Protein 4PZC (pdb70)

InterPro domains:
  IPR006108 3-hydroxyacyl-CoA dehydrogenase, C-terminal [PF00725] (186-282)
  IPR006176 3-hydroxyacyl-CoA dehydrogenase, NAD binding [PF02737] (5-183)
  IPR006180 3-hydroxyacyl-CoA dehydrogenase, conserved site [PS00067] (183-207)
  IPR008927 6-phosphogluconate dehydrogenase-like, C-terminal domain superfamily [SSF48179] (185-284)
  IPR013328 6-phosphogluconate dehydrogenase, domain 2 [G3DSA:1.10.1040.10] (189-284)
  IPR022694 3-hydroxyacyl-CoA dehydrogenase [PIRSF000105] (2-283)
  IPR036291 NAD(P)-binding domain superfamily [SSF51735] (1-185)

Nearest PDB structures (foldseek):
  4pzc-assembly1_A  TM=9.973E-01  e=2.319E-51  Cupriavidus necator H16
  4kug-assembly2_C  TM=9.743E-01  e=1.462E-38  Clostridium butyricum E4 str. BoNT E BL5262
  6acq-assembly1_F  TM=9.752E-01  e=3.332E-36  Clostridium acetobutylicum ATCC 824
  6iun-assembly2_A  TM=9.279E-01  e=1.142E-26  Cupriavidus necator H16
  7o4u-assembly2_B  TM=9.288E-01  e=4.780E-26  Mycobacterium tuberculosis H37Rv

Sequence (849 aa):
SIRTVGIVGAGTMGNGIAQACAVVGLNVVMVDISDAAVQKGVATVASSLDRLIKKEKLTEADKASALARIKGSTSYDDLKATDIVIEAATENYDLKVKILKQIDGIVGENVIIASNTSSISITKLAAVTSRADRFIGMHFFNPVPVMALVELIRGLQTSDTTHAAVEALSKQLGKYPITVKNSPGFVVNRILCPMINEAFCVLGEGLASPEEIDEGMKLGCNHPIGPLALADMIGLDTMLAVMEVLYTEFADPKYRPAMLMREMVAAGYLGRKTGRGVYVYSKSIRTVGIVGAGTMGNGIAQACAVVGLNVVMVDISDAAVQKGVATVASSLDRLIKKEKLTEADKASALARIKGSTSYDDLKATDIVIEAATENYDLKVKILKQIDGIVGENVIIASNTSSISITKLAAVTSRADRFIGMHFFNPVPVMALVELIRGLQTSDTTHAAVEALSKQLGKYPITVKNSPGFVVNRILCPMINEAFCVLGEGLASPEEIDEGMKLGCNHPIGPLALADMIGLDTMLAVMEVLYTEFADPKYRPAMLMREMVAAGYLGRKTGRGVYVYSKSIRTVGIVGAGTMGNGIAQACAVVGLNVVMVDISDAAVQKGVATVASSLDRLIKKEKLTEADKASALARIKGSTSYDDLKATDIVIEAATENYDLKVKILKQIDGIVGENVIIASNTSSISITKLAAVTSRADRFIGMHFFNPVPVMALVELIRGLQTSDTTHAAVEALSKQLGKYPITVKNSPGFVVNRILCPMINEAFCVLGEGLASPEEIDEGMKLGCNHPIGPLALADMIGLDTMLAVMEVLYTEFADPKYRPAMLMREMVAAGYLGRKTGRGVYVYSK

Secondary structure (DSSP, 8-state):
---EEEEE--SHHHHHHHHHHHTTT-EEEEE-SSHHHHHHHHHHHHHHHHHHHTTT-S-HHHHHHHHHHEE--S-GGGGGG-SEEEE-S---HHHHHHHHHHHHHHS-TTSEEEEE-SSS-HHHHHTTSS-GGGEEEEEE-SSTTT--EEEEEE-SS--HHHHHHHHHHHHHTTPEEEEEES-TTTTHHHHHHHHHHHHHHHHHTTSS-HHHHHHHHHHHH--SS-HHHHHHHH-HHHHHHHHHHHHHHHT-GGG---HHHHHHHHHT--BGGGTBSSSB---/--SBEE----SHHHHHHHHHHHHTT-B-----S-SHHHHHHHHHHHHHHHHHHHHTS--HHHHHHHHHH----S-GGGGTT-SEEEE-S-S-HHHHHHHHHHHHHHS-TT-EEEE--SSS-HHHHHTTSSSGGGB-B--B-SSTTT--EEEEEE-TT--HHHHHHHHHHHHHTT-EEEEEES-TTTTHHHHHHHHHHHHHHHHHTTSS-HHHHHHHHHHHH--SS-HHHHHHHH-HHHHHHHHHHHIIIII-GGGPPPHHHHHHHHTT--BGGGTBSSSB---/---EEEEE--SHHHHHHHHHHHHTT-EEEEE-S-HHHHHHHHHHHHHHHHHHHHTTSS-HHHHHHHHHTEEEES-TTGGGG-SEEEE-S---HHHHHHHHHHHHHHS-SSSEEEE--SS--HHHHHHTSTTGGGEEEEE--SSTTT--EEEEEE-TT--HHHHHHHHHHHHHTT-EEEEEEP-TTTTHHHHHHHHHHHHHHHHHTTSS-HHHHHHHHHHHH--SS-HHHHHHHH-HHHHHHHHHHHIIIII-GGGPPPHHHHHHHHHT--BGGGTBSSSB---

Organism: Cupriavidus necator (strain ATCC 17699 / DSM 428 / KCTC 22496 / NCIMB 10442 / H16 / Stanier 337) (NCBI:txid381666)

B-factor: mean 60.97, std 21.65, range [14.44, 141.16]

CATH classification: 3.40.50.720 (+1 more: 1.10.1040.10)

Solvent-accessible surface area: 36921 Å² total; per-residue (Å²): 154,34,153,26,0,0,0,14,3,5,46,102,44,0,12,4,0,0,7,6,1,2,91,52,25,4,40,1,10,2,0,28,68,20,87,73,28,8,110,156,2,58,54,77,6,30,50,27,10,70,152,61,47,173,166,164,121,148,49,108,76,76,40,56,44,3,52,86,93,26,153,36,17,48,55,65,89,46,1,136,74,5,44,0,0,2,0,15,49,34,84,85,79,95,57,1,22,99,21,0,104,74,1,30,63,36,14,47,123,111,30,7,6,0,0,13,1,39,44,30,43,0,36,135,0,0,69,34,13,88,74,23,40,28,0,0,0,2,19,4,21,112,70,2,54,115,74,58,39,0,1,0,0,55,5,163,52,7,25,104,90,0,26,52,32,0,48,59,12,2,118,91,17,57,9,151,12,64,70,10,181,38,34,29,4,9,64,46,26,74,117,57,3,32,65,0,10,109,9,0,34,45,23,44,113,61,121,38,42,28,95,105,18,9,93,45,59,91,148,63,63,132,60,125,63,0,3,0,25,42,0,1,92,63,1,0,49,60,0,19,52,26,1,64,39,0,93,90,115,66,82,55,75,153,16,162,3,4,116,53,0,82,117,28,31,90,58,32,80,31,0,127,111,55,0,91,5,22,43,37,33,92,162,149,28,180,26,0,0,0,5,4,8,54,103,34,0,8,1,0,0,7,9,0,2,61,63,42,6,41,0,10,0,0,19,150,38,94,79,29,9,114,144,1,38,44,67,1,25,62,20,0,66,123,55,29,150,113,113,75,24,74,106,80,60,40,57,60,9,43,78,105,13,131,34,16,56,53,61,92,51,1,148,90,6,45,0,0,0,0,11,57,26,97,79,70,104,74,2,23,126,17,0,124,90,0,28,74,41,16,44,120,97,32,15,9,0,0,16,0,38,24,37,30,0,34,113,0,0,68,39,10,90,98,17,46,25,0,0,0,0,12,5,24,77,75,2,44,107,56,44,1,0,2,0,0,55,2,158,56,4,33,101,95,0,21,47,28,0,60,60,3,1,136,88,14,47,15,102,16,0,29,1,129,39,14,37,2,3,0,2,22,3,1,14,4,23,7,0,3,7,0,0,24,0,28,48,82,41,8,14,41,27,79,40,0,7,42,0,0,72,58,5,19,77,13,62,47,1,1,0,20,35,0,0,92,62,0,0,43,58,2,25,55,12,0,57,43,0,88,97,96,60,85,27,74,28,12,100,1,4,124,50,0,82,118,28,32,84,58,35,79,31,0,108,108,70,10,104,3,24,48,107,43,107,196,142,11,168,27,0,0,0,5,5,3,39,110,51,0,10,4,0,0,6,4,0,2,76,66,35,11,59,2,8,1,0,22,156,43,94,73,31,9,115,149,0,48,59,59,1,20,60,23,0,61,149,48,34,172,118,155,136,48,70,105,63,56,36,61,70,1,51,90,90,21,106,35,12,65,53,39,87,39,0,118,80,9,52,0,0,0,0,11,50,31,69,80,78,82,93,1,18,115,26,0,114,89,0,21,62,51,8,38,134,133,8,16,0,0,0,15,0,24,5,22,22,0,29,115,0,0,71,25,15,90,10,18,56,62,0,0,0,0,9,2,13,62,82,4,46,103,26,38,1,0,0,0,0,58,3,157,60,7,36,102,108,4,28,52,29,0,51,46,0,0,120,82,8,66,18,84,13,0,30,0,115,35,15,28,0,0,0,1,14,1,1,10,2,23,7,0,3,7,0,0,24,0,31,43,89,39,16,12,47,28,88,38,0,9,34,0,0,80,51,13,20,104,12,67,62,1,1,0,26,25,0,1,91,54,0,0,42,43,2,23,46,5,0,56,28,0,89,94,77,60,81,30,72,22,15,101,2,5,125,58,0,85,117,29,32,89,56,36,94,34,0,136,134,70,14,109,4,22,45,31,47,42,178

Foldseek 3Di:
DFQEEEEEALPQVQLLVLLLSLLLVGAYEYAYQDPVRQVVSVVVSVVVVVVCCVVVNDDVVSSVSSVVSYHYDHDLLVCQVGQEYEYEHDPDDVVLQVVVQVNLVRYDPNRAYEYEDQFDFQQVNLVSHPQSLSYWYWHADRSRLVAQAIEIERHPRHHPVSRVVVCVSSVSSRHHYHYFYGDQRTPDCVPVLVVLQVLLQCVVVVVDANVVQFVCCCPVVVDVTRSQLVQLVCWLVNSVVSLVSCCVRVVDCVSPGRVSSVVQVVVVQTHPVSQGHSHGHDD/DFQEEEFEAQPLPSLLVLLLCLLLHGAYAYAYQDPVRLVVRLVVSLVVQVVCVVVVVDPVVSSVSSSVRHNYYHDLLSCQPGLEYEYEHDQDPVVLQVVVLSNQVRYDDNRAYEYAYQFDFLQVNLVSHDQSLRYWYKHADPVRLPAQEIETEDEVSHDPVNSVVVCVVSVSSNHHYHYFYGDGRTPPRVPLLLVLQVLLQCVVVPVDQQVCQWVCCCVPVVDPTGSQLVQLVCWLVNSQVSLVSCCVVVVDCSSPGRVVSVVQVVVVQGHVVVQGGSDGHDD/DFQEEEEEFLDQVRLLVLLLQLLLNRAYEYAYQDPVRQVVSLVVSLVVVVVCVVVVVDDVVSVVSSSVRYHYYHDLLVVQPGQEYEYDHDPPPVVSLVVVQVNLVRHDLRYAYEYADQFDFQQVSLVSHPRSQRYWYWHADDSNSPAQETEIEREPNHDPVNVVVVCVVSVSSVHDYDYFYTDGSTPDCVVQLVVLQVLLLCVVVVVDAQVVQFCCCCVVVVDVTGSQLVQLVVWLVSSVVSLVSRCVRVVDCSSVGRPLSVVCVVVVQTHPVVQGGSDGHDD

Radius of gyration: 30.59 Å; Cα contacts (8 Å, |Δi|>4): 1707; chains: 3; bounding box: 81×80×57 Å

Structure (mmCIF, N/CA/C/O backbone):
data_4PZC
#
_entry.id   4PZC
#
_cell.length_a   135.427
_cell.length_b   135.427
_cell.length_c   97.166
_cell.angle_alpha   90.00
_cell.angle_beta   90.00
_cell.angle_gamma   120.00
#
_symmetry.space_group_name_H-M   'P 32 2 1'
#
loop_
_entity.id
_entity.type
_entity.pdbx_description
1 polymer '3-Hydroxyacyl-CoA dehydrogenase'
2 water water
#
loop_
_atom_site.group_PDB
_atom_site.id
_atom_site.type_symbol
_atom_site.label_atom_id
_atom_site.label_alt_id
_atom_site.label_comp_id
_atom_site.label_asym_id
_atom_site.label_entity_id
_atom_site.label_seq_id
_atom_site.pdbx_PDB_ins_code
_atom_site.Cartn_x
_atom_site.Cartn_y
_atom_site.Cartn_z
_atom_site.occupancy
_atom_site.B_iso_or_equiv
_atom_site.auth_seq_id
_atom_site.auth_comp_id
_atom_site.auth_asym_id
_atom_site.auth_atom_id
_atom_site.pdbx_PDB_model_num
ATOM 1 N N . SER A 1 2 ? -29.765 5.864 6.140 1.00 109.75 2 SER A N 1
ATOM 2 C CA . SER A 1 2 ? -29.142 5.513 4.834 1.00 111.25 2 SER A CA 1
ATOM 3 C C . SER A 1 2 ? -29.606 4.114 4.379 1.00 107.91 2 SER A C 1
ATOM 4 O O . SER A 1 2 ? -30.459 3.494 5.022 1.00 99.75 2 SER A O 1
ATOM 7 N N . ILE A 1 3 ? -29.062 3.642 3.256 1.00 106.92 3 ILE A N 1
ATOM 8 C CA . ILE A 1 3 ? -29.227 2.249 2.816 1.00 101.89 3 ILE A CA 1
ATOM 9 C C . ILE A 1 3 ? -27.856 1.632 2.547 1.00 98.72 3 ILE A C 1
ATOM 10 O O . ILE A 1 3 ? -27.210 1.982 1.564 1.00 89.99 3 ILE A O 1
ATOM 15 N N . ARG A 1 4 ? -27.409 0.730 3.417 1.00 97.38 4 ARG A N 1
ATOM 16 C CA . ARG A 1 4 ? -26.196 -0.060 3.152 1.00 98.91 4 ARG A CA 1
ATOM 17 C C . ARG A 1 4 ? -26.450 -1.587 3.112 1.00 89.17 4 ARG A C 1
ATOM 18 O O . ARG A 1 4 ? -25.559 -2.362 2.729 1.00 83.20 4 ARG A O 1
ATOM 26 N N . THR A 1 5 ? -27.669 -2.006 3.457 1.00 79.25 5 THR A N 1
ATOM 27 C CA . THR A 1 5 ? -28.039 -3.416 3.456 1.00 78.14 5 THR A CA 1
ATOM 28 C C . THR A 1 5 ? -29.364 -3.683 2.739 1.00 74.74 5 THR A C 1
ATOM 29 O O . THR A 1 5 ? -30.419 -3.259 3.212 1.00 60.46 5 THR A O 1
ATOM 33 N N . VAL A 1 6 ? -29.286 -4.435 1.634 1.00 74.97 6 VAL A N 1
ATOM 34 C CA . VAL A 1 6 ? -30.420 -4.720 0.739 1.00 77.47 6 VAL A CA 1
ATOM 35 C C . VAL A 1 6 ? -30.911 -6.168 0.804 1.00 78.82 6 VAL A C 1
ATOM 36 O O . VAL A 1 6 ? -30.196 -7.108 0.411 1.00 63.27 6 VAL A O 1
ATOM 40 N N . GLY A 1 7 ? -32.151 -6.329 1.263 1.00 81.20 7 GLY A N 1
ATOM 41 C CA . GLY A 1 7 ? -32.855 -7.602 1.155 1.00 82.28 7 GLY A CA 1
ATOM 42 C C . GLY A 1 7 ? -33.124 -7.990 -0.297 1.00 82.48 7 GLY A C 1
ATOM 43 O O . GLY A 1 7 ? -33.403 -7.131 -1.140 1.00 71.66 7 GLY A O 1
ATOM 44 N N . ILE A 1 8 ? -33.003 -9.286 -0.589 1.00 81.43 8 ILE A N 1
ATOM 45 C CA . ILE A 1 8 ? -33.439 -9.853 -1.864 1.00 78.85 8 ILE A CA 1
ATOM 46 C C . ILE A 1 8 ? -34.190 -11.147 -1.610 1.00 74.88 8 ILE A C 1
ATOM 47 O O . ILE A 1 8 ? -33.637 -12.057 -0.996 1.00 80.44 8 ILE A O 1
ATOM 52 N N . VAL A 1 9 ? -35.433 -11.233 -2.073 1.00 64.59 9 VAL A N 1
ATOM 53 C CA . VAL A 1 9 ? -36.119 -12.519 -2.085 1.00 63.99 9 VAL A CA 1
ATOM 54 C C . VAL A 1 9 ? -36.023 -13.081 -3.483 1.00 61.64 9 VAL A C 1
ATOM 55 O O . VAL A 1 9 ? -36.431 -12.433 -4.442 1.00 63.41 9 VAL A O 1
ATOM 59 N N . GLY A 1 10 ? -35.505 -14.300 -3.586 1.00 60.89 10 GLY A N 1
ATOM 60 C CA . GLY A 1 10 ? -35.294 -14.945 -4.870 1.00 59.99 10 GLY A CA 1
ATOM 61 C C . GLY A 1 10 ? -33.817 -14.941 -5.189 1.00 61.62 10 GLY A C 1
ATOM 62 O O . GLY A 1 10 ? -33.169 -13.892 -5.184 1.00 60.50 10 GLY A O 1
ATOM 63 N N . ALA A 1 11 ? -33.284 -16.127 -5.446 1.00 65.46 11 ALA A N 1
ATOM 64 C CA . ALA A 1 11 ? -31.885 -16.299 -5.794 1.00 70.05 11 ALA A CA 1
ATOM 65 C C . ALA A 1 11 ? -31.716 -16.809 -7.227 1.00 74.10 11 ALA A C 1
ATOM 66 O O . ALA A 1 11 ? -30.616 -17.204 -7.603 1.00 86.79 11 ALA A O 1
ATOM 68 N N . GLY A 1 12 ? -32.792 -16.796 -8.019 1.00 74.11 12 GLY A N 1
ATOM 69 C CA . GLY A 1 12 ? -32.720 -17.103 -9.456 1.00 72.01 12 GLY A CA 1
ATOM 70 C C . GLY A 1 12 ? -32.013 -16.003 -10.234 1.00 71.12 12 GLY A C 1
ATOM 71 O O . GLY A 1 12 ? -31.253 -15.217 -9.676 1.00 73.06 12 GLY A O 1
ATOM 72 N N . THR A 1 13 ? -32.283 -15.917 -11.524 1.00 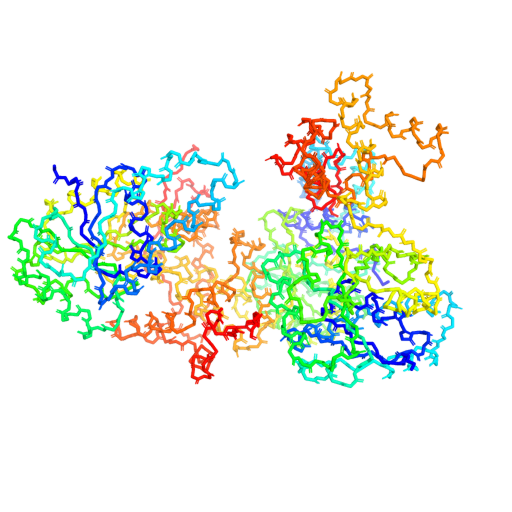68.29 13 THR A N 1
ATOM 73 C CA . THR A 1 13 ? -31.452 -15.115 -12.396 1.00 68.69 13 THR A CA 1
ATOM 74 C C . THR A 1 13 ? -31.405 -13.638 -12.042 1.00 72.54 13 THR A C 1
ATOM 75 O O . THR A 1 13 ? -30.317 -13.041 -11.974 1.00 67.73 13 THR A O 1
ATOM 79 N N . MET A 1 14 ? -32.588 -13.052 -11.854 1.00 71.62 14 MET A N 1
ATOM 80 C CA . MET A 1 14 ? -32.691 -11.669 -11.421 1.00 72.27 14 MET A CA 1
ATOM 81 C C . MET A 1 14 ? -32.048 -11.529 -10.051 1.00 70.74 14 MET A C 1
ATOM 82 O O . MET A 1 14 ? -31.178 -10.690 -9.845 1.00 74.96 14 MET A O 1
ATOM 87 N N . GLY A 1 15 ? -32.494 -12.370 -9.124 1.00 69.44 15 GLY A N 1
ATOM 88 C CA . GLY A 1 15 ? -32.024 -12.367 -7.739 1.00 68.56 15 GLY A CA 1
ATOM 89 C C . GLY A 1 15 ? -30.546 -12.116 -7.580 1.00 64.47 15 GLY A C 1
ATOM 90 O O . GLY A 1 15 ? -30.162 -11.060 -7.096 1.00 61.87 15 GLY A O 1
ATOM 91 N N . ASN A 1 16 ? -29.715 -13.079 -7.977 1.00 63.68 16 ASN A N 1
ATOM 92 C CA . ASN A 1 16 ? -28.274 -12.846 -7.932 1.00 65.66 16 ASN A CA 1
ATOM 93 C C . ASN A 1 16 ? -27.924 -11.659 -8.789 1.00 66.67 16 ASN A C 1
ATOM 94 O O . ASN A 1 16 ? -27.079 -10.844 -8.390 1.00 72.12 16 ASN A O 1
ATOM 99 N N . GLY A 1 17 ? -28.566 -11.559 -9.956 1.00 61.81 17 GLY A N 1
ATOM 100 C CA . GLY A 1 17 ? -28.411 -10.381 -10.808 1.00 60.54 17 GLY A CA 1
ATOM 101 C C . GLY A 1 17 ? -28.339 -9.131 -9.940 1.00 61.50 17 GLY A C 1
ATOM 102 O O . GLY A 1 17 ? -27.344 -8.397 -9.957 1.00 58.48 17 GLY A O 1
ATOM 103 N N . ILE A 1 18 ? -29.376 -8.923 -9.133 1.00 61.84 18 ILE A N 1
ATOM 104 C CA . ILE A 1 18 ? -29.458 -7.729 -8.296 1.00 63.21 18 ILE A CA 1
ATOM 105 C C . ILE A 1 18 ? -28.404 -7.812 -7.207 1.00 66.60 18 ILE A C 1
ATOM 106 O O . ILE A 1 18 ? -27.735 -6.819 -6.887 1.00 66.90 18 ILE A O 1
ATOM 111 N N . ALA A 1 19 ? -28.290 -8.999 -6.619 1.00 70.38 19 ALA A N 1
ATOM 112 C CA . ALA A 1 19 ? -27.334 -9.237 -5.541 1.00 73.87 19 ALA A CA 1
ATOM 113 C C . ALA A 1 19 ? -25.954 -8.756 -5.973 1.00 74.96 19 ALA A C 1
ATOM 114 O O . ALA A 1 19 ? -25.418 -7.777 -5.437 1.00 69.66 19 ALA A O 1
ATOM 116 N N . GLN A 1 20 ? -25.421 -9.430 -6.983 1.00 69.74 20 GLN A N 1
ATOM 117 C CA . GLN A 1 20 ? -24.161 -9.066 -7.568 1.00 70.46 20 GLN A CA 1
ATOM 118 C C . GLN A 1 20 ? -24.013 -7.562 -7.698 1.00 68.04 20 GLN A C 1
ATOM 119 O O . GLN A 1 20 ? -23.016 -6.989 -7.249 1.00 69.05 20 GLN A O 1
ATOM 125 N N . ALA A 1 21 ? -25.017 -6.937 -8.309 1.00 70.84 21 ALA A N 1
ATOM 126 C CA . ALA A 1 21 ? -24.922 -5.537 -8.740 1.00 72.82 21 ALA A CA 1
ATOM 127 C C . ALA A 1 21 ? -24.700 -4.607 -7.582 1.00 66.13 21 ALA A C 1
ATOM 128 O O . ALA A 1 21 ? -24.012 -3.604 -7.709 1.00 62.15 21 ALA A O 1
ATOM 130 N N . CYS A 1 22 ? -25.318 -4.945 -6.462 1.00 68.43 22 CYS A N 1
ATOM 131 C CA . CYS A 1 22 ? -25.100 -4.224 -5.230 1.00 72.57 22 CYS A CA 1
ATOM 132 C C . CYS A 1 22 ? -23.696 -4.524 -4.710 1.00 73.33 22 CYS A C 1
ATOM 133 O O . CYS A 1 22 ? -22.916 -3.614 -4.437 1.00 76.79 22 CYS A O 1
ATOM 136 N N . ALA A 1 23 ? -23.389 -5.813 -4.588 1.00 75.43 23 ALA A N 1
ATOM 137 C CA . ALA A 1 23 ? -22.172 -6.289 -3.933 1.00 77.49 23 ALA A CA 1
ATOM 138 C C . ALA A 1 23 ? -20.915 -5.616 -4.456 1.00 81.87 23 ALA A C 1
ATOM 139 O O . ALA A 1 23 ? -20.104 -5.106 -3.677 1.00 84.52 23 ALA A O 1
ATOM 141 N N . VAL A 1 24 ? -20.765 -5.602 -5.775 1.00 78.19 24 VAL A N 1
ATOM 142 C CA . VAL A 1 24 ? -19.596 -4.980 -6.400 1.00 80.71 24 VAL A CA 1
ATOM 143 C C . VAL A 1 24 ? -19.504 -3.484 -6.101 1.00 80.98 24 VAL A C 1
ATOM 144 O O . VAL A 1 24 ? -18.427 -2.896 -6.154 1.00 88.00 24 VAL A O 1
ATOM 148 N N . VAL A 1 25 ? -20.640 -2.876 -5.787 1.00 79.13 25 VAL A N 1
ATOM 149 C CA . VAL A 1 25 ? -20.676 -1.494 -5.336 1.00 80.18 25 VAL A CA 1
ATOM 150 C C . VAL A 1 25 ? -20.370 -1.432 -3.833 1.00 85.04 25 VAL A C 1
ATOM 151 O O . VAL A 1 25 ? -20.420 -0.364 -3.216 1.00 83.87 25 VAL A O 1
ATOM 155 N N . GLY A 1 26 ? -20.035 -2.582 -3.250 1.00 87.87 26 GLY A N 1
ATOM 156 C CA . GLY A 1 26 ? -19.770 -2.688 -1.820 1.00 93.64 26 GLY A CA 1
ATOM 157 C C . GLY A 1 26 ? -21.015 -2.590 -0.959 1.00 95.00 26 GLY A C 1
ATOM 158 O O . GLY A 1 26 ? -20.990 -1.968 0.101 1.00 90.27 26 GLY A O 1
ATOM 159 N N . LEU A 1 27 ? -22.107 -3.213 -1.394 1.00 101.55 27 LEU A N 1
ATOM 160 C CA . LEU A 1 27 ? -23.354 -3.157 -0.631 1.00 104.50 27 LEU A CA 1
ATOM 161 C C . LEU A 1 27 ? -23.715 -4.504 -0.017 1.00 97.77 27 LEU A C 1
ATOM 162 O O . LEU A 1 27 ? -23.520 -5.548 -0.643 1.00 93.85 27 LEU A O 1
ATOM 167 N N . ASN A 1 28 ? -24.255 -4.460 1.203 1.00 91.48 28 ASN A N 1
ATOM 168 C CA . ASN A 1 28 ? -24.538 -5.668 1.977 1.00 88.69 28 ASN A CA 1
ATOM 169 C C . ASN A 1 28 ? -25.841 -6.265 1.530 1.00 83.00 28 ASN A C 1
ATOM 170 O O . ASN A 1 28 ? -26.859 -5.578 1.530 1.00 82.90 28 ASN A O 1
ATOM 175 N N . VAL A 1 29 ? -25.808 -7.537 1.146 1.00 78.13 29 VAL A N 1
ATOM 176 C CA . VAL A 1 29 ? -26.981 -8.196 0.584 1.00 80.39 29 VAL A CA 1
ATOM 177 C C . VAL A 1 29 ? -27.397 -9.414 1.392 1.00 79.53 29 VAL A C 1
ATOM 178 O O . VAL A 1 29 ? -26.628 -10.362 1.525 1.00 85.83 29 VAL A O 1
ATOM 182 N N . VAL A 1 30 ? -28.618 -9.387 1.914 1.00 79.03 30 VAL A N 1
ATOM 183 C CA . VAL A 1 30 ? -29.255 -10.581 2.480 1.00 85.04 30 VAL A CA 1
ATOM 184 C C . VAL A 1 30 ? -30.102 -11.243 1.376 1.00 84.29 30 VAL A C 1
ATOM 185 O O . VAL A 1 30 ? -31.145 -10.702 0.990 1.00 86.38 30 VAL A O 1
ATOM 189 N N . MET A 1 31 ? -29.662 -12.393 0.860 1.00 77.78 31 MET A N 1
ATOM 190 C CA . MET A 1 31 ? -30.344 -13.020 -0.286 1.00 77.20 31 MET A CA 1
ATOM 191 C C . MET A 1 31 ? -31.038 -14.320 0.086 1.00 73.05 31 MET A C 1
ATOM 192 O O . MET A 1 31 ? -30.392 -15.358 0.191 1.00 77.28 31 MET A O 1
ATOM 197 N N . VAL A 1 32 ? -32.359 -14.264 0.236 1.00 69.05 32 VAL A N 1
ATOM 198 C CA . VAL A 1 32 ? -33.138 -15.399 0.728 1.00 66.01 32 VAL A CA 1
ATOM 199 C C . VAL A 1 32 ? -33.662 -16.244 -0.439 1.00 64.14 32 VAL A C 1
ATOM 200 O O . VAL A 1 32 ? -33.728 -15.768 -1.559 1.00 70.54 32 VAL A O 1
ATOM 204 N N . ASP A 1 33 ? -33.995 -17.504 -0.182 1.00 63.78 33 ASP A N 1
ATOM 205 C CA . ASP A 1 33 ? -34.674 -18.385 -1.165 1.00 66.68 33 ASP A CA 1
ATOM 206 C C . ASP A 1 33 ? -35.012 -19.702 -0.451 1.00 72.01 33 ASP A C 1
ATOM 207 O O . ASP A 1 33 ? -34.404 -20.020 0.574 1.00 85.64 33 ASP A O 1
ATOM 212 N N . ILE A 1 34 ? -35.974 -20.462 -0.977 1.00 78.95 34 ILE A N 1
ATOM 213 C CA . ILE A 1 34 ? -36.582 -21.579 -0.219 1.00 81.91 34 ILE A CA 1
ATOM 214 C C . ILE A 1 34 ? -35.678 -22.769 0.143 1.00 82.40 34 ILE A C 1
ATOM 215 O O . ILE A 1 34 ? -35.932 -23.400 1.157 1.00 83.44 34 ILE A O 1
ATOM 220 N N . SER A 1 35 ? -34.649 -23.088 -0.646 1.00 86.28 35 SER A N 1
ATOM 221 C CA . SER A 1 35 ? -33.677 -24.141 -0.248 1.00 88.44 35 SER A CA 1
ATOM 222 C C . SER A 1 35 ? -32.247 -23.605 -0.057 1.00 90.68 35 SER A C 1
ATOM 223 O O . SER A 1 35 ? -31.947 -22.456 -0.409 1.00 93.02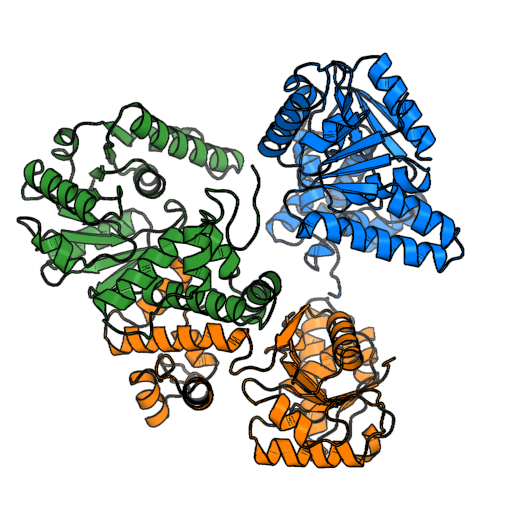 35 SER A O 1
ATOM 226 N N . ASP A 1 36 ? -31.375 -24.429 0.528 1.00 88.55 36 ASP A N 1
ATOM 227 C CA . ASP A 1 36 ? -29.935 -24.117 0.552 1.00 86.85 36 ASP A CA 1
ATOM 228 C C . ASP A 1 36 ? -29.355 -24.442 -0.823 1.00 79.64 36 ASP A C 1
ATOM 229 O O . ASP A 1 36 ? -28.341 -23.878 -1.229 1.00 78.27 36 ASP A O 1
ATOM 234 N N . ALA A 1 37 ? -30.010 -25.364 -1.526 1.00 81.63 37 ALA A N 1
ATOM 235 C CA . ALA A 1 37 ? -29.721 -25.640 -2.935 1.00 78.39 37 ALA A CA 1
ATOM 236 C C . ALA A 1 37 ? -29.901 -24.364 -3.784 1.00 81.35 37 ALA A C 1
ATOM 237 O O . ALA A 1 37 ? -29.058 -24.030 -4.632 1.00 80.98 37 ALA A O 1
ATOM 239 N N . ALA A 1 38 ? -30.990 -23.644 -3.518 1.00 78.39 38 ALA A N 1
ATOM 240 C CA . ALA A 1 38 ? -31.332 -22.433 -4.261 1.00 77.60 38 ALA A CA 1
ATOM 241 C C . ALA A 1 38 ? -30.361 -21.280 -3.997 1.00 72.47 38 ALA A C 1
ATOM 242 O O . ALA A 1 38 ? -29.873 -20.643 -4.941 1.00 66.99 38 ALA A O 1
ATOM 244 N N . VAL A 1 39 ? -30.101 -21.017 -2.718 1.00 68.50 39 VAL A N 1
ATOM 245 C CA . VAL A 1 39 ? -29.257 -19.896 -2.307 1.00 71.54 39 VAL A CA 1
ATOM 246 C C . VAL A 1 39 ? -27.854 -20.021 -2.905 1.00 80.69 39 VAL A C 1
ATOM 247 O O . VAL A 1 39 ? -27.374 -19.101 -3.584 1.00 79.30 39 VAL A O 1
ATOM 251 N N . GLN A 1 40 ? -27.218 -21.171 -2.665 1.00 92.36 40 GLN A N 1
ATOM 252 C CA . GLN A 1 40 ? -25.829 -21.417 -3.077 1.00 91.18 40 GLN A CA 1
ATOM 253 C C . GLN A 1 40 ? -25.656 -21.464 -4.586 1.00 85.45 40 GLN A C 1
ATOM 254 O O . GLN A 1 40 ? -24.672 -20.957 -5.111 1.00 74.33 40 GLN A O 1
ATOM 260 N N . LYS A 1 41 ? -26.614 -22.065 -5.283 1.00 87.75 41 LYS A N 1
ATOM 261 C CA . LYS A 1 41 ? -26.618 -22.016 -6.740 1.00 91.26 41 LYS A CA 1
ATOM 262 C C . LYS A 1 41 ? -26.738 -20.568 -7.238 1.00 91.91 41 LYS A C 1
ATOM 263 O O . LYS A 1 41 ? -26.268 -20.230 -8.328 1.00 86.72 41 LYS A O 1
ATOM 269 N N . GLY A 1 42 ? -27.388 -19.722 -6.442 1.00 93.89 42 GLY A N 1
ATOM 270 C CA . GLY A 1 42 ? -27.402 -18.287 -6.688 1.00 95.52 42 GLY A CA 1
ATOM 271 C C . GLY A 1 42 ? -25.986 -17.754 -6.695 1.00 95.07 42 GLY A C 1
ATOM 272 O O . GLY A 1 42 ? -25.613 -16.981 -7.584 1.00 87.94 42 GLY A O 1
ATOM 273 N N . VAL A 1 43 ? -25.197 -18.202 -5.712 1.00 97.77 43 VAL A N 1
ATOM 274 C CA . VAL A 1 43 ? -23.768 -17.840 -5.594 1.00 96.58 43 VAL A CA 1
ATOM 275 C C . VAL A 1 43 ? -22.915 -18.402 -6.746 1.00 97.73 43 VAL A C 1
ATOM 276 O O . VAL A 1 43 ? -22.022 -17.710 -7.247 1.00 101.21 43 VAL A O 1
ATOM 280 N N . ALA A 1 44 ? -23.190 -19.636 -7.167 1.00 94.76 44 ALA A N 1
ATOM 281 C CA . ALA A 1 44 ? -22.450 -20.262 -8.265 1.00 96.65 44 ALA A CA 1
ATOM 282 C C . ALA A 1 44 ? -22.446 -19.407 -9.529 1.00 102.75 44 ALA A C 1
ATOM 283 O O . ALA A 1 44 ? -21.416 -19.291 -10.203 1.00 109.04 44 ALA A O 1
ATOM 285 N N . THR A 1 45 ? -23.593 -18.816 -9.856 1.00 104.28 45 THR A N 1
ATOM 286 C CA . THR A 1 45 ? -23.708 -18.025 -11.087 1.00 104.50 45 THR A CA 1
ATOM 287 C C . THR A 1 45 ? -22.972 -16.691 -10.948 1.00 100.54 45 THR A C 1
ATOM 288 O O . THR A 1 45 ? -22.389 -16.202 -11.914 1.00 95.67 45 THR A O 1
ATOM 292 N N . VAL A 1 46 ? -22.998 -16.109 -9.753 1.00 95.75 46 VAL A N 1
ATOM 293 C CA . VAL A 1 46 ? -22.267 -14.868 -9.498 1.00 98.68 46 VAL A CA 1
ATOM 294 C C . VAL A 1 46 ? -20.768 -15.163 -9.398 1.00 99.80 46 VAL A C 1
ATOM 295 O O . VAL A 1 46 ? -19.935 -14.368 -9.848 1.00 91.95 46 VAL A O 1
ATOM 299 N N . ALA A 1 47 ? -20.433 -16.310 -8.814 1.00 100.55 47 ALA A N 1
ATOM 300 C CA . ALA A 1 47 ? -19.078 -16.828 -8.889 1.00 95.65 47 ALA A CA 1
ATOM 301 C C . ALA A 1 47 ? -18.672 -16.933 -10.364 1.00 94.76 47 ALA A C 1
ATOM 302 O O . ALA A 1 47 ? -17.882 -16.106 -10.850 1.00 92.36 47 ALA A O 1
ATOM 304 N N . SER A 1 48 ? -19.244 -17.914 -11.072 1.00 91.37 48 SER A N 1
ATOM 305 C CA . SER A 1 48 ? -18.983 -18.124 -12.509 1.00 90.29 48 SER A CA 1
ATOM 306 C C . SER A 1 48 ? -18.946 -16.801 -13.294 1.00 89.01 48 SER A C 1
ATOM 307 O O . SER A 1 48 ? -18.055 -16.565 -14.105 1.00 88.50 48 SER A O 1
ATOM 310 N N . SER A 1 49 ? -19.916 -15.940 -13.026 1.00 93.77 49 SER A N 1
ATOM 311 C CA . SER A 1 49 ? -19.999 -14.639 -13.668 1.00 99.97 49 SER A CA 1
ATOM 312 C C . SER A 1 49 ? -18.811 -13.729 -13.344 1.00 101.68 49 SER A C 1
ATOM 313 O O . SER A 1 49 ? -18.287 -13.050 -14.233 1.00 102.19 49 SER A O 1
ATOM 316 N N . LEU A 1 50 ? -18.409 -13.694 -12.077 1.00 100.78 50 LEU A N 1
ATOM 317 C CA . LEU A 1 50 ? -17.262 -12.880 -11.661 1.00 101.17 50 LEU A CA 1
ATOM 318 C C . LEU A 1 50 ? -15.959 -13.410 -12.233 1.00 101.94 50 LEU A C 1
ATOM 319 O O . LEU A 1 50 ? -15.094 -12.629 -12.633 1.00 100.09 50 LEU A O 1
ATOM 324 N N . ASP A 1 51 ? -15.824 -14.734 -12.270 1.00 103.79 51 ASP A N 1
ATOM 325 C CA . ASP A 1 51 ? -14.683 -15.368 -12.928 1.00 104.95 51 ASP A CA 1
ATOM 326 C C . ASP A 1 51 ? -14.478 -14.715 -14.293 1.00 104.52 51 ASP A C 1
ATOM 327 O O . ASP A 1 51 ? -13.404 -14.177 -14.573 1.00 109.92 51 ASP A O 1
ATOM 332 N N . ARG A 1 52 ? -15.524 -14.752 -15.121 1.00 100.74 52 ARG A N 1
ATOM 333 C CA . ARG A 1 52 ? -15.482 -14.191 -16.478 1.00 103.31 52 ARG A CA 1
ATOM 334 C C . ARG A 1 52 ? -14.936 -12.776 -16.526 1.00 102.26 52 ARG A C 1
ATOM 335 O O . ARG A 1 52 ? -14.121 -12.451 -17.390 1.00 101.98 52 ARG A O 1
ATOM 343 N N . LEU A 1 53 ? -15.407 -11.939 -15.608 1.00 104.55 53 LEU A N 1
ATOM 344 C CA . LEU A 1 53 ? -15.014 -10.527 -15.554 1.00 107.29 53 LEU A CA 1
ATOM 345 C C . LEU A 1 53 ? -13.529 -10.339 -15.289 1.00 113.01 53 LEU A C 1
ATOM 346 O O . LEU A 1 53 ? -12.855 -9.572 -15.989 1.00 108.72 53 LEU A O 1
ATOM 351 N N . ILE A 1 54 ? -13.016 -11.048 -14.290 1.00 119.73 54 ILE A N 1
ATOM 352 C CA . ILE A 1 54 ? -11.583 -11.022 -14.026 1.00 123.91 54 ILE A CA 1
ATOM 353 C C . ILE A 1 54 ? -10.863 -11.508 -15.288 1.00 116.67 54 ILE A C 1
ATOM 354 O O . ILE A 1 54 ? -9.838 -10.950 -15.657 1.00 121.90 54 ILE A O 1
ATOM 359 N N . LYS A 1 55 ? -11.420 -12.512 -15.968 1.00 108.61 55 LYS A N 1
ATOM 360 C CA . LYS A 1 55 ? -10.809 -13.039 -17.199 1.00 111.54 55 LYS A CA 1
ATOM 361 C C . LYS A 1 55 ? -10.857 -12.095 -18.428 1.00 116.11 55 LYS A C 1
ATOM 362 O O . LYS A 1 55 ? -10.285 -12.430 -19.464 1.00 112.41 55 LYS A O 1
ATOM 368 N N . LYS A 1 56 ? -11.529 -10.944 -18.335 1.00 119.78 56 LYS A N 1
ATOM 369 C CA . LYS A 1 56 ? -11.256 -9.836 -19.273 1.00 119.38 56 LYS A CA 1
ATOM 370 C C . LYS A 1 56 ? -10.895 -8.547 -18.514 1.00 117.88 56 LYS A C 1
ATOM 371 O O . LYS A 1 56 ? -11.400 -7.452 -18.800 1.00 113.29 56 LYS A O 1
ATOM 377 N N . GLU A 1 57 ? -10.003 -8.711 -17.538 1.00 117.54 57 GLU A N 1
ATOM 378 C CA . GLU A 1 57 ? -9.341 -7.608 -16.832 1.00 117.82 57 GLU A CA 1
ATOM 379 C C . GLU A 1 57 ? -10.280 -6.632 -16.120 1.00 114.20 57 GLU A C 1
ATOM 380 O O . GLU A 1 57 ? -9.885 -5.517 -15.787 1.00 111.01 57 GLU A O 1
ATOM 386 N N . LYS A 1 58 ? -11.509 -7.056 -15.857 1.00 114.21 58 LYS A N 1
ATOM 387 C CA . LYS A 1 58 ? -12.413 -6.244 -15.072 1.00 113.54 58 LYS A CA 1
ATOM 388 C C . LYS A 1 58 ? -12.065 -6.584 -13.623 1.00 118.07 58 LYS A C 1
ATOM 389 O O . LYS A 1 58 ? -12.248 -7.730 -13.171 1.00 107.21 58 LYS A O 1
ATOM 395 N N . LEU A 1 59 ? -11.530 -5.575 -12.929 1.00 123.96 59 LEU A N 1
ATOM 396 C CA . LEU A 1 59 ? -10.942 -5.691 -11.579 1.00 123.86 59 LEU A CA 1
ATOM 397 C C . LEU A 1 59 ? -11.837 -6.506 -10.622 1.00 117.10 59 LEU A C 1
ATOM 398 O O . LEU A 1 59 ? -13.054 -6.377 -10.704 1.00 112.08 59 LEU A O 1
ATOM 403 N N . THR A 1 60 ? -11.315 -7.365 -9.739 1.00 113.34 60 THR A N 1
ATOM 404 C CA . THR A 1 60 ? -9.977 -7.971 -9.725 1.00 108.38 60 THR A CA 1
ATOM 405 C C . THR A 1 60 ? -10.260 -9.263 -8.973 1.00 108.08 60 THR A C 1
ATOM 406 O O . THR A 1 60 ? -11.425 -9.608 -8.771 1.00 118.93 60 THR A O 1
ATOM 410 N N . GLU A 1 61 ? -9.231 -9.972 -8.529 1.00 102.76 61 GLU A N 1
ATOM 411 C CA . GLU A 1 61 ? -9.453 -11.088 -7.614 1.00 101.27 61 GLU A CA 1
ATOM 412 C C . GLU A 1 61 ? -9.808 -10.622 -6.197 1.00 96.71 61 GLU A C 1
ATOM 413 O O . GLU A 1 61 ? -10.454 -11.341 -5.436 1.00 87.44 61 GLU A O 1
ATOM 419 N N . ALA A 1 62 ? -9.397 -9.410 -5.852 1.00 102.27 62 ALA A N 1
ATOM 420 C CA . ALA A 1 62 ? -9.632 -8.876 -4.514 1.00 106.86 62 ALA A CA 1
ATOM 421 C C . ALA A 1 62 ? -11.009 -8.212 -4.403 1.00 108.63 62 ALA A C 1
ATOM 422 O O . ALA A 1 62 ? -11.718 -8.385 -3.402 1.00 98.34 62 ALA A O 1
ATOM 424 N N . ASP A 1 63 ? -11.383 -7.446 -5.426 1.00 107.99 63 ASP A N 1
ATOM 425 C CA . ASP A 1 63 ? -12.712 -6.849 -5.469 1.00 105.12 63 ASP A CA 1
ATOM 426 C C . ASP A 1 63 ? -13.766 -7.958 -5.510 1.00 109.32 63 ASP A C 1
ATOM 427 O O . ASP A 1 63 ? -14.862 -7.787 -4.966 1.00 118.57 63 ASP A O 1
ATOM 432 N N . LYS A 1 64 ? -13.423 -9.091 -6.138 1.00 101.09 64 LYS A N 1
ATOM 433 C CA . LYS A 1 64 ? -14.273 -10.292 -6.122 1.00 96.92 64 LYS A CA 1
ATOM 434 C C . LYS A 1 64 ? -14.508 -10.768 -4.675 1.00 92.40 64 LYS A C 1
ATOM 435 O O . LYS A 1 64 ? -15.487 -10.372 -4.053 1.00 87.31 64 LYS A O 1
ATOM 441 N N . ALA A 1 65 ? -13.606 -11.584 -4.136 1.00 90.20 65 ALA A N 1
ATOM 442 C CA . ALA A 1 65 ? -13.613 -11.933 -2.716 1.00 92.67 65 ALA A CA 1
ATOM 443 C C . ALA A 1 65 ? -14.323 -10.890 -1.844 1.00 87.36 65 ALA A C 1
ATOM 444 O O . ALA A 1 65 ? -15.123 -11.257 -0.975 1.00 77.92 65 ALA A O 1
ATOM 446 N N . SER A 1 66 ? -14.013 -9.605 -2.077 1.00 86.22 66 SER A N 1
ATOM 447 C CA . SER A 1 66 ? -14.569 -8.484 -1.295 1.00 85.36 66 SER A CA 1
ATOM 448 C C . SER A 1 66 ? -16.085 -8.480 -1.373 1.00 88.28 66 SER A C 1
ATOM 449 O O . SER A 1 66 ? -16.777 -8.449 -0.349 1.00 92.04 66 SER A O 1
ATOM 452 N N . ALA A 1 67 ? -16.583 -8.526 -2.604 1.00 85.28 67 ALA A N 1
ATOM 453 C CA . ALA A 1 67 ? -18.013 -8.592 -2.868 1.00 82.85 67 ALA A CA 1
ATOM 454 C C . ALA A 1 67 ? -18.634 -9.825 -2.222 1.00 85.66 67 ALA A C 1
ATOM 455 O O . ALA A 1 67 ? -19.471 -9.701 -1.336 1.00 98.13 67 ALA A O 1
ATOM 457 N N . LEU A 1 68 ? -18.205 -11.011 -2.652 1.00 86.69 68 LEU A N 1
ATOM 458 C CA . LEU A 1 68 ? -18.726 -12.281 -2.132 1.00 79.09 68 LEU A CA 1
ATOM 459 C C . LEU A 1 68 ? -18.963 -12.181 -0.632 1.00 81.00 68 LEU A C 1
ATOM 460 O O . LEU A 1 68 ? -20.052 -12.459 -0.145 1.00 67.32 68 LEU A O 1
ATOM 465 N N . ALA A 1 69 ? -17.931 -11.755 0.091 1.00 90.97 69 ALA A N 1
ATOM 466 C CA . ALA A 1 69 ? -18.024 -11.536 1.530 1.00 95.60 69 ALA A CA 1
ATOM 467 C C . ALA A 1 69 ? -19.245 -10.682 1.856 1.00 98.41 69 ALA A C 1
ATOM 468 O O . ALA A 1 69 ? -20.083 -11.055 2.684 1.00 94.49 69 ALA A O 1
ATOM 470 N N . ARG A 1 70 ? -19.347 -9.551 1.164 1.00 96.28 70 ARG A N 1
ATOM 471 C CA . ARG A 1 70 ? -20.478 -8.628 1.301 1.00 98.77 70 ARG A CA 1
ATOM 472 C C . ARG A 1 70 ? -21.885 -9.275 1.189 1.00 97.62 70 ARG A C 1
ATOM 473 O O . ARG A 1 70 ? -22.892 -8.627 1.496 1.00 97.95 70 ARG A O 1
ATOM 481 N N . ILE A 1 71 ? -21.961 -10.540 0.779 1.00 92.99 71 ILE A N 1
ATOM 482 C CA . ILE A 1 71 ? -23.249 -11.176 0.479 1.00 97.82 71 ILE A CA 1
ATOM 483 C C . ILE A 1 71 ? -23.671 -12.306 1.437 1.00 97.48 71 ILE A C 1
ATOM 484 O O . ILE A 1 71 ? -23.186 -13.439 1.329 1.00 94.08 71 ILE A O 1
ATOM 489 N N . LYS A 1 72 ? -24.620 -12.009 2.327 1.00 96.43 72 LYS A N 1
ATOM 490 C CA . LYS A 1 72 ? -25.096 -12.981 3.325 1.00 100.96 72 LYS A CA 1
ATOM 491 C C . LYS A 1 72 ? -26.365 -13.720 2.864 1.00 99.97 72 LYS A C 1
ATOM 492 O O . LYS A 1 72 ? -27.475 -13.250 3.101 1.00 103.19 72 LYS A O 1
ATOM 498 N N . GLY A 1 73 ? -26.202 -14.879 2.219 1.00 95.55 73 GLY A N 1
ATOM 499 C CA . GLY A 1 73 ? -27.348 -15.640 1.669 1.00 90.97 73 GLY A CA 1
ATOM 500 C C . GLY A 1 73 ? -27.977 -16.622 2.647 1.00 89.46 73 GLY A C 1
ATOM 501 O O . GLY A 1 73 ? -27.316 -17.571 3.052 1.00 93.06 73 GLY A O 1
ATOM 502 N N . SER A 1 74 ? -29.254 -16.413 2.995 1.00 89.69 74 SER A N 1
ATOM 503 C CA . SER A 1 74 ? -29.970 -17.195 4.034 1.00 89.56 74 SER A CA 1
ATOM 504 C C . SER A 1 74 ? -31.241 -17.904 3.525 1.00 82.48 74 SER A C 1
ATOM 505 O O . SER A 1 74 ? -31.649 -17.693 2.392 1.00 83.60 74 SER A O 1
ATOM 508 N N . THR A 1 75 ? -31.840 -18.759 4.359 1.00 77.07 75 THR A N 1
ATOM 509 C CA . THR A 1 75 ? -33.206 -19.277 4.119 1.00 83.43 75 THR A CA 1
ATOM 510 C C . THR A 1 75 ? -34.196 -18.779 5.172 1.00 84.15 75 THR A C 1
ATOM 511 O O . THR A 1 75 ? -35.390 -19.073 5.092 1.00 81.59 75 THR A O 1
ATOM 515 N N . SER A 1 76 ? -33.692 -18.050 6.166 1.00 87.02 76 SER A N 1
ATOM 516 C CA . SER A 1 76 ? -34.530 -17.466 7.197 1.00 92.27 76 SER A CA 1
ATOM 517 C C . SER A 1 76 ? -34.926 -16.116 6.678 1.00 89.69 76 SER A C 1
ATOM 518 O O . SER A 1 76 ? -34.081 -15.306 6.308 1.00 96.02 76 SER A O 1
ATOM 521 N N . TYR A 1 77 ? -36.216 -15.864 6.676 1.00 87.99 77 TYR A N 1
ATOM 522 C CA . TYR A 1 77 ? -36.738 -14.647 6.097 1.00 92.80 77 TYR A CA 1
ATOM 523 C C . TYR A 1 77 ? -36.795 -13.590 7.196 1.00 89.55 77 TYR A C 1
ATOM 524 O O . TYR A 1 77 ? -37.093 -12.423 6.930 1.00 83.20 77 TYR A O 1
ATOM 533 N N . ASP A 1 78 ? -36.493 -14.011 8.429 1.00 89.28 78 ASP A N 1
ATOM 534 C CA . ASP A 1 78 ? -36.219 -13.086 9.531 1.00 86.94 78 ASP A CA 1
ATOM 535 C C . ASP A 1 78 ? -34.916 -12.303 9.310 1.00 81.35 78 ASP A C 1
ATOM 536 O O . ASP A 1 78 ? -34.747 -11.224 9.879 1.00 76.96 78 ASP A O 1
ATOM 541 N N . ASP A 1 79 ? -34.017 -12.809 8.461 1.00 78.22 79 ASP A N 1
ATOM 542 C CA . ASP A 1 79 ? -32.748 -12.109 8.181 1.00 81.84 79 ASP A CA 1
ATOM 543 C C . ASP A 1 79 ? -32.989 -10.750 7.510 1.00 82.14 79 ASP A C 1
ATOM 544 O O . ASP A 1 79 ? -32.144 -9.858 7.531 1.00 71.44 79 ASP A O 1
ATOM 549 N N . LEU A 1 80 ? -34.190 -10.597 6.971 1.00 91.42 80 LEU A N 1
ATOM 550 C CA . LEU A 1 80 ? -34.630 -9.349 6.362 1.00 94.52 80 LEU A CA 1
ATOM 551 C C . LEU A 1 80 ? -34.939 -8.238 7.377 1.00 92.66 80 LEU A C 1
ATOM 552 O O . LEU A 1 80 ? -35.249 -7.114 6.976 1.00 90.16 80 LEU A O 1
ATOM 557 N N . LYS A 1 81 ? -34.870 -8.543 8.674 1.00 87.14 81 LYS A N 1
ATOM 558 C CA . LYS A 1 81 ? -34.863 -7.494 9.695 1.00 82.67 81 LYS A CA 1
ATOM 559 C C . LYS A 1 81 ? -33.529 -6.721 9.645 1.00 80.97 81 LYS A C 1
ATOM 560 O O . LYS A 1 81 ? -33.494 -5.518 9.901 1.00 71.50 81 LYS A O 1
ATOM 566 N N . ALA A 1 82 ? -32.435 -7.396 9.292 1.00 81.04 82 ALA A N 1
ATOM 567 C CA . ALA A 1 82 ? -31.120 -6.729 9.199 1.00 80.78 82 ALA A CA 1
ATOM 568 C C . ALA A 1 82 ? -30.981 -5.788 7.986 1.00 83.92 82 ALA A C 1
ATOM 569 O O . ALA A 1 82 ? -29.881 -5.315 7.705 1.00 96.18 82 ALA A O 1
ATOM 571 N N . THR A 1 83 ? -32.081 -5.499 7.287 1.00 76.93 83 THR A N 1
ATOM 572 C CA . THR A 1 83 ? -32.018 -4.918 5.957 1.00 72.32 83 THR A CA 1
ATOM 573 C C . THR A 1 83 ? -32.706 -3.572 5.903 1.00 72.62 83 THR A C 1
ATOM 574 O O . THR A 1 83 ? -33.692 -3.352 6.602 1.00 71.74 83 THR A O 1
ATOM 578 N N . ASP A 1 84 ? -32.181 -2.684 5.056 1.00 79.88 84 ASP A N 1
ATOM 579 C CA . ASP A 1 84 ? -32.745 -1.338 4.838 1.00 81.35 84 ASP A CA 1
ATOM 580 C C . ASP A 1 84 ? -33.962 -1.389 3.905 1.00 79.52 84 ASP A C 1
ATOM 581 O O . ASP A 1 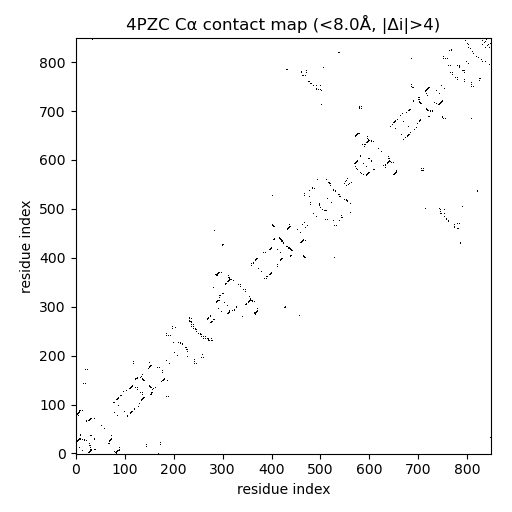84 ? -34.881 -0.593 4.036 1.00 82.60 84 ASP A O 1
ATOM 586 N N . ILE A 1 85 ? -33.961 -2.344 2.978 1.00 81.96 85 ILE A N 1
ATOM 587 C CA . ILE A 1 85 ? -34.981 -2.453 1.933 1.00 80.81 85 ILE A CA 1
ATOM 588 C C . ILE A 1 85 ? -34.964 -3.866 1.324 1.00 81.02 85 ILE A C 1
ATOM 589 O O . ILE A 1 85 ? -33.904 -4.512 1.256 1.00 79.67 85 ILE A O 1
ATOM 594 N N . VAL A 1 86 ? -36.128 -4.328 0.863 1.00 72.30 86 VAL A N 1
ATOM 595 C CA . VAL A 1 86 ? -36.270 -5.674 0.314 1.00 70.68 86 VAL A CA 1
ATOM 596 C C . VAL A 1 86 ? -36.845 -5.694 -1.114 1.00 70.37 86 VAL A C 1
ATOM 597 O O . VAL A 1 86 ? -37.891 -5.096 -1.394 1.00 68.85 86 VAL A O 1
ATOM 601 N N . ILE A 1 87 ? -36.158 -6.416 -1.999 1.00 65.14 87 ILE A N 1
ATOM 602 C CA . ILE A 1 87 ? -36.525 -6.519 -3.396 1.00 63.45 87 ILE A CA 1
ATOM 603 C C . ILE A 1 87 ? -37.000 -7.928 -3.626 1.00 63.06 87 ILE A C 1
ATOM 604 O O . ILE A 1 87 ? -36.187 -8.864 -3.644 1.00 62.63 87 ILE A O 1
ATOM 609 N N . GLU A 1 88 ? -38.310 -8.088 -3.794 1.00 61.66 88 GLU A N 1
ATOM 610 C CA . GLU A 1 88 ? -38.840 -9.379 -4.166 1.00 54.76 88 GLU A CA 1
ATOM 611 C C . GLU A 1 88 ? -38.539 -9.527 -5.633 1.00 51.36 88 GLU A C 1
ATOM 612 O O . GLU A 1 88 ? -38.824 -8.637 -6.430 1.00 45.19 88 GLU A O 1
ATOM 618 N N . ALA A 1 89 ? -37.953 -10.671 -5.964 1.00 50.81 89 ALA A N 1
ATOM 619 C CA . ALA A 1 89 ? -37.416 -10.922 -7.284 1.00 50.21 89 ALA A CA 1
ATOM 620 C C . ALA A 1 89 ? -37.534 -12.417 -7.562 1.00 52.71 89 ALA A C 1
ATOM 621 O O . ALA A 1 89 ? -36.669 -13.032 -8.182 1.00 55.87 89 ALA A O 1
ATOM 623 N N . ALA A 1 90 ? -38.627 -13.001 -7.107 1.00 54.25 90 ALA A N 1
ATOM 624 C CA . ALA A 1 90 ? -38.692 -14.441 -7.003 1.00 57.93 90 ALA A CA 1
ATOM 625 C C . ALA A 1 90 ? -39.759 -15.035 -7.854 1.00 59.63 90 ALA A C 1
ATOM 626 O O . ALA A 1 90 ? -39.577 -16.160 -8.304 1.00 62.77 90 ALA A O 1
ATOM 628 N N . THR A 1 91 ? -40.880 -14.333 -8.054 1.00 60.51 91 THR A N 1
ATOM 629 C CA . THR A 1 91 ? -41.855 -14.801 -9.044 1.00 63.11 91 THR A CA 1
ATOM 630 C C . THR A 1 91 ? -42.760 -13.757 -9.694 1.00 60.30 91 THR A C 1
ATOM 631 O O . THR A 1 91 ? -43.003 -12.682 -9.158 1.00 63.64 91 THR A O 1
ATOM 635 N N . GLU A 1 92 ? -43.263 -14.141 -10.862 1.00 60.43 92 GLU A N 1
ATOM 636 C CA . GLU A 1 92 ? -44.295 -13.419 -11.597 1.00 61.75 92 GLU A CA 1
ATOM 637 C C . GLU A 1 92 ? -45.692 -14.070 -11.504 1.00 60.01 92 GLU A C 1
ATOM 638 O O . GLU A 1 92 ? -46.600 -13.634 -12.203 1.00 55.43 92 GLU A O 1
ATOM 644 N N . ASN A 1 93 ? -45.866 -15.099 -10.663 1.00 58.49 93 ASN A N 1
ATOM 645 C CA . ASN A 1 93 ? -47.209 -15.510 -10.246 1.00 58.54 93 ASN A CA 1
ATOM 646 C C . ASN A 1 93 ? -47.795 -14.490 -9.276 1.00 61.39 93 ASN A C 1
ATOM 647 O O . ASN A 1 93 ? -47.144 -14.146 -8.286 1.00 59.19 93 ASN A O 1
ATOM 652 N N . TYR A 1 94 ? -49.033 -14.054 -9.529 1.00 57.47 94 TYR A N 1
ATOM 653 C CA . TYR A 1 94 ? -49.624 -13.004 -8.731 1.00 54.68 94 TYR A CA 1
ATOM 654 C C . TYR A 1 94 ? -49.974 -13.471 -7.330 1.00 56.13 94 TYR A C 1
ATOM 655 O O . TYR A 1 94 ? -49.561 -12.877 -6.321 1.00 52.50 94 TYR A O 1
ATOM 664 N N . ASP A 1 95 ? -50.745 -14.541 -7.258 1.00 59.95 95 ASP A N 1
ATOM 665 C CA . ASP A 1 95 ? -51.125 -15.047 -5.961 1.00 59.19 95 ASP A CA 1
ATOM 666 C C . ASP A 1 95 ? -49.863 -15.233 -5.146 1.00 57.56 95 ASP A C 1
ATOM 667 O O . ASP A 1 95 ? -49.751 -14.728 -4.018 1.00 55.69 95 ASP A O 1
ATOM 672 N N . LEU A 1 96 ? -48.884 -15.914 -5.726 1.00 56.38 96 LEU A N 1
ATOM 673 C CA . LEU A 1 96 ? -47.666 -16.196 -4.974 1.00 58.92 96 LEU A CA 1
ATOM 674 C C . LEU A 1 96 ? -46.896 -14.909 -4.639 1.00 57.98 96 LEU A C 1
ATOM 675 O O . LEU A 1 96 ? -46.494 -14.694 -3.491 1.00 53.67 96 LEU A O 1
ATOM 680 N N . LYS A 1 97 ? -46.704 -14.063 -5.641 1.00 58.70 97 LYS A N 1
ATOM 681 C CA . LYS A 1 97 ? -46.093 -12.757 -5.431 1.00 64.77 97 LYS A CA 1
ATOM 682 C C . LYS A 1 97 ? -46.650 -12.088 -4.188 1.00 61.44 97 LYS A C 1
ATOM 683 O O . LYS A 1 97 ? -45.877 -11.629 -3.344 1.00 57.41 97 LYS A O 1
ATOM 689 N N . VAL A 1 98 ? -47.984 -12.040 -4.080 1.00 60.03 98 VAL A N 1
ATOM 690 C CA . VAL A 1 98 ? -48.659 -11.397 -2.934 1.00 61.73 98 VAL A CA 1
ATOM 691 C C . VAL A 1 98 ? -48.126 -11.985 -1.628 1.00 64.20 98 VAL A C 1
ATOM 692 O O . VAL A 1 98 ? -47.470 -11.288 -0.837 1.00 60.14 98 VAL A O 1
ATOM 696 N N . LYS A 1 99 ? -48.398 -13.275 -1.427 1.00 65.60 99 LYS A N 1
ATOM 697 C CA . LYS A 1 99 ? -48.000 -13.975 -0.208 1.00 64.06 99 LYS A CA 1
ATOM 698 C C . LYS A 1 99 ? -46.611 -13.533 0.248 1.00 61.07 99 LYS A C 1
ATOM 699 O O . LYS A 1 99 ? -46.440 -13.068 1.376 1.00 57.76 99 LYS A O 1
ATOM 705 N N . ILE A 1 100 ? -45.635 -13.650 -0.648 1.00 55.28 100 ILE A N 1
ATOM 706 C CA . ILE A 1 100 ? -44.271 -13.222 -0.351 1.00 55.62 100 ILE A CA 1
ATOM 707 C C . ILE A 1 100 ? -44.198 -11.814 0.235 1.00 55.78 100 ILE A C 1
ATOM 708 O O . ILE A 1 100 ? -43.538 -11.603 1.254 1.00 62.16 100 ILE A O 1
ATOM 713 N N . LEU A 1 101 ? -44.873 -10.860 -0.392 1.00 55.11 101 LEU A N 1
ATOM 714 C CA . LEU A 1 101 ? -44.807 -9.469 0.063 1.00 54.29 101 LEU A CA 1
ATOM 715 C C . LEU A 1 101 ? -45.494 -9.275 1.420 1.00 52.16 101 LEU A C 1
ATOM 716 O O . LEU A 1 101 ? -45.003 -8.542 2.272 1.00 48.16 101 LEU A O 1
ATOM 721 N N . LYS A 1 102 ? -46.610 -9.952 1.635 1.00 54.66 102 LYS A N 1
ATOM 722 C CA . LYS A 1 102 ? -47.216 -9.988 2.957 1.00 57.71 102 LYS A CA 1
ATOM 723 C C . LYS A 1 102 ? -46.204 -10.549 3.970 1.00 60.84 102 LYS A C 1
ATOM 724 O O . LYS A 1 102 ? -45.940 -9.944 5.005 1.00 59.52 102 LYS A O 1
ATOM 730 N N . GLN A 1 103 ? -45.638 -11.710 3.652 1.00 64.43 103 GLN A N 1
ATOM 731 C CA . GLN A 1 103 ? -44.612 -12.331 4.481 1.00 64.56 103 GLN A CA 1
ATOM 732 C C . GLN A 1 103 ? -43.513 -11.312 4.749 1.00 59.67 103 GLN A C 1
ATOM 733 O O . GLN A 1 103 ? -43.242 -10.983 5.903 1.00 60.79 103 GLN A O 1
ATOM 739 N N . ILE A 1 104 ? -42.909 -10.783 3.693 1.00 53.52 104 ILE A N 1
ATOM 740 C CA . ILE A 1 104 ? -41.895 -9.749 3.856 1.00 53.48 104 ILE A CA 1
ATOM 741 C C . ILE A 1 104 ? -42.385 -8.594 4.738 1.00 53.02 104 ILE A C 1
ATOM 742 O O . ILE A 1 104 ? -41.683 -8.173 5.661 1.00 47.91 104 ILE A O 1
ATOM 747 N N . ASP A 1 105 ? -43.576 -8.072 4.425 1.00 54.84 105 ASP A N 1
ATOM 748 C CA . ASP A 1 105 ? -44.198 -6.982 5.185 1.00 54.83 105 ASP A CA 1
ATOM 749 C C . ASP A 1 105 ? -44.312 -7.369 6.662 1.00 59.54 105 ASP A C 1
ATOM 750 O O . ASP A 1 105 ? -44.086 -6.546 7.547 1.00 59.87 105 ASP A O 1
ATOM 755 N N . GLY A 1 106 ? -44.652 -8.639 6.905 1.00 69.27 106 GLY A N 1
ATOM 756 C CA . GLY A 1 106 ? -44.619 -9.265 8.245 1.00 68.33 106 GLY A CA 1
ATOM 757 C C . GLY A 1 106 ? -43.317 -9.125 9.031 1.00 64.61 106 GLY A C 1
ATOM 758 O O . GLY A 1 106 ? -43.343 -8.817 10.209 1.00 62.02 106 GLY A O 1
ATOM 759 N N . ILE A 1 107 ? -42.176 -9.328 8.386 1.00 63.12 107 ILE A N 1
ATOM 760 C CA . ILE A 1 107 ? -40.892 -9.264 9.082 1.00 62.06 107 ILE A CA 1
ATOM 761 C C . ILE A 1 107 ? -40.424 -7.812 9.312 1.00 64.04 107 ILE A C 1
ATOM 762 O O . ILE A 1 107 ? -40.318 -7.372 10.447 1.00 66.98 107 ILE A O 1
ATOM 767 N N . VAL A 1 108 ? -40.152 -7.076 8.239 1.00 65.95 108 VAL A N 1
ATOM 768 C CA . VAL A 1 108 ? -39.448 -5.784 8.335 1.00 64.58 108 VAL A CA 1
ATOM 769 C C . VAL A 1 108 ? -40.214 -4.658 9.032 1.00 64.11 108 VAL A C 1
ATOM 770 O O . VAL A 1 108 ? -41.452 -4.694 9.136 1.00 60.74 108 VAL A O 1
ATOM 774 N N . GLY A 1 109 ? -39.450 -3.652 9.481 1.00 64.37 109 GLY A N 1
ATOM 775 C CA . GLY A 1 109 ? -39.984 -2.467 10.171 1.00 63.46 109 GLY A CA 1
ATOM 776 C C . GLY A 1 109 ? -40.774 -1.510 9.275 1.00 66.92 109 GLY A C 1
ATOM 777 O O . GLY A 1 109 ? -40.581 -1.468 8.044 1.00 56.38 109 GLY A O 1
ATOM 778 N N . GLU A 1 110 ? -41.660 -0.737 9.913 1.00 68.95 110 GLU A N 1
ATOM 779 C CA . GLU A 1 110 ? -42.563 0.209 9.231 1.00 74.42 110 GLU A CA 1
ATOM 780 C C . GLU A 1 110 ? -41.892 1.170 8.236 1.00 78.62 110 GLU A C 1
ATOM 781 O O . GLU A 1 110 ? -42.513 1.561 7.237 1.00 72.62 110 GLU A O 1
ATOM 787 N N . ASN A 1 111 ? -40.649 1.564 8.519 1.00 80.41 111 ASN A N 1
ATOM 788 C CA . ASN A 1 111 ? -39.909 2.457 7.630 1.00 84.71 111 ASN A CA 1
ATOM 789 C C . ASN A 1 111 ? -38.910 1.752 6.716 1.00 79.92 111 ASN A C 1
ATOM 790 O O . ASN A 1 111 ? -38.056 2.406 6.116 1.00 82.89 111 ASN A O 1
ATOM 795 N N . VAL A 1 112 ? -39.027 0.434 6.595 1.00 73.49 112 VAL A N 1
ATOM 796 C CA . VAL A 1 112 ? -38.235 -0.320 5.623 1.00 72.39 112 VAL A CA 1
ATOM 797 C C . VAL A 1 112 ? -39.054 -0.476 4.319 1.00 68.89 112 VAL A C 1
ATOM 798 O O . VAL A 1 112 ? -40.225 -0.846 4.340 1.00 58.39 112 VAL A O 1
ATOM 802 N N . ILE A 1 113 ? -38.408 -0.181 3.189 1.00 68.56 113 ILE A N 1
ATOM 803 C CA . ILE A 1 113 ? -39.040 -0.173 1.866 1.00 63.91 113 ILE A CA 1
ATOM 804 C C . ILE A 1 113 ? -39.088 -1.556 1.254 1.00 60.48 113 ILE A C 1
ATOM 805 O O . ILE A 1 113 ? -38.100 -2.265 1.257 1.00 63.57 113 ILE A O 1
ATOM 810 N N . ILE A 1 114 ? -40.240 -1.907 0.708 1.00 60.87 114 ILE A N 1
ATOM 811 C CA . ILE A 1 114 ? -40.426 -3.136 -0.037 1.00 61.50 114 ILE A CA 1
ATOM 812 C C . ILE A 1 114 ? -40.622 -2.783 -1.512 1.00 60.40 114 ILE A C 1
ATOM 813 O O . ILE A 1 114 ? -41.582 -2.099 -1.883 1.00 59.13 114 ILE A O 1
ATOM 818 N N . ALA A 1 115 ? -39.701 -3.242 -2.348 1.00 60.69 115 ALA A N 1
ATOM 819 C CA . ALA A 1 115 ? -39.804 -3.084 -3.790 1.00 58.59 115 ALA A CA 1
ATOM 820 C C . ALA A 1 115 ? -40.077 -4.445 -4.385 1.00 58.93 115 ALA A C 1
ATOM 821 O O . ALA A 1 115 ? -39.657 -5.447 -3.821 1.00 66.64 115 ALA A O 1
ATOM 823 N N . SER A 1 116 ? -40.788 -4.484 -5.509 1.00 59.12 116 SER A N 1
ATOM 824 C CA . SER A 1 116 ? -40.977 -5.732 -6.270 1.00 57.11 116 SER A CA 1
ATOM 825 C C . SER A 1 116 ? -40.578 -5.588 -7.729 1.00 58.53 116 SER A C 1
ATOM 826 O O . SER A 1 116 ? -41.048 -4.693 -8.415 1.00 67.47 116 SER A O 1
ATOM 829 N N . ASN A 1 117 ? -39.703 -6.467 -8.193 1.00 60.68 117 ASN A N 1
ATOM 830 C CA . ASN A 1 117 ? -39.302 -6.495 -9.588 1.00 61.57 117 ASN A CA 1
ATOM 831 C C . ASN A 1 117 ? -40.356 -7.251 -10.423 1.00 63.41 117 ASN A C 1
ATOM 832 O O . ASN A 1 117 ? -40.818 -8.318 -10.020 1.00 71.35 117 ASN A O 1
ATOM 837 N N . THR A 1 118 ? -40.749 -6.684 -11.564 1.00 60.21 118 THR A N 1
ATOM 838 C CA . THR A 1 118 ? -41.797 -7.260 -12.433 1.00 54.29 118 THR A CA 1
ATOM 839 C C . THR A 1 118 ? -41.805 -6.542 -13.786 1.00 53.06 118 THR A C 1
ATOM 840 O O . THR A 1 118 ? -41.344 -5.404 -13.885 1.00 55.11 118 THR A O 1
ATOM 844 N N . SER A 1 119 ? -42.299 -7.224 -14.820 1.00 50.61 119 SER A N 1
ATOM 845 C CA . SER A 1 119 ? -42.514 -6.625 -16.140 1.00 48.92 119 SER A CA 1
ATOM 846 C C . SER A 1 119 ? -43.961 -6.239 -16.368 1.00 50.46 119 SER A C 1
ATOM 847 O O . SER A 1 119 ? -44.245 -5.299 -17.106 1.00 58.55 119 SER A O 1
ATOM 850 N N . SER A 1 120 ? -44.868 -6.949 -15.716 1.00 52.60 120 SER A N 1
ATOM 851 C CA . SER A 1 120 ? -46.272 -6.914 -16.082 1.00 57.50 120 SER A CA 1
ATOM 852 C C . SER A 1 120 ? -47.226 -6.552 -14.968 1.00 55.41 120 SER A C 1
ATOM 853 O O . SER A 1 120 ? -48.296 -6.025 -15.252 1.00 64.46 120 SER A O 1
ATOM 856 N N . ILE A 1 121 ? -46.862 -6.818 -13.718 1.00 52.99 121 ILE A N 1
ATOM 857 C CA . ILE A 1 121 ? -47.831 -6.774 -12.620 1.00 56.05 121 ILE A CA 1
ATOM 858 C C . ILE A 1 121 ? -48.060 -5.352 -12.052 1.00 55.57 121 ILE A C 1
ATOM 859 O O . ILE A 1 121 ? -47.108 -4.577 -11.832 1.00 50.98 121 ILE A O 1
ATOM 864 N N . SER A 1 122 ? -49.330 -5.016 -11.802 1.00 54.24 122 SER A N 1
ATOM 865 C CA . SER A 1 122 ? -49.678 -3.684 -11.307 1.00 52.26 122 SER A CA 1
ATOM 866 C C . SER A 1 122 ? -49.065 -3.384 -9.937 1.00 52.75 122 SER A C 1
ATOM 867 O O . SER A 1 122 ? -49.501 -3.909 -8.893 1.00 51.09 122 SER A O 1
ATOM 870 N N . ILE A 1 123 ? -48.056 -2.520 -9.967 1.00 47.21 123 ILE A N 1
ATOM 871 C CA . ILE A 1 123 ? -47.405 -2.031 -8.761 1.00 45.25 123 ILE A CA 1
ATOM 872 C C . ILE A 1 123 ? -48.430 -1.529 -7.771 1.00 41.58 123 ILE A C 1
ATOM 873 O O . ILE A 1 123 ? -48.330 -1.828 -6.587 1.00 41.17 123 ILE A O 1
ATOM 878 N N . THR A 1 124 ? -49.409 -0.773 -8.250 1.00 38.91 124 THR A N 1
ATOM 879 C CA . THR A 1 124 ? -50.458 -0.252 -7.386 1.00 38.69 124 THR A CA 1
ATOM 880 C C . THR A 1 124 ? -51.311 -1.319 -6.771 1.00 40.67 124 THR A C 1
ATOM 881 O O . THR A 1 124 ? -51.686 -1.219 -5.611 1.00 42.26 124 THR A O 1
ATOM 885 N N . LYS A 1 125 ? -51.615 -2.361 -7.525 1.00 50.31 125 LYS A N 1
ATOM 886 C CA . LYS A 1 125 ? -52.346 -3.501 -6.954 1.00 53.46 125 LYS A CA 1
ATOM 887 C C . LYS A 1 125 ? -51.492 -4.217 -5.898 1.00 50.47 125 LYS A C 1
ATOM 888 O O . LYS A 1 125 ? -52.016 -4.614 -4.844 1.00 50.39 125 LYS A O 1
ATOM 894 N N . LEU A 1 126 ? -50.188 -4.346 -6.154 1.00 43.47 126 LEU A N 1
ATOM 895 C CA . LEU A 1 126 ? -49.301 -4.965 -5.173 1.00 44.88 126 LEU A CA 1
ATOM 896 C C . LEU A 1 126 ? -49.115 -4.120 -3.927 1.00 50.33 126 LEU A C 1
ATOM 897 O O . LEU A 1 126 ? -49.518 -4.531 -2.842 1.00 57.21 126 LEU A O 1
ATOM 902 N N . ALA A 1 127 ? -48.516 -2.944 -4.075 1.00 51.77 127 ALA A N 1
ATOM 903 C CA . ALA A 1 127 ? -48.446 -1.966 -2.987 1.00 54.36 127 ALA A CA 1
ATOM 904 C C . ALA A 1 127 ? -49.624 -2.032 -1.992 1.00 54.62 127 ALA A C 1
ATOM 905 O O . ALA A 1 127 ? -49.418 -1.976 -0.778 1.00 55.07 127 ALA A O 1
ATOM 907 N N . ALA A 1 128 ? -50.854 -2.135 -2.492 1.00 56.64 128 ALA A N 1
ATOM 908 C CA . ALA A 1 128 ? -52.031 -2.134 -1.596 1.00 56.75 128 ALA A CA 1
ATOM 909 C C . ALA A 1 128 ? -52.183 -3.393 -0.734 1.00 57.57 128 ALA A C 1
ATOM 910 O O . ALA A 1 128 ? -52.983 -3.376 0.201 1.00 59.15 128 ALA A O 1
ATOM 912 N N . VAL A 1 129 ? -51.456 -4.480 -1.029 1.00 53.27 129 VAL A N 1
ATOM 913 C CA . VAL A 1 129 ? -51.449 -5.617 -0.090 1.00 56.42 129 VAL A CA 1
ATOM 914 C C . VAL A 1 129 ? -50.520 -5.445 1.102 1.00 54.59 129 VAL A C 1
ATOM 915 O O . VAL A 1 129 ? -50.705 -6.153 2.081 1.00 56.90 129 VAL A O 1
ATOM 919 N N . THR A 1 130 ? -49.530 -4.545 1.023 1.00 51.74 130 THR A N 1
ATOM 920 C CA . THR A 1 130 ? -48.665 -4.295 2.164 1.00 53.45 130 THR A CA 1
ATOM 921 C C . THR A 1 130 ? -49.359 -3.379 3.167 1.00 62.02 130 THR A C 1
ATOM 922 O O . THR A 1 130 ? -50.386 -2.779 2.867 1.00 62.76 130 THR A O 1
ATOM 926 N N . SER A 1 131 ? -48.784 -3.282 4.361 1.00 68.31 131 SER A N 1
ATOM 927 C CA . SER A 1 131 ? -49.329 -2.445 5.434 1.00 69.22 131 SER A CA 1
ATOM 928 C C . SER A 1 131 ? -48.915 -0.981 5.310 1.00 68.81 131 SER A C 1
ATOM 929 O O . SER A 1 131 ? -49.590 -0.115 5.857 1.00 72.55 131 SER A O 1
ATOM 932 N N . ARG A 1 132 ? -47.785 -0.712 4.652 1.00 67.20 132 ARG A N 1
ATOM 933 C CA . ARG A 1 132 ? -47.412 0.663 4.276 1.00 68.24 132 ARG A CA 1
ATOM 934 C C . ARG A 1 132 ? -47.130 0.700 2.763 1.00 66.66 132 ARG A C 1
ATOM 935 O O . ARG A 1 132 ? -46.016 0.438 2.296 1.00 61.51 132 ARG A O 1
ATOM 943 N N . ALA A 1 133 ? -48.173 1.010 1.998 1.00 68.47 133 ALA A N 1
ATOM 944 C CA . ALA A 1 133 ? -48.056 1.187 0.553 1.00 62.17 133 ALA A CA 1
ATOM 945 C C . ALA A 1 133 ? -47.022 2.252 0.174 1.00 59.44 133 ALA A C 1
ATOM 946 O O . ALA A 1 133 ? -46.221 2.023 -0.720 1.00 62.53 133 ALA A O 1
ATOM 948 N N . ASP A 1 134 ? -47.016 3.395 0.863 1.00 56.49 134 ASP A N 1
ATOM 949 C CA . ASP A 1 134 ? -46.100 4.483 0.521 1.00 59.43 134 ASP A CA 1
ATOM 950 C C . ASP A 1 134 ? -44.633 4.066 0.555 1.00 58.55 134 ASP A C 1
ATOM 951 O O . ASP A 1 134 ? -43.765 4.704 -0.058 1.00 54.45 134 ASP A O 1
ATOM 956 N N . ARG A 1 135 ? -44.358 2.993 1.276 1.00 62.86 135 ARG A N 1
ATOM 957 C CA . ARG A 1 135 ? -43.018 2.417 1.304 1.00 71.66 135 ARG A CA 1
ATOM 958 C C . ARG A 1 135 ? -42.853 1.310 0.249 1.00 67.85 135 ARG A C 1
ATOM 959 O O . ARG A 1 135 ? -41.848 0.615 0.243 1.00 64.98 135 ARG A O 1
ATOM 967 N N . PHE A 1 136 ? -43.825 1.160 -0.650 1.00 64.37 136 PHE A N 1
ATOM 968 C CA . PHE A 1 136 ? -43.742 0.148 -1.691 1.00 60.56 136 PHE A CA 1
ATOM 969 C C . PHE A 1 136 ? -43.494 0.789 -3.041 1.00 56.98 136 PHE A C 1
ATOM 970 O O . PHE A 1 136 ? -44.156 1.763 -3.394 1.00 57.69 136 PHE A O 1
ATOM 978 N N . ILE A 1 137 ? -42.569 0.217 -3.802 1.00 50.28 137 ILE A N 1
ATOM 979 C CA . ILE A 1 137 ? -42.226 0.743 -5.113 1.00 51.90 137 ILE A CA 1
ATOM 980 C C . ILE A 1 137 ? -41.950 -0.430 -6.053 1.00 52.59 137 ILE A C 1
ATOM 981 O O . ILE A 1 137 ? -41.719 -1.535 -5.589 1.00 59.52 137 ILE A O 1
ATOM 986 N N . GLY A 1 138 ? -42.019 -0.205 -7.364 1.00 55.00 138 GLY A N 1
ATOM 987 C CA . GLY A 1 138 ? -41.751 -1.247 -8.365 1.00 53.09 138 GLY A CA 1
ATOM 988 C C . GLY A 1 138 ? -40.422 -1.017 -9.048 1.00 53.17 138 GLY A C 1
ATOM 989 O O . GLY A 1 138 ? -40.009 0.123 -9.237 1.00 54.82 138 GLY A O 1
ATOM 990 N N . MET A 1 139 ? -39.737 -2.096 -9.401 1.00 53.81 139 MET A N 1
ATOM 991 C CA . MET A 1 139 ? -38.545 -2.006 -10.236 1.00 56.30 139 MET A CA 1
ATOM 992 C C . MET A 1 139 ? -38.604 -3.030 -11.360 1.00 61.17 139 MET A C 1
ATOM 993 O O . MET A 1 139 ? -39.221 -4.081 -11.234 1.00 63.22 139 MET A O 1
ATOM 998 N N . HIS A 1 140 ? -37.984 -2.697 -12.477 1.00 61.42 140 HIS A N 1
ATOM 999 C CA . HIS A 1 140 ? -37.866 -3.617 -13.579 1.00 64.54 140 HIS A CA 1
ATOM 1000 C C . HIS A 1 140 ? -36.416 -3.524 -14.005 1.00 59.88 140 HIS A C 1
ATOM 1001 O O . HIS A 1 140 ? -36.008 -2.546 -14.637 1.00 60.56 140 HIS A O 1
ATOM 1008 N N . PHE A 1 141 ? -35.637 -4.522 -13.596 1.00 56.49 141 PHE A N 1
ATOM 1009 C CA . PHE A 1 141 ? -34.251 -4.694 -14.031 1.00 57.74 141 PHE A CA 1
ATOM 1010 C C . PHE A 1 141 ? -34.207 -5.435 -15.329 1.00 56.73 141 PHE A C 1
ATOM 1011 O O . PHE A 1 141 ? -35.193 -6.074 -15.690 1.00 65.73 141 PHE A O 1
ATOM 1019 N N . PHE A 1 142 ? -33.074 -5.379 -16.026 1.00 58.87 142 PHE A N 1
ATOM 1020 C CA . PHE A 1 142 ? -33.004 -5.976 -17.373 1.00 59.99 142 PHE A CA 1
ATOM 1021 C C . PHE A 1 142 ? -32.058 -7.158 -17.581 1.00 64.85 142 PHE A C 1
ATOM 1022 O O . PHE A 1 142 ? -30.941 -7.184 -17.095 1.00 64.68 142 PHE A O 1
ATOM 1030 N N . ASN A 1 143 ? -32.536 -8.044 -18.446 1.00 78.05 143 ASN A N 1
ATOM 1031 C CA . ASN A 1 143 ? -32.387 -9.498 -18.364 1.00 85.59 143 ASN A CA 1
ATOM 1032 C C . ASN A 1 143 ? -31.027 -10.077 -17.996 1.00 87.11 143 ASN A C 1
ATOM 1033 O O . ASN A 1 143 ? -30.985 -11.119 -17.314 1.00 83.18 143 ASN A O 1
ATOM 1038 N N . PRO A 1 144 ? -29.929 -9.462 -18.503 1.00 83.04 144 PRO A N 1
ATOM 1039 C CA . PRO A 1 144 ? -28.563 -9.619 -17.941 1.00 79.33 144 PRO A CA 1
ATOM 1040 C C . PRO A 1 144 ? -28.243 -8.505 -16.921 1.00 76.45 144 PRO A C 1
ATOM 1041 O O . PRO A 1 144 ? -27.672 -7.470 -17.264 1.00 80.41 144 PRO A O 1
ATOM 1045 N N . VAL A 1 145 ? -28.606 -8.738 -15.665 1.00 71.06 145 VAL A N 1
ATOM 1046 C CA . VAL A 1 145 ? -28.849 -7.639 -14.732 1.00 68.94 145 VAL A CA 1
ATOM 1047 C C . VAL A 1 145 ? -27.624 -6.872 -14.284 1.00 69.05 145 VAL A C 1
ATOM 1048 O O . VAL A 1 145 ? -27.767 -5.753 -13.822 1.00 59.80 145 VAL A O 1
ATOM 1052 N N . PRO A 1 146 ? -26.428 -7.486 -14.353 1.00 80.09 146 PRO A N 1
ATOM 1053 C CA . PRO A 1 146 ? -25.228 -6.705 -14.004 1.00 78.21 146 PRO A CA 1
ATOM 1054 C C . PRO A 1 146 ? -24.794 -5.718 -15.089 1.00 74.71 146 PRO A C 1
ATOM 1055 O O . PRO A 1 146 ? -24.541 -4.555 -14.791 1.00 84.80 146 PRO A O 1
ATOM 1059 N N . VAL A 1 147 ? -24.714 -6.159 -16.333 1.00 68.73 147 VAL A N 1
ATOM 1060 C CA . VAL A 1 147 ? -24.168 -5.293 -17.381 1.00 72.53 147 VAL A CA 1
ATOM 1061 C C . VAL A 1 147 ? -25.188 -4.256 -17.853 1.00 72.05 147 VAL A C 1
ATOM 1062 O O . VAL A 1 147 ? -24.826 -3.116 -18.118 1.00 73.11 147 VAL A O 1
ATOM 1066 N N . MET A 1 148 ? -26.454 -4.651 -17.947 1.00 72.28 148 MET A N 1
ATOM 1067 C CA . MET A 1 148 ? -27.535 -3.727 -18.326 1.00 73.07 148 MET A CA 1
ATOM 1068 C C . MET A 1 148 ? -27.617 -2.558 -17.355 1.00 68.33 148 MET A C 1
ATOM 1069 O O . MET A 1 148 ? -27.852 -2.744 -16.169 1.00 73.80 148 MET A O 1
ATOM 1074 N N . ALA A 1 149 ? -27.453 -1.350 -17.870 1.00 65.99 149 ALA A N 1
ATOM 1075 C CA . ALA A 1 149 ? -27.309 -0.190 -17.017 1.00 65.95 149 ALA A CA 1
ATOM 1076 C C . ALA A 1 149 ? -28.608 0.584 -16.880 1.00 64.28 149 ALA A C 1
ATOM 1077 O O . ALA A 1 149 ? -28.591 1.812 -16.959 1.00 61.34 149 ALA A O 1
ATOM 1079 N N . LEU A 1 150 ? -29.725 -0.103 -16.644 1.00 64.87 150 LEU A N 1
ATOM 1080 C CA . LEU A 1 150 ? -30.969 0.613 -16.335 1.00 66.80 150 LEU A CA 1
ATOM 1081 C C . LEU A 1 150 ? -32.068 -0.179 -15.646 1.00 67.44 150 LEU A C 1
ATOM 1082 O O . LEU A 1 150 ? -32.128 -1.423 -15.691 1.00 75.73 150 LEU A O 1
ATOM 1087 N N . VAL A 1 151 ? -32.941 0.586 -15.009 1.00 62.87 151 VAL A N 1
ATOM 1088 C CA . VAL A 1 151 ? -34.081 0.054 -14.301 1.00 61.77 151 VAL A CA 1
ATOM 1089 C C . VAL A 1 151 ? -35.266 0.986 -14.491 1.00 58.84 151 VAL A C 1
ATOM 1090 O O . VAL A 1 151 ? -35.108 2.235 -14.511 1.00 49.68 151 VAL A O 1
ATOM 1094 N N . GLU A 1 152 ? -36.445 0.385 -14.610 1.00 50.06 152 GLU A N 1
ATOM 1095 C CA . GLU A 1 152 ? -37.638 1.165 -14.598 1.00 53.29 152 GLU A CA 1
ATOM 1096 C C . GLU A 1 152 ? -38.040 1.233 -13.148 1.00 53.07 152 GLU A C 1
ATOM 1097 O O . GLU A 1 152 ? -38.107 0.214 -12.477 1.00 53.04 152 GLU A O 1
ATOM 1103 N N . LEU A 1 153 ? -38.269 2.451 -12.665 1.00 54.28 153 LEU A N 1
ATOM 1104 C CA . LEU A 1 153 ? -38.716 2.691 -11.307 1.00 53.11 153 LEU A CA 1
ATOM 1105 C C . LEU A 1 153 ? -40.155 3.013 -11.455 1.00 47.65 153 LEU A C 1
ATOM 1106 O O . LEU A 1 153 ? -40.501 3.971 -12.121 1.00 48.35 153 LEU A O 1
ATOM 1111 N N . ILE A 1 154 ? -41.007 2.192 -10.873 1.00 44.20 154 ILE A N 1
ATOM 1112 C CA . ILE A 1 154 ? -42.407 2.297 -11.161 1.00 42.61 154 ILE A CA 1
ATOM 1113 C C . ILE A 1 154 ? -43.186 2.626 -9.901 1.00 43.00 154 ILE A C 1
ATOM 1114 O O . ILE A 1 154 ? -43.225 1.857 -8.930 1.00 42.17 154 ILE A O 1
ATOM 1119 N N . ARG A 1 155 ? -43.798 3.795 -9.920 1.00 41.35 155 ARG A N 1
ATOM 1120 C CA . ARG A 1 155 ? -44.477 4.263 -8.760 1.00 42.24 155 ARG A CA 1
ATOM 1121 C C . ARG A 1 155 ? -45.848 3.717 -8.838 1.00 41.56 155 ARG A C 1
ATOM 1122 O O . ARG A 1 155 ? -46.552 3.906 -9.830 1.00 40.95 155 ARG A O 1
ATOM 1130 N N . GLY A 1 156 ? -46.229 3.011 -7.793 1.00 41.97 156 GLY A N 1
ATOM 1131 C CA . GLY A 1 156 ? -47.629 2.815 -7.530 1.00 42.78 156 GLY A CA 1
ATOM 1132 C C . GLY A 1 156 ? -48.226 4.195 -7.304 1.00 44.15 156 GLY A C 1
ATOM 1133 O O . GLY A 1 156 ? -47.535 5.177 -7.021 1.00 43.71 156 GLY A O 1
ATOM 1134 N N . LEU A 1 157 ? -49.533 4.253 -7.436 1.00 48.59 157 LEU A N 1
ATOM 1135 C CA . LEU A 1 157 ? -50.321 5.402 -7.032 1.00 48.78 157 LEU A CA 1
ATOM 1136 C C . LEU A 1 157 ? -50.019 5.836 -5.579 1.00 49.74 157 LEU A C 1
ATOM 1137 O O . LEU A 1 157 ? -50.303 6.969 -5.207 1.00 50.18 157 LEU A O 1
ATOM 1142 N N . GLN A 1 158 ? -49.464 4.930 -4.762 1.00 51.13 158 GLN A N 1
ATOM 1143 C CA . GLN A 1 158 ? -49.225 5.176 -3.329 1.00 47.00 158 GLN A CA 1
ATOM 1144 C C . GLN A 1 158 ? -47.796 5.518 -2.993 1.00 49.10 158 GLN A C 1
ATOM 1145 O O . GLN A 1 158 ? -47.545 6.198 -2.008 1.00 49.57 158 GLN A O 1
ATOM 1151 N N . THR A 1 159 ? -46.853 4.998 -3.767 1.00 52.10 159 THR A N 1
ATOM 1152 C CA . THR A 1 159 ? -45.446 5.210 -3.484 1.00 53.12 159 THR A CA 1
ATOM 1153 C C . THR A 1 159 ? -45.247 6.663 -3.083 1.00 54.06 159 THR A C 1
ATOM 1154 O O . THR A 1 159 ? -45.801 7.526 -3.718 1.00 53.59 159 THR A O 1
ATOM 1158 N N . SER A 1 160 ? -44.482 6.923 -2.021 1.00 59.01 160 SER A N 1
ATOM 1159 C CA . SER A 1 160 ? -44.218 8.296 -1.555 1.00 57.22 160 SER A CA 1
ATOM 1160 C C . SER A 1 160 ? -43.101 8.900 -2.340 1.00 58.30 160 SER A C 1
ATOM 1161 O O . SER A 1 160 ? -42.284 8.179 -2.922 1.00 63.47 160 SER A O 1
ATOM 1164 N N . ASP A 1 161 ? -43.016 10.222 -2.307 1.00 60.35 161 ASP A N 1
ATOM 1165 C CA . ASP A 1 161 ? -41.865 10.905 -2.912 1.00 63.49 161 ASP A CA 1
ATOM 1166 C C . ASP A 1 161 ? -40.551 10.436 -2.283 1.00 61.42 161 ASP A C 1
ATOM 1167 O O . ASP A 1 161 ? -39.533 10.240 -2.965 1.00 52.54 161 ASP A O 1
ATOM 1172 N N . THR A 1 162 ? -40.605 10.250 -0.972 1.00 62.18 162 THR A N 1
ATOM 1173 C CA . THR A 1 162 ? -39.452 9.834 -0.204 1.00 65.51 162 THR A CA 1
ATOM 1174 C C . THR A 1 162 ? -38.956 8.438 -0.602 1.00 62.67 162 THR A C 1
ATOM 1175 O O . THR A 1 162 ? -37.735 8.243 -0.767 1.00 54.56 162 THR A O 1
ATOM 1179 N N . THR A 1 163 ? -39.900 7.491 -0.729 1.00 57.11 163 THR A N 1
ATOM 1180 C CA . THR A 1 163 ? -39.597 6.112 -1.111 1.00 59.34 163 THR A CA 1
ATOM 1181 C C . THR A 1 163 ? -38.980 6.146 -2.469 1.00 62.22 163 THR A C 1
ATOM 1182 O O . THR A 1 163 ? -38.058 5.385 -2.777 1.00 62.72 163 THR A O 1
ATOM 1186 N N . HIS A 1 164 ? -39.521 7.025 -3.297 1.00 66.53 164 HIS A N 1
ATOM 1187 C CA . HIS A 1 164 ? -39.040 7.151 -4.654 1.00 71.72 164 HIS A CA 1
ATOM 1188 C C . HIS A 1 164 ? -37.575 7.584 -4.696 1.00 71.27 164 HIS A C 1
ATOM 1189 O O . HIS A 1 164 ? -36.759 6.904 -5.320 1.00 82.58 164 HIS A O 1
ATOM 1196 N N . ALA A 1 165 ? -37.230 8.677 -4.017 1.00 64.87 165 ALA A N 1
ATOM 1197 C CA . ALA A 1 165 ? -35.862 9.228 -4.110 1.00 64.08 165 ALA A CA 1
ATOM 1198 C C . ALA A 1 165 ? -34.808 8.268 -3.547 1.00 61.11 165 ALA A C 1
ATOM 1199 O O . ALA A 1 165 ? -33.705 8.113 -4.099 1.00 53.32 165 ALA A O 1
ATOM 1201 N N . ALA A 1 166 ? -35.175 7.623 -2.447 1.00 63.61 166 ALA A N 1
ATOM 1202 C CA . ALA A 1 166 ? -34.364 6.572 -1.832 1.00 63.92 166 ALA A CA 1
ATOM 1203 C C . ALA A 1 166 ? -33.992 5.562 -2.871 1.00 63.78 166 ALA A C 1
ATOM 1204 O O . ALA A 1 166 ? -32.809 5.327 -3.144 1.00 66.20 166 ALA A O 1
ATOM 1206 N N . VAL A 1 167 ? -35.029 5.004 -3.482 1.00 60.04 167 VAL A N 1
ATOM 1207 C CA . VAL A 1 167 ? -34.858 3.939 -4.448 1.00 63.00 167 VAL A CA 1
ATOM 1208 C C . VAL A 1 167 ? -34.226 4.471 -5.735 1.00 58.80 167 VAL A C 1
ATOM 1209 O O . VAL A 1 167 ? -33.457 3.771 -6.385 1.00 55.94 167 VAL A O 1
ATOM 1213 N N . GLU A 1 168 ? -34.534 5.716 -6.076 1.00 58.32 168 GLU A N 1
ATOM 1214 C CA . GLU A 1 168 ? -33.902 6.379 -7.212 1.00 60.86 168 GLU A CA 1
ATOM 1215 C C . GLU A 1 168 ? -32.379 6.449 -7.041 1.00 63.62 168 GLU A C 1
ATOM 1216 O O . GLU A 1 168 ? -31.610 6.057 -7.941 1.00 56.70 168 GLU A O 1
ATOM 1222 N N . ALA A 1 169 ? -31.946 6.947 -5.885 1.00 64.86 169 ALA A N 1
ATOM 1223 C CA . ALA A 1 169 ? -30.515 7.088 -5.612 1.00 64.79 169 ALA A CA 1
ATOM 1224 C C . ALA A 1 169 ? -29.832 5.713 -5.408 1.00 62.66 169 ALA A C 1
ATOM 1225 O O . ALA A 1 169 ? -28.665 5.510 -5.796 1.00 51.12 169 ALA A O 1
ATOM 1227 N N . LEU A 1 170 ? -30.577 4.778 -4.815 1.00 58.19 170 LEU A N 1
ATOM 1228 C CA . LEU A 1 170 ? -30.094 3.421 -4.646 1.00 60.72 170 LEU A CA 1
ATOM 1229 C C . LEU A 1 170 ? -29.629 2.874 -5.990 1.00 59.93 170 LEU A C 1
ATOM 1230 O O . LEU A 1 170 ? -28.619 2.180 -6.079 1.00 56.79 170 LEU A O 1
ATOM 1235 N N . SER A 1 171 ? -30.373 3.212 -7.035 1.00 58.42 171 SER A N 1
ATOM 1236 C CA . SER A 1 171 ? -30.095 2.719 -8.372 1.00 56.98 171 SER A CA 1
ATOM 1237 C C . SER A 1 171 ? -28.906 3.400 -8.980 1.00 58.79 171 SER A C 1
ATOM 1238 O O . SER A 1 171 ? -28.080 2.746 -9.605 1.00 54.59 171 SER A O 1
ATOM 1241 N N . LYS A 1 172 ? -28.837 4.724 -8.824 1.00 66.46 172 LYS A N 1
ATOM 1242 C CA . LYS A 1 172 ? -27.699 5.476 -9.329 1.00 65.23 172 LYS A CA 1
ATOM 1243 C C . LYS A 1 172 ? -26.461 4.863 -8.720 1.00 64.78 172 LYS A C 1
ATOM 1244 O O . LYS A 1 172 ? -25.502 4.612 -9.437 1.00 60.80 172 LYS A O 1
ATOM 1250 N N . GLN A 1 173 ? -26.508 4.568 -7.418 1.00 65.00 173 GLN A N 1
ATOM 1251 C CA . GLN A 1 173 ? -25.374 3.945 -6.745 1.00 72.45 173 GLN A CA 1
ATOM 1252 C C . GLN A 1 173 ? -24.998 2.574 -7.328 1.00 70.68 173 GLN A C 1
ATOM 1253 O O . GLN A 1 173 ? -23.833 2.201 -7.329 1.00 73.96 173 GLN A O 1
ATOM 1259 N N . LEU A 1 174 ? -25.970 1.830 -7.837 1.00 69.25 174 LEU A N 1
ATOM 1260 C CA . LEU A 1 174 ? -25.674 0.590 -8.572 1.00 64.55 174 LEU A CA 1
ATOM 1261 C C . LEU A 1 174 ? -25.101 0.805 -9.992 1.00 66.49 174 LEU A C 1
ATOM 1262 O O . LEU A 1 174 ? -24.750 -0.165 -10.669 1.00 70.50 174 LEU A O 1
ATOM 1267 N N . GLY A 1 175 ? -25.019 2.057 -10.455 1.00 67.92 175 GLY A N 1
ATOM 1268 C CA . GLY A 1 175 ? -24.557 2.362 -11.815 1.00 63.23 175 GLY A CA 1
ATOM 1269 C C . GLY A 1 175 ? -25.575 2.101 -12.914 1.00 62.90 175 GLY A C 1
ATOM 1270 O O . GLY A 1 175 ? -25.220 2.105 -14.081 1.00 62.06 175 GLY A O 1
ATOM 1271 N N . LYS A 1 176 ? -26.834 1.861 -12.546 1.00 65.31 176 LYS A N 1
ATOM 1272 C CA . LYS A 1 176 ? -27.929 1.763 -13.513 1.00 69.08 176 LYS A CA 1
ATOM 1273 C C . LYS A 1 176 ? -28.548 3.143 -13.705 1.00 71.29 176 LYS A C 1
ATOM 1274 O O . LYS A 1 176 ? -28.565 3.955 -12.779 1.00 64.75 176 LYS A O 1
ATOM 1280 N N . TYR A 1 177 ? -29.109 3.390 -14.886 1.00 77.50 177 TYR A N 1
ATOM 1281 C CA . TYR A 1 177 ? -29.962 4.557 -15.060 1.00 78.41 177 TYR A CA 1
ATOM 1282 C C . TYR A 1 177 ? -31.409 4.290 -14.624 1.00 67.36 177 TYR A C 1
ATOM 1283 O O . TYR A 1 177 ? -32.074 3.408 -15.158 1.00 60.48 177 TYR A O 1
ATOM 1292 N N . PRO A 1 178 ? -31.895 5.052 -13.638 1.00 62.25 178 PRO A N 1
ATOM 1293 C CA . PRO A 1 178 ? -33.288 4.973 -13.243 1.00 63.01 178 PRO A CA 1
ATOM 1294 C C . PRO A 1 178 ? -34.194 5.540 -14.299 1.00 61.93 178 PRO A C 1
ATOM 1295 O O . PRO A 1 178 ? -33.819 6.484 -14.978 1.00 65.22 178 PRO A O 1
ATOM 1299 N N . ILE A 1 179 ? -35.384 4.980 -14.408 1.00 60.69 179 ILE A N 1
ATOM 1300 C CA . ILE A 1 179 ? -36.405 5.505 -15.287 1.00 63.64 179 ILE A CA 1
ATOM 1301 C C . ILE A 1 179 ? -37.707 5.523 -14.511 1.00 63.15 179 ILE A C 1
ATOM 1302 O O . ILE A 1 179 ? -38.277 4.468 -14.230 1.00 65.28 179 ILE A O 1
ATOM 1307 N N . THR A 1 180 ? -38.173 6.711 -14.146 1.00 60.58 180 THR A N 1
ATOM 1308 C CA . THR A 1 180 ? -39.381 6.828 -13.340 1.00 56.92 180 THR A CA 1
ATOM 1309 C C . THR A 1 180 ? -40.626 6.808 -14.220 1.00 53.39 180 THR A C 1
ATOM 1310 O O . THR A 1 180 ? -40.674 7.410 -15.301 1.00 52.83 180 THR A O 1
ATOM 1314 N N . VAL A 1 181 ? -41.621 6.063 -13.752 1.00 48.35 181 VAL A N 1
ATOM 1315 C CA . VAL A 1 181 ? -42.745 5.672 -14.573 1.00 44.76 181 VAL A CA 1
ATOM 1316 C C . VAL A 1 181 ? -43.934 5.559 -13.663 1.00 44.14 181 VAL A C 1
ATOM 1317 O O . VAL A 1 181 ? -43.860 4.859 -12.666 1.00 42.98 181 VAL A O 1
ATOM 1321 N N . LYS A 1 182 ? -45.022 6.251 -13.986 1.00 42.03 182 LYS A N 1
ATOM 1322 C CA . LYS A 1 182 ? -46.252 5.994 -13.282 1.00 42.60 182 LYS A CA 1
ATOM 1323 C C . LYS A 1 182 ? -46.694 4.598 -13.691 1.00 40.07 182 LYS A C 1
ATOM 1324 O O . LYS A 1 182 ? -46.765 4.302 -14.852 1.00 37.66 182 LYS A O 1
ATOM 1330 N N . ASN A 1 183 ? -46.994 3.753 -12.725 1.00 40.80 183 ASN A N 1
ATOM 1331 C CA . ASN A 1 183 ? -47.589 2.465 -12.990 1.00 43.57 183 ASN A CA 1
ATOM 1332 C C . ASN A 1 183 ? -48.656 2.493 -14.093 1.00 49.11 183 ASN A C 1
ATOM 1333 O O . ASN A 1 183 ? -49.651 3.248 -14.003 1.00 48.83 183 ASN A O 1
ATOM 1338 N N . SER A 1 184 ? -48.429 1.642 -15.107 1.00 48.15 184 SER A N 1
ATOM 1339 C CA . SER A 1 184 ? -49.275 1.522 -16.297 1.00 44.40 184 SER A CA 1
ATOM 1340 C C . SER A 1 184 ? -48.850 0.268 -17.073 1.00 46.36 184 SER A C 1
ATOM 1341 O O . SER A 1 184 ? -47.666 -0.117 -17.077 1.00 43.69 184 SER A O 1
ATOM 1344 N N . PRO A 1 185 ? -49.806 -0.369 -17.759 1.00 41.64 185 PRO A N 1
ATOM 1345 C CA . PRO A 1 185 ? -49.449 -1.578 -18.433 1.00 41.51 185 PRO A CA 1
ATOM 1346 C C . PRO A 1 185 ? -48.168 -1.421 -19.298 1.00 44.61 185 PRO A C 1
ATOM 1347 O O . PRO A 1 185 ? -48.045 -0.441 -20.038 1.00 39.34 185 PRO A O 1
ATOM 1351 N N . GLY A 1 186 ? -47.214 -2.359 -19.156 1.00 43.74 186 GLY A N 1
ATOM 1352 C CA . GLY A 1 186 ? -45.935 -2.295 -19.859 1.00 41.54 186 GLY A CA 1
ATOM 1353 C C . GLY A 1 186 ? -45.026 -1.112 -19.515 1.00 40.62 186 GLY A C 1
ATOM 1354 O O . GLY A 1 186 ? -43.961 -0.926 -20.099 1.00 37.25 186 GLY A O 1
ATOM 1355 N N . PHE A 1 187 ? -45.422 -0.295 -18.568 1.00 41.54 187 PHE A N 1
ATOM 1356 C CA . PHE A 1 187 ? -44.541 0.773 -18.145 1.00 45.97 187 PHE A CA 1
ATOM 1357 C C . PHE A 1 187 ? -44.049 1.516 -19.379 1.00 44.70 187 PHE A C 1
ATOM 1358 O O . PHE A 1 187 ? -44.861 1.943 -20.186 1.00 45.18 187 PHE A O 1
ATOM 1366 N N . VAL A 1 188 ? -42.752 1.678 -19.544 1.00 40.56 188 VAL A N 1
ATOM 1367 C CA . VAL A 1 188 ? -42.262 2.436 -20.660 1.00 39.92 188 VAL A CA 1
ATOM 1368 C C . VAL A 1 188 ? -41.671 1.501 -21.696 1.00 40.90 188 VAL A C 1
ATOM 1369 O O . VAL A 1 188 ? -42.114 1.503 -22.851 1.00 40.80 188 VAL A O 1
ATOM 1373 N N . VAL A 1 189 ? -40.680 0.697 -21.313 1.00 42.98 189 VAL A N 1
ATOM 1374 C CA . VAL A 1 189 ? -39.933 -0.040 -22.326 1.00 44.17 189 VAL A CA 1
ATOM 1375 C C . VAL A 1 189 ? -40.791 -0.983 -23.106 1.00 42.11 189 VAL A C 1
ATOM 1376 O O . VAL A 1 189 ? -40.871 -0.861 -24.325 1.00 48.58 189 VAL A O 1
ATOM 1380 N N . ASN A 1 190 ? -41.428 -1.923 -22.431 1.00 44.02 190 ASN A N 1
ATOM 1381 C CA . ASN A 1 190 ? -42.224 -2.935 -23.148 1.00 42.71 190 ASN A CA 1
ATOM 1382 C C . ASN A 1 190 ? -43.403 -2.292 -23.828 1.00 38.03 190 ASN A C 1
ATOM 1383 O O . ASN A 1 190 ? -43.736 -2.654 -24.957 1.00 37.06 190 ASN A O 1
ATOM 1388 N N . ARG A 1 191 ? -43.979 -1.288 -23.175 1.00 37.37 191 ARG A N 1
ATOM 1389 C CA . ARG A 1 191 ? -45.132 -0.573 -23.732 1.00 38.82 191 ARG A CA 1
ATOM 1390 C C . ARG A 1 191 ? -44.913 -0.077 -25.132 1.00 37.00 191 ARG A C 1
ATOM 1391 O O . ARG A 1 191 ? -45.820 -0.184 -25.973 1.00 37.64 191 ARG A O 1
ATOM 1399 N N . ILE A 1 192 ? -43.749 0.464 -25.428 1.00 33.91 192 ILE A N 1
ATOM 1400 C CA . ILE A 1 192 ? -43.568 0.830 -26.816 1.00 39.83 192 ILE A CA 1
ATOM 1401 C C . ILE A 1 192 ? -42.811 -0.208 -27.655 1.00 41.44 192 ILE A C 1
ATOM 1402 O O . ILE A 1 192 ? -43.186 -0.460 -28.806 1.00 39.94 192 ILE A O 1
ATOM 1407 N N . LEU A 1 193 ? -41.811 -0.860 -27.082 1.00 44.16 193 LEU A N 1
ATOM 1408 C CA . LEU A 1 193 ? -41.139 -1.916 -27.809 1.00 43.01 193 LEU A CA 1
ATOM 1409 C C . LEU A 1 193 ? -42.136 -2.983 -28.250 1.00 41.23 193 LEU A C 1
ATOM 1410 O O . LEU A 1 193 ? -42.288 -3.253 -29.439 1.00 39.12 193 LEU A O 1
ATOM 1415 N N . CYS A 1 194 ? -42.848 -3.588 -27.318 1.00 40.25 194 CYS A N 1
ATOM 1416 C CA . CYS A 1 194 ? -43.501 -4.854 -27.684 1.00 38.41 194 CYS A CA 1
ATOM 1417 C C . CYS A 1 194 ? -44.561 -4.708 -28.745 1.00 36.85 194 CYS A C 1
ATOM 1418 O O . CYS A 1 194 ? -44.705 -5.603 -29.562 1.00 35.94 194 CYS A O 1
ATOM 1421 N N . PRO A 1 195 ? -45.327 -3.599 -28.741 1.00 36.30 195 PRO A N 1
ATOM 1422 C CA . PRO A 1 195 ? -46.322 -3.493 -29.839 1.00 35.65 195 PRO A CA 1
ATOM 1423 C C . PRO A 1 195 ? -45.677 -3.331 -31.198 1.00 38.19 195 PRO A C 1
ATOM 1424 O O . PRO A 1 195 ? -46.266 -3.699 -32.232 1.00 37.21 195 PRO A O 1
ATOM 1428 N N . MET A 1 196 ? -44.453 -2.813 -31.196 1.00 44.63 196 MET A N 1
ATOM 1429 C CA . MET A 1 196 ? -43.667 -2.735 -32.426 1.00 49.35 196 MET A CA 1
ATOM 1430 C C . MET A 1 196 ? -43.394 -4.142 -32.930 1.00 46.90 196 MET A C 1
ATOM 1431 O O . MET A 1 196 ? -43.593 -4.408 -34.106 1.00 42.69 196 MET A O 1
ATOM 1436 N N . ILE A 1 197 ? -42.963 -5.021 -32.021 1.00 44.04 197 ILE A N 1
ATOM 1437 C CA . ILE A 1 197 ? -42.709 -6.413 -32.349 1.00 43.94 197 ILE A CA 1
ATOM 1438 C C . ILE A 1 197 ? -43.982 -7.052 -32.911 1.00 41.15 197 ILE A C 1
ATOM 1439 O O . ILE A 1 197 ? -43.974 -7.663 -33.984 1.00 38.40 197 ILE A O 1
ATOM 1444 N N . ASN A 1 198 ? -45.079 -6.903 -32.190 1.00 37.25 198 ASN A N 1
ATOM 1445 C CA . ASN A 1 198 ? -46.381 -7.247 -32.738 1.00 38.68 198 ASN A CA 1
ATOM 1446 C C . ASN A 1 198 ? -46.665 -6.771 -34.172 1.00 43.39 198 ASN A C 1
ATOM 1447 O O . ASN A 1 198 ? -47.178 -7.543 -35.023 1.00 40.62 198 ASN A O 1
ATOM 1452 N N . GLU A 1 199 ? -46.369 -5.493 -34.450 1.00 45.83 199 GLU A N 1
ATOM 1453 C CA . GLU A 1 199 ? -46.643 -4.989 -35.799 1.00 43.24 199 GLU A CA 1
ATOM 1454 C C . GLU A 1 199 ? -45.881 -5.808 -36.809 1.00 39.12 199 GLU A C 1
ATOM 1455 O O . GLU A 1 199 ? -46.394 -6.080 -37.871 1.00 36.68 199 GLU A O 1
ATOM 1461 N N . ALA A 1 200 ? -44.648 -6.179 -36.475 1.00 38.70 200 ALA A N 1
ATOM 1462 C CA . ALA A 1 200 ? -43.859 -7.037 -37.334 1.00 39.57 200 ALA A CA 1
ATOM 1463 C C . ALA A 1 200 ? -44.617 -8.309 -37.630 1.00 39.85 200 ALA A C 1
ATOM 1464 O O . ALA A 1 200 ? -44.727 -8.693 -38.789 1.00 37.30 200 ALA A O 1
ATOM 1466 N N . PHE A 1 201 ? -45.164 -8.962 -36.606 1.00 40.88 201 PHE A N 1
ATOM 1467 C CA . PHE A 1 201 ? -45.885 -10.214 -36.859 1.00 39.57 201 PHE A CA 1
ATOM 1468 C C . PHE A 1 201 ? -47.047 -9.943 -37.805 1.00 42.58 201 PHE A C 1
ATOM 1469 O O . PHE A 1 201 ? -47.312 -10.757 -38.714 1.00 47.39 201 PHE A O 1
ATOM 1477 N N . CYS A 1 202 ? -47.714 -8.800 -37.636 1.00 39.68 202 CYS A N 1
ATOM 1478 C CA . CYS A 1 202 ? -48.800 -8.450 -38.546 1.00 40.31 202 CYS A CA 1
ATOM 1479 C C . CYS A 1 202 ? -48.339 -8.368 -39.991 1.00 41.25 202 CYS A C 1
ATOM 1480 O O . CYS A 1 202 ? -48.968 -8.938 -40.886 1.00 46.20 202 CYS A O 1
ATOM 1483 N N . VAL A 1 203 ? -47.238 -7.656 -40.212 1.00 41.60 203 VAL A N 1
ATOM 1484 C CA . VAL A 1 203 ? -46.686 -7.477 -41.547 1.00 39.99 203 VAL A CA 1
ATOM 1485 C C . VAL A 1 203 ? -46.398 -8.844 -42.129 1.00 38.09 203 VAL A C 1
ATOM 1486 O O . VAL A 1 203 ? -46.816 -9.148 -43.239 1.00 41.48 203 VAL A O 1
ATOM 1490 N N . LEU A 1 204 ? -45.699 -9.669 -41.362 1.00 36.11 204 LEU A N 1
ATOM 1491 C CA . LEU A 1 204 ? -45.363 -11.024 -41.789 1.00 37.05 204 LEU A CA 1
ATOM 1492 C C . LEU A 1 204 ? -46.652 -11.795 -42.015 1.00 37.15 204 LEU A C 1
ATOM 1493 O O . LEU A 1 204 ? -46.852 -12.430 -43.038 1.00 37.02 204 LEU A O 1
ATOM 1498 N N . GLY A 1 205 ? -47.540 -11.703 -41.046 1.00 37.98 205 GLY A N 1
ATOM 1499 C CA . GLY A 1 205 ? -48.833 -12.348 -41.145 1.00 41.02 205 GLY A CA 1
ATOM 1500 C C . GLY A 1 205 ? -49.592 -12.047 -42.414 1.00 40.65 205 GLY A C 1
ATOM 1501 O O . GLY A 1 205 ? -50.292 -12.910 -42.923 1.00 38.36 205 GLY A O 1
ATOM 1502 N N . GLU A 1 206 ? -49.471 -10.823 -42.925 1.00 43.80 206 GLU A N 1
ATOM 1503 C CA . GLU A 1 206 ? -50.238 -10.411 -44.119 1.00 45.09 206 GLU A CA 1
ATOM 1504 C C . GLU A 1 206 ? -49.443 -10.748 -45.380 1.00 43.80 206 GLU A C 1
ATOM 1505 O O . GLU A 1 206 ? -49.777 -10.279 -46.489 1.00 39.12 206 GLU A O 1
ATOM 1511 N N . GLY A 1 207 ? -48.385 -11.546 -45.186 1.00 39.40 207 GLY A N 1
ATOM 1512 C CA . GLY A 1 207 ? -47.428 -11.881 -46.233 1.00 40.10 207 GLY A CA 1
ATOM 1513 C C . GLY A 1 207 ? -46.910 -10.735 -47.076 1.00 36.60 207 GLY A C 1
ATOM 1514 O O . GLY A 1 207 ? -46.812 -10.866 -48.268 1.00 34.52 207 GLY A O 1
ATOM 1515 N N . LEU A 1 208 ? -46.575 -9.612 -46.472 1.00 36.70 208 LEU A N 1
ATOM 1516 C CA . LEU A 1 208 ? -46.144 -8.463 -47.260 1.00 40.29 208 LEU A CA 1
ATOM 1517 C C . LEU A 1 208 ? -44.714 -8.622 -47.624 1.00 40.04 208 LEU A C 1
ATOM 1518 O O . LEU A 1 208 ? -44.273 -8.117 -48.666 1.00 45.11 208 LEU A O 1
ATOM 1523 N N . ALA A 1 209 ? -43.995 -9.307 -46.745 1.00 36.42 209 ALA A N 1
ATOM 1524 C CA . ALA A 1 209 ? -42.586 -9.523 -46.905 1.00 37.34 209 ALA A CA 1
ATOM 1525 C C . ALA A 1 209 ? -42.172 -10.785 -46.166 1.00 39.00 209 ALA A C 1
ATOM 1526 O O . ALA A 1 209 ? -42.938 -11.359 -45.371 1.00 38.52 209 ALA A O 1
ATOM 1528 N N . SER A 1 210 ? -40.952 -11.220 -46.446 1.00 41.93 210 SER A N 1
ATOM 1529 C CA . SER A 1 210 ? -40.396 -12.366 -45.758 1.00 45.58 210 SER A CA 1
ATOM 1530 C C . SER A 1 210 ? -39.817 -11.888 -44.425 1.00 47.49 210 SER A C 1
ATOM 1531 O O . SER A 1 210 ? -39.422 -10.716 -44.273 1.00 44.17 210 SER A O 1
ATOM 1534 N N . PRO A 1 211 ? -39.773 -12.805 -43.457 1.00 48.48 211 PRO A N 1
ATOM 1535 C CA . PRO A 1 211 ? -39.242 -12.484 -42.161 1.00 48.50 211 PRO A CA 1
ATOM 1536 C C . PRO A 1 211 ? -37.819 -11.908 -42.262 1.00 50.17 211 PRO A C 1
ATOM 1537 O O . PRO A 1 211 ? -37.576 -10.777 -41.824 1.00 49.94 211 PRO A O 1
ATOM 1541 N N . GLU A 1 212 ? -36.900 -12.663 -42.858 1.00 51.05 212 GLU A N 1
ATOM 1542 C CA . GLU A 1 212 ? -35.497 -12.224 -42.945 1.00 50.60 212 GLU A CA 1
ATOM 1543 C C . GLU A 1 212 ? -35.462 -10.809 -43.467 1.00 47.88 212 GLU A C 1
ATOM 1544 O O . GLU A 1 212 ? -34.814 -9.946 -42.909 1.00 42.67 212 GLU A O 1
ATOM 1550 N N . GLU A 1 213 ? -36.204 -10.577 -44.538 1.00 52.07 213 GLU A N 1
ATOM 1551 C CA . GLU A 1 213 ? -36.276 -9.252 -45.146 1.00 54.09 213 GLU A CA 1
ATOM 1552 C C . GLU A 1 213 ? -36.887 -8.227 -44.184 1.00 53.35 213 GLU A C 1
ATOM 1553 O O . GLU A 1 213 ? -36.457 -7.082 -44.136 1.00 54.24 213 GLU A O 1
ATOM 1559 N N . ILE A 1 214 ? -37.902 -8.636 -43.432 1.00 50.25 214 ILE A N 1
ATOM 1560 C CA . ILE A 1 214 ? -38.504 -7.751 -42.458 1.00 46.32 214 ILE A CA 1
ATOM 1561 C C . ILE A 1 214 ? -37.442 -7.306 -41.431 1.00 51.29 214 ILE A C 1
ATOM 1562 O O . ILE A 1 214 ? -37.357 -6.106 -41.061 1.00 47.17 214 ILE A O 1
ATOM 1567 N N . ASP A 1 215 ? -36.641 -8.275 -40.970 1.00 52.15 215 ASP A N 1
ATOM 1568 C CA . ASP A 1 215 ? -35.578 -7.998 -39.995 1.00 51.67 215 ASP A CA 1
ATOM 1569 C C . ASP A 1 215 ? -34.491 -7.117 -40.627 1.00 50.07 215 ASP A C 1
ATOM 1570 O O . ASP A 1 215 ? -34.002 -6.165 -40.010 1.00 45.14 215 ASP A O 1
ATOM 1575 N N . GLU A 1 216 ? -34.155 -7.412 -41.878 1.00 48.94 216 GLU A N 1
ATOM 1576 C CA . GLU A 1 216 ? -33.156 -6.637 -42.591 1.00 53.98 216 GLU A CA 1
ATOM 1577 C C . GLU A 1 216 ? -33.592 -5.181 -42.614 1.00 49.39 216 GLU A C 1
ATOM 1578 O O . GLU A 1 216 ? -32.845 -4.280 -42.197 1.00 49.07 216 GLU A O 1
ATOM 1584 N N . GLY A 1 217 ? -34.805 -4.970 -43.109 1.00 44.31 217 GLY A N 1
ATOM 1585 C CA . GLY A 1 217 ? -35.381 -3.649 -43.235 1.00 45.11 217 GLY A CA 1
ATOM 1586 C C . GLY A 1 217 ? -35.193 -2.778 -41.997 1.00 49.42 217 GLY A C 1
ATOM 1587 O O . GLY A 1 217 ? -34.939 -1.561 -42.108 1.00 44.96 217 GLY A O 1
ATOM 1588 N N . MET A 1 218 ? -35.300 -3.399 -40.818 1.00 47.62 218 MET A N 1
ATOM 1589 C CA . MET A 1 218 ? -35.311 -2.644 -39.587 1.00 48.44 218 MET A CA 1
ATOM 1590 C C . MET A 1 218 ? -33.919 -2.473 -39.018 1.00 53.27 218 MET A C 1
ATOM 1591 O O . MET A 1 218 ? -33.637 -1.447 -38.365 1.00 52.51 218 MET A O 1
ATOM 1596 N N . LYS A 1 219 ? -33.076 -3.493 -39.229 1.00 55.40 219 LYS A N 1
ATOM 1597 C CA . LYS A 1 219 ? -31.672 -3.447 -38.820 1.00 59.56 219 LYS A CA 1
ATOM 1598 C C . LYS A 1 219 ? -31.034 -2.269 -39.541 1.00 58.40 219 LYS A C 1
ATOM 1599 O O . LYS A 1 219 ? -30.610 -1.290 -38.920 1.00 59.17 219 LYS A O 1
ATOM 1605 N N . LEU A 1 220 ? -31.052 -2.360 -40.863 1.00 51.86 220 LEU A N 1
ATOM 1606 C CA . LEU A 1 220 ? -30.393 -1.411 -41.729 1.00 52.07 220 LEU A CA 1
ATOM 1607 C C . LEU A 1 220 ? -31.071 -0.053 -41.835 1.00 53.61 220 LEU A C 1
ATOM 1608 O O . LEU A 1 220 ? -30.405 0.992 -41.899 1.00 54.15 220 LEU A O 1
ATOM 1613 N N . GLY A 1 221 ? -32.394 -0.069 -41.871 1.00 51.10 221 GLY A N 1
ATOM 1614 C CA . GLY A 1 221 ? -33.152 1.148 -42.048 1.00 46.08 221 GLY A CA 1
ATOM 1615 C C . GLY A 1 221 ? -33.160 2.026 -40.837 1.00 43.19 221 GLY A C 1
ATOM 1616 O O . GLY A 1 221 ? -33.136 3.243 -40.957 1.00 51.22 221 GLY A O 1
ATOM 1617 N N . CYS A 1 222 ? -33.231 1.423 -39.667 1.00 43.44 222 CYS A N 1
ATOM 1618 C CA . CYS A 1 222 ? -33.331 2.181 -38.427 1.00 46.41 222 CYS A CA 1
ATOM 1619 C C . CYS A 1 222 ? -32.208 1.836 -37.483 1.00 51.02 222 CYS A C 1
ATOM 1620 O O . CYS A 1 222 ? -32.224 2.267 -36.317 1.00 56.49 222 CYS A O 1
ATOM 1623 N N . ASN A 1 223 ? -31.258 1.028 -37.954 1.00 54.48 223 ASN A N 1
ATOM 1624 C CA . ASN A 1 223 ? -30.019 0.827 -37.238 1.00 55.15 223 ASN A CA 1
ATOM 1625 C C . ASN A 1 223 ? -30.275 0.192 -35.884 1.00 51.55 223 ASN A C 1
ATOM 1626 O O . ASN A 1 223 ? -29.653 0.552 -34.902 1.00 51.99 223 ASN A O 1
ATOM 1631 N N . HIS A 1 224 ? -31.221 -0.739 -35.832 1.00 50.11 224 HIS A N 1
ATOM 1632 C CA . HIS A 1 224 ? -31.474 -1.490 -34.610 1.00 51.19 224 HIS A CA 1
ATOM 1633 C C . HIS A 1 224 ? -30.517 -2.681 -34.625 1.00 54.94 224 HIS A C 1
ATOM 1634 O O . HIS A 1 224 ? -30.366 -3.336 -35.654 1.00 52.03 224 HIS A O 1
ATOM 1641 N N . PRO A 1 225 ? -29.914 -3.003 -33.479 1.00 54.67 225 PRO A N 1
ATOM 1642 C CA . PRO A 1 225 ? -28.924 -4.057 -33.397 1.00 57.95 225 PRO A CA 1
ATOM 1643 C C . PRO A 1 225 ? -29.442 -5.400 -33.853 1.00 62.84 225 PRO A C 1
ATOM 1644 O O . PRO A 1 225 ? -28.662 -6.229 -34.314 1.00 69.01 225 PRO A O 1
ATOM 1648 N N . ILE A 1 226 ? -30.742 -5.626 -33.674 1.00 65.56 226 ILE A N 1
ATOM 1649 C CA . ILE A 1 226 ? -31.387 -6.895 -34.008 1.00 61.80 226 ILE A CA 1
ATOM 1650 C C . ILE A 1 226 ? -32.784 -6.576 -34.506 1.00 59.27 226 ILE A C 1
ATOM 1651 O O . ILE A 1 226 ? -33.413 -5.617 -34.047 1.00 57.44 226 ILE A O 1
ATOM 1656 N N . GLY A 1 227 ? -33.260 -7.378 -35.450 1.00 54.18 227 GLY A N 1
ATOM 1657 C CA . GLY A 1 227 ? -34.605 -7.239 -35.959 1.00 48.88 227 GLY A CA 1
ATOM 1658 C C . GLY A 1 227 ? -35.605 -7.882 -35.020 1.00 48.98 227 GLY A C 1
ATOM 1659 O O . GLY A 1 227 ? -35.278 -8.864 -34.346 1.00 44.27 227 GLY A O 1
ATOM 1660 N N . PRO A 1 228 ? -36.851 -7.362 -35.020 1.00 50.35 228 PRO A N 1
ATOM 1661 C CA . PRO A 1 228 ? -37.912 -7.716 -34.075 1.00 48.83 228 PRO A CA 1
ATOM 1662 C C . PRO A 1 228 ? -38.338 -9.167 -34.147 1.00 48.43 228 PRO A C 1
ATOM 1663 O O . PRO A 1 228 ? -38.678 -9.732 -33.119 1.00 52.23 228 PRO A O 1
ATOM 1667 N N . LEU A 1 229 ? -38.330 -9.785 -35.323 1.00 46.87 229 LEU A N 1
ATOM 1668 C CA . LEU A 1 229 ? -38.745 -11.191 -35.382 1.00 47.79 229 LEU A CA 1
ATOM 1669 C C . LEU A 1 229 ? -37.714 -12.084 -34.676 1.00 45.30 229 LEU A C 1
ATOM 1670 O O . LEU A 1 229 ? -38.054 -12.870 -33.768 1.00 37.05 229 LEU A O 1
ATOM 1675 N N . ALA A 1 230 ? -36.458 -11.914 -35.070 1.00 45.57 230 ALA A N 1
ATOM 1676 C CA . ALA A 1 230 ? -35.328 -12.512 -34.349 1.00 51.58 230 ALA A CA 1
ATOM 1677 C C . ALA A 1 230 ? -35.412 -12.181 -32.854 1.00 50.63 230 ALA A C 1
ATOM 1678 O O . ALA A 1 230 ? -35.232 -13.047 -31.982 1.00 47.76 230 ALA A O 1
ATOM 1680 N N . LEU A 1 231 ? -35.670 -10.907 -32.572 1.00 50.87 231 LEU A N 1
ATOM 1681 C CA . LEU A 1 231 ? -35.780 -10.446 -31.203 1.00 52.56 231 LEU A CA 1
ATOM 1682 C C . LEU A 1 231 ? -36.856 -11.214 -30.465 1.00 50.71 231 LEU A C 1
ATOM 1683 O O . LEU A 1 231 ? -36.662 -11.597 -29.297 1.00 47.80 231 LEU A O 1
ATOM 1688 N N . ALA A 1 232 ? -37.981 -11.437 -31.150 1.00 47.80 232 ALA A N 1
ATOM 1689 C CA . ALA A 1 232 ? -39.104 -12.116 -30.546 1.00 48.74 232 ALA A CA 1
ATOM 1690 C C . ALA A 1 232 ? -38.739 -13.562 -30.200 1.00 53.64 232 ALA A C 1
ATOM 1691 O O . ALA A 1 232 ? -39.169 -14.085 -29.164 1.00 52.61 232 ALA A O 1
ATOM 1693 N N . ASP A 1 233 ? -37.925 -14.180 -31.059 1.00 54.52 233 ASP A N 1
ATOM 1694 C CA . ASP A 1 233 ? -37.489 -15.567 -30.875 1.00 53.88 233 ASP A CA 1
ATOM 1695 C C . ASP A 1 233 ? -36.639 -15.740 -29.620 1.00 54.41 233 ASP A C 1
ATOM 1696 O O . ASP A 1 233 ? -36.696 -16.806 -28.978 1.00 55.18 233 ASP A O 1
ATOM 1701 N N . MET A 1 234 ? -35.886 -14.689 -29.265 1.00 53.12 234 MET A N 1
ATOM 1702 C CA . MET A 1 234 ? -35.067 -14.667 -28.041 1.00 49.42 234 MET A CA 1
ATOM 1703 C C . MET A 1 234 ? -35.879 -14.374 -26.795 1.00 45.46 234 MET A C 1
ATOM 1704 O O . MET A 1 234 ? -35.644 -14.929 -25.749 1.00 45.95 234 MET A O 1
ATOM 1709 N N . ILE A 1 235 ? -36.809 -13.444 -26.882 1.00 44.63 235 ILE A N 1
ATOM 1710 C CA . ILE A 1 235 ? -37.687 -13.185 -25.757 1.00 43.17 235 ILE A CA 1
ATOM 1711 C C . ILE A 1 235 ? -38.579 -14.385 -25.440 1.00 39.92 235 ILE A C 1
ATOM 1712 O O . ILE A 1 235 ? -38.763 -14.715 -24.290 1.00 40.45 235 ILE A O 1
ATOM 1717 N N . GLY A 1 236 ? -39.124 -15.022 -26.468 1.00 40.92 236 GLY A N 1
ATOM 1718 C CA . GLY A 1 236 ? -40.114 -16.092 -26.295 1.00 43.44 236 GLY A CA 1
ATOM 1719 C C . GLY A 1 236 ? -41.455 -15.559 -26.740 1.00 45.90 236 GLY A C 1
ATOM 1720 O O . GLY A 1 236 ? -41.903 -14.502 -26.265 1.00 49.80 236 GLY A O 1
ATOM 1721 N N . LEU A 1 237 ? -42.104 -16.266 -27.652 1.00 42.65 237 LEU A N 1
ATOM 1722 C CA . LEU A 1 237 ? -43.347 -15.757 -28.239 1.00 45.08 237 LEU A CA 1
ATOM 1723 C C . LEU A 1 237 ? -44.515 -15.856 -27.275 1.00 44.27 237 LEU A C 1
ATOM 1724 O O . LEU A 1 237 ? -45.442 -15.034 -27.274 1.00 42.53 237 LEU A O 1
ATOM 1729 N N . ASP A 1 238 ? -44.485 -16.910 -26.479 1.00 43.43 238 ASP A N 1
ATOM 1730 C CA . ASP A 1 238 ? -45.399 -17.042 -25.358 1.00 42.44 238 ASP A CA 1
ATOM 1731 C C . ASP A 1 238 ? -45.315 -15.816 -24.414 1.00 41.68 238 ASP A C 1
ATOM 1732 O O . ASP A 1 238 ? -46.348 -15.329 -23.952 1.00 42.95 238 ASP A O 1
ATOM 1737 N N . THR A 1 239 ? -44.096 -15.324 -24.174 1.00 41.97 239 THR A N 1
ATOM 1738 C CA . THR A 1 239 ? -43.849 -14.119 -23.396 1.00 46.10 239 THR A CA 1
ATOM 1739 C C . THR A 1 239 ? -44.350 -12.865 -24.113 1.00 47.56 239 THR A C 1
ATOM 1740 O O . THR A 1 239 ? -45.011 -11.987 -23.512 1.00 43.93 239 THR A O 1
ATOM 1744 N N . MET A 1 240 ? -43.999 -12.770 -25.393 1.00 45.16 240 MET A N 1
ATOM 1745 C CA . MET A 1 240 ? -44.538 -11.711 -26.232 1.00 46.49 240 MET A CA 1
ATOM 1746 C C . MET A 1 240 ? -46.065 -11.687 -26.267 1.00 45.72 240 MET A C 1
ATOM 1747 O O . MET A 1 240 ? -46.681 -10.617 -26.136 1.00 45.27 240 MET A O 1
ATOM 1752 N N . LEU A 1 241 ? -46.667 -12.858 -26.426 1.00 42.15 241 LEU A N 1
ATOM 1753 C CA . LEU A 1 241 ? -48.115 -12.947 -26.530 1.00 42.39 241 LEU A CA 1
ATOM 1754 C C . LEU A 1 241 ? -48.782 -12.459 -25.236 1.00 40.81 241 LEU A C 1
ATOM 1755 O O . LEU A 1 241 ? -49.752 -11.701 -25.238 1.00 34.64 241 LEU A O 1
ATOM 1760 N N . ALA A 1 242 ? -48.225 -12.877 -24.113 1.00 38.65 242 ALA A N 1
ATOM 1761 C CA . ALA A 1 242 ? -48.811 -12.521 -22.844 1.00 36.82 242 ALA A CA 1
ATOM 1762 C C . ALA A 1 242 ? -48.695 -10.995 -22.601 1.00 37.55 242 ALA A C 1
ATOM 1763 O O . ALA A 1 242 ? -49.629 -10.360 -22.105 1.00 35.37 242 ALA A O 1
ATOM 1765 N N . VAL A 1 243 ? -47.568 -10.405 -22.997 1.00 38.08 243 VAL A N 1
ATOM 1766 C CA . VAL A 1 243 ? -47.378 -8.960 -22.851 1.00 38.14 243 VAL A CA 1
ATOM 1767 C C . VAL A 1 243 ? -48.466 -8.215 -23.583 1.00 38.98 243 VAL A C 1
ATOM 1768 O O . VAL A 1 243 ? -49.094 -7.302 -23.050 1.00 37.77 243 VAL A O 1
ATOM 1772 N N . MET A 1 244 ? -48.659 -8.606 -24.828 1.00 40.13 244 MET A N 1
ATOM 1773 C CA . MET A 1 244 ? -49.724 -8.038 -25.619 1.00 39.98 244 MET A CA 1
ATOM 1774 C C . MET A 1 244 ? -51.062 -8.392 -25.016 1.00 38.55 244 MET A C 1
ATOM 1775 O O . MET A 1 244 ? -51.956 -7.591 -25.067 1.00 40.99 244 MET A O 1
ATOM 1780 N N . GLU A 1 245 ? -51.226 -9.587 -24.454 1.00 39.90 245 GLU A N 1
ATOM 1781 C CA . GLU A 1 245 ? -52.537 -9.932 -23.910 1.00 41.48 245 GLU A CA 1
ATOM 1782 C C . GLU A 1 245 ? -52.803 -8.979 -22.752 1.00 39.57 245 GLU A C 1
ATOM 1783 O O . GLU A 1 245 ? -53.918 -8.548 -22.517 1.00 38.84 245 GLU A O 1
ATOM 1789 N N . VAL A 1 246 ? -51.750 -8.637 -22.037 1.00 40.42 246 VAL A N 1
ATOM 1790 C CA . VAL A 1 246 ? -51.858 -7.703 -20.924 1.00 40.56 246 VAL A CA 1
ATOM 1791 C C . VAL A 1 246 ? -52.239 -6.293 -21.372 1.00 37.69 246 VAL A C 1
ATOM 1792 O O . VAL A 1 246 ? -53.102 -5.630 -20.780 1.00 34.77 246 VAL A O 1
ATOM 1796 N N . LEU A 1 247 ? -51.593 -5.827 -22.424 1.00 37.46 247 LEU A N 1
ATOM 1797 C CA . LEU A 1 247 ? -51.910 -4.514 -22.923 1.00 38.22 247 LEU A CA 1
ATOM 1798 C C . LEU A 1 247 ? -53.385 -4.422 -23.358 1.00 41.30 247 LEU A C 1
ATOM 1799 O O . LEU A 1 247 ? -54.088 -3.511 -22.914 1.00 38.93 247 LEU A O 1
ATOM 1804 N N . TYR A 1 248 ? -53.849 -5.359 -24.196 1.00 41.60 248 TYR A N 1
ATOM 1805 C CA . TYR A 1 248 ? -55.272 -5.409 -24.631 1.00 43.12 248 TYR A CA 1
ATOM 1806 C C . TYR A 1 248 ? -56.225 -5.522 -23.438 1.00 38.43 248 TYR A C 1
ATOM 1807 O O . TYR A 1 248 ? -57.264 -4.870 -23.370 1.00 41.15 248 TYR A O 1
ATOM 1816 N N . THR A 1 249 ? -55.857 -6.335 -22.479 1.00 37.31 249 THR A N 1
ATOM 1817 C CA . THR A 1 249 ? -56.754 -6.608 -21.387 1.00 39.69 249 THR A CA 1
ATOM 1818 C C . THR A 1 249 ? -56.773 -5.462 -20.397 1.00 39.82 249 THR A C 1
ATOM 1819 O O . THR A 1 249 ? -57.832 -5.096 -19.949 1.00 37.40 249 THR A O 1
ATOM 1823 N N . GLU A 1 250 ? -55.608 -4.893 -20.069 1.00 48.03 250 GLU A N 1
ATOM 1824 C CA . GLU A 1 250 ? -55.526 -3.810 -19.063 1.00 49.96 250 GLU A CA 1
ATOM 1825 C C . GLU A 1 250 ? -56.029 -2.491 -19.649 1.00 45.43 250 GLU A C 1
ATOM 1826 O O . GLU A 1 250 ? -56.853 -1.846 -19.037 1.00 46.04 250 GLU A O 1
ATOM 1832 N N . PHE A 1 251 ? -55.592 -2.138 -20.856 1.00 43.17 251 PHE A N 1
ATOM 1833 C CA . PHE A 1 251 ? -56.119 -0.962 -21.566 1.00 44.28 251 PHE A CA 1
ATOM 1834 C C . PHE A 1 251 ? -57.530 -1.102 -22.098 1.00 45.46 251 PHE A C 1
ATOM 1835 O O . PHE A 1 251 ? -58.195 -0.061 -22.337 1.00 44.81 251 PHE A O 1
ATOM 1843 N N . ALA A 1 252 ? -57.962 -2.360 -22.269 1.00 40.05 252 ALA A N 1
ATOM 1844 C CA . ALA A 1 252 ? -59.270 -2.686 -22.840 1.00 43.93 252 ALA A CA 1
ATOM 1845 C C . ALA A 1 252 ? -59.436 -2.045 -24.194 1.00 43.12 252 ALA A C 1
ATOM 1846 O O . ALA A 1 252 ? -60.472 -1.434 -24.448 1.00 46.92 252 ALA A O 1
ATOM 1848 N N . ASP A 1 253 ? -58.428 -2.209 -25.059 1.00 42.65 253 ASP A N 1
ATOM 1849 C CA . ASP A 1 253 ? -58.340 -1.487 -26.342 1.00 42.71 253 ASP A CA 1
ATOM 1850 C C . ASP A 1 253 ? -57.704 -2.369 -27.451 1.00 38.97 253 ASP A C 1
ATOM 1851 O O . ASP A 1 253 ? -56.531 -2.727 -27.355 1.00 34.97 253 ASP A O 1
ATOM 1856 N N . PRO A 1 254 ? -58.497 -2.737 -28.490 1.00 36.23 254 PRO A N 1
ATOM 1857 C CA . PRO A 1 254 ? -58.025 -3.559 -29.611 1.00 36.28 254 PRO A CA 1
ATOM 1858 C C . PRO A 1 254 ? -56.854 -2.980 -30.352 1.00 36.52 254 PRO A C 1
ATOM 1859 O O . PRO A 1 254 ? -56.239 -3.692 -31.155 1.00 36.59 254 PRO A O 1
ATOM 1863 N N . LYS A 1 255 ? -56.539 -1.716 -30.118 1.00 35.65 255 LYS A N 1
ATOM 1864 C CA . LYS A 1 255 ? -55.314 -1.159 -30.674 1.00 37.61 255 LYS A CA 1
ATOM 1865 C C . LYS A 1 255 ? -54.168 -2.124 -30.435 1.00 36.17 255 LYS A C 1
ATOM 1866 O O . LYS A 1 255 ? -53.274 -2.253 -31.251 1.00 33.27 255 LYS A O 1
ATOM 1872 N N . TYR A 1 256 ? -54.211 -2.791 -29.291 1.00 37.60 256 TYR A N 1
ATOM 1873 C CA . TYR A 1 256 ? -53.157 -3.718 -28.874 1.00 39.85 256 TYR A CA 1
ATOM 1874 C C . TYR A 1 256 ? -53.466 -5.205 -29.101 1.00 41.00 256 TYR A C 1
ATOM 1875 O O . TYR A 1 256 ? -52.773 -6.031 -28.542 1.00 43.48 256 TYR A O 1
ATOM 1884 N N . ARG A 1 257 ? -54.507 -5.535 -29.879 1.00 43.24 257 ARG A N 1
ATOM 1885 C CA . ARG A 1 257 ? -54.744 -6.897 -30.408 1.00 45.05 257 ARG A CA 1
ATOM 1886 C C . ARG A 1 257 ? -53.460 -7.659 -30.640 1.00 42.80 257 ARG A C 1
ATOM 1887 O O . ARG A 1 257 ? -52.608 -7.197 -31.395 1.00 43.34 257 ARG A O 1
ATOM 1895 N N . PRO A 1 258 ? -53.306 -8.828 -30.037 1.00 40.46 258 PRO A N 1
ATOM 1896 C CA . PRO A 1 258 ? -52.189 -9.656 -30.529 1.00 44.66 258 PRO A CA 1
ATOM 1897 C C . PRO A 1 258 ? -52.253 -10.010 -32.023 1.00 43.00 258 PRO A C 1
ATOM 1898 O O . PRO A 1 258 ? -53.349 -10.248 -32.579 1.00 41.75 258 PRO A O 1
ATOM 1902 N N . ALA A 1 259 ? -51.075 -10.080 -32.643 1.00 42.50 259 ALA A N 1
ATOM 1903 C CA . ALA A 1 259 ? -50.946 -10.511 -34.049 1.00 43.60 259 ALA A CA 1
ATOM 1904 C C . ALA A 1 259 ? -51.333 -11.974 -34.166 1.00 38.93 259 ALA A C 1
ATOM 1905 O O . ALA A 1 259 ? -50.817 -12.798 -33.409 1.00 37.27 259 ALA A O 1
ATOM 1907 N N . MET A 1 260 ? -52.257 -12.275 -35.078 1.00 36.75 260 MET A N 1
ATOM 1908 C CA . MET A 1 260 ? -52.795 -13.624 -35.201 1.00 39.40 260 MET A CA 1
ATOM 1909 C C . MET A 1 260 ? -51.714 -14.677 -35.463 1.00 38.76 260 MET A C 1
ATOM 1910 O O . MET A 1 260 ? -51.753 -15.759 -34.878 1.00 35.70 260 MET A O 1
ATOM 1915 N N . LEU A 1 261 ? -50.750 -14.361 -36.328 1.00 39.30 261 LEU A N 1
ATOM 1916 C CA . LEU A 1 261 ? -49.639 -15.276 -36.579 1.00 35.86 261 LEU A CA 1
ATOM 1917 C C . LEU A 1 261 ? -48.905 -15.507 -35.276 1.00 36.87 261 LEU A C 1
ATOM 1918 O O . LEU A 1 261 ? -48.522 -16.619 -34.970 1.00 44.89 261 LEU A O 1
ATOM 1923 N N . MET A 1 262 ? -48.739 -14.478 -34.469 1.00 38.82 262 MET A N 1
ATOM 1924 C CA . MET A 1 262 ? -48.133 -14.687 -33.154 1.00 40.68 262 MET A CA 1
ATOM 1925 C C . MET A 1 262 ? -48.969 -15.654 -32.315 1.00 38.57 262 MET A C 1
ATOM 1926 O O . MET A 1 262 ? -48.403 -16.473 -31.603 1.00 36.63 262 MET A O 1
ATOM 1931 N N . ARG A 1 263 ? -50.297 -15.569 -32.394 1.00 36.99 263 ARG A N 1
ATOM 1932 C CA . ARG A 1 263 ? -51.151 -16.545 -31.711 1.00 36.30 263 ARG A CA 1
ATOM 1933 C C . ARG A 1 263 ? -50.991 -17.963 -32.236 1.00 37.17 263 ARG A C 1
ATOM 1934 O O . ARG A 1 263 ? -51.057 -18.927 -31.480 1.00 40.09 263 ARG A O 1
ATOM 1942 N N . GLU A 1 264 ? -50.850 -18.083 -33.540 1.00 36.35 264 GLU A N 1
ATOM 1943 C CA . GLU A 1 264 ? -50.752 -19.366 -34.162 1.00 41.05 264 GLU A CA 1
ATOM 1944 C C . GLU A 1 264 ? -49.421 -20.047 -33.814 1.00 45.58 264 GLU A C 1
ATOM 1945 O O . GLU A 1 264 ? -49.363 -21.248 -33.491 1.00 44.97 264 GLU A O 1
ATOM 1951 N N . MET A 1 265 ? -48.348 -19.280 -33.871 1.00 44.61 265 MET A N 1
ATOM 1952 C CA . MET A 1 265 ? -47.066 -19.837 -33.534 1.00 46.64 265 MET A CA 1
ATOM 1953 C C . MET A 1 265 ? -47.068 -20.304 -32.081 1.00 45.80 265 MET A C 1
ATOM 1954 O O . MET A 1 265 ? -46.601 -21.409 -31.764 1.00 49.04 265 MET A O 1
ATOM 1959 N N . VAL A 1 266 ? -47.635 -19.492 -31.198 1.00 44.00 266 VAL A N 1
ATOM 1960 C CA . VAL A 1 266 ? -47.707 -19.887 -29.800 1.00 44.71 266 VAL A CA 1
ATOM 1961 C C . VAL A 1 266 ? -48.578 -21.129 -29.558 1.00 45.96 266 VAL A C 1
ATOM 1962 O O . VAL A 1 266 ? -48.103 -22.091 -28.973 1.00 42.35 266 VAL A O 1
ATOM 1966 N N . ALA A 1 267 ? -49.812 -21.135 -30.048 1.00 46.38 267 ALA A N 1
ATOM 1967 C CA . ALA A 1 267 ? -50.647 -22.346 -29.991 1.00 46.25 267 ALA A CA 1
ATOM 1968 C C . ALA A 1 267 ? -49.946 -23.590 -30.512 1.00 44.58 267 ALA A C 1
ATOM 1969 O O . ALA A 1 267 ? -50.242 -24.693 -30.034 1.00 49.34 267 ALA A O 1
ATOM 1971 N N . ALA A 1 268 ? -49.034 -23.430 -31.468 1.00 39.82 268 ALA A N 1
ATOM 1972 C CA . ALA A 1 268 ? -48.375 -24.593 -32.082 1.00 41.24 268 ALA A CA 1
ATOM 1973 C C . ALA A 1 268 ? -47.224 -25.073 -31.267 1.00 40.87 268 ALA A C 1
ATOM 1974 O O . ALA A 1 268 ? -46.773 -26.206 -31.461 1.00 46.44 268 ALA A O 1
ATOM 1976 N N . GLY A 1 269 ? -46.732 -24.228 -30.370 1.00 40.90 269 GLY A N 1
ATOM 1977 C CA . GLY A 1 269 ? -45.578 -24.595 -29.536 1.00 41.76 269 GLY A CA 1
ATOM 1978 C C . GLY A 1 269 ? -44.307 -24.048 -30.137 1.00 44.27 269 GLY A C 1
ATOM 1979 O O . GLY A 1 269 ? -43.204 -24.304 -29.650 1.00 45.47 269 GLY A O 1
ATOM 1980 N N . TYR A 1 270 ? -44.464 -23.279 -31.206 1.00 46.05 270 TYR A N 1
ATOM 1981 C CA . TYR A 1 270 ? -43.331 -22.636 -31.828 1.00 48.80 270 TYR A CA 1
ATOM 1982 C C . TYR A 1 270 ? -43.080 -21.337 -31.049 1.00 48.41 270 TYR A C 1
ATOM 1983 O O . TYR A 1 270 ? -43.698 -20.318 -31.292 1.00 47.86 270 TYR A O 1
ATOM 1992 N N . LEU A 1 271 ? -42.179 -21.410 -30.080 1.00 48.23 271 LEU A N 1
ATOM 1993 C CA . LEU A 1 271 ? -41.980 -20.352 -29.100 1.00 44.39 271 LEU A CA 1
ATOM 1994 C C . LEU A 1 271 ? -40.635 -19.626 -29.231 1.00 45.63 271 LEU A C 1
ATOM 1995 O O . LEU A 1 271 ? -40.343 -18.736 -28.452 1.00 45.89 271 LEU A O 1
ATOM 2000 N N . GLY A 1 272 ? -39.807 -20.020 -30.190 1.00 48.58 272 GLY A N 1
ATOM 2001 C CA . GLY A 1 272 ? -38.503 -19.387 -30.401 1.00 48.58 272 GLY A CA 1
ATOM 2002 C C . GLY A 1 272 ? -37.281 -20.239 -30.053 1.00 51.80 272 GLY A C 1
ATOM 2003 O O . GLY A 1 272 ? -37.312 -21.479 -30.084 1.00 44.03 272 GLY A O 1
ATOM 2004 N N . ARG A 1 273 ? -36.198 -19.542 -29.712 1.00 54.00 273 ARG A N 1
ATOM 2005 C CA . ARG A 1 273 ? -34.939 -20.163 -29.364 1.00 53.76 273 ARG A CA 1
ATOM 2006 C C . ARG A 1 273 ? -35.163 -21.250 -28.346 1.00 51.64 273 ARG A C 1
ATOM 2007 O O . ARG A 1 273 ? -34.572 -22.316 -28.429 1.00 53.05 273 ARG A O 1
ATOM 2015 N N . LYS A 1 274 ? -36.048 -20.997 -27.398 1.00 51.14 274 LYS A N 1
ATOM 2016 C CA . LYS A 1 274 ? -36.254 -21.942 -26.318 1.00 50.68 274 LYS A CA 1
ATOM 2017 C C . LYS A 1 274 ? -36.947 -23.246 -26.685 1.00 56.04 274 LYS A C 1
ATOM 2018 O O . LYS A 1 274 ? -36.693 -24.253 -26.022 1.00 63.54 274 LYS A O 1
ATOM 2024 N N . THR A 1 275 ? -37.824 -23.257 -27.692 1.00 55.64 275 THR A N 1
ATOM 2025 C CA . THR A 1 275 ? -38.345 -24.544 -28.206 1.00 54.53 275 THR A CA 1
ATOM 2026 C C . THR A 1 275 ? -37.577 -25.001 -29.445 1.00 56.61 275 THR A C 1
ATOM 2027 O O . THR A 1 275 ? -37.942 -25.997 -30.057 1.00 52.54 275 THR A O 1
ATOM 2031 N N . GLY A 1 276 ? -36.529 -24.258 -29.821 1.00 60.58 276 GLY A N 1
ATOM 2032 C CA . GLY A 1 276 ? -35.796 -24.502 -31.067 1.00 61.42 276 GLY A CA 1
ATOM 2033 C C . GLY A 1 276 ? -36.478 -24.006 -32.336 1.00 61.20 276 GLY A C 1
ATOM 2034 O O . GLY A 1 276 ? -35.878 -24.036 -33.415 1.00 65.07 276 GLY A O 1
ATOM 2035 N N . ARG A 1 277 ? -37.727 -23.558 -32.211 1.00 62.73 277 ARG A N 1
ATOM 2036 C CA . ARG A 1 277 ? -38.486 -23.034 -33.346 1.00 62.89 277 ARG A CA 1
ATOM 2037 C C . ARG A 1 277 ? -39.454 -21.953 -32.914 1.00 57.25 277 ARG A C 1
ATOM 2038 O O . ARG A 1 277 ? -40.242 -22.134 -31.997 1.00 53.89 277 ARG A O 1
ATOM 2046 N N . GLY A 1 278 ? -39.361 -20.818 -33.586 1.00 57.77 278 GLY A N 1
ATOM 2047 C CA . GLY A 1 278 ? -40.305 -19.738 -33.432 1.00 54.18 278 GLY A CA 1
ATOM 2048 C C . GLY A 1 278 ? -40.587 -19.200 -34.811 1.00 52.62 278 GLY A C 1
ATOM 2049 O O . GLY A 1 278 ? -41.320 -19.816 -35.580 1.00 55.47 278 GLY A O 1
ATOM 2050 N N . VAL A 1 279 ? -40.008 -18.051 -35.130 1.00 52.41 279 VAL A N 1
ATOM 2051 C CA . VAL A 1 279 ? -40.155 -17.470 -36.462 1.00 54.28 279 VAL A CA 1
ATOM 2052 C C . VAL A 1 279 ? -39.124 -18.160 -37.351 1.00 57.28 279 VAL A C 1
ATOM 2053 O O . VAL A 1 279 ? -39.412 -18.597 -38.468 1.00 52.07 279 VAL A O 1
ATOM 2057 N N . TYR A 1 280 ? -37.913 -18.269 -36.836 1.00 56.41 280 TYR A N 1
ATOM 2058 C CA . TYR A 1 280 ? -36.890 -18.992 -37.536 1.00 58.12 280 TYR A CA 1
ATOM 2059 C C . TYR A 1 280 ? -36.802 -20.357 -36.889 1.00 64.23 280 TYR A C 1
ATOM 2060 O O . TYR A 1 280 ? -37.545 -20.655 -35.936 1.00 66.20 280 TYR A O 1
ATOM 2069 N N . VAL A 1 281 ? -35.904 -21.182 -37.419 1.00 65.07 281 VAL A N 1
ATOM 2070 C CA . VAL A 1 281 ? -35.624 -22.505 -36.861 1.00 66.86 281 VAL A CA 1
ATOM 2071 C C . VAL A 1 281 ? -34.166 -22.520 -36.368 1.00 66.56 281 VAL A C 1
ATOM 2072 O O . VAL A 1 281 ? -33.300 -21.879 -36.982 1.00 59.39 281 VAL A O 1
ATOM 2076 N N . TYR A 1 282 ? -33.910 -23.237 -35.263 1.00 69.38 282 TYR A N 1
ATOM 2077 C CA . TYR A 1 282 ? -32.636 -23.141 -34.529 1.00 72.16 282 TYR A CA 1
ATOM 2078 C C . TYR A 1 282 ? -32.010 -24.467 -34.157 1.00 80.95 282 TYR A C 1
ATOM 2079 O O . TYR A 1 282 ? -32.723 -25.436 -33.822 1.00 85.86 282 TYR A O 1
ATOM 2088 N N . SER A 1 283 ? -30.670 -24.470 -34.174 1.00 88.20 283 SER A N 1
ATOM 2089 C CA . SER A 1 283 ? -29.835 -25.673 -33.938 1.00 87.81 283 SER A CA 1
ATOM 2090 C C . SER A 1 283 ? -30.352 -26.613 -32.850 1.00 90.18 283 SER A C 1
ATOM 2091 O O . SER A 1 283 ? -30.882 -27.682 -33.152 1.00 78.09 283 SER A O 1
ATOM 2094 N N . LYS A 1 284 ? -30.209 -26.170 -31.600 1.00 99.77 284 LYS A N 1
ATOM 2095 C CA . LYS A 1 284 ? -30.286 -27.011 -30.397 1.00 104.64 284 LYS A CA 1
ATOM 2096 C C . LYS A 1 284 ? -28.891 -27.525 -30.032 1.00 106.19 284 LYS A C 1
ATOM 2097 O O . LYS A 1 284 ? -27.968 -26.736 -29.806 1.00 100.88 284 LYS A O 1
ATOM 2103 N N . SER B 1 2 ? -8.878 -28.687 -24.707 1.00 117.30 2 SER B N 1
ATOM 2104 C CA . SER B 1 2 ? -8.850 -30.097 -24.203 1.00 119.13 2 SER B CA 1
ATOM 2105 C C . SER B 1 2 ? -9.040 -31.082 -25.341 1.00 115.66 2 SER B C 1
ATOM 2106 O O . SER B 1 2 ? -8.110 -31.792 -25.722 1.00 112.50 2 SER B O 1
ATOM 2109 N N . ILE B 1 3 ? -10.252 -31.104 -25.887 1.00 113.66 3 ILE B N 1
ATOM 2110 C CA . ILE B 1 3 ? -10.656 -32.122 -26.846 1.00 110.27 3 ILE B CA 1
ATOM 2111 C C . ILE B 1 3 ? -11.149 -31.491 -28.137 1.00 103.50 3 ILE B C 1
ATOM 2112 O O . ILE B 1 3 ? -12.139 -30.768 -28.144 1.00 96.74 3 ILE B O 1
ATOM 2117 N N . ARG B 1 4 ? -10.442 -31.771 -29.223 1.00 103.23 4 ARG B N 1
ATOM 2118 C CA . ARG B 1 4 ? -10.876 -31.373 -30.551 1.00 102.68 4 ARG B CA 1
ATOM 2119 C C . ARG B 1 4 ? -11.291 -32.592 -31.402 1.00 93.65 4 ARG B C 1
ATOM 2120 O O . ARG B 1 4 ? -12.048 -32.440 -32.371 1.00 83.17 4 ARG B O 1
ATOM 2128 N N . THR B 1 5 ? -10.847 -33.791 -30.997 1.00 87.36 5 THR B N 1
ATOM 2129 C CA . THR B 1 5 ? -10.912 -34.998 -31.830 1.00 89.95 5 THR B CA 1
ATOM 2130 C C . THR B 1 5 ? -11.436 -36.231 -31.074 1.00 87.92 5 THR B C 1
ATOM 2131 O O . THR B 1 5 ? -10.911 -36.602 -30.014 1.00 80.84 5 THR B O 1
ATOM 2135 N N . VAL B 1 6 ? -12.435 -36.893 -31.654 1.00 85.37 6 VAL B N 1
ATOM 2136 C CA . VAL B 1 6 ? -13.181 -37.927 -30.956 1.00 86.85 6 VAL B CA 1
ATOM 2137 C C . VAL B 1 6 ? -13.165 -39.234 -31.726 1.00 87.86 6 VAL B C 1
ATOM 2138 O O . VAL B 1 6 ? -13.956 -39.420 -32.655 1.00 90.47 6 VAL B O 1
ATOM 2142 N N . GLY B 1 7 ? -12.271 -40.136 -31.324 1.00 87.39 7 GLY B N 1
ATOM 2143 C CA . GLY B 1 7 ? -12.284 -41.518 -31.806 1.00 84.44 7 GLY B CA 1
ATOM 2144 C C . GLY B 1 7 ? -13.558 -42.220 -31.358 1.00 83.45 7 GLY B C 1
ATOM 2145 O O . GLY B 1 7 ? -14.013 -42.012 -30.239 1.00 87.84 7 GLY B O 1
ATOM 2146 N N . ILE B 1 8 ? -14.142 -43.033 -32.239 1.00 82.05 8 ILE B N 1
ATOM 2147 C CA . ILE B 1 8 ? -15.447 -43.670 -32.002 1.00 78.64 8 ILE B CA 1
ATOM 2148 C C . ILE B 1 8 ? -15.499 -45.057 -32.608 1.00 85.11 8 ILE B C 1
ATOM 2149 O O . ILE B 1 8 ? -16.088 -45.240 -33.682 1.00 91.54 8 ILE B O 1
ATOM 2154 N N . VAL B 1 9 ? -14.913 -46.032 -31.915 1.00 85.49 9 VAL B N 1
ATOM 2155 C CA . VAL B 1 9 ? -14.994 -47.433 -32.334 1.00 83.13 9 VAL B CA 1
ATOM 2156 C C . VAL B 1 9 ? -16.441 -47.939 -32.250 1.00 87.15 9 VAL B C 1
ATOM 2157 O O . VAL B 1 9 ? -17.204 -47.536 -31.369 1.00 99.93 9 VAL B O 1
ATOM 2161 N N . GLY B 1 10 ? -16.822 -48.810 -33.176 1.00 86.07 10 GLY B N 1
ATOM 2162 C CA . GLY B 1 10 ? -18.225 -49.206 -33.323 1.00 88.58 10 GLY B CA 1
ATOM 2163 C C . GLY B 1 10 ? -18.929 -48.215 -34.237 1.00 89.24 10 GLY B C 1
ATOM 2164 O O . GLY B 1 10 ? -18.704 -47.005 -34.131 1.00 86.19 10 GLY B O 1
ATOM 2165 N N . ALA B 1 11 ? -19.772 -48.731 -35.137 1.00 90.81 11 ALA B N 1
ATOM 2166 C CA . ALA B 1 11 ? -20.408 -47.919 -36.197 1.00 82.84 11 ALA B CA 1
ATOM 2167 C C . ALA B 1 11 ? -21.831 -48.352 -36.631 1.00 81.44 11 ALA B C 1
ATOM 2168 O O . ALA B 1 11 ? -22.328 -47.888 -37.674 1.00 72.10 11 ALA B O 1
ATOM 2170 N N . GLY B 1 12 ? -22.478 -49.224 -35.846 1.00 78.40 12 GLY B N 1
ATOM 2171 C CA . GLY B 1 12 ? -23.901 -49.533 -36.020 1.00 77.49 12 GLY B CA 1
ATOM 2172 C C . GLY B 1 12 ? -24.732 -48.376 -35.485 1.00 77.26 12 GLY B C 1
ATOM 2173 O O . GLY B 1 12 ? -24.192 -47.297 -35.183 1.00 75.43 12 GLY B O 1
ATOM 2174 N N . THR B 1 13 ? -26.035 -48.588 -35.322 1.00 70.39 13 THR B N 1
ATOM 2175 C CA . THR B 1 13 ? -26.935 -47.486 -34.977 1.00 73.76 13 THR B CA 1
ATOM 2176 C C . THR B 1 13 ? -26.257 -46.389 -34.132 1.00 82.76 13 THR B C 1
ATOM 2177 O O . THR B 1 13 ? -26.492 -45.183 -34.319 1.00 88.65 13 THR B O 1
ATOM 2181 N N . MET B 1 14 ? -25.401 -46.816 -33.217 1.00 85.23 14 MET B N 1
ATOM 2182 C CA . MET B 1 14 ? -24.866 -45.923 -32.212 1.00 88.26 14 MET B CA 1
ATOM 2183 C C . MET B 1 14 ? -23.686 -45.099 -32.743 1.00 85.16 14 MET B C 1
ATOM 2184 O O . MET B 1 14 ? -23.864 -43.916 -33.039 1.00 85.78 14 MET B O 1
ATOM 2189 N N . GLY B 1 15 ? -22.516 -45.728 -32.900 1.00 77.36 15 GLY B N 1
ATOM 2190 C CA . GLY B 1 15 ? -21.244 -45.040 -33.167 1.00 71.44 15 GLY B CA 1
ATOM 2191 C C . GLY B 1 15 ? -21.339 -43.855 -34.109 1.00 76.55 15 GLY B C 1
ATOM 2192 O O . GLY B 1 15 ? -20.643 -42.835 -33.916 1.00 65.31 15 GLY B O 1
ATOM 2193 N N . ASN B 1 16 ? -22.189 -44.000 -35.134 1.00 81.49 16 ASN B N 1
ATOM 2194 C CA . ASN B 1 16 ? -22.527 -42.883 -36.033 1.00 82.53 16 ASN B CA 1
ATOM 2195 C C . ASN B 1 16 ? -23.513 -41.902 -35.409 1.00 83.46 16 ASN B C 1
ATOM 2196 O O . ASN B 1 16 ? -23.366 -40.687 -35.587 1.00 84.11 16 ASN B O 1
ATOM 2201 N N . GLY B 1 17 ? -24.501 -42.420 -34.675 1.00 78.44 17 GLY B N 1
ATOM 2202 C CA . GLY B 1 17 ? -25.397 -41.561 -33.906 1.00 74.37 17 GLY B CA 1
ATOM 2203 C C . GLY B 1 17 ? -24.526 -40.596 -33.126 1.00 64.53 17 GLY B C 1
ATOM 2204 O O . GLY B 1 17 ? -24.709 -39.386 -33.158 1.00 56.36 17 GLY B O 1
ATOM 2205 N N . ILE B 1 18 ? -23.521 -41.156 -32.482 1.00 62.15 18 ILE B N 1
ATOM 2206 C CA . ILE B 1 18 ? -22.569 -40.380 -31.692 1.00 72.73 18 ILE B CA 1
ATOM 2207 C C . ILE B 1 18 ? -21.719 -39.428 -32.561 1.00 79.62 18 ILE B C 1
ATOM 2208 O O . ILE B 1 18 ? -21.468 -38.242 -32.214 1.00 71.87 18 ILE B O 1
ATOM 2213 N N . ALA B 1 19 ? -21.255 -39.990 -33.676 1.00 83.61 19 ALA B N 1
ATOM 2214 C CA . ALA B 1 19 ? -20.391 -39.293 -34.612 1.00 78.80 19 ALA B CA 1
ATOM 2215 C C . ALA B 1 19 ? -21.135 -38.144 -35.233 1.00 71.17 19 ALA B C 1
ATOM 2216 O O . ALA B 1 19 ? -20.604 -37.039 -35.308 1.00 67.39 19 ALA B O 1
ATOM 2218 N N . GLN B 1 20 ? -22.356 -38.425 -35.696 1.00 65.54 20 GLN B N 1
ATOM 2219 C CA . GLN B 1 20 ? -23.309 -37.393 -36.117 1.00 60.28 20 GLN B CA 1
ATOM 2220 C C . GLN B 1 20 ? -23.255 -36.239 -35.126 1.00 64.95 20 GLN B C 1
ATOM 2221 O O . GLN B 1 20 ? -22.718 -35.163 -35.451 1.00 57.15 20 GLN B O 1
ATOM 2227 N N . ALA B 1 21 ? -23.731 -36.504 -33.902 1.00 62.96 21 ALA B N 1
ATOM 2228 C CA . ALA B 1 21 ? -23.782 -35.507 -32.858 1.00 68.72 21 ALA B CA 1
ATOM 2229 C C . ALA B 1 21 ? -22.434 -34.803 -32.682 1.00 74.55 21 ALA B C 1
ATOM 2230 O O . ALA B 1 21 ? -22.376 -33.567 -32.718 1.00 78.71 21 ALA B O 1
ATOM 2232 N N . CYS B 1 22 ? -21.358 -35.575 -32.495 1.00 79.71 22 CYS B N 1
ATOM 2233 C CA . CYS B 1 22 ? -19.985 -35.003 -32.386 1.00 83.87 22 CYS B CA 1
ATOM 2234 C C . CYS B 1 22 ? -19.694 -33.980 -33.490 1.00 86.79 22 CYS B C 1
ATOM 2235 O O . CYS B 1 22 ? -19.195 -32.882 -33.244 1.00 88.47 22 CYS B O 1
ATOM 2238 N N . ALA B 1 23 ? -20.000 -34.392 -34.715 1.00 85.99 23 ALA B N 1
ATOM 2239 C CA . ALA B 1 23 ? -19.660 -33.651 -35.904 1.00 76.57 23 ALA B CA 1
ATOM 2240 C C . ALA B 1 23 ? -20.581 -32.456 -36.039 1.00 73.67 23 ALA B C 1
ATOM 2241 O O . ALA B 1 23 ? -20.103 -31.354 -36.265 1.00 71.20 23 ALA B O 1
ATOM 2243 N N . VAL B 1 24 ? -21.888 -32.674 -35.879 1.00 70.02 24 VAL B N 1
ATOM 2244 C CA . VAL B 1 24 ? -22.890 -31.620 -36.088 1.00 70.76 24 VAL B CA 1
ATOM 2245 C C . VAL B 1 24 ? -22.506 -30.348 -35.319 1.00 73.38 24 VAL B C 1
ATOM 2246 O O . VAL B 1 24 ? -22.852 -29.241 -35.729 1.00 66.15 24 VAL B O 1
ATOM 2250 N N . VAL B 1 25 ? -21.794 -30.501 -34.207 1.00 79.04 25 VAL B N 1
ATOM 2251 C CA . VAL B 1 25 ? -21.259 -29.334 -33.493 1.00 88.41 25 VAL B CA 1
ATOM 2252 C C . VAL B 1 25 ? -19.730 -29.191 -33.640 1.00 89.89 25 VAL B C 1
ATOM 2253 O O . VAL B 1 25 ? -19.055 -28.717 -32.722 1.00 85.12 25 VAL B O 1
ATOM 2257 N N . GLY B 1 26 ? -19.198 -29.598 -34.796 1.00 92.35 26 GLY B N 1
ATOM 2258 C CA . GLY B 1 26 ? -17.776 -29.426 -35.143 1.00 91.88 26 GLY B CA 1
ATOM 2259 C C . GLY B 1 26 ? -16.698 -30.087 -34.281 1.00 94.06 26 GLY B C 1
ATOM 2260 O O . GLY B 1 26 ? -15.826 -29.400 -33.723 1.00 74.80 26 GLY B O 1
ATOM 2261 N N . LEU B 1 27 ? -16.739 -31.415 -34.175 1.00 96.08 27 LEU B N 1
ATOM 2262 C CA . LEU B 1 27 ? -15.611 -32.155 -33.622 1.00 95.52 27 LEU B CA 1
ATOM 2263 C C . LEU B 1 27 ? -15.211 -33.256 -34.579 1.00 99.94 27 LEU B C 1
ATOM 2264 O O . LEU B 1 27 ? -16.050 -33.833 -35.293 1.00 93.70 27 LEU B O 1
ATOM 2269 N N . ASN B 1 28 ? -13.909 -33.533 -34.582 1.00 99.21 28 ASN B N 1
ATOM 2270 C CA . ASN B 1 28 ? -13.329 -34.479 -35.513 1.00 93.51 28 ASN B CA 1
ATOM 2271 C C . ASN B 1 28 ? -13.586 -35.883 -35.059 1.00 87.13 28 ASN B C 1
ATOM 2272 O O . ASN B 1 28 ? -13.120 -36.307 -34.008 1.00 81.38 28 ASN B O 1
ATOM 2277 N N . VAL B 1 29 ? -14.359 -36.587 -35.870 1.00 86.42 29 VAL B N 1
ATOM 2278 C CA . VAL B 1 29 ? -14.786 -37.929 -35.557 1.00 94.70 29 VAL B CA 1
ATOM 2279 C C . VAL B 1 29 ? -14.007 -38.981 -36.357 1.00 95.20 29 VAL B C 1
ATOM 2280 O O . VAL B 1 29 ? -14.362 -39.296 -37.497 1.00 98.63 29 VAL B O 1
ATOM 2284 N N . VAL B 1 30 ? -12.968 -39.544 -35.745 1.00 88.98 30 VAL B N 1
ATOM 2285 C CA . VAL B 1 30 ? -12.159 -40.599 -36.371 1.00 84.71 30 VAL B CA 1
ATOM 2286 C C . VAL B 1 30 ? -12.882 -41.956 -36.259 1.00 73.95 30 VAL B C 1
ATOM 2287 O O . VAL B 1 30 ? -12.342 -42.912 -35.747 1.00 75.64 30 VAL B O 1
ATOM 2291 N N . MET B 1 31 ? -14.106 -42.045 -36.754 1.00 73.01 31 MET B N 1
ATOM 2292 C CA . MET B 1 31 ? -14.885 -43.271 -36.601 1.00 71.46 31 MET B CA 1
ATOM 2293 C C . MET B 1 31 ? -14.237 -44.481 -37.270 1.00 76.74 31 MET B C 1
ATOM 2294 O O . MET B 1 31 ? -14.055 -44.487 -38.476 1.00 86.62 31 MET B O 1
ATOM 2299 N N . VAL B 1 32 ? -13.929 -45.508 -36.476 1.00 76.29 32 VAL B N 1
ATOM 2300 C CA . VAL B 1 32 ? -13.250 -46.733 -36.932 1.00 73.07 32 VAL B CA 1
ATOM 2301 C C . VAL B 1 32 ? -14.276 -47.894 -37.014 1.00 74.31 32 VAL B C 1
ATOM 2302 O O . VAL B 1 32 ? -15.426 -47.745 -36.615 1.00 77.45 32 VAL B O 1
ATOM 2306 N N . ASP B 1 33 ? -13.885 -49.024 -37.589 1.00 77.53 33 ASP B N 1
ATOM 2307 C CA . ASP B 1 33 ? -14.709 -50.230 -37.579 1.00 81.33 33 ASP B CA 1
ATOM 2308 C C . ASP B 1 33 ? -13.860 -51.415 -38.082 1.00 91.85 33 ASP B C 1
ATOM 2309 O O . ASP B 1 33 ? -12.663 -51.256 -38.382 1.00 80.89 33 ASP B O 1
ATOM 2314 N N . ILE B 1 34 ? -14.488 -52.595 -38.165 1.00 103.54 34 ILE B N 1
ATOM 2315 C CA . ILE B 1 34 ? -13.858 -53.790 -38.736 1.00 106.80 34 ILE B CA 1
ATOM 2316 C C . ILE B 1 34 ? -13.542 -53.622 -40.225 1.00 117.23 34 ILE B C 1
ATOM 2317 O O . ILE B 1 34 ? -12.382 -53.735 -40.630 1.00 125.77 34 ILE B O 1
ATOM 2322 N N . SER B 1 35 ? -14.563 -53.311 -41.023 1.00 122.64 35 SER B N 1
ATOM 2323 C CA . SER B 1 35 ? -14.458 -53.337 -42.483 1.00 113.06 35 SER B CA 1
ATOM 2324 C C . SER B 1 35 ? -14.299 -51.918 -43.080 1.00 107.19 35 SER B C 1
ATOM 2325 O O . SER B 1 35 ? -14.132 -50.926 -42.343 1.00 93.39 35 SER B O 1
ATOM 2328 N N . ASP B 1 36 ? -14.265 -51.855 -44.413 1.00 105.78 36 ASP B N 1
ATOM 2329 C CA . ASP B 1 36 ? -14.583 -50.626 -45.152 1.00 108.60 36 ASP B CA 1
ATOM 2330 C C . ASP B 1 36 ? -16.098 -50.595 -45.457 1.00 100.56 36 ASP B C 1
ATOM 2331 O O . ASP B 1 36 ? -16.703 -49.520 -45.529 1.00 90.62 36 ASP B O 1
ATOM 2336 N N . ALA B 1 37 ? -16.683 -51.788 -45.618 1.00 100.69 37 ALA B N 1
ATOM 2337 C CA . ALA B 1 37 ? -18.099 -51.991 -45.970 1.00 96.13 37 ALA B CA 1
ATOM 2338 C C . ALA B 1 37 ? -19.076 -51.314 -45.014 1.00 98.43 37 ALA B C 1
ATOM 2339 O O . ALA B 1 37 ? -19.986 -50.593 -45.448 1.00 92.68 37 ALA B O 1
ATOM 2341 N N . ALA B 1 38 ? -18.890 -51.555 -43.717 1.00 105.05 38 ALA B N 1
ATOM 2342 C CA . ALA B 1 38 ? -19.751 -50.965 -42.678 1.00 106.56 38 ALA B CA 1
ATOM 2343 C C . ALA B 1 38 ? -19.549 -49.447 -42.550 1.00 96.83 38 ALA B C 1
ATOM 2344 O O . ALA B 1 38 ? -20.522 -48.690 -42.569 1.00 89.11 38 ALA B O 1
ATOM 2346 N N . VAL B 1 39 ? -18.281 -49.027 -42.453 1.00 88.03 39 VAL B N 1
ATOM 2347 C CA . VAL B 1 39 ? -17.901 -47.613 -42.287 1.00 87.60 39 VAL B CA 1
ATOM 2348 C C . VAL B 1 39 ? -18.710 -46.683 -43.214 1.00 97.00 39 VAL B C 1
ATOM 2349 O O . VAL B 1 39 ? -19.124 -45.608 -42.779 1.00 86.28 39 VAL B O 1
ATOM 2353 N N . GLN B 1 40 ? -18.944 -47.101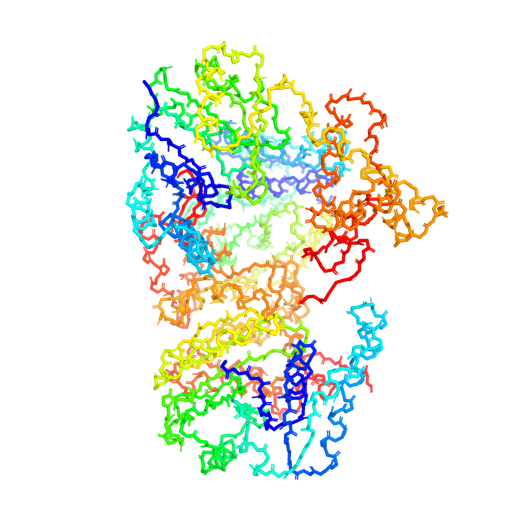 -44.468 1.00 111.53 40 GLN B N 1
ATOM 2354 C CA . GLN B 1 40 ? -19.730 -46.303 -45.438 1.00 113.56 40 GLN B CA 1
ATOM 2355 C C . GLN B 1 40 ? -21.238 -46.359 -45.174 1.00 120.74 40 GLN B C 1
ATOM 2356 O O . GLN B 1 40 ? -21.872 -45.309 -45.054 1.00 132.16 40 GLN B O 1
ATOM 2362 N N . LYS B 1 41 ? -21.815 -47.561 -45.085 1.00 114.09 41 LYS B N 1
ATOM 2363 C CA . LYS B 1 41 ? -23.257 -47.700 -44.808 1.00 107.38 41 LYS B CA 1
ATOM 2364 C C . LYS B 1 41 ? -23.613 -47.119 -43.440 1.00 98.73 41 LYS B C 1
ATOM 2365 O O . LYS B 1 41 ? -24.794 -46.921 -43.122 1.00 84.97 41 LYS B O 1
ATOM 2371 N N . GLY B 1 42 ? -22.568 -46.908 -42.633 1.00 97.27 42 GLY B N 1
ATOM 2372 C CA . GLY B 1 42 ? -22.618 -46.105 -41.414 1.00 96.88 42 GLY B CA 1
ATOM 2373 C C . GLY B 1 42 ? -22.610 -44.611 -41.698 1.00 94.87 42 GLY B C 1
ATOM 2374 O O . GLY B 1 42 ? -23.596 -43.930 -41.405 1.00 88.76 42 GLY B O 1
ATOM 2375 N N . VAL B 1 43 ? -21.514 -44.106 -42.287 1.00 92.81 43 VAL B N 1
ATOM 2376 C CA . VAL B 1 43 ? -21.432 -42.695 -42.753 1.00 87.61 43 VAL B CA 1
ATOM 2377 C C . VAL B 1 43 ? -22.654 -42.394 -43.628 1.00 82.61 43 VAL B C 1
ATOM 2378 O O . VAL B 1 43 ? -22.999 -41.231 -43.860 1.00 87.11 43 VAL B O 1
ATOM 2382 N N . ALA B 1 44 ? -23.304 -43.451 -44.105 1.00 77.93 44 ALA B N 1
ATOM 2383 C CA . ALA B 1 44 ? -24.568 -43.328 -44.816 1.00 82.44 44 ALA B CA 1
ATOM 2384 C C . ALA B 1 44 ? -25.718 -42.868 -43.927 1.00 74.59 44 ALA B C 1
ATOM 2385 O O . ALA B 1 44 ? -26.420 -41.926 -44.261 1.00 62.54 44 ALA B O 1
ATOM 2387 N N . THR B 1 45 ? -25.910 -43.554 -42.806 1.00 80.42 45 THR B N 1
ATOM 2388 C CA . THR B 1 45 ? -27.087 -43.344 -41.951 1.00 79.98 45 THR B CA 1
ATOM 2389 C C . THR B 1 45 ? -27.078 -41.957 -41.320 1.00 73.66 45 THR B C 1
ATOM 2390 O O . THR B 1 45 ? -28.150 -41.355 -41.108 1.00 61.22 45 THR B O 1
ATOM 2394 N N . VAL B 1 46 ? -25.863 -41.453 -41.071 1.00 73.46 46 VAL B N 1
ATOM 2395 C CA . VAL B 1 46 ? -25.629 -40.028 -40.770 1.00 78.94 46 VAL B CA 1
ATOM 2396 C C . VAL B 1 46 ? -26.261 -39.168 -41.866 1.00 88.54 46 VAL B C 1
ATOM 2397 O O . VAL B 1 46 ? -27.172 -38.372 -41.600 1.00 88.56 46 VAL B O 1
ATOM 2401 N N . ALA B 1 47 ? -25.786 -39.357 -43.100 1.00 92.08 47 ALA B N 1
ATOM 2402 C CA . ALA B 1 47 ? -26.277 -38.607 -44.257 1.00 89.10 47 ALA B CA 1
ATOM 2403 C C . ALA B 1 47 ? -27.775 -38.832 -44.483 1.00 87.81 47 ALA B C 1
ATOM 2404 O O . ALA B 1 47 ? -28.484 -37.896 -44.852 1.00 86.70 47 ALA B O 1
ATOM 2406 N N . SER B 1 48 ? -28.237 -40.070 -44.254 1.00 87.16 48 SER B N 1
ATOM 2407 C CA . SER B 1 48 ? -29.661 -40.434 -44.319 1.00 83.47 48 SER B CA 1
ATOM 2408 C C . SER B 1 48 ? -30.434 -39.571 -43.342 1.00 83.89 48 SER B C 1
ATOM 2409 O O . SER B 1 48 ? -31.541 -39.109 -43.647 1.00 78.46 48 SER B O 1
ATOM 2412 N N . SER B 1 49 ? -29.840 -39.373 -42.162 1.00 80.24 49 SER B N 1
ATOM 2413 C CA . SER B 1 49 ? -30.406 -38.492 -41.144 1.00 83.16 49 SER B CA 1
ATOM 2414 C C . SER B 1 49 ? -30.212 -37.013 -41.485 1.00 83.11 49 SER B C 1
ATOM 2415 O O . SER B 1 49 ? -31.184 -36.252 -41.559 1.00 81.73 49 SER B O 1
ATOM 2418 N N . LEU B 1 50 ? -28.965 -36.599 -41.679 1.00 80.22 50 LEU B N 1
ATOM 2419 C CA . LEU B 1 50 ? -28.684 -35.203 -41.949 1.00 84.97 50 LEU B CA 1
ATOM 2420 C C . LEU B 1 50 ? -29.722 -34.636 -42.906 1.00 93.58 50 LEU B C 1
ATOM 2421 O O . LEU B 1 50 ? -30.263 -33.565 -42.652 1.00 103.48 50 LEU B O 1
ATOM 2426 N N . ASP B 1 51 ? -30.030 -35.369 -43.980 1.00 106.58 51 ASP B N 1
ATOM 2427 C CA . ASP B 1 51 ? -31.044 -34.926 -44.967 1.00 111.59 51 ASP B CA 1
ATOM 2428 C C . ASP B 1 51 ? -32.472 -34.840 -44.391 1.00 108.18 51 ASP B C 1
ATOM 2429 O O . ASP B 1 51 ? -33.274 -34.036 -44.861 1.00 118.31 51 ASP B O 1
ATOM 2434 N N . ARG B 1 52 ? -32.793 -35.652 -43.387 1.00 99.02 52 ARG B N 1
ATOM 2435 C CA . ARG B 1 52 ? -34.079 -35.519 -42.698 1.00 99.33 52 ARG B CA 1
ATOM 2436 C C . ARG B 1 52 ? -34.144 -34.243 -41.824 1.00 94.45 52 ARG B C 1
ATOM 2437 O O . ARG B 1 52 ? -35.243 -33.746 -41.527 1.00 79.01 52 ARG B O 1
ATOM 2445 N N . LEU B 1 53 ? -32.977 -33.721 -41.429 1.00 92.52 53 LEU B N 1
ATOM 2446 C CA . LEU B 1 53 ? -32.888 -32.496 -40.610 1.00 101.78 53 LEU B CA 1
ATOM 2447 C C . LEU B 1 53 ? -32.842 -31.190 -41.420 1.00 104.36 53 LEU B C 1
ATOM 2448 O O . LEU B 1 53 ? -33.355 -30.159 -40.968 1.00 108.39 53 LEU B O 1
ATOM 2453 N N . ILE B 1 54 ? -32.210 -31.227 -42.593 1.00 101.84 54 ILE B N 1
ATOM 2454 C CA . ILE B 1 54 ? -32.169 -30.062 -43.494 1.00 97.65 54 ILE B CA 1
ATOM 2455 C C . ILE B 1 54 ? -33.583 -29.766 -44.003 1.00 94.96 54 ILE B C 1
ATOM 2456 O O . ILE B 1 54 ? -33.976 -28.601 -44.140 1.00 87.64 54 ILE B O 1
ATOM 2461 N N . LYS B 1 55 ? -34.330 -30.841 -44.261 1.00 91.25 55 LYS B N 1
ATOM 2462 C CA . LYS B 1 55 ? -35.756 -30.784 -44.587 1.00 97.87 55 LYS B CA 1
ATOM 2463 C C . LYS B 1 55 ? -36.583 -30.076 -43.518 1.00 99.98 55 LYS B C 1
ATOM 2464 O O . LYS B 1 55 ? -37.420 -29.234 -43.834 1.00 101.96 55 LYS B O 1
ATOM 2470 N N . LYS B 1 56 ? -36.356 -30.423 -42.254 1.00 104.51 56 LYS B N 1
ATOM 2471 C CA . LYS B 1 56 ? -37.066 -29.770 -41.149 1.00 105.65 56 LYS B CA 1
ATOM 2472 C C . LYS B 1 56 ? -36.563 -28.347 -40.940 1.00 97.76 56 LYS B C 1
ATOM 2473 O O . LYS B 1 56 ? -37.213 -27.553 -40.272 1.00 82.31 56 LYS B O 1
ATOM 2479 N N . GLU B 1 57 ? -35.400 -28.060 -41.526 1.00 98.38 57 GLU B N 1
ATOM 2480 C CA . GLU B 1 57 ? -34.793 -26.728 -41.622 1.00 99.43 57 GLU B CA 1
ATOM 2481 C C . GLU B 1 57 ? -33.863 -26.481 -40.448 1.00 95.64 57 GLU B C 1
ATOM 2482 O O . GLU B 1 57 ? -33.252 -25.415 -40.366 1.00 83.99 57 GLU B O 1
ATOM 2488 N N . LYS B 1 58 ? -33.741 -27.467 -39.556 1.00 102.21 58 LYS B N 1
ATOM 2489 C CA . LYS B 1 58 ? -32.726 -27.429 -38.493 1.00 108.50 58 LYS B CA 1
ATOM 2490 C C . LYS B 1 58 ? -31.301 -27.292 -39.051 1.00 106.45 58 LYS B C 1
ATOM 2491 O O . LYS B 1 58 ? -30.392 -26.853 -38.337 1.00 100.30 58 LYS B O 1
ATOM 2497 N N . LEU B 1 59 ? -31.125 -27.656 -40.324 1.00 106.21 59 LEU B N 1
ATOM 2498 C CA . LEU B 1 59 ? -29.822 -27.669 -40.963 1.00 101.40 59 LEU B CA 1
ATOM 2499 C C . LEU B 1 59 ? -29.842 -27.191 -42.429 1.00 97.75 59 LEU B C 1
ATOM 2500 O O . LEU B 1 59 ? -30.849 -27.325 -43.155 1.00 81.42 59 LEU B O 1
ATOM 2505 N N . THR B 1 60 ? -28.708 -26.631 -42.844 1.00 97.04 60 THR B N 1
ATOM 2506 C CA . THR B 1 60 ? -28.470 -26.267 -44.241 1.00 99.65 60 THR B CA 1
ATOM 2507 C C . THR B 1 60 ? -27.681 -27.402 -44.918 1.00 95.31 60 THR B C 1
ATOM 2508 O O . THR B 1 60 ? -27.170 -28.306 -44.240 1.00 91.83 60 THR B O 1
ATOM 2512 N N . GLU B 1 61 ? -27.607 -27.379 -46.246 1.00 85.70 61 GLU B N 1
ATOM 2513 C CA . GLU B 1 61 ? -26.778 -28.344 -46.951 1.00 86.89 61 GLU B CA 1
ATOM 2514 C C . GLU B 1 61 ? -25.321 -27.929 -46.767 1.00 93.20 61 GLU B C 1
ATOM 2515 O O . GLU B 1 61 ? -24.431 -28.783 -46.682 1.00 91.54 61 GLU B O 1
ATOM 2521 N N . ALA B 1 62 ? -25.094 -26.615 -46.654 1.00 100.67 62 ALA B N 1
ATOM 2522 C CA . ALA B 1 62 ? -23.767 -26.052 -46.339 1.00 104.97 62 ALA B CA 1
ATOM 2523 C C . ALA B 1 62 ? -23.137 -26.630 -45.061 1.00 106.04 62 ALA B C 1
ATOM 2524 O O . ALA B 1 62 ? -21.913 -26.750 -44.964 1.00 102.66 62 ALA B O 1
ATOM 2526 N N . ASP B 1 63 ? -23.982 -26.972 -44.090 1.00 105.53 63 ASP B N 1
ATOM 2527 C CA . ASP B 1 63 ? -23.548 -27.585 -42.833 1.00 102.69 63 ASP B CA 1
ATOM 2528 C C . ASP B 1 63 ? -23.386 -29.109 -42.953 1.00 95.47 63 ASP B C 1
ATOM 2529 O O . ASP B 1 63 ? -22.399 -29.674 -42.480 1.00 98.02 63 ASP B O 1
ATOM 2534 N N . LYS B 1 64 ? -24.363 -29.768 -43.570 1.00 85.17 64 LYS B N 1
ATOM 2535 C CA . LYS B 1 64 ? -24.323 -31.220 -43.774 1.00 83.32 64 LYS B CA 1
ATOM 2536 C C . LYS B 1 64 ? -22.923 -31.708 -44.054 1.00 75.97 64 LYS B C 1
ATOM 2537 O O . LYS B 1 64 ? -22.442 -32.674 -43.449 1.00 68.75 64 LYS B O 1
ATOM 2543 N N . ALA B 1 65 ? -22.299 -31.015 -44.999 1.00 76.30 65 ALA B N 1
ATOM 2544 C CA . ALA B 1 65 ? -20.937 -31.275 -45.410 1.00 80.47 65 ALA B CA 1
ATOM 2545 C C . ALA B 1 65 ? -19.914 -30.896 -44.324 1.00 85.14 65 ALA B C 1
ATOM 2546 O O . ALA B 1 65 ? -19.044 -31.708 -43.988 1.00 83.98 65 ALA B O 1
ATOM 2548 N N . SER B 1 66 ? -20.025 -29.684 -43.771 1.00 85.19 66 SER B N 1
ATOM 2549 C CA . SER B 1 66 ? -19.123 -29.214 -42.693 1.00 92.58 66 SER B CA 1
ATOM 2550 C C . SER B 1 66 ? -18.862 -30.267 -41.612 1.00 93.17 66 SER B C 1
ATOM 2551 O O . SER B 1 66 ? -17.772 -30.314 -41.040 1.00 95.06 66 SER B O 1
ATOM 2554 N N . ALA B 1 67 ? -19.886 -31.072 -41.322 1.00 94.78 67 ALA B N 1
ATOM 2555 C CA . ALA B 1 67 ? -19.831 -32.120 -40.304 1.00 88.80 67 ALA B CA 1
ATOM 2556 C C . ALA B 1 67 ? -19.405 -33.452 -40.917 1.00 87.21 67 ALA B C 1
ATOM 2557 O O . ALA B 1 67 ? -18.604 -34.180 -40.332 1.00 78.52 67 ALA B O 1
ATOM 2559 N N . LEU B 1 68 ? -19.937 -33.777 -42.095 1.00 91.84 68 LEU B N 1
ATOM 2560 C CA . LEU B 1 68 ? -19.423 -34.923 -42.866 1.00 92.78 68 LEU B CA 1
ATOM 2561 C C . LEU B 1 68 ? -17.922 -34.789 -43.107 1.00 87.52 68 LEU B C 1
ATOM 2562 O O . LEU B 1 68 ? -17.203 -35.791 -43.111 1.00 74.84 68 LEU B O 1
ATOM 2567 N N . ALA B 1 69 ? -17.472 -33.542 -43.285 1.00 87.10 69 ALA B N 1
ATOM 2568 C CA . ALA B 1 69 ? -16.053 -33.199 -43.345 1.00 84.29 69 ALA B CA 1
ATOM 2569 C C . ALA B 1 69 ? -15.331 -33.732 -42.132 1.00 87.08 69 ALA B C 1
ATOM 2570 O O . ALA B 1 69 ? -14.342 -34.450 -42.269 1.00 93.52 69 ALA B O 1
ATOM 2572 N N . ARG B 1 70 ? -15.843 -33.400 -40.949 1.00 89.76 70 ARG B N 1
ATOM 2573 C CA . ARG B 1 70 ? -15.215 -33.823 -39.692 1.00 91.63 70 ARG B CA 1
ATOM 2574 C C . ARG B 1 70 ? -15.095 -35.348 -39.574 1.00 90.60 70 ARG B C 1
ATOM 2575 O O . ARG B 1 70 ? -14.107 -35.846 -39.022 1.00 96.89 70 ARG B O 1
ATOM 2583 N N . ILE B 1 71 ? -16.072 -36.087 -40.104 1.00 84.63 71 ILE B N 1
ATOM 2584 C CA . ILE B 1 71 ? -16.102 -37.533 -39.897 1.00 85.10 71 ILE B CA 1
ATOM 2585 C C . ILE B 1 71 ? -15.051 -38.227 -40.738 1.00 86.11 71 ILE B C 1
ATOM 2586 O O . ILE B 1 71 ? -15.329 -38.701 -41.843 1.00 79.53 71 ILE B O 1
ATOM 2591 N N . LYS B 1 72 ? -13.848 -38.298 -40.183 1.00 92.60 72 LYS B N 1
ATOM 2592 C CA . LYS B 1 72 ? -12.753 -39.047 -40.777 1.00 98.53 72 LYS B CA 1
ATOM 2593 C C . LYS B 1 72 ? -13.007 -40.557 -40.576 1.00 97.47 72 LYS B C 1
ATOM 2594 O O . LYS B 1 72 ? -12.673 -41.115 -39.536 1.00 103.85 72 LYS B O 1
ATOM 2600 N N . GLY B 1 73 ? -13.628 -41.213 -41.556 1.00 98.20 73 GLY B N 1
ATOM 2601 C CA . GLY B 1 73 ? -13.821 -42.676 -41.503 1.00 99.78 73 GLY B CA 1
ATOM 2602 C C . GLY B 1 73 ? -12.497 -43.450 -41.483 1.00 100.95 73 GLY B C 1
ATOM 2603 O O . GLY B 1 73 ? -11.443 -42.893 -41.816 1.00 105.09 73 GLY B O 1
ATOM 2604 N N . SER B 1 74 ? -12.543 -44.728 -41.086 1.00 98.04 74 SER B N 1
ATOM 2605 C CA . SER B 1 74 ? -11.337 -45.577 -40.997 1.00 84.66 74 SER B CA 1
ATOM 2606 C C . SER B 1 74 ? -11.632 -47.054 -40.750 1.00 74.84 74 SER B C 1
ATOM 2607 O O . SER B 1 74 ? -12.770 -47.483 -40.668 1.00 66.32 74 SER B O 1
ATOM 2610 N N . THR B 1 75 ? -10.558 -47.827 -40.715 1.00 81.94 75 THR B N 1
ATOM 2611 C CA . THR B 1 75 ? -10.573 -49.203 -40.239 1.00 87.30 75 THR B CA 1
ATOM 2612 C C . THR B 1 75 ? -9.199 -49.572 -39.641 1.00 90.39 75 THR B C 1
ATOM 2613 O O . THR B 1 75 ? -8.903 -50.744 -39.390 1.00 84.86 75 THR B O 1
ATOM 2617 N N . SER B 1 76 ? -8.389 -48.544 -39.388 1.00 95.75 76 SER B N 1
ATOM 2618 C CA . SER B 1 76 ? -7.048 -48.696 -38.873 1.00 102.47 76 SER B CA 1
ATOM 2619 C C . SER B 1 76 ? -7.028 -48.148 -37.461 1.00 105.90 76 SER B C 1
ATOM 2620 O O . SER B 1 76 ? -7.605 -47.097 -37.165 1.00 100.85 76 SER B O 1
ATOM 2623 N N . TYR B 1 77 ? -6.339 -48.867 -36.593 1.00 115.30 77 TYR B N 1
ATOM 2624 C CA . TYR B 1 77 ? -6.388 -48.580 -35.176 1.00 121.70 77 TYR B CA 1
ATOM 2625 C C . TYR B 1 77 ? -5.271 -47.652 -34.741 1.00 120.74 77 TYR B C 1
ATOM 2626 O O . TYR B 1 77 ? -5.330 -47.087 -33.646 1.00 121.32 77 TYR B O 1
ATOM 2635 N N . ASP B 1 78 ? -4.278 -47.462 -35.607 1.00 110.93 78 ASP B N 1
ATOM 2636 C CA . ASP B 1 78 ? -3.315 -46.389 -35.404 1.00 112.03 78 ASP B CA 1
ATOM 2637 C C . ASP B 1 78 ? -3.917 -45.021 -35.754 1.00 112.35 78 ASP B C 1
ATOM 2638 O O . ASP B 1 78 ? -3.289 -43.993 -35.491 1.00 101.72 78 ASP B O 1
ATOM 2643 N N . ASP B 1 79 ? -5.125 -45.003 -36.329 1.00 112.19 79 ASP B N 1
ATOM 2644 C CA . ASP B 1 79 ? -5.839 -43.739 -36.621 1.00 119.78 79 ASP B CA 1
ATOM 2645 C C . ASP B 1 79 ? -6.363 -42.994 -35.386 1.00 116.00 79 ASP B C 1
ATOM 2646 O O . ASP B 1 79 ? -6.845 -41.861 -35.493 1.00 102.82 79 ASP B O 1
ATOM 2651 N N . LEU B 1 80 ? -6.274 -43.630 -34.224 1.00 115.47 80 LEU B N 1
ATOM 2652 C CA . LEU B 1 80 ? -6.661 -43.007 -32.974 1.00 107.73 80 LEU B CA 1
ATOM 2653 C C . LEU B 1 80 ? -5.476 -42.284 -32.379 1.00 102.94 80 LEU B C 1
ATOM 2654 O O . LEU B 1 80 ? -5.645 -41.448 -31.499 1.00 111.15 80 LEU B O 1
ATOM 2659 N N . LYS B 1 81 ? -4.281 -42.579 -32.884 1.00 100.94 81 LYS B N 1
ATOM 2660 C CA . LYS B 1 81 ? -3.025 -42.075 -32.312 1.00 102.52 81 LYS B CA 1
ATOM 2661 C C . LYS B 1 81 ? -2.893 -40.529 -32.272 1.00 101.61 81 LYS B C 1
ATOM 2662 O O . LYS B 1 81 ? -1.850 -40.017 -31.857 1.00 98.55 81 LYS B O 1
ATOM 2668 N N . ALA B 1 82 ? -3.923 -39.800 -32.718 1.00 97.96 82 ALA B N 1
ATOM 2669 C CA . ALA B 1 82 ? -4.015 -38.354 -32.497 1.00 95.48 82 ALA B CA 1
ATOM 2670 C C . ALA B 1 82 ? -5.408 -37.880 -32.044 1.00 100.26 82 ALA B C 1
ATOM 2671 O O . ALA B 1 82 ? -5.671 -36.673 -32.040 1.00 110.39 82 ALA B O 1
ATOM 2673 N N . THR B 1 83 ? -6.295 -38.804 -31.664 1.00 96.62 83 THR B N 1
ATOM 2674 C CA . THR B 1 83 ? -7.594 -38.428 -31.092 1.00 94.68 83 THR B CA 1
ATOM 2675 C C . THR B 1 83 ? -7.425 -38.003 -29.638 1.00 96.20 83 THR B C 1
ATOM 2676 O O . THR B 1 83 ? -6.504 -38.444 -28.954 1.00 91.58 83 THR B O 1
ATOM 2680 N N . ASP B 1 84 ? -8.325 -37.139 -29.180 1.00 104.67 84 ASP B N 1
ATOM 2681 C CA . ASP B 1 84 ? -8.366 -36.700 -27.786 1.00 106.37 84 ASP B CA 1
ATOM 2682 C C . ASP B 1 84 ? -9.247 -37.630 -26.948 1.00 102.36 84 ASP B C 1
ATOM 2683 O O . ASP B 1 84 ? -9.221 -37.551 -25.718 1.00 91.47 84 ASP B O 1
ATOM 2688 N N . ILE B 1 85 ? -10.036 -38.488 -27.601 1.00 104.46 85 ILE B N 1
ATOM 2689 C CA . ILE B 1 85 ? -10.895 -39.431 -26.880 1.00 109.30 85 ILE B CA 1
ATOM 2690 C C . ILE B 1 85 ? -11.548 -40.517 -27.759 1.00 103.90 85 ILE B C 1
ATOM 2691 O O . ILE B 1 85 ? -12.192 -40.210 -28.769 1.00 104.14 85 ILE B O 1
ATOM 2696 N N . VAL B 1 86 ? -11.387 -41.780 -27.340 1.00 94.09 86 VAL B N 1
ATOM 2697 C CA . VAL B 1 86 ? -12.014 -42.951 -27.989 1.00 87.06 86 VAL B CA 1
ATOM 2698 C C . VAL B 1 86 ? -13.242 -43.415 -27.197 1.00 78.44 86 VAL B C 1
ATOM 2699 O O . VAL B 1 86 ? -13.212 -43.423 -25.969 1.00 86.08 86 VAL B O 1
ATOM 2703 N N . ILE B 1 87 ? -14.294 -43.826 -27.897 1.00 60.81 87 ILE B N 1
ATOM 2704 C CA . ILE B 1 87 ? -15.554 -44.175 -27.281 1.00 57.03 87 ILE B CA 1
ATOM 2705 C C . ILE B 1 87 ? -16.045 -45.451 -27.902 1.00 62.59 87 ILE B C 1
ATOM 2706 O O . ILE B 1 87 ? -16.723 -45.423 -28.932 1.00 66.70 87 ILE B O 1
ATOM 2711 N N . GLU B 1 88 ? -15.742 -46.578 -27.280 1.00 62.09 88 GLU B N 1
ATOM 2712 C CA . GLU B 1 88 ? -16.280 -47.848 -27.751 1.00 61.76 88 GLU B CA 1
ATOM 2713 C C . GLU B 1 88 ? -17.824 -47.729 -27.859 1.00 65.11 88 GLU B C 1
ATOM 2714 O O . GLU B 1 88 ? -18.437 -46.988 -27.089 1.00 68.96 88 GLU B O 1
ATOM 2720 N N . ALA B 1 89 ? -18.445 -48.386 -28.838 1.00 63.52 89 ALA B N 1
ATOM 2721 C CA . ALA B 1 89 ? -19.918 -48.429 -28.917 1.00 65.33 89 ALA B CA 1
ATOM 2722 C C . ALA B 1 89 ? -20.460 -49.624 -29.699 1.00 74.80 89 ALA B C 1
ATOM 2723 O O . ALA B 1 89 ? -21.675 -49.711 -29.979 1.00 71.43 89 ALA B O 1
ATOM 2725 N N . ALA B 1 90 ? -19.561 -50.558 -30.004 1.00 79.76 90 ALA B N 1
ATOM 2726 C CA . ALA B 1 90 ? -19.868 -51.745 -30.798 1.00 85.36 90 ALA B CA 1
ATOM 2727 C C . ALA B 1 90 ? -20.902 -52.677 -30.154 1.00 88.94 90 ALA B C 1
ATOM 2728 O O . ALA B 1 90 ? -22.106 -52.600 -30.429 1.00 85.77 90 ALA B O 1
ATOM 2730 N N . THR B 1 91 ? -20.416 -53.524 -29.254 1.00 97.52 91 THR B N 1
ATOM 2731 C CA . THR B 1 91 ? -21.107 -54.753 -28.892 1.00 94.80 91 THR B CA 1
ATOM 2732 C C . THR B 1 91 ? -21.551 -54.789 -27.450 1.00 87.34 91 THR B C 1
ATOM 2733 O O . THR B 1 91 ? -20.806 -54.384 -26.559 1.00 77.15 91 THR B O 1
ATOM 2737 N N . GLU B 1 92 ? -22.754 -55.305 -27.219 1.00 86.25 92 GLU B N 1
ATOM 2738 C CA . GLU B 1 92 ? -23.189 -55.611 -25.855 1.00 88.64 92 GLU B CA 1
ATOM 2739 C C . GLU B 1 92 ? -22.938 -57.088 -25.574 1.00 86.09 92 GLU B C 1
ATOM 2740 O O . GLU B 1 92 ? -23.848 -57.919 -25.473 1.00 85.51 92 GLU B O 1
ATOM 2746 N N . ASN B 1 93 ? -21.655 -57.389 -25.458 1.00 82.62 93 ASN B N 1
ATOM 2747 C CA . ASN B 1 93 ? -21.179 -58.733 -25.275 1.00 76.99 93 ASN B CA 1
ATOM 2748 C C . ASN B 1 93 ? -19.831 -58.591 -24.624 1.00 76.02 93 ASN B C 1
ATOM 2749 O O . ASN B 1 93 ? -18.901 -58.033 -25.237 1.00 75.75 93 ASN B O 1
ATOM 2754 N N . TYR B 1 94 ? -19.726 -59.101 -23.400 1.00 71.11 94 TYR B N 1
ATOM 2755 C CA . TYR B 1 94 ? -18.611 -58.757 -22.519 1.00 74.44 94 TYR B CA 1
ATOM 2756 C C . TYR B 1 94 ? -17.207 -59.086 -23.064 1.00 79.18 94 TYR B C 1
ATOM 2757 O O . TYR B 1 94 ? -16.415 -58.172 -23.322 1.00 72.32 94 TYR B O 1
ATOM 2766 N N . ASP B 1 95 ? -16.907 -60.378 -23.236 1.00 88.16 95 ASP B N 1
ATOM 2767 C CA . ASP B 1 95 ? -15.535 -60.848 -23.565 1.00 91.54 95 ASP B CA 1
ATOM 2768 C C . ASP B 1 95 ? -14.991 -60.216 -24.841 1.00 91.95 95 ASP B C 1
ATOM 2769 O O . ASP B 1 95 ? -13.797 -59.913 -24.938 1.00 84.99 95 ASP B O 1
ATOM 2774 N N . LEU B 1 96 ? -15.880 -60.036 -25.817 1.00 95.07 96 LEU B N 1
ATOM 2775 C CA . LEU B 1 96 ? -15.575 -59.261 -27.013 1.00 97.39 96 LEU B CA 1
ATOM 2776 C C . LEU B 1 96 ? -15.316 -57.809 -26.638 1.00 92.48 96 LEU B C 1
ATOM 2777 O O . LEU B 1 96 ? -14.242 -57.261 -26.917 1.00 89.00 96 LEU B O 1
ATOM 2782 N N . LYS B 1 97 ? -16.307 -57.193 -25.999 1.00 83.48 97 LYS B N 1
ATOM 2783 C CA . LYS B 1 97 ? -16.144 -55.846 -25.480 1.00 77.06 97 LYS B CA 1
ATOM 2784 C C . LYS B 1 97 ? -14.747 -55.640 -24.900 1.00 73.84 97 LYS B C 1
ATOM 2785 O O . LYS B 1 97 ? -14.133 -54.614 -25.136 1.00 71.29 97 LYS B O 1
ATOM 2791 N N . VAL B 1 98 ? -14.235 -56.622 -24.167 1.00 75.36 98 VAL B N 1
ATOM 2792 C CA . VAL B 1 98 ? -12.911 -56.489 -23.555 1.00 82.53 98 VAL B CA 1
ATOM 2793 C C . VAL B 1 98 ? -11.789 -56.396 -24.590 1.00 86.30 98 VAL B C 1
ATOM 2794 O O . VAL B 1 98 ? -10.916 -55.518 -24.479 1.00 75.78 98 VAL B O 1
ATOM 2798 N N . LYS B 1 99 ? -11.813 -57.303 -25.576 1.00 90.46 99 LYS B N 1
ATOM 2799 C CA . LYS B 1 99 ? -10.812 -57.320 -26.654 1.00 89.88 99 LYS B CA 1
ATOM 2800 C C . LYS B 1 99 ? -10.661 -55.911 -27.219 1.00 86.50 99 LYS B C 1
ATOM 2801 O O . LYS B 1 99 ? -9.580 -55.298 -27.173 1.00 73.76 99 LYS B O 1
ATOM 2807 N N . ILE B 1 100 ? -11.783 -55.395 -27.717 1.00 79.42 100 ILE B N 1
ATOM 2808 C CA . ILE B 1 100 ? -11.833 -54.081 -28.343 1.00 73.71 100 ILE B CA 1
ATOM 2809 C C . ILE B 1 100 ? -10.983 -53.069 -27.608 1.00 69.88 100 ILE B C 1
ATOM 2810 O O . ILE B 1 100 ? -10.204 -52.318 -28.198 1.00 64.83 100 ILE B O 1
ATOM 2815 N N . LEU B 1 101 ? -11.158 -53.063 -26.301 1.00 71.01 101 LEU B N 1
ATOM 2816 C CA . LEU B 1 101 ? -10.633 -52.008 -25.478 1.00 80.08 101 LEU B CA 1
ATOM 2817 C C . LEU B 1 101 ? -9.155 -52.237 -25.136 1.00 89.29 101 LEU B C 1
ATOM 2818 O O . LEU B 1 101 ? -8.415 -51.273 -24.864 1.00 86.98 101 LEU B O 1
ATOM 2823 N N . LYS B 1 102 ? -8.734 -53.507 -25.164 1.00 94.32 102 LYS B N 1
ATOM 2824 C CA . LYS B 1 102 ? -7.324 -53.871 -24.990 1.00 95.46 102 LYS B CA 1
ATOM 2825 C C . LYS B 1 102 ? -6.495 -53.313 -26.156 1.00 90.47 102 LYS B C 1
ATOM 2826 O O . LYS B 1 102 ? -5.403 -52.766 -25.953 1.00 80.79 102 LYS B O 1
ATOM 2832 N N . GLN B 1 103 ? -7.031 -53.433 -27.372 1.00 92.04 103 GLN B N 1
ATOM 2833 C CA . GLN B 1 103 ? -6.425 -52.796 -28.550 1.00 96.39 103 GLN B CA 1
ATOM 2834 C C . GLN B 1 103 ? -6.228 -51.326 -28.257 1.00 90.86 103 GLN B C 1
ATOM 2835 O O . GLN B 1 103 ? -5.105 -50.808 -28.303 1.00 90.74 103 GLN B O 1
ATOM 2841 N N . ILE B 1 104 ? -7.330 -50.688 -27.878 1.00 79.69 104 ILE B N 1
ATOM 2842 C CA . ILE B 1 104 ? -7.376 -49.252 -27.759 1.00 69.86 104 ILE B CA 1
ATOM 2843 C C . IL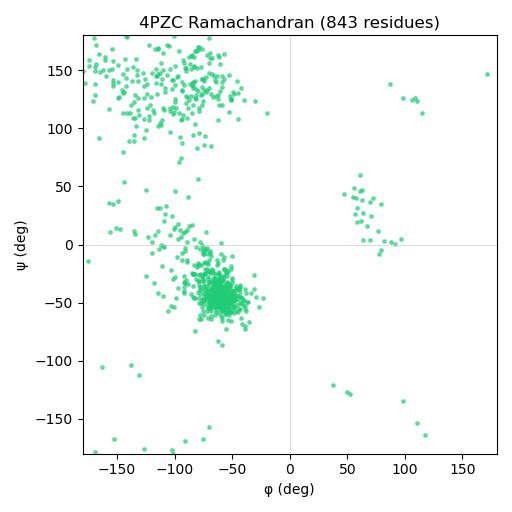E B 1 104 ? -6.507 -48.749 -26.608 1.00 73.75 104 ILE B C 1
ATOM 2844 O O . ILE B 1 104 ? -6.069 -47.596 -26.617 1.00 74.30 104 ILE B O 1
ATOM 2849 N N . ASP B 1 105 ? -6.226 -49.613 -25.636 1.00 82.30 105 ASP B N 1
ATOM 2850 C CA . ASP B 1 105 ? -5.345 -49.258 -24.508 1.00 86.55 105 ASP B CA 1
ATOM 2851 C C . ASP B 1 105 ? -3.844 -49.211 -24.896 1.00 94.04 105 ASP B C 1
ATOM 2852 O O . ASP B 1 105 ? -3.126 -48.249 -24.567 1.00 75.64 105 ASP B O 1
ATOM 2857 N N . GLY B 1 106 ? -3.376 -50.251 -25.589 1.00 110.26 106 GLY B N 1
ATOM 2858 C CA . GLY B 1 106 ? -1.986 -50.307 -26.072 1.00 118.96 106 GLY B CA 1
ATOM 2859 C C . GLY B 1 106 ? -1.646 -49.238 -27.110 1.00 121.73 106 GLY B C 1
ATOM 2860 O O . GLY B 1 106 ? -0.483 -48.847 -27.252 1.00 118.83 106 GLY B O 1
ATOM 2861 N N . ILE B 1 107 ? -2.665 -48.765 -27.828 1.00 114.60 107 ILE B N 1
ATOM 2862 C CA . ILE B 1 107 ? -2.507 -47.731 -28.855 1.00 104.66 107 ILE B CA 1
ATOM 2863 C C . ILE B 1 107 ? -2.293 -46.326 -28.279 1.00 99.34 107 ILE B C 1
ATOM 2864 O O . ILE B 1 107 ? -1.266 -45.681 -28.509 1.00 91.78 107 ILE B O 1
ATOM 2869 N N . VAL B 1 108 ? -3.283 -45.872 -27.527 1.00 97.97 108 VAL B N 1
ATOM 2870 C CA . VAL B 1 108 ? -3.482 -44.456 -27.248 1.00 94.57 108 VAL B CA 1
ATOM 2871 C C . VAL B 1 108 ? -2.736 -43.995 -25.973 1.00 99.78 108 VAL B C 1
ATOM 2872 O O . VAL B 1 108 ? -2.555 -44.773 -25.036 1.00 107.34 108 VAL B O 1
ATOM 2876 N N . GLY B 1 109 ? -2.306 -42.729 -25.954 1.00 94.88 109 GLY B N 1
ATOM 2877 C CA . GLY B 1 109 ? -1.386 -42.216 -24.934 1.00 90.18 109 GLY B CA 1
ATOM 2878 C C . GLY B 1 109 ? -1.929 -42.088 -23.526 1.00 92.35 109 GLY B C 1
ATOM 2879 O O . GLY B 1 109 ? -3.145 -42.115 -23.306 1.00 85.16 109 GLY B O 1
ATOM 2880 N N . GLU B 1 110 ? -1.010 -41.920 -22.573 1.00 102.74 110 GLU B N 1
ATOM 2881 C CA . GLU B 1 110 ? -1.361 -41.849 -21.149 1.00 115.29 110 GLU B CA 1
ATOM 2882 C C . GLU B 1 110 ? -2.602 -40.985 -20.883 1.00 115.95 110 GLU B C 1
ATOM 2883 O O . GLU B 1 110 ? -3.584 -41.470 -20.324 1.00 112.30 110 GLU B O 1
ATOM 2889 N N . ASN B 1 111 ? -2.570 -39.730 -21.335 1.00 116.32 111 ASN B N 1
ATOM 2890 C CA . ASN B 1 111 ? -3.569 -38.735 -20.944 1.00 107.43 111 ASN B CA 1
ATOM 2891 C C . ASN B 1 111 ? -4.906 -38.978 -21.608 1.00 104.60 111 ASN B C 1
ATOM 2892 O O . ASN B 1 111 ? -5.932 -38.514 -21.120 1.00 106.98 111 ASN B O 1
ATOM 2897 N N . VAL B 1 112 ? -4.896 -39.709 -22.716 1.00 100.79 112 VAL B N 1
ATOM 2898 C CA . VAL B 1 112 ? -6.061 -39.776 -23.572 1.00 105.06 112 VAL B CA 1
ATOM 2899 C C . VAL B 1 112 ? -7.142 -40.679 -22.991 1.00 107.46 112 VAL B C 1
ATOM 2900 O O . VAL B 1 112 ? -6.939 -41.881 -22.803 1.00 107.18 112 VAL B O 1
ATOM 2904 N N . ILE B 1 113 ? -8.300 -40.065 -22.759 1.00 107.65 113 ILE B N 1
ATOM 2905 C CA . ILE B 1 113 ? -9.425 -40.655 -22.030 1.00 102.88 113 ILE B CA 1
ATOM 2906 C C . ILE B 1 113 ? -10.191 -41.673 -22.896 1.00 96.46 113 ILE B C 1
ATOM 2907 O O . ILE B 1 113 ? -10.358 -41.483 -24.099 1.00 94.88 113 ILE B O 1
ATOM 2912 N N . ILE B 1 114 ? -10.642 -42.753 -22.259 1.00 91.98 114 ILE B N 1
ATOM 2913 C CA . ILE B 1 114 ? -11.267 -43.906 -22.934 1.00 87.81 114 ILE B CA 1
ATOM 2914 C C . ILE B 1 114 ? -12.660 -44.184 -22.352 1.00 76.38 114 ILE B C 1
ATOM 2915 O O . ILE B 1 114 ? -12.838 -44.156 -21.141 1.00 73.89 114 ILE B O 1
ATOM 2920 N N . ALA B 1 115 ? -13.634 -44.480 -23.205 1.00 66.91 115 ALA B N 1
ATOM 2921 C CA . ALA B 1 115 ? -15.041 -44.499 -22.787 1.00 65.34 115 ALA B CA 1
ATOM 2922 C C . ALA B 1 115 ? -15.842 -45.608 -23.441 1.00 63.58 115 ALA B C 1
ATOM 2923 O O . ALA B 1 115 ? -15.291 -46.370 -24.232 1.00 66.01 115 ALA B O 1
ATOM 2925 N N . SER B 1 116 ? -17.133 -45.693 -23.106 1.00 62.25 116 SER B N 1
ATOM 2926 C CA . SER B 1 116 ? -18.010 -46.739 -23.657 1.00 67.96 116 SER B CA 1
ATOM 2927 C C . SER B 1 116 ? -19.492 -46.582 -23.394 1.00 72.83 116 SER B C 1
ATOM 2928 O O . SER B 1 116 ? -19.900 -46.290 -22.274 1.00 83.43 116 SER B O 1
ATOM 2931 N N . ASN B 1 117 ? -20.290 -46.848 -24.422 1.00 73.51 117 ASN B N 1
ATOM 2932 C CA . ASN B 1 117 ? -21.728 -46.986 -24.272 1.00 74.46 117 ASN B CA 1
ATOM 2933 C C . ASN B 1 117 ? -22.031 -48.435 -23.904 1.00 73.13 117 ASN B C 1
ATOM 2934 O O . ASN B 1 117 ? -21.243 -49.334 -24.176 1.00 79.49 117 ASN B O 1
ATOM 2939 N N . THR B 1 118 ? -23.161 -48.640 -23.250 1.00 67.49 118 THR B N 1
ATOM 2940 C CA . THR B 1 118 ? -23.541 -49.939 -22.730 1.00 66.01 118 THR B CA 1
ATOM 2941 C C . THR B 1 118 ? -24.758 -49.710 -21.886 1.00 68.34 118 THR B C 1
ATOM 2942 O O . THR B 1 118 ? -24.882 -48.674 -21.255 1.00 67.65 118 THR B O 1
ATOM 2946 N N . SER B 1 119 ? -25.649 -50.689 -21.873 1.00 69.67 119 SER B N 1
ATOM 2947 C CA . SER B 1 119 ? -26.869 -50.596 -21.124 1.00 65.15 119 SER B CA 1
ATOM 2948 C C . SER B 1 119 ? -26.687 -51.176 -19.735 1.00 66.18 119 SER B C 1
ATOM 2949 O O . SER B 1 119 ? -27.306 -50.688 -18.781 1.00 62.98 119 SER B O 1
ATOM 2952 N N . SER B 1 120 ? -25.832 -52.193 -19.610 1.00 66.76 120 SER B N 1
ATOM 2953 C CA . SER B 1 120 ? -25.824 -52.999 -18.404 1.00 70.77 120 SER B CA 1
ATOM 2954 C C . SER B 1 120 ? -24.526 -53.761 -18.099 1.00 71.85 120 SER B C 1
ATOM 2955 O O . SER B 1 120 ? -24.582 -54.864 -17.575 1.00 78.41 120 SER B O 1
ATOM 2958 N N . ILE B 1 121 ? -23.366 -53.197 -18.397 1.00 67.79 121 ILE B N 1
ATOM 2959 C CA . ILE B 1 121 ? -22.106 -53.837 -17.993 1.00 67.95 121 ILE B CA 1
ATOM 2960 C C . ILE B 1 121 ? -21.424 -52.981 -16.908 1.00 64.20 121 ILE B C 1
ATOM 2961 O O . ILE B 1 121 ? -21.689 -51.789 -16.789 1.00 56.39 121 ILE B O 1
ATOM 2966 N N . SER B 1 122 ? -20.573 -53.600 -16.093 1.00 60.21 122 SER B N 1
ATOM 2967 C CA . SER B 1 122 ? -19.914 -52.891 -15.013 1.00 55.02 122 SER B CA 1
ATOM 2968 C C . SER B 1 122 ? -18.721 -52.029 -15.474 1.00 56.90 122 SER B C 1
ATOM 2969 O O . SER B 1 122 ? -17.581 -52.514 -15.600 1.00 50.62 122 SER B O 1
ATOM 2972 N N . ILE B 1 123 ? -18.991 -50.740 -15.692 1.00 54.28 123 ILE B N 1
ATOM 2973 C CA . ILE B 1 123 ? -17.938 -49.724 -15.883 1.00 52.53 123 ILE B CA 1
ATOM 2974 C C . ILE B 1 123 ? -16.670 -49.980 -15.078 1.00 55.58 123 ILE B C 1
ATOM 2975 O O . ILE B 1 123 ? -15.568 -49.777 -15.584 1.00 61.93 123 ILE B O 1
ATOM 2980 N N . THR B 1 124 ? -16.809 -50.403 -13.825 1.00 54.30 124 THR B N 1
ATOM 2981 C CA . THR B 1 124 ? -15.631 -50.742 -13.030 1.00 54.69 124 THR B CA 1
ATOM 2982 C C . THR B 1 124 ? -14.903 -51.961 -13.639 1.00 57.59 124 THR B C 1
ATOM 2983 O O . THR B 1 124 ? -13.706 -51.863 -13.930 1.00 63.61 124 THR B O 1
ATOM 2987 N N . LYS B 1 125 ? -15.606 -53.075 -13.867 1.00 54.54 125 LYS B N 1
ATOM 2988 C CA . LYS B 1 125 ? -14.998 -54.242 -14.538 1.00 57.10 125 LYS B CA 1
ATOM 2989 C C . LYS B 1 125 ? -14.223 -53.821 -15.781 1.00 58.34 125 LYS B C 1
ATOM 2990 O O . LYS B 1 125 ? -13.072 -54.243 -16.007 1.00 56.79 125 LYS B O 1
ATOM 2996 N N . LEU B 1 126 ? -14.873 -52.981 -16.584 1.00 58.28 126 LEU B N 1
ATOM 2997 C CA . LEU B 1 126 ? -14.329 -52.569 -17.867 1.00 59.79 126 LEU B CA 1
ATOM 2998 C C . LEU B 1 126 ? -13.061 -51.763 -17.670 1.00 66.62 126 LEU B C 1
ATOM 2999 O O . LEU B 1 126 ? -11.980 -52.177 -18.098 1.00 66.09 126 LEU B O 1
ATOM 3004 N N . ALA B 1 127 ? -13.175 -50.644 -16.974 1.00 62.40 127 ALA B N 1
ATOM 3005 C CA . ALA B 1 127 ? -12.010 -49.851 -16.687 1.00 63.22 127 ALA B CA 1
ATOM 3006 C C . ALA B 1 127 ? -10.839 -50.711 -16.236 1.00 64.99 127 ALA B C 1
ATOM 3007 O O . ALA B 1 127 ? -9.704 -50.421 -16.589 1.00 69.83 127 ALA B O 1
ATOM 3009 N N . ALA B 1 128 ? -11.098 -51.762 -15.464 1.00 64.49 128 ALA B N 1
ATOM 3010 C CA . ALA B 1 128 ? -10.009 -52.594 -14.929 1.00 69.50 128 ALA B CA 1
ATOM 3011 C C . ALA B 1 128 ? -9.243 -53.421 -15.966 1.00 69.06 128 ALA B C 1
ATOM 3012 O O . ALA B 1 128 ? -8.218 -54.009 -15.641 1.00 69.35 128 ALA B O 1
ATOM 3014 N N . VAL B 1 129 ? -9.715 -53.486 -17.202 1.00 74.57 129 VAL B N 1
ATOM 3015 C CA . VAL B 1 129 ? -8.929 -54.150 -18.255 1.00 76.64 129 VAL B CA 1
ATOM 3016 C C . VAL B 1 129 ? -7.900 -53.174 -18.855 1.00 75.23 129 VAL B C 1
ATOM 3017 O O . VAL B 1 129 ? -6.854 -53.587 -19.347 1.00 81.90 129 VAL B O 1
ATOM 3021 N N . THR B 1 130 ? -8.188 -51.879 -18.777 1.00 74.17 130 THR B N 1
ATOM 3022 C CA . THR B 1 130 ? -7.263 -50.850 -19.240 1.00 71.80 130 THR B CA 1
ATOM 3023 C C . THR B 1 130 ? -6.182 -50.542 -18.212 1.00 77.02 130 THR B C 1
ATOM 3024 O O . THR B 1 130 ? -6.308 -50.881 -17.027 1.00 73.00 130 THR B O 1
ATOM 3028 N N . SER B 1 131 ? -5.155 -49.833 -18.684 1.00 81.44 131 SER B N 1
ATOM 3029 C CA . SER B 1 131 ? -3.936 -49.537 -17.929 1.00 84.35 131 SER B CA 1
ATOM 3030 C C . SER B 1 131 ? -4.137 -48.423 -16.917 1.00 82.93 131 SER B C 1
ATOM 3031 O O . SER B 1 131 ? -3.945 -48.630 -15.725 1.00 87.49 131 SER B O 1
ATOM 3034 N N . ARG B 1 132 ? -4.496 -47.237 -17.394 1.00 87.71 132 ARG B N 1
ATOM 3035 C CA . ARG B 1 132 ? -4.897 -46.152 -16.497 1.00 93.98 132 ARG B CA 1
ATOM 3036 C C . ARG B 1 132 ? -6.420 -46.186 -16.374 1.00 90.66 132 ARG B C 1
ATOM 3037 O O . ARG B 1 132 ? -7.143 -45.356 -16.950 1.00 81.52 132 ARG B O 1
ATOM 3045 N N . ALA B 1 133 ? -6.898 -47.168 -15.617 1.00 83.12 133 ALA B N 1
ATOM 3046 C CA . ALA B 1 133 ? -8.322 -47.315 -15.373 1.00 86.03 133 ALA B CA 1
ATOM 3047 C C . ALA B 1 133 ? -8.918 -46.022 -14.831 1.00 90.34 133 ALA B C 1
ATOM 3048 O O . ALA B 1 133 ? -10.121 -45.809 -14.969 1.00 86.52 133 ALA B O 1
ATOM 3050 N N . ASP B 1 134 ? -8.085 -45.169 -14.220 1.00 93.78 134 ASP B N 1
ATOM 3051 C CA . ASP B 1 134 ? -8.513 -43.817 -13.790 1.00 94.70 134 ASP B CA 1
ATOM 3052 C C . ASP B 1 134 ? -8.787 -42.849 -14.963 1.00 92.36 134 ASP B C 1
ATOM 3053 O O . ASP B 1 134 ? -9.293 -41.748 -14.759 1.00 87.60 134 ASP B O 1
ATOM 3058 N N . ARG B 1 135 ? -8.463 -43.271 -16.183 1.00 97.76 135 ARG B N 1
ATOM 3059 C CA . ARG B 1 135 ? -8.838 -42.548 -17.390 1.00 97.57 135 ARG B CA 1
ATOM 3060 C C . ARG B 1 135 ? -9.865 -43.346 -18.215 1.00 92.49 135 ARG B C 1
ATOM 3061 O O . ARG B 1 135 ? -9.862 -43.263 -19.447 1.00 88.53 135 ARG B O 1
ATOM 3069 N N . PHE B 1 136 ? -10.721 -44.124 -17.537 1.00 87.82 136 PHE B N 1
ATOM 3070 C CA . PHE B 1 136 ? -11.850 -44.851 -18.173 1.00 76.49 136 PHE B CA 1
ATOM 3071 C C . PHE B 1 136 ? -13.165 -44.329 -17.623 1.00 66.99 136 PHE B C 1
ATOM 3072 O O . PHE B 1 136 ? -13.218 -43.870 -16.488 1.00 73.11 136 PHE B O 1
ATOM 3080 N N . ILE B 1 137 ? -14.227 -44.398 -18.417 1.00 59.70 137 ILE B N 1
ATOM 3081 C CA . ILE B 1 137 ? -15.552 -43.947 -17.974 1.00 61.51 137 ILE B CA 1
ATOM 3082 C C . ILE B 1 137 ? -16.642 -44.548 -18.848 1.00 61.76 137 ILE B C 1
ATOM 3083 O O . ILE B 1 137 ? -16.371 -45.054 -19.937 1.00 59.06 137 ILE B O 1
ATOM 3088 N N . GLY B 1 138 ? -17.866 -44.540 -18.335 1.00 60.64 138 GLY B N 1
ATOM 3089 C CA . GLY B 1 138 ? -18.996 -45.047 -19.060 1.00 59.56 138 GLY B CA 1
ATOM 3090 C C . GLY B 1 138 ? -19.814 -43.928 -19.635 1.00 60.01 138 GLY B C 1
ATOM 3091 O O . GLY B 1 138 ? -19.994 -42.882 -19.020 1.00 60.73 138 GLY B O 1
ATOM 3092 N N . MET B 1 139 ? -20.302 -44.163 -20.837 1.00 64.42 139 MET B N 1
ATOM 3093 C CA . MET B 1 139 ? -21.308 -43.326 -21.431 1.00 72.98 139 MET B CA 1
ATOM 3094 C C . MET B 1 139 ? -22.561 -44.189 -21.562 1.00 72.18 139 MET B C 1
ATOM 3095 O O . MET B 1 139 ? -22.524 -45.422 -21.332 1.00 63.10 139 MET B O 1
ATOM 3100 N N . HIS B 1 140 ? -23.673 -43.526 -21.867 1.00 63.69 140 HIS B N 1
ATOM 3101 C CA . HIS B 1 140 ? -24.903 -44.216 -22.229 1.00 62.45 140 HIS B CA 1
ATOM 3102 C C . HIS B 1 140 ? -25.850 -43.202 -22.853 1.00 64.90 140 HIS B C 1
ATOM 3103 O O . HIS B 1 140 ? -26.596 -42.482 -22.154 1.00 60.64 140 HIS B O 1
ATOM 3110 N N . PHE B 1 141 ? -25.739 -43.121 -24.180 1.00 61.89 141 PHE B N 1
ATOM 3111 C CA . PHE B 1 141 ? -26.635 -42.350 -25.014 1.00 62.31 141 PHE B CA 1
ATOM 3112 C C . PHE B 1 141 ? -27.862 -43.206 -25.265 1.00 63.58 141 PHE B C 1
ATOM 3113 O O . PHE B 1 141 ? -27.852 -44.414 -25.026 1.00 67.94 141 PHE B O 1
ATOM 3121 N N . PHE B 1 142 ? -28.914 -42.579 -25.766 1.00 66.05 142 PHE B N 1
ATOM 3122 C CA . PHE B 1 142 ? -30.181 -43.259 -25.987 1.00 68.02 142 PHE B CA 1
ATOM 3123 C C . PHE B 1 142 ? -30.676 -43.114 -27.415 1.00 74.62 142 PHE B C 1
ATOM 3124 O O . PHE B 1 142 ? -30.563 -42.062 -28.029 1.00 67.93 142 PHE B O 1
ATOM 3132 N N . ASN B 1 143 ? -31.269 -44.182 -27.921 1.00 85.13 143 ASN B N 1
ATOM 3133 C CA . ASN B 1 143 ? -31.779 -44.192 -29.273 1.00 86.71 143 ASN B CA 1
ATOM 3134 C C . ASN B 1 143 ? -33.120 -43.497 -29.388 1.00 88.37 143 ASN B C 1
ATOM 3135 O O . ASN B 1 143 ? -34.050 -43.768 -28.598 1.00 83.54 143 ASN B O 1
ATOM 3140 N N . PRO B 1 144 ? -33.237 -42.611 -30.386 1.00 77.66 144 PRO B N 1
ATOM 3141 C CA . PRO B 1 144 ? -32.216 -42.177 -31.361 1.00 69.71 144 PRO B CA 1
ATOM 3142 C C . PRO B 1 144 ? -31.199 -41.143 -30.856 1.00 62.72 144 PRO B C 1
ATOM 3143 O O . PRO B 1 144 ? -31.573 -40.000 -30.565 1.00 56.67 144 PRO B O 1
ATOM 3147 N N . VAL B 1 145 ? -29.919 -41.520 -30.840 1.00 56.41 145 VAL B N 1
ATOM 3148 C CA . VAL B 1 145 ? -28.884 -40.727 -30.128 1.00 60.23 145 VAL B CA 1
ATOM 3149 C C . VAL B 1 145 ? -28.723 -39.281 -30.614 1.00 64.98 145 VAL B C 1
ATOM 3150 O O . VAL B 1 145 ? -28.743 -38.357 -29.805 1.00 70.91 145 VAL B O 1
ATOM 3154 N N . PRO B 1 146 ? -28.580 -39.059 -31.921 1.00 80.46 146 PRO B N 1
ATOM 3155 C CA . PRO B 1 146 ? -28.558 -37.648 -32.325 1.00 80.18 146 PRO B CA 1
ATOM 3156 C C . PRO B 1 146 ? -29.776 -36.822 -31.857 1.00 78.64 146 PRO B C 1
ATOM 3157 O O . PRO B 1 146 ? -29.664 -35.602 -31.762 1.00 73.08 146 PRO B O 1
ATOM 3161 N N . VAL B 1 147 ? -30.904 -37.476 -31.558 1.00 75.42 147 VAL B N 1
ATOM 3162 C CA . VAL B 1 147 ? -32.134 -36.776 -31.140 1.00 75.71 147 VAL B CA 1
ATOM 3163 C C . VAL B 1 147 ? -32.430 -36.832 -29.641 1.00 75.35 147 VAL B C 1
ATOM 3164 O O . VAL B 1 147 ? -33.180 -36.001 -29.131 1.00 67.58 147 VAL B O 1
ATOM 3168 N N . MET B 1 148 ? -31.877 -37.821 -28.939 1.00 77.21 148 MET B N 1
ATOM 3169 C CA . MET B 1 148 ? -32.147 -37.971 -27.511 1.00 70.85 148 MET B CA 1
ATOM 3170 C C . MET B 1 148 ? -31.188 -37.092 -26.736 1.00 71.73 148 MET B C 1
ATOM 3171 O O . MET B 1 148 ? -29.980 -37.163 -26.942 1.00 65.15 148 MET B O 1
ATOM 3176 N N . ALA B 1 149 ? -31.752 -36.264 -25.852 1.00 75.60 149 ALA B N 1
ATOM 3177 C CA . ALA B 1 149 ? -31.021 -35.163 -25.215 1.00 81.81 149 ALA B CA 1
ATOM 3178 C C . ALA B 1 149 ? -30.142 -35.625 -24.067 1.00 72.55 149 ALA B C 1
ATOM 3179 O O . ALA B 1 149 ? -29.249 -34.928 -23.625 1.00 72.08 149 ALA B O 1
ATOM 3181 N N . LEU B 1 150 ? -30.407 -36.827 -23.607 1.00 69.97 150 LEU B N 1
ATOM 3182 C CA . LEU B 1 150 ? -29.838 -37.346 -22.390 1.00 68.31 150 LEU B CA 1
ATOM 3183 C C . LEU B 1 150 ? -28.560 -38.110 -22.632 1.00 62.12 150 LEU B C 1
ATOM 3184 O O . LEU B 1 150 ? -28.339 -38.662 -23.710 1.00 61.23 150 LEU B O 1
ATOM 3189 N N . VAL B 1 151 ? -27.746 -38.191 -21.594 1.00 59.69 151 VAL B N 1
ATOM 3190 C CA . VAL B 1 151 ? -26.680 -39.165 -21.560 1.00 55.79 151 VAL B CA 1
ATOM 3191 C C . VAL B 1 151 ? -26.353 -39.505 -20.111 1.00 54.17 151 VAL B C 1
ATOM 3192 O O . VAL B 1 151 ? -26.286 -38.622 -19.267 1.00 57.38 151 VAL B O 1
ATOM 3196 N N . GLU B 1 152 ? -26.177 -40.790 -19.824 1.00 50.32 152 GLU B N 1
ATOM 3197 C CA . GLU B 1 152 ? -25.761 -41.200 -18.512 1.00 47.56 152 GLU B CA 1
ATOM 3198 C C . GLU B 1 152 ? -24.269 -41.303 -18.524 1.00 48.02 152 GLU B C 1
ATOM 3199 O O . GLU B 1 152 ? -23.701 -42.187 -19.157 1.00 51.88 152 GLU B O 1
ATOM 3205 N N . LEU B 1 153 ? -23.608 -40.417 -17.819 1.00 48.21 153 LEU B N 1
ATOM 3206 C CA . LEU B 1 153 ? -22.219 -40.682 -17.501 1.00 50.60 153 LEU B CA 1
ATOM 3207 C C . LEU B 1 153 ? -22.179 -41.617 -16.301 1.00 47.09 153 LEU B C 1
ATOM 3208 O O . LEU B 1 153 ? -22.795 -41.341 -15.295 1.00 46.80 153 LEU B O 1
ATOM 3213 N N . ILE B 1 154 ? -21.441 -42.709 -16.398 1.00 47.91 154 ILE B N 1
ATOM 3214 C CA . ILE B 1 154 ? -21.364 -43.657 -15.310 1.00 50.41 154 ILE B CA 1
ATOM 3215 C C . ILE B 1 154 ? -19.934 -43.859 -14.837 1.00 53.44 154 ILE B C 1
ATOM 3216 O O . ILE B 1 154 ? -19.184 -44.545 -15.521 1.00 55.90 154 ILE B O 1
ATOM 3221 N N . ARG B 1 155 ? -19.576 -43.322 -13.658 1.00 53.55 155 ARG B N 1
ATOM 3222 C CA . ARG B 1 155 ? -18.213 -43.503 -13.081 1.00 53.30 155 ARG B CA 1
ATOM 3223 C C . ARG B 1 155 ? -18.012 -44.873 -12.504 1.00 51.11 155 ARG B C 1
ATOM 3224 O O . ARG B 1 155 ? -18.756 -45.292 -11.643 1.00 60.73 155 ARG B O 1
ATOM 3232 N N . GLY B 1 156 ? -16.996 -45.573 -12.977 1.00 53.02 156 GLY B N 1
ATOM 3233 C CA . GLY B 1 156 ? -16.483 -46.744 -12.269 1.00 54.71 156 GLY B CA 1
ATOM 3234 C C . GLY B 1 156 ? -15.778 -46.182 -11.066 1.00 52.46 156 GLY B C 1
ATOM 3235 O O . GLY B 1 156 ? -15.495 -44.993 -11.033 1.00 57.75 156 GLY B O 1
ATOM 3236 N N . LEU B 1 157 ? -15.508 -46.995 -10.062 1.00 52.46 157 LEU B N 1
ATOM 3237 C CA . LEU B 1 157 ? -14.706 -46.496 -8.949 1.00 58.04 157 LEU B CA 1
ATOM 3238 C C . LEU B 1 157 ? -13.551 -45.656 -9.526 1.00 54.85 157 LEU B C 1
ATOM 3239 O O . LEU B 1 157 ? -13.507 -44.426 -9.396 1.00 52.71 157 LEU B O 1
ATOM 3244 N N . GLN B 1 158 ? -12.712 -46.340 -10.282 1.00 51.14 158 GLN B N 1
ATOM 3245 C CA . GLN B 1 158 ? -11.381 -45.877 -10.617 1.00 51.97 158 GLN B CA 1
ATOM 3246 C C . GLN B 1 158 ? -11.359 -44.522 -11.341 1.00 55.40 158 GLN B C 1
ATOM 3247 O O . GLN B 1 158 ? -10.377 -43.760 -11.214 1.00 56.92 158 GLN B O 1
ATOM 3253 N N . THR B 1 159 ? -12.431 -44.219 -12.071 1.00 54.00 159 THR B N 1
ATOM 3254 C CA . THR B 1 159 ? -12.576 -42.926 -12.738 1.00 57.65 159 THR B CA 1
ATOM 3255 C C . THR B 1 159 ? -12.206 -41.731 -11.872 1.00 62.26 159 THR B C 1
ATOM 3256 O O . THR B 1 159 ? -12.935 -41.381 -10.956 1.00 63.28 159 THR B O 1
ATOM 3260 N N . SER B 1 160 ? -11.071 -41.112 -12.182 1.00 69.91 160 SER B N 1
ATOM 3261 C CA . SER B 1 160 ? -10.709 -39.789 -11.659 1.00 70.46 160 SER B CA 1
ATOM 3262 C C . SER B 1 160 ? -11.762 -38.719 -11.992 1.00 79.56 160 SER B C 1
ATOM 3263 O O . SER B 1 160 ? -12.613 -38.911 -12.885 1.00 77.80 160 SER B O 1
ATOM 3266 N N . ASP B 1 161 ? -11.659 -37.594 -11.270 1.00 81.29 161 ASP B N 1
ATOM 3267 C CA . ASP B 1 161 ? -12.552 -36.429 -11.404 1.00 73.05 161 ASP B CA 1
ATOM 3268 C C . ASP B 1 161 ? -12.330 -35.704 -12.695 1.00 71.35 161 ASP B C 1
ATOM 3269 O O . ASP B 1 161 ? -13.280 -35.349 -13.404 1.00 69.41 161 ASP B O 1
ATOM 3274 N N . THR B 1 162 ? -11.061 -35.445 -12.966 1.00 76.34 162 THR B N 1
ATOM 3275 C CA . THR B 1 162 ? -10.666 -34.737 -14.172 1.00 86.45 162 THR B CA 1
ATOM 3276 C C . THR B 1 162 ? -11.282 -35.464 -15.381 1.00 85.48 162 THR B C 1
ATOM 3277 O O . THR B 1 162 ? -11.923 -34.842 -16.230 1.00 85.82 162 THR B O 1
ATOM 3281 N N . THR B 1 163 ? -11.127 -36.785 -15.419 1.00 75.85 163 THR B N 1
ATOM 3282 C CA . THR B 1 163 ? -11.779 -37.615 -16.431 1.00 69.90 163 THR B CA 1
ATOM 3283 C C . THR B 1 163 ? -13.295 -37.344 -16.559 1.00 70.50 163 THR B C 1
ATOM 3284 O O . THR B 1 163 ? -13.826 -37.048 -17.643 1.00 61.18 163 THR B O 1
ATOM 3288 N N . HIS B 1 164 ? -13.995 -37.475 -15.440 1.00 74.35 164 HIS B N 1
ATOM 3289 C CA . HIS B 1 164 ? -15.429 -37.293 -15.434 1.00 72.33 164 HIS B CA 1
ATOM 3290 C C . HIS B 1 164 ? -15.734 -35.907 -15.971 1.00 77.97 164 HIS B C 1
ATOM 3291 O O . HIS B 1 164 ? -16.501 -35.746 -16.934 1.00 74.88 164 HIS B O 1
ATOM 3298 N N . ALA B 1 165 ? -15.111 -34.914 -15.332 1.00 77.13 165 ALA B N 1
ATOM 3299 C CA . ALA B 1 165 ? -15.324 -33.518 -15.662 1.00 77.37 165 ALA B CA 1
ATOM 3300 C C . ALA B 1 165 ? -15.317 -33.317 -17.185 1.00 76.40 165 ALA B C 1
ATOM 3301 O O . ALA B 1 165 ? -16.281 -32.839 -17.761 1.00 78.52 165 ALA B O 1
ATOM 3303 N N . ALA B 1 166 ? -14.243 -33.740 -17.835 1.00 81.99 166 ALA B N 1
ATOM 3304 C CA . ALA B 1 166 ? -14.072 -33.552 -19.281 1.00 81.78 166 ALA B CA 1
ATOM 3305 C C . ALA B 1 166 ? -15.217 -34.139 -20.101 1.00 73.09 166 ALA B C 1
ATOM 3306 O O . ALA B 1 166 ? -15.812 -33.456 -20.944 1.00 71.59 166 ALA B O 1
ATOM 3308 N N . VAL B 1 167 ? -15.527 -35.405 -19.854 1.00 66.76 167 VAL B N 1
ATOM 3309 C CA . VAL B 1 167 ? -16.632 -36.045 -20.574 1.00 64.58 167 VAL B CA 1
ATOM 3310 C C . VAL B 1 167 ? -17.970 -35.367 -20.274 1.00 63.77 167 VAL B C 1
ATOM 3311 O O . VAL B 1 167 ? -18.836 -35.300 -21.151 1.00 55.08 167 VAL B O 1
ATOM 3315 N N . GLU B 1 168 ? -18.134 -34.886 -19.035 1.00 68.45 168 GLU B N 1
ATOM 3316 C CA . GLU B 1 168 ? -19.314 -34.098 -18.658 1.00 72.49 168 GLU B CA 1
ATOM 3317 C C . GLU B 1 168 ? -19.454 -32.904 -19.606 1.00 69.04 168 GLU B C 1
ATOM 3318 O O . GLU B 1 168 ? -20.448 -32.785 -20.330 1.00 67.29 168 GLU B O 1
ATOM 3324 N N . ALA B 1 169 ? -18.425 -32.058 -19.613 1.00 64.12 169 ALA B N 1
ATOM 3325 C CA . ALA B 1 169 ? -18.342 -30.897 -20.496 1.00 62.49 169 ALA B CA 1
ATOM 3326 C C . ALA B 1 169 ? -18.526 -31.257 -21.969 1.00 62.24 169 ALA B C 1
ATOM 3327 O O . ALA B 1 169 ? -19.249 -30.591 -22.699 1.00 59.68 169 ALA B O 1
ATOM 3329 N N . LEU B 1 170 ? -17.848 -32.306 -22.412 1.00 64.17 170 LEU B N 1
ATOM 3330 C CA . LEU B 1 170 ? -18.033 -32.781 -23.768 1.00 65.00 170 LEU B CA 1
ATOM 3331 C C . LEU B 1 170 ? -19.500 -33.125 -24.055 1.00 67.41 170 LEU B C 1
ATOM 3332 O O . LEU B 1 170 ? -20.013 -32.834 -25.136 1.00 65.41 170 LEU B O 1
ATOM 3337 N N . SER B 1 171 ? -20.162 -33.754 -23.087 1.00 66.17 171 SER B N 1
ATOM 3338 C CA . SER B 1 171 ? -21.542 -34.190 -23.248 1.00 64.74 171 SER B CA 1
ATOM 3339 C C . SER B 1 171 ? -22.469 -32.989 -23.434 1.00 65.42 171 SER B C 1
ATOM 3340 O O . SER B 1 171 ? -23.408 -33.018 -24.236 1.00 54.97 171 SER B O 1
ATOM 3343 N N . LYS B 1 172 ? -22.189 -31.929 -22.679 1.00 74.19 172 LYS B N 1
ATOM 3344 C CA . LYS B 1 172 ? -22.901 -30.655 -22.838 1.00 77.50 172 LYS B CA 1
ATOM 3345 C C . LYS B 1 172 ? -22.587 -30.065 -24.200 1.00 75.43 172 LYS B C 1
ATOM 3346 O O . LYS B 1 172 ? -23.480 -29.536 -24.871 1.00 72.65 172 LYS B O 1
ATOM 3352 N N . GLN B 1 173 ? -21.320 -30.189 -24.603 1.00 75.41 173 GLN B N 1
ATOM 3353 C CA . GLN B 1 173 ? -20.832 -29.709 -25.903 1.00 75.04 173 GLN B CA 1
ATOM 3354 C C . GLN B 1 173 ? -21.586 -30.240 -27.137 1.00 67.03 173 GLN B C 1
ATOM 3355 O O . GLN B 1 173 ? -21.575 -29.600 -28.176 1.00 69.03 173 GLN B O 1
ATOM 3361 N N . LEU B 1 174 ? -22.248 -31.388 -27.017 1.00 64.79 174 LEU B N 1
ATOM 3362 C CA . LEU B 1 174 ? -23.067 -31.935 -28.097 1.00 61.71 174 LEU B CA 1
ATOM 3363 C C . LEU B 1 174 ? -24.506 -31.436 -27.972 1.00 62.13 174 LEU B C 1
ATOM 3364 O O . LEU B 1 174 ? -25.355 -31.721 -28.820 1.00 59.40 174 LEU B O 1
ATOM 3369 N N . GLY B 1 175 ? -24.773 -30.681 -26.910 1.00 65.67 175 GLY B N 1
ATOM 3370 C CA . GLY B 1 175 ? -26.133 -30.293 -26.541 1.00 69.16 175 GLY B CA 1
ATOM 3371 C C . GLY B 1 175 ? -26.884 -31.402 -25.831 1.00 72.38 175 GLY B C 1
ATOM 3372 O O . GLY B 1 175 ? -28.075 -31.544 -26.019 1.00 67.64 175 GLY B O 1
ATOM 3373 N N . LYS B 1 176 ? -26.177 -32.202 -25.031 1.00 82.49 176 LYS B N 1
ATOM 3374 C CA . LYS B 1 176 ? -26.791 -33.287 -24.259 1.00 85.91 176 LYS B CA 1
ATOM 3375 C C . LYS B 1 176 ? -26.906 -32.864 -22.789 1.00 86.12 176 LYS B C 1
ATOM 3376 O O . LYS B 1 176 ? -26.104 -32.061 -22.310 1.00 90.74 176 LYS B O 1
ATOM 3382 N N . TYR B 1 177 ? -27.905 -33.400 -22.087 1.00 83.18 177 TYR B N 1
ATOM 3383 C CA . TYR B 1 177 ? -28.030 -33.234 -20.638 1.00 80.57 177 TYR B CA 1
ATOM 3384 C C . TYR B 1 177 ? -27.367 -34.447 -19.967 1.00 74.71 177 TYR B C 1
ATOM 3385 O O . TYR B 1 177 ? -27.883 -35.579 -20.033 1.00 74.59 177 TYR B O 1
ATOM 3394 N N . PRO B 1 178 ? -26.189 -34.225 -19.366 1.00 64.87 178 PRO B N 1
ATOM 3395 C CA . PRO B 1 178 ? -25.493 -35.340 -18.741 1.00 62.62 178 PRO B CA 1
ATOM 3396 C C . PRO B 1 178 ? -26.008 -35.624 -17.343 1.00 67.91 178 PRO B C 1
ATOM 3397 O O . PRO B 1 178 ? -26.474 -34.718 -16.640 1.00 69.62 178 PRO B O 1
ATOM 3401 N N . ILE B 1 179 ? -25.868 -36.883 -16.947 1.00 64.05 179 ILE B N 1
ATOM 3402 C CA . ILE B 1 179 ? -26.431 -37.405 -15.729 1.00 56.96 179 ILE B CA 1
ATOM 3403 C C . ILE B 1 179 ? -25.330 -38.232 -15.142 1.00 55.90 179 ILE B C 1
ATOM 3404 O O . ILE B 1 179 ? -25.003 -39.273 -15.679 1.00 61.36 179 ILE B O 1
ATOM 3409 N N . THR B 1 180 ? -24.731 -37.782 -14.056 1.00 51.90 180 THR B N 1
ATOM 3410 C CA . THR B 1 180 ? -23.650 -38.555 -13.484 1.00 55.06 180 THR B CA 1
ATOM 3411 C C . THR B 1 180 ? -24.211 -39.642 -12.565 1.00 52.67 180 THR B C 1
ATOM 3412 O O . THR B 1 180 ? -25.151 -39.396 -11.842 1.00 58.67 180 THR B O 1
ATOM 3416 N N . VAL B 1 181 ? -23.623 -40.835 -12.604 1.00 49.45 181 VAL B N 1
ATOM 3417 C CA . VAL B 1 181 ? -24.151 -42.007 -11.918 1.00 46.76 181 VAL B CA 1
ATOM 3418 C C . VAL B 1 181 ? -23.034 -42.885 -11.430 1.00 47.31 181 VAL B C 1
ATOM 3419 O O . VAL B 1 181 ? -22.149 -43.196 -12.186 1.00 55.22 181 VAL B O 1
ATOM 3423 N N . LYS B 1 182 ? -23.089 -43.326 -10.184 1.00 51.37 182 LYS B N 1
ATOM 3424 C CA . LYS B 1 182 ? -22.096 -44.267 -9.683 1.00 51.78 182 LYS B CA 1
ATOM 3425 C C . LYS B 1 182 ? -22.383 -45.654 -10.258 1.00 48.76 182 LYS B C 1
ATOM 3426 O O . LYS B 1 182 ? -23.523 -46.129 -10.266 1.00 46.16 182 LYS B O 1
ATOM 3432 N N . ASN B 1 183 ? -21.337 -46.297 -10.762 1.00 51.14 183 ASN B N 1
ATOM 3433 C CA . ASN B 1 183 ? -21.475 -47.613 -11.385 1.00 49.20 183 ASN B CA 1
ATOM 3434 C C . ASN B 1 183 ? -22.355 -48.489 -10.514 1.00 42.86 183 ASN B C 1
ATOM 3435 O O . ASN B 1 183 ? -22.148 -48.564 -9.321 1.00 39.86 183 ASN B O 1
ATOM 3440 N N . SER B 1 184 ? -23.341 -49.123 -11.120 1.00 41.61 184 SER B N 1
ATOM 3441 C CA . SER B 1 184 ? -24.321 -49.907 -10.397 1.00 43.36 184 SER B CA 1
ATOM 3442 C C . SER B 1 184 ? -25.240 -50.502 -11.421 1.00 46.87 184 SER B C 1
ATOM 3443 O O . SER B 1 184 ? -25.649 -49.802 -12.328 1.00 54.13 184 SER B O 1
ATOM 3446 N N . PRO B 1 185 ? -25.631 -51.766 -11.266 1.00 45.77 185 PRO B N 1
ATOM 3447 C CA . PRO B 1 185 ? -26.515 -52.397 -12.254 1.00 45.32 185 PRO B CA 1
ATOM 3448 C C . PRO B 1 185 ? -27.787 -51.607 -12.617 1.00 50.17 185 PRO B C 1
ATOM 3449 O O . PRO B 1 185 ? -28.597 -51.272 -11.732 1.00 55.10 185 PRO B O 1
ATOM 3453 N N . GLY B 1 186 ? -27.957 -51.336 -13.917 1.00 48.15 186 GLY B N 1
ATOM 3454 C CA . GLY B 1 186 ? -29.126 -50.598 -14.437 1.0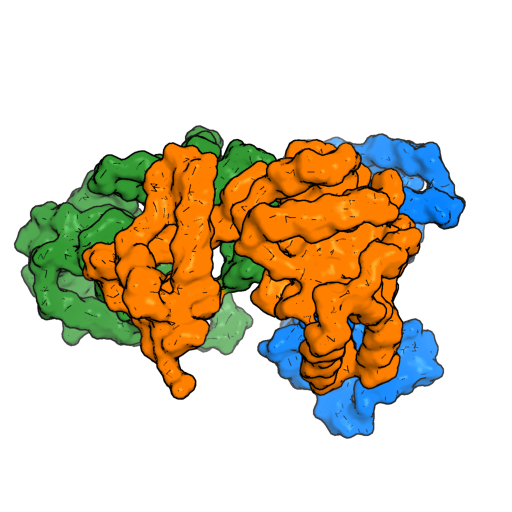0 46.33 186 GLY B CA 1
ATOM 3455 C C . GLY B 1 186 ? -28.881 -49.100 -14.410 1.00 42.93 186 GLY B C 1
ATOM 3456 O O . GLY B 1 186 ? -29.742 -48.303 -14.795 1.00 40.17 186 GLY B O 1
ATOM 3457 N N . PHE B 1 187 ? -27.676 -48.745 -13.976 1.00 41.10 187 PHE B N 1
ATOM 3458 C CA . PHE B 1 187 ? -27.325 -47.387 -13.660 1.00 44.78 187 PHE B CA 1
ATOM 3459 C C . PHE B 1 187 ? -28.544 -46.756 -13.002 1.00 49.10 187 PHE B C 1
ATOM 3460 O O . PHE B 1 187 ? -29.028 -47.282 -11.972 1.00 49.98 187 PHE B O 1
ATOM 3468 N N . VAL B 1 188 ? -29.068 -45.685 -13.598 1.00 49.56 188 VAL B N 1
ATOM 3469 C CA . VAL B 1 188 ? -30.276 -45.049 -13.104 1.00 43.80 188 VAL B CA 1
ATOM 3470 C C . VAL B 1 188 ? -31.484 -45.446 -13.900 1.00 40.08 188 VAL B C 1
ATOM 3471 O O . VAL B 1 188 ? -32.485 -45.854 -13.355 1.00 37.47 188 VAL B O 1
ATOM 3475 N N . VAL B 1 189 ? -31.406 -45.277 -15.204 1.00 41.00 189 VAL B N 1
ATOM 3476 C CA . VAL B 1 189 ? -32.620 -45.226 -15.957 1.00 41.09 189 VAL B CA 1
ATOM 3477 C C . VAL B 1 189 ? -33.220 -46.593 -16.157 1.00 42.84 189 VAL B C 1
ATOM 3478 O O . VAL B 1 189 ? -34.429 -46.779 -15.941 1.00 42.10 189 VAL B O 1
ATOM 3482 N N . ASN B 1 190 ? -32.388 -47.522 -16.629 1.00 43.77 190 ASN B N 1
ATOM 3483 C CA . ASN B 1 190 ? -32.841 -48.866 -16.827 1.00 45.59 190 ASN B CA 1
ATOM 3484 C C . ASN B 1 190 ? -33.191 -49.443 -15.474 1.00 46.46 190 ASN B C 1
ATOM 3485 O O . ASN B 1 190 ? -34.211 -50.161 -15.365 1.00 47.39 190 ASN B O 1
ATOM 3490 N N . ARG B 1 191 ? -32.382 -49.123 -14.454 1.00 42.96 191 ARG B N 1
ATOM 3491 C CA . ARG B 1 191 ? -32.615 -49.683 -13.109 1.00 44.76 191 ARG B CA 1
ATOM 3492 C C . ARG B 1 191 ? -34.046 -49.424 -12.614 1.00 44.34 191 ARG B C 1
ATOM 3493 O O . ARG B 1 191 ? -34.626 -50.242 -11.904 1.00 42.85 191 ARG B O 1
ATOM 3501 N N . ILE B 1 192 ? -34.614 -48.291 -12.996 1.00 38.70 192 ILE B N 1
ATOM 3502 C CA . ILE B 1 192 ? -35.965 -47.964 -12.593 1.00 40.41 192 ILE B CA 1
ATOM 3503 C C . ILE B 1 192 ? -37.016 -48.430 -13.606 1.00 42.51 192 ILE B C 1
ATOM 3504 O O . ILE B 1 192 ? -38.132 -48.927 -13.254 1.00 35.39 192 ILE B O 1
ATOM 3509 N N . LEU B 1 193 ? -36.654 -48.250 -14.869 1.00 42.86 193 LEU B N 1
ATOM 3510 C CA . LEU B 1 193 ? -37.624 -48.374 -15.918 1.00 48.16 193 LEU B CA 1
ATOM 3511 C C . LEU B 1 193 ? -37.997 -49.821 -16.194 1.00 45.61 193 LEU B C 1
ATOM 3512 O O . LEU B 1 193 ? -39.155 -50.140 -16.413 1.00 41.47 193 LEU B O 1
ATOM 3517 N N . CYS B 1 194 ? -36.983 -50.673 -16.193 1.00 43.78 194 CYS B N 1
ATOM 3518 C CA . CYS B 1 194 ? -37.120 -52.022 -16.639 1.00 39.99 194 CYS B CA 1
ATOM 3519 C C . CYS B 1 194 ? -37.905 -52.868 -15.660 1.00 41.70 194 CYS B C 1
ATOM 3520 O O . CYS B 1 194 ? -38.815 -53.628 -16.074 1.00 42.35 194 CYS B O 1
ATOM 3523 N N . PRO B 1 195 ? -37.582 -52.767 -14.349 1.00 40.03 195 PRO B N 1
ATOM 3524 C CA . PRO B 1 195 ? -38.371 -53.530 -13.382 1.00 41.53 195 PRO B CA 1
ATOM 3525 C C . PRO B 1 195 ? -39.845 -53.110 -13.370 1.00 42.42 195 PRO B C 1
ATOM 3526 O O . PRO B 1 195 ? -40.706 -53.884 -12.996 1.00 47.61 195 PRO B O 1
ATOM 3530 N N . MET B 1 196 ? -40.126 -51.886 -13.776 1.00 41.35 196 MET B N 1
ATOM 3531 C CA . MET B 1 196 ? -41.492 -51.499 -14.009 1.00 42.07 196 MET B CA 1
ATOM 3532 C C . MET B 1 196 ? -42.107 -52.330 -15.118 1.00 40.17 196 MET B C 1
ATOM 3533 O O . MET B 1 196 ? -43.205 -52.878 -14.963 1.00 38.35 196 MET B O 1
ATOM 3538 N N . ILE B 1 197 ? -41.417 -52.395 -16.250 1.00 37.57 197 ILE B N 1
ATOM 3539 C CA . ILE B 1 197 ? -41.926 -53.145 -17.375 1.00 38.62 197 ILE B CA 1
ATOM 3540 C C . ILE B 1 197 ? -42.162 -54.564 -16.859 1.00 42.78 197 ILE B C 1
ATOM 3541 O O . ILE B 1 197 ? -43.227 -55.162 -17.027 1.00 49.37 197 ILE B O 1
ATOM 3546 N N . ASN B 1 198 ? -41.150 -55.105 -16.203 1.00 41.56 198 ASN B N 1
ATOM 3547 C CA . ASN B 1 198 ? -41.231 -56.468 -15.751 1.00 37.75 198 ASN B CA 1
ATOM 3548 C C . ASN B 1 198 ? -42.481 -56.685 -14.920 1.00 35.09 198 ASN B C 1
ATOM 3549 O O . ASN B 1 198 ? -43.137 -57.724 -14.998 1.00 35.01 198 ASN B O 1
ATOM 3554 N N . GLU B 1 199 ? -42.800 -55.687 -14.121 1.00 34.37 199 GLU B N 1
ATOM 3555 C CA . GLU B 1 199 ? -44.005 -55.709 -13.305 1.00 38.42 199 GLU B CA 1
ATOM 3556 C C . GLU B 1 199 ? -45.268 -55.778 -14.147 1.00 37.66 199 GLU B C 1
ATOM 3557 O O . GLU B 1 199 ? -46.196 -56.536 -13.824 1.00 37.52 199 GLU B O 1
ATOM 3563 N N . ALA B 1 200 ? -45.304 -54.989 -15.223 1.00 35.97 200 ALA B N 1
ATOM 3564 C CA . ALA B 1 200 ? -46.422 -55.074 -16.172 1.00 35.64 200 ALA B CA 1
ATOM 3565 C C . ALA B 1 200 ? -46.574 -56.491 -16.733 1.00 35.80 200 ALA B C 1
ATOM 3566 O O . ALA B 1 200 ? -47.719 -56.982 -16.869 1.00 35.08 200 ALA B O 1
ATOM 3568 N N . PHE B 1 201 ? -45.442 -57.156 -17.024 1.00 33.31 201 PHE B N 1
ATOM 3569 C CA . PHE B 1 201 ? -45.482 -58.595 -17.402 1.00 33.37 201 PHE B CA 1
ATOM 3570 C C . PHE B 1 201 ? -46.066 -59.460 -16.299 1.00 34.05 201 PHE B C 1
ATOM 3571 O O . PHE B 1 201 ? -46.838 -60.395 -16.583 1.00 31.33 201 PHE B O 1
ATOM 3579 N N . CYS B 1 202 ? -45.744 -59.133 -15.041 1.00 34.54 202 CYS B N 1
ATOM 3580 C CA . CYS B 1 202 ? -46.321 -59.885 -13.907 1.00 36.81 202 CYS B CA 1
ATOM 3581 C C . CYS B 1 202 ? -47.814 -59.754 -13.793 1.00 35.07 202 CYS B C 1
ATOM 3582 O O . CYS B 1 202 ? -48.541 -60.727 -13.727 1.00 33.42 202 CYS B O 1
ATOM 3585 N N . VAL B 1 203 ? -48.249 -58.509 -13.754 1.00 34.77 203 VAL B N 1
ATOM 3586 C CA . VAL B 1 203 ? -49.657 -58.200 -13.747 1.00 33.16 203 VAL B CA 1
ATOM 3587 C C . VAL B 1 203 ? -50.408 -58.983 -14.820 1.00 34.83 203 VAL B C 1
ATOM 3588 O O . VAL B 1 203 ? -51.498 -59.506 -14.587 1.00 31.85 203 VAL B O 1
ATOM 3592 N N . LEU B 1 204 ? -49.826 -59.001 -16.017 1.00 36.62 204 LEU B N 1
ATOM 3593 C CA . LEU B 1 204 ? -50.437 -59.658 -17.177 1.00 38.22 204 LEU B CA 1
ATOM 3594 C C . LEU B 1 204 ? -50.403 -61.145 -17.017 1.00 36.81 204 LEU B C 1
ATOM 3595 O O . LEU B 1 204 ? -51.391 -61.823 -17.295 1.00 35.86 204 LEU B O 1
ATOM 3600 N N . GLY B 1 205 ? -49.255 -61.663 -16.589 1.00 39.65 205 GLY B N 1
ATOM 3601 C CA . GLY B 1 205 ? -49.145 -63.098 -16.304 1.00 38.43 205 GLY B CA 1
ATOM 3602 C C . GLY B 1 205 ? -50.188 -63.485 -15.280 1.00 35.98 205 GLY B C 1
ATOM 3603 O O . GLY B 1 205 ? -50.787 -64.528 -15.389 1.00 36.52 205 GLY B O 1
ATOM 3604 N N . GLU B 1 206 ? -50.424 -62.625 -14.293 1.00 36.75 206 GLU B N 1
ATOM 3605 C CA . GLU B 1 206 ? -51.440 -62.893 -13.258 1.00 39.89 206 GLU B CA 1
ATOM 3606 C C . GLU B 1 206 ? -52.900 -62.713 -13.756 1.00 40.93 206 GLU B C 1
ATOM 3607 O O . GLU B 1 206 ? -53.856 -63.020 -13.052 1.00 42.03 206 GLU B O 1
ATOM 3613 N N . GLY B 1 207 ? -53.059 -62.194 -14.967 1.00 40.84 207 GLY B N 1
ATOM 3614 C CA . GLY B 1 207 ? -54.355 -62.060 -15.581 1.00 38.66 207 GLY B CA 1
ATOM 3615 C C . GLY B 1 207 ? -55.218 -61.013 -14.928 1.00 39.50 207 GLY B C 1
ATOM 3616 O O . GLY B 1 207 ? -56.444 -61.189 -14.834 1.00 39.28 207 GLY B O 1
ATOM 3617 N N . LEU B 1 208 ? -54.607 -59.913 -14.486 1.00 40.25 208 LEU B N 1
ATOM 3618 C CA . LEU B 1 208 ? -55.407 -58.816 -13.908 1.00 44.17 208 LEU B CA 1
ATOM 3619 C C . LEU B 1 208 ? -56.232 -58.047 -14.940 1.00 43.12 208 LEU B C 1
ATOM 3620 O O . LEU B 1 208 ? -57.292 -57.538 -14.630 1.00 44.37 208 LEU B O 1
ATOM 3625 N N . ALA B 1 209 ? -55.751 -58.016 -16.175 1.00 48.74 209 ALA B N 1
ATOM 3626 C CA . ALA B 1 209 ? -56.387 -57.297 -17.268 1.00 45.49 209 ALA B CA 1
ATOM 3627 C C . ALA B 1 209 ? -55.756 -57.703 -18.601 1.00 43.82 209 ALA B C 1
ATOM 3628 O O . ALA B 1 209 ? -54.717 -58.383 -18.644 1.00 49.52 209 ALA B O 1
ATOM 3630 N N . SER B 1 210 ? -56.361 -57.249 -19.685 1.00 38.69 210 SER B N 1
ATOM 3631 C CA . SER B 1 210 ? -55.774 -57.425 -20.975 1.00 37.69 210 SER B CA 1
ATOM 3632 C C . SER B 1 210 ? -54.551 -56.561 -21.041 1.00 39.17 210 SER B C 1
ATOM 3633 O O . SER B 1 210 ? -54.416 -55.583 -20.284 1.00 40.94 210 SER B O 1
ATOM 3636 N N . PRO B 1 211 ? -53.654 -56.878 -21.980 1.00 41.10 211 PRO B N 1
ATOM 3637 C CA . PRO B 1 211 ? -52.468 -56.040 -22.119 1.00 41.21 211 PRO B CA 1
ATOM 3638 C C . PRO B 1 211 ? -52.778 -54.639 -22.612 1.00 39.94 211 PRO B C 1
ATOM 3639 O O . PRO B 1 211 ? -51.976 -53.737 -22.417 1.00 37.18 211 PRO B O 1
ATOM 3643 N N . GLU B 1 212 ? -53.923 -54.483 -23.277 1.00 44.01 212 GLU B N 1
ATOM 3644 C CA . GLU B 1 212 ? -54.369 -53.183 -23.780 1.00 44.46 212 GLU B CA 1
ATOM 3645 C C . GLU B 1 212 ? -54.728 -52.343 -22.587 1.00 44.83 212 GLU B C 1
ATOM 3646 O O . GLU B 1 212 ? -54.218 -51.229 -22.411 1.00 43.13 212 GLU B O 1
ATOM 3652 N N . GLU B 1 213 ? -55.584 -52.927 -21.754 1.00 43.04 213 GLU B N 1
ATOM 3653 C CA . GLU B 1 213 ? -55.947 -52.352 -20.474 1.00 43.46 213 GLU B CA 1
ATOM 3654 C C . GLU B 1 213 ? -54.708 -51.939 -19.716 1.00 38.90 213 GLU B C 1
ATOM 3655 O O . GLU B 1 213 ? -54.572 -50.766 -19.356 1.00 36.35 213 GLU B O 1
ATOM 3661 N N . ILE B 1 214 ? -53.764 -52.854 -19.557 1.00 34.76 214 ILE B N 1
ATOM 3662 C CA . ILE B 1 214 ? -52.535 -52.481 -18.862 1.00 34.77 214 ILE B CA 1
ATOM 3663 C C . ILE B 1 214 ? -51.897 -51.243 -19.500 1.00 34.40 214 ILE B C 1
ATOM 3664 O O . ILE B 1 214 ? -51.586 -50.278 -18.793 1.00 32.47 214 ILE B O 1
ATOM 3669 N N . ASP B 1 215 ? -51.729 -51.272 -20.828 1.00 35.61 215 ASP B N 1
ATOM 3670 C CA . ASP B 1 215 ? -50.993 -50.220 -21.550 1.00 37.69 215 ASP B CA 1
ATOM 3671 C C . ASP B 1 215 ? -51.717 -48.876 -21.620 1.00 37.97 215 ASP B C 1
ATOM 3672 O O . ASP B 1 215 ? -51.081 -47.841 -21.407 1.00 33.31 215 ASP B O 1
ATOM 3677 N N . GLU B 1 216 ? -53.025 -48.898 -21.893 1.00 41.40 216 GLU B N 1
ATOM 3678 C CA . GLU B 1 216 ? -53.831 -47.649 -21.911 1.00 49.06 216 GLU B CA 1
ATOM 3679 C C . GLU B 1 216 ? -53.800 -47.104 -20.508 1.00 47.95 216 GLU B C 1
ATOM 3680 O O . GLU B 1 216 ? -53.659 -45.890 -20.294 1.00 45.38 216 GLU B O 1
ATOM 3686 N N . GLY B 1 217 ? -53.959 -48.038 -19.572 1.00 44.46 217 GLY B N 1
ATOM 3687 C CA . GLY B 1 217 ? -53.881 -47.774 -18.165 1.00 45.24 217 GLY B CA 1
ATOM 3688 C C . GLY B 1 217 ? -52.738 -46.851 -17.809 1.00 47.23 217 GLY B C 1
ATOM 3689 O O . GLY B 1 217 ? -52.930 -45.851 -17.104 1.00 42.44 217 GLY B O 1
ATOM 3690 N N . MET B 1 218 ? -51.540 -47.177 -18.292 1.00 47.03 218 MET B N 1
ATOM 3691 C CA . MET B 1 218 ? -50.368 -46.347 -17.988 1.00 44.92 218 MET B CA 1
ATOM 3692 C C . MET B 1 218 ? -50.383 -45.017 -18.771 1.00 42.50 218 MET B C 1
ATOM 3693 O O . MET B 1 218 ? -50.064 -43.975 -18.246 1.00 39.00 218 MET B O 1
ATOM 3698 N N . LYS B 1 219 ? -50.750 -45.071 -20.039 1.00 42.43 219 LYS B N 1
ATOM 3699 C CA . LYS B 1 219 ? -50.862 -43.871 -20.835 1.00 45.29 219 LYS B CA 1
ATOM 3700 C C . LYS B 1 219 ? -51.875 -42.861 -20.226 1.00 47.51 219 LYS B C 1
ATOM 3701 O O . LYS B 1 219 ? -51.527 -41.719 -19.913 1.00 42.89 219 LYS B O 1
ATOM 3707 N N . LEU B 1 220 ? -53.110 -43.327 -20.043 1.00 47.70 220 LEU B N 1
ATOM 3708 C CA . LEU B 1 220 ? -54.237 -42.510 -19.583 1.00 47.90 220 LEU B CA 1
ATOM 3709 C C . LEU B 1 220 ? -54.280 -42.190 -18.081 1.00 51.79 220 LEU B C 1
ATOM 3710 O O . LEU B 1 220 ? -55.011 -41.280 -17.658 1.00 55.47 220 LEU B O 1
ATOM 3715 N N . GLY B 1 221 ? -53.534 -42.965 -17.293 1.00 52.22 221 GLY B N 1
ATOM 3716 C CA . GLY B 1 221 ? -53.536 -42.880 -15.835 1.00 46.24 221 GLY B CA 1
ATOM 3717 C C . GLY B 1 221 ? -52.374 -42.091 -15.330 1.00 42.83 221 GLY B C 1
ATOM 3718 O O . GLY B 1 221 ? -52.534 -41.221 -14.490 1.00 48.81 221 GLY B O 1
ATOM 3719 N N . CYS B 1 222 ? -51.199 -42.374 -15.863 1.00 43.71 222 CYS B N 1
ATOM 3720 C CA . CYS B 1 222 ? -49.956 -41.707 -15.437 1.00 46.49 222 CYS B CA 1
ATOM 3721 C C . CYS B 1 222 ? -49.387 -40.755 -16.494 1.00 49.03 222 CYS B C 1
ATOM 3722 O O . CYS B 1 222 ? -48.361 -40.126 -16.247 1.00 52.74 222 CYS B O 1
ATOM 3725 N N . ASN B 1 223 ? -50.048 -40.659 -17.656 1.00 50.19 223 ASN B N 1
ATOM 3726 C CA . ASN B 1 223 ? -49.588 -39.847 -18.790 1.00 52.91 223 ASN B CA 1
ATOM 3727 C C . ASN B 1 223 ? -48.251 -40.308 -19.301 1.00 53.44 223 ASN B C 1
ATOM 3728 O O . ASN B 1 223 ? -47.349 -39.514 -19.542 1.00 52.42 223 ASN B O 1
ATOM 3733 N N . HIS B 1 224 ? -48.135 -41.619 -19.455 1.00 56.27 224 HIS B N 1
ATOM 3734 C CA . HIS B 1 224 ? -46.950 -42.209 -20.042 1.00 52.45 224 HIS B CA 1
ATOM 3735 C C . HIS B 1 224 ? -47.052 -42.129 -21.557 1.00 52.61 224 HIS B C 1
ATOM 3736 O O . HIS B 1 224 ? -48.141 -42.303 -22.121 1.00 51.40 224 HIS B O 1
ATOM 3743 N N . PRO B 1 225 ? -45.919 -41.842 -22.229 1.00 52.03 225 PRO B N 1
ATOM 3744 C CA . PRO B 1 225 ? -45.948 -41.756 -23.681 1.00 47.44 225 PRO B CA 1
ATOM 3745 C C . PRO B 1 225 ? -46.376 -43.053 -24.310 1.00 47.68 225 PRO B C 1
ATOM 3746 O O . PRO B 1 225 ? -46.976 -43.048 -25.357 1.00 43.41 225 PRO B O 1
ATOM 3750 N N . ILE B 1 226 ? -46.052 -44.177 -23.689 1.00 52.16 226 ILE B N 1
ATOM 3751 C CA . ILE B 1 226 ? -46.436 -45.464 -24.265 1.00 52.78 226 ILE B CA 1
ATOM 3752 C C . ILE B 1 226 ? -46.580 -46.549 -23.200 1.00 49.66 226 ILE B C 1
ATOM 3753 O O . ILE B 1 226 ? -45.796 -46.609 -22.278 1.00 52.16 226 ILE B O 1
ATOM 3758 N N . GLY B 1 227 ? -47.567 -47.422 -23.349 1.00 48.67 227 GLY B N 1
ATOM 3759 C CA . GLY B 1 227 ? -47.732 -48.532 -22.432 1.00 48.27 227 GLY B CA 1
ATOM 3760 C C . GLY B 1 227 ? -46.456 -49.369 -22.400 1.00 48.98 227 GLY B C 1
ATOM 3761 O O . GLY B 1 227 ? -45.805 -49.539 -23.426 1.00 55.77 227 GLY B O 1
ATOM 3762 N N . PRO B 1 228 ? -46.076 -49.880 -21.222 1.00 45.44 228 PRO B N 1
ATOM 3763 C CA . PRO B 1 228 ? -44.824 -50.623 -21.002 1.00 43.59 228 PRO B CA 1
ATOM 3764 C C . PRO B 1 228 ? -44.704 -51.915 -21.779 1.00 41.45 228 PRO B C 1
ATOM 3765 O O . PRO B 1 228 ? -43.590 -52.316 -22.140 1.00 36.53 228 PRO B O 1
ATOM 3769 N N . LEU B 1 229 ? -45.831 -52.576 -22.006 1.00 37.70 229 LEU B N 1
ATOM 3770 C CA . LEU B 1 229 ? -45.800 -53.798 -22.753 1.00 38.45 229 LEU B CA 1
ATOM 3771 C C . LEU B 1 229 ? -45.368 -53.501 -24.184 1.00 38.87 229 LEU B C 1
ATOM 3772 O O . LEU B 1 229 ? -44.429 -54.113 -24.717 1.00 38.23 229 LEU B O 1
ATOM 3777 N N . ALA B 1 230 ? -46.069 -52.568 -24.806 1.00 38.09 230 ALA B N 1
ATOM 3778 C CA . ALA B 1 230 ? -45.698 -52.114 -26.124 1.00 39.09 230 ALA B CA 1
ATOM 3779 C C . ALA B 1 230 ? -44.234 -51.664 -26.100 1.00 40.45 230 ALA B C 1
ATOM 3780 O O . ALA B 1 230 ? -43.431 -52.078 -26.925 1.00 44.09 230 ALA B O 1
ATOM 3782 N N . LEU B 1 231 ? -43.878 -50.838 -25.134 1.00 38.77 231 LEU B N 1
ATOM 3783 C CA . LEU B 1 231 ? -42.525 -50.371 -25.058 1.00 39.82 231 LEU B CA 1
ATOM 3784 C C . LEU B 1 231 ? -41.617 -51.578 -25.053 1.00 39.97 231 LEU B C 1
ATOM 3785 O O . LEU B 1 231 ? -40.628 -51.641 -25.792 1.00 39.64 231 LEU B O 1
ATOM 3790 N N . ALA B 1 232 ? -41.966 -52.556 -24.240 1.00 40.30 232 ALA B N 1
ATOM 3791 C CA . ALA B 1 232 ? -41.175 -53.771 -24.208 1.00 42.06 232 ALA B CA 1
ATOM 3792 C C . ALA B 1 232 ? -41.051 -54.352 -25.613 1.00 41.86 232 ALA B C 1
ATOM 3793 O O . ALA B 1 232 ? -39.939 -54.671 -26.041 1.00 42.30 232 ALA B O 1
ATOM 3795 N N . ASP B 1 233 ? -42.169 -54.472 -26.328 1.00 41.02 233 ASP B N 1
ATOM 3796 C CA . ASP B 1 233 ? -42.130 -55.008 -27.693 1.00 42.74 233 ASP B CA 1
ATOM 3797 C C . ASP B 1 233 ? -41.107 -54.313 -28.603 1.00 45.50 233 ASP B C 1
ATOM 3798 O O . ASP B 1 233 ? -40.488 -54.988 -29.441 1.00 52.01 233 ASP B O 1
ATOM 3803 N N . MET B 1 234 ? -40.919 -53.004 -28.430 1.00 39.25 234 MET B N 1
ATOM 3804 C CA . MET B 1 234 ? -39.949 -52.258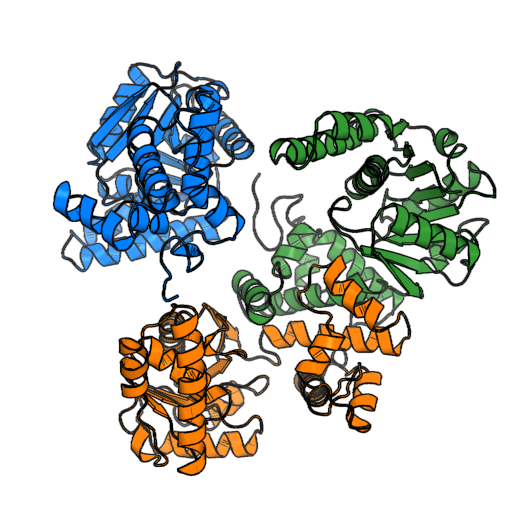 -29.218 1.00 42.65 234 MET B CA 1
ATOM 3805 C C . MET B 1 234 ? -38.534 -52.571 -28.752 1.00 47.61 234 MET B C 1
ATOM 3806 O O . MET B 1 234 ? -37.657 -52.921 -29.525 1.00 47.82 234 MET B O 1
ATOM 3811 N N . ILE B 1 235 ? -38.305 -52.458 -27.461 1.00 50.34 235 ILE B N 1
ATOM 3812 C CA . ILE B 1 235 ? -36.995 -52.752 -26.924 1.00 49.64 235 ILE B CA 1
ATOM 3813 C C . ILE B 1 235 ? -36.559 -54.195 -27.206 1.00 45.97 235 ILE B C 1
ATOM 3814 O O . ILE B 1 235 ? -35.376 -54.473 -27.291 1.00 50.74 235 ILE B O 1
ATOM 3819 N N . GLY B 1 236 ? -37.504 -55.113 -27.326 1.00 39.72 236 GLY B N 1
ATOM 3820 C CA . GLY B 1 236 ? -37.174 -56.493 -27.507 1.00 37.25 236 GLY B CA 1
ATOM 3821 C C . GLY B 1 236 ? -37.289 -57.144 -26.151 1.00 40.94 236 GLY B C 1
ATOM 3822 O O . GLY B 1 236 ? -36.672 -56.695 -25.186 1.00 41.97 236 GLY B O 1
ATOM 3823 N N . LEU B 1 237 ? -38.074 -58.215 -26.085 1.00 41.95 237 LEU B N 1
ATOM 3824 C CA . LEU B 1 237 ? -38.293 -58.924 -24.847 1.00 40.84 237 LEU B CA 1
ATOM 3825 C C . LEU B 1 237 ? -37.028 -59.658 -24.472 1.00 39.79 237 LEU B C 1
ATOM 3826 O O . LEU B 1 237 ? -36.653 -59.681 -23.301 1.00 41.74 237 LEU B O 1
ATOM 3831 N N . ASP B 1 238 ? -36.336 -60.238 -25.441 1.00 40.94 238 ASP B N 1
ATOM 3832 C CA . ASP B 1 238 ? -35.056 -60.885 -25.105 1.00 41.39 238 ASP B CA 1
ATOM 3833 C C . ASP B 1 238 ? -34.161 -59.835 -24.422 1.00 36.87 238 ASP B C 1
ATOM 3834 O O . ASP B 1 238 ? -33.574 -60.087 -23.364 1.00 39.32 238 ASP B O 1
ATOM 3839 N N . THR B 1 239 ? -34.127 -58.638 -24.966 1.00 30.98 239 THR B N 1
ATOM 3840 C CA . THR B 1 239 ? -33.351 -57.585 -24.357 1.00 33.01 239 THR B CA 1
ATOM 3841 C C . THR B 1 239 ? -33.788 -57.228 -22.908 1.00 36.49 239 THR B C 1
ATOM 3842 O O . THR B 1 239 ? -32.949 -56.942 -21.997 1.00 36.50 239 THR B O 1
ATOM 3846 N N . MET B 1 240 ? -35.111 -57.195 -22.721 1.00 35.90 240 MET B N 1
ATOM 3847 C CA . MET B 1 240 ? -35.713 -56.977 -21.426 1.00 33.12 240 MET B CA 1
ATOM 3848 C C . MET B 1 240 ? -35.305 -58.057 -20.486 1.00 35.15 240 MET B C 1
ATOM 3849 O O . MET B 1 240 ? -34.794 -57.760 -19.417 1.00 36.57 240 MET B O 1
ATOM 3854 N N . LEU B 1 241 ? -35.518 -59.309 -20.885 1.00 34.09 241 LEU B N 1
ATOM 3855 C CA . LEU B 1 241 ? -35.163 -60.420 -20.020 1.00 34.77 241 LEU B CA 1
ATOM 3856 C C . LEU B 1 241 ? -33.695 -60.342 -19.705 1.00 34.49 241 LEU B C 1
ATOM 3857 O O . LEU B 1 241 ? -33.307 -60.441 -18.564 1.00 36.30 241 LEU B O 1
ATOM 3862 N N . ALA B 1 242 ? -32.874 -60.121 -20.716 1.00 34.95 242 ALA B N 1
ATOM 3863 C CA . ALA B 1 242 ? -31.457 -59.934 -20.473 1.00 34.49 242 ALA B CA 1
ATOM 3864 C C . ALA B 1 242 ? -31.185 -58.903 -19.350 1.00 34.42 242 ALA B C 1
ATOM 3865 O O . ALA B 1 242 ? -30.370 -59.176 -18.491 1.00 35.53 242 ALA B O 1
ATOM 3867 N N . VAL B 1 243 ? -31.879 -57.762 -19.330 1.00 35.80 243 VAL B N 1
ATOM 3868 C CA . VAL B 1 243 ? -31.648 -56.739 -18.288 1.00 36.59 243 VAL B CA 1
ATOM 3869 C C . VAL B 1 243 ? -32.077 -57.243 -16.917 1.00 36.14 243 VAL B C 1
ATOM 3870 O O . VAL B 1 243 ? -31.304 -57.162 -15.950 1.00 37.30 243 VAL B O 1
ATOM 3874 N N . MET B 1 244 ? -33.290 -57.780 -16.850 1.00 36.07 244 MET B N 1
ATOM 3875 C CA . MET B 1 244 ? -33.826 -58.402 -15.631 1.00 37.80 244 MET B CA 1
ATOM 3876 C C . MET B 1 244 ? -32.941 -59.456 -15.014 1.00 39.87 244 MET B C 1
ATOM 3877 O O . MET B 1 244 ? -32.919 -59.580 -13.779 1.00 37.22 244 MET B O 1
ATOM 3882 N N . GLU B 1 245 ? -32.260 -60.239 -15.860 1.00 42.37 245 GLU B N 1
ATOM 3883 C CA . GLU B 1 245 ? -31.362 -61.303 -15.392 1.00 42.31 245 GLU B CA 1
ATOM 3884 C C . GLU B 1 245 ? -30.065 -60.673 -14.863 1.00 41.56 245 GLU B C 1
ATOM 3885 O O . GLU B 1 245 ? -29.393 -61.215 -13.977 1.00 40.13 245 GLU B O 1
ATOM 3891 N N . VAL B 1 246 ? -29.728 -59.504 -15.378 1.00 37.56 246 VAL B N 1
ATOM 3892 C CA . VAL B 1 246 ? -28.516 -58.836 -14.939 1.00 39.13 246 VAL B CA 1
ATOM 3893 C C . VAL B 1 246 ? -28.789 -58.147 -13.604 1.00 43.01 246 VAL B C 1
ATOM 3894 O O . VAL B 1 246 ? -27.907 -58.027 -12.742 1.00 44.10 246 VAL B O 1
ATOM 3898 N N . LEU B 1 247 ? -30.024 -57.710 -13.409 1.00 44.65 247 LEU B N 1
ATOM 3899 C CA . LEU B 1 247 ? -30.399 -57.159 -12.106 1.00 42.68 247 LEU B CA 1
ATOM 3900 C C . LEU B 1 247 ? -30.403 -58.282 -11.071 1.00 42.37 247 LEU B C 1
ATOM 3901 O O . LEU B 1 247 ? -29.662 -58.258 -10.095 1.00 42.03 247 LEU B O 1
ATOM 3906 N N . TYR B 1 248 ? -31.179 -59.312 -11.329 1.00 42.10 248 TYR B N 1
ATOM 3907 C CA . TYR B 1 248 ? -31.239 -60.413 -10.395 1.00 45.10 248 TYR B CA 1
ATOM 3908 C C . TYR B 1 248 ? -29.867 -61.018 -10.085 1.00 44.91 248 TYR B C 1
ATOM 3909 O O . TYR B 1 248 ? -29.601 -61.325 -8.930 1.00 44.64 248 TYR B O 1
ATOM 3918 N N . THR B 1 249 ? -28.996 -61.164 -11.087 1.00 47.58 249 THR B N 1
ATOM 3919 C CA . THR B 1 249 ? -27.694 -61.841 -10.876 1.00 47.28 249 THR B CA 1
ATOM 3920 C C . THR B 1 249 ? -26.701 -60.949 -10.139 1.00 45.56 249 THR B C 1
ATOM 3921 O O . THR B 1 249 ? -25.854 -61.414 -9.393 1.00 38.31 249 THR B O 1
ATOM 3925 N N . GLU B 1 250 ? -26.808 -59.655 -10.357 1.00 51.43 250 GLU B N 1
ATOM 3926 C CA . GLU B 1 250 ? -25.822 -58.746 -9.842 1.00 51.35 250 GLU B CA 1
ATOM 3927 C C . GLU B 1 250 ? -26.218 -58.219 -8.485 1.00 52.13 250 GLU B C 1
ATOM 3928 O O . GLU B 1 250 ? -25.347 -58.070 -7.642 1.00 58.10 250 GLU B O 1
ATOM 3934 N N . PHE B 1 251 ? -27.514 -57.970 -8.248 1.00 47.99 251 PHE B N 1
ATOM 3935 C CA . PHE B 1 251 ? -27.987 -57.625 -6.900 1.00 44.61 251 PHE B CA 1
ATOM 3936 C C . PHE B 1 251 ? -28.140 -58.862 -6.008 1.00 46.03 251 PHE B C 1
ATOM 3937 O O . PHE B 1 251 ? -28.182 -58.747 -4.782 1.00 41.87 251 PHE B O 1
ATOM 3945 N N . ALA B 1 252 ? -28.193 -60.037 -6.644 1.00 46.66 252 ALA B N 1
ATOM 3946 C CA . ALA B 1 252 ? -28.410 -61.333 -5.974 1.00 44.39 252 ALA B CA 1
ATOM 3947 C C . ALA B 1 252 ? -29.692 -61.332 -5.126 1.00 41.71 252 ALA B C 1
ATOM 3948 O O . ALA B 1 252 ? -29.761 -61.923 -4.061 1.00 38.45 252 ALA B O 1
ATOM 3950 N N . ASP B 1 253 ? -30.725 -60.720 -5.683 1.00 39.32 253 ASP B N 1
ATOM 3951 C CA . ASP B 1 253 ? -31.881 -60.310 -4.937 1.00 39.97 253 ASP B CA 1
ATOM 3952 C C . ASP B 1 253 ? -33.163 -60.609 -5.741 1.00 39.64 253 ASP B C 1
ATOM 3953 O O . ASP B 1 253 ? -33.421 -60.013 -6.799 1.00 38.17 253 ASP B O 1
ATOM 3958 N N . PRO B 1 254 ? -33.984 -61.532 -5.257 1.00 39.35 254 PRO B N 1
ATOM 3959 C CA . PRO B 1 254 ? -35.064 -61.971 -6.139 1.00 39.69 254 PRO B CA 1
ATOM 3960 C C . PRO B 1 254 ? -36.144 -60.958 -6.333 1.00 35.96 254 PRO B C 1
ATOM 3961 O O . PRO B 1 254 ? -37.078 -61.197 -7.081 1.00 36.45 254 PRO B O 1
ATOM 3965 N N . LYS B 1 255 ? -36.029 -59.843 -5.653 1.00 34.41 255 LYS B N 1
ATOM 3966 C CA . LYS B 1 255 ? -36.860 -58.724 -5.945 1.00 35.41 255 LYS B CA 1
ATOM 3967 C C . LYS B 1 255 ? -36.927 -58.537 -7.461 1.00 39.80 255 LYS B C 1
ATOM 3968 O O . LYS B 1 255 ? -38.025 -58.364 -8.030 1.00 43.14 255 LYS B O 1
ATOM 3974 N N . TYR B 1 256 ? -35.756 -58.639 -8.112 1.00 41.31 256 TYR B N 1
ATOM 3975 C CA . TYR B 1 256 ? -35.615 -58.446 -9.577 1.00 38.17 256 TYR B CA 1
ATOM 3976 C C . TYR B 1 256 ? -35.832 -59.676 -10.457 1.00 37.60 256 TYR B C 1
ATOM 3977 O O . TYR B 1 256 ? -35.478 -59.641 -11.606 1.00 39.98 256 TYR B O 1
ATOM 3986 N N . ARG B 1 257 ? -36.439 -60.741 -9.948 1.00 37.16 257 ARG B N 1
ATOM 3987 C CA . ARG B 1 257 ? -36.689 -61.924 -10.777 1.00 38.26 257 ARG B CA 1
ATOM 3988 C C . ARG B 1 257 ? -37.540 -61.569 -11.993 1.00 41.29 257 ARG B C 1
ATOM 3989 O O . ARG B 1 257 ? -38.457 -60.769 -11.880 1.00 46.34 257 ARG B O 1
ATOM 3997 N N . PRO B 1 258 ? -37.221 -62.141 -13.164 1.00 42.04 258 PRO B N 1
ATOM 3998 C CA . PRO B 1 258 ? -38.043 -61.875 -14.347 1.00 42.04 258 PRO B CA 1
ATOM 3999 C C . PRO B 1 258 ? -39.437 -62.452 -14.266 1.00 42.75 258 PRO B C 1
ATOM 4000 O O . PRO B 1 258 ? -39.618 -63.527 -13.694 1.00 44.39 258 PRO B O 1
ATOM 4004 N N . ALA B 1 259 ? -40.395 -61.741 -14.871 1.00 38.43 259 ALA B N 1
ATOM 4005 C CA . ALA B 1 259 ? -41.772 -62.172 -14.891 1.00 36.58 259 ALA B CA 1
ATOM 4006 C C . ALA B 1 259 ? -41.781 -63.482 -15.584 1.00 37.35 259 ALA B C 1
ATOM 4007 O O . ALA B 1 259 ? -41.163 -63.592 -16.629 1.00 41.71 259 ALA B O 1
ATOM 4009 N N . MET B 1 260 ? -42.449 -64.482 -15.031 1.00 36.39 260 MET B N 1
ATOM 4010 C CA . MET B 1 260 ? -42.548 -65.741 -15.741 1.00 39.71 260 MET B CA 1
ATOM 4011 C C . MET B 1 260 ? -43.040 -65.612 -17.217 1.00 45.07 260 MET B C 1
ATOM 4012 O O . MET B 1 260 ? -42.522 -66.277 -18.142 1.00 44.09 260 MET B O 1
ATOM 4017 N N . LEU B 1 261 ? -44.023 -64.762 -17.465 1.00 43.48 261 LEU B N 1
ATOM 4018 C CA . LEU B 1 261 ? -44.603 -64.728 -18.807 1.00 42.52 261 LEU B CA 1
ATOM 4019 C C . LEU B 1 261 ? -43.572 -64.229 -19.804 1.00 41.59 261 LEU B C 1
ATOM 4020 O O . LEU B 1 261 ? -43.565 -64.652 -20.965 1.00 39.16 261 LEU B O 1
ATOM 4025 N N . MET B 1 262 ? -42.718 -63.315 -19.348 1.00 41.64 262 MET B N 1
ATOM 4026 C CA . MET B 1 262 ? -41.647 -62.786 -20.191 1.00 44.58 262 MET B CA 1
ATOM 4027 C C . MET B 1 262 ? -40.688 -63.929 -20.574 1.00 43.07 262 MET B C 1
ATOM 4028 O O . MET B 1 262 ? -40.271 -64.030 -21.721 1.00 42.48 262 MET B O 1
ATOM 4033 N N . ARG B 1 263 ? -40.364 -64.805 -19.627 1.00 42.72 263 ARG B N 1
ATOM 4034 C CA . ARG B 1 263 ? -39.506 -65.960 -19.930 1.00 42.07 263 ARG B CA 1
ATOM 4035 C C . ARG B 1 263 ? -40.088 -66.864 -21.033 1.00 41.60 263 ARG B C 1
ATOM 4036 O O . ARG B 1 263 ? -39.356 -67.361 -21.894 1.00 46.38 263 ARG B O 1
ATOM 4044 N N . GLU B 1 264 ? -41.392 -67.109 -20.967 1.00 41.84 264 GLU B N 1
ATOM 4045 C CA . GLU B 1 264 ? -42.094 -67.914 -21.961 1.00 44.34 264 GLU B CA 1
ATOM 4046 C C . GLU B 1 264 ? -42.066 -67.298 -23.357 1.00 45.80 264 GLU B C 1
ATOM 4047 O O . GLU B 1 264 ? -41.750 -67.987 -24.360 1.00 45.99 264 GLU B O 1
ATOM 4053 N N . MET B 1 265 ? -42.438 -66.014 -23.414 1.00 41.44 265 MET B N 1
ATOM 4054 C CA . MET B 1 265 ? -42.410 -65.264 -24.657 1.00 40.55 265 MET B CA 1
ATOM 4055 C C . MET B 1 265 ? -41.044 -65.283 -25.296 1.00 40.34 265 MET B C 1
ATOM 4056 O O . MET B 1 265 ? -40.938 -65.521 -26.492 1.00 47.61 265 MET B O 1
ATOM 4061 N N . VAL B 1 266 ? -39.993 -65.057 -24.530 1.00 39.49 266 VAL B N 1
ATOM 4062 C CA . VAL B 1 266 ? -38.664 -65.114 -25.127 1.00 41.83 266 VAL B CA 1
ATOM 4063 C C . VAL B 1 266 ? -38.334 -66.549 -25.574 1.00 43.04 266 VAL B C 1
ATOM 4064 O O . VAL B 1 266 ? -37.755 -66.758 -26.646 1.00 37.81 266 VAL B O 1
ATOM 4068 N N . ALA B 1 267 ? -38.771 -67.526 -24.788 1.00 44.22 267 ALA B N 1
ATOM 4069 C CA . ALA B 1 267 ? -38.580 -68.912 -25.143 1.00 48.99 267 ALA B CA 1
ATOM 4070 C C . ALA B 1 267 ? -39.264 -69.297 -26.464 1.00 50.46 267 ALA B C 1
ATOM 4071 O O . ALA B 1 267 ? -38.749 -70.156 -27.194 1.00 49.45 267 ALA B O 1
ATOM 4073 N N . ALA B 1 268 ? -40.408 -68.677 -26.765 1.00 48.88 268 ALA B N 1
ATOM 4074 C CA . ALA B 1 268 ? -41.173 -68.980 -27.997 1.00 45.89 268 ALA B CA 1
ATOM 4075 C C . ALA B 1 268 ? -40.758 -68.128 -29.171 1.00 43.63 268 ALA B C 1
ATOM 4076 O O . ALA B 1 268 ? -41.357 -68.206 -30.242 1.00 42.92 268 ALA B O 1
ATOM 4078 N N . GLY B 1 269 ? -39.768 -67.278 -28.964 1.00 43.21 269 GLY B N 1
ATOM 4079 C CA . GLY B 1 269 ? -39.256 -66.465 -30.037 1.00 45.27 269 GLY B CA 1
ATOM 4080 C C . GLY B 1 269 ? -40.119 -65.253 -30.329 1.00 47.13 269 GLY B C 1
ATOM 4081 O O . GLY B 1 269 ? -39.752 -64.416 -31.156 1.00 49.46 269 GLY B O 1
ATOM 4082 N N . TYR B 1 270 ? -41.262 -65.112 -29.662 1.00 45.36 270 TYR B N 1
ATOM 4083 C CA . TYR B 1 270 ? -41.968 -63.844 -29.788 1.00 43.30 270 TYR B CA 1
ATOM 4084 C C . TYR B 1 270 ? -41.134 -62.746 -29.100 1.00 39.17 270 TYR B C 1
ATOM 4085 O O . TYR B 1 270 ? -41.389 -62.424 -27.970 1.00 43.49 270 TYR B O 1
ATOM 4094 N N . LEU B 1 271 ? -40.164 -62.158 -29.778 1.00 32.84 271 LEU B N 1
ATOM 4095 C CA . LEU B 1 271 ? -39.358 -61.154 -29.127 1.00 35.64 271 LEU B CA 1
ATOM 4096 C C . LEU B 1 271 ? -39.789 -59.720 -29.329 1.00 36.82 271 LEU B C 1
ATOM 4097 O O . LEU B 1 271 ? -39.074 -58.826 -28.915 1.00 33.27 271 LEU B O 1
ATOM 4102 N N . GLY B 1 272 ? -40.932 -59.486 -29.959 1.00 40.63 272 GLY B N 1
ATOM 4103 C CA . GLY B 1 272 ? -41.368 -58.120 -30.226 1.00 41.33 272 GLY B CA 1
ATOM 4104 C C . GLY B 1 272 ? -41.481 -57.825 -31.708 1.00 43.39 272 GLY B C 1
ATOM 4105 O O . GLY B 1 272 ? -41.541 -58.750 -32.543 1.00 40.93 272 GLY B O 1
ATOM 4106 N N . ARG B 1 273 ? -41.541 -56.525 -32.009 1.00 42.98 273 ARG B N 1
ATOM 4107 C CA . ARG B 1 273 ? -41.479 -55.998 -33.367 1.00 41.71 273 ARG B CA 1
ATOM 4108 C C . ARG B 1 273 ? -40.342 -56.590 -34.211 1.00 40.97 273 ARG B C 1
ATOM 4109 O O . ARG B 1 273 ? -40.531 -56.855 -35.382 1.00 34.45 273 ARG B O 1
ATOM 4117 N N . LYS B 1 274 ? -39.158 -56.748 -33.609 1.00 45.57 274 LYS B N 1
ATOM 4118 C CA . LYS B 1 274 ? -38.021 -57.438 -34.223 1.00 44.01 274 LYS B CA 1
ATOM 4119 C C . LYS B 1 274 ? -38.520 -58.598 -35.004 1.00 44.07 274 LYS B C 1
ATOM 4120 O O . LYS B 1 274 ? -38.140 -58.760 -36.138 1.00 51.92 274 LYS B O 1
ATOM 4126 N N . THR B 1 275 ? -39.362 -59.420 -34.397 1.00 40.71 275 THR B N 1
ATOM 4127 C CA . THR B 1 275 ? -39.865 -60.594 -35.084 1.00 41.52 275 THR B CA 1
ATOM 4128 C C . THR B 1 275 ? -41.350 -60.471 -35.460 1.00 41.24 275 THR B C 1
ATOM 4129 O O . THR B 1 275 ? -42.008 -61.469 -35.709 1.00 37.84 275 THR B O 1
ATOM 4133 N N . GLY B 1 276 ? -41.880 -59.250 -35.511 1.00 44.46 276 GLY B N 1
ATOM 4134 C CA . GLY B 1 276 ? -43.307 -59.037 -35.789 1.00 46.06 276 GLY B CA 1
ATOM 4135 C C . GLY B 1 276 ? -44.259 -59.749 -34.838 1.00 47.76 276 GLY B C 1
ATOM 4136 O O . GLY B 1 276 ? -45.392 -60.073 -35.218 1.00 44.67 276 GLY B O 1
ATOM 4137 N N . ARG B 1 277 ? -43.774 -59.996 -33.611 1.00 49.27 277 ARG B N 1
ATOM 4138 C CA . ARG B 1 277 ? -44.586 -60.476 -32.502 1.00 48.39 277 ARG B CA 1
ATOM 4139 C C . ARG B 1 277 ? -43.827 -60.466 -31.168 1.00 46.76 277 ARG B C 1
ATOM 4140 O O . ARG B 1 277 ? -42.751 -61.044 -31.012 1.00 40.06 277 ARG B O 1
ATOM 4148 N N . GLY B 1 278 ? -44.404 -59.773 -30.205 1.00 46.39 278 GLY B N 1
ATOM 4149 C CA . GLY B 1 278 ? -44.053 -59.988 -28.821 1.00 47.24 278 GLY B CA 1
ATOM 4150 C C . GLY B 1 278 ? -45.361 -60.154 -28.081 1.00 43.09 278 GLY B C 1
ATOM 4151 O O . GLY B 1 278 ? -46.093 -61.141 -28.309 1.00 43.57 278 GLY B O 1
ATOM 4152 N N . VAL B 1 279 ? -45.652 -59.172 -27.229 1.00 39.49 279 VAL B N 1
ATOM 4153 C CA . VAL B 1 279 ? -46.953 -59.064 -26.574 1.00 43.94 279 VAL B CA 1
ATOM 4154 C C . VAL B 1 279 ? -48.100 -58.885 -27.582 1.00 42.21 279 VAL B C 1
ATOM 4155 O O . VAL B 1 279 ? -49.152 -59.517 -27.462 1.00 35.70 279 VAL B O 1
ATOM 4159 N N . TYR B 1 280 ? -47.889 -58.018 -28.559 1.00 43.49 280 TYR B N 1
ATOM 4160 C CA . TYR B 1 280 ? -48.883 -57.806 -29.593 1.00 49.17 280 TYR B CA 1
ATOM 4161 C C . TYR B 1 280 ? -48.339 -58.391 -30.888 1.00 51.71 280 TYR B C 1
ATOM 4162 O O . TYR B 1 280 ? -47.141 -58.691 -31.000 1.00 48.02 280 TYR B O 1
ATOM 4171 N N . VAL B 1 281 ? -49.239 -58.568 -31.853 1.00 55.34 281 VAL B N 1
ATOM 4172 C CA . VAL B 1 281 ? -48.860 -58.970 -33.196 1.00 51.32 281 VAL B CA 1
ATOM 4173 C C . VAL B 1 281 ? -48.686 -57.729 -34.076 1.00 50.88 281 VAL B C 1
ATOM 4174 O O . VAL B 1 281 ? -49.496 -56.829 -34.045 1.00 42.35 281 VAL B O 1
ATOM 4178 N N . TYR B 1 282 ? -47.580 -57.705 -34.819 1.00 56.89 282 TYR B N 1
ATOM 4179 C CA . TYR B 1 282 ? -47.302 -56.709 -35.846 1.00 62.88 282 TYR B CA 1
ATOM 4180 C C . TYR B 1 282 ? -47.271 -57.397 -37.215 1.00 69.02 282 TYR B C 1
ATOM 4181 O O . TYR B 1 282 ? -46.894 -58.556 -37.306 1.00 82.15 282 TYR B O 1
ATOM 4190 N N . SER B 1 283 ? -47.706 -56.696 -38.259 1.00 80.46 283 SER B N 1
ATOM 4191 C CA . SER B 1 283 ? -47.258 -56.967 -39.642 1.00 92.56 283 SER B CA 1
ATOM 4192 C C . SER B 1 283 ? -46.977 -55.605 -40.320 1.00 97.87 283 SER B C 1
ATOM 4193 O O . SER B 1 283 ? -47.729 -54.648 -40.091 1.00 95.01 283 SER B O 1
ATOM 4196 N N . LYS B 1 284 ? -45.922 -55.478 -41.136 1.00 99.11 284 LYS B N 1
ATOM 4197 C CA . LYS B 1 284 ? -45.031 -56.561 -41.579 1.00 97.62 284 LYS B CA 1
ATOM 4198 C C . LYS B 1 284 ? -45.797 -57.605 -42.390 1.00 96.82 284 LYS B C 1
ATOM 4199 O O . LYS B 1 284 ? -45.219 -58.568 -42.877 1.00 95.16 284 LYS B O 1
ATOM 4205 N N . SER C 1 2 ? -81.394 -44.565 -15.464 1.00 95.26 2 SER C N 1
ATOM 4206 C CA . SER C 1 2 ? -80.491 -45.760 -15.365 1.00 89.07 2 SER C CA 1
ATOM 4207 C C . SER C 1 2 ? -79.391 -45.526 -14.315 1.00 80.01 2 SER C C 1
ATOM 4208 O O . SER C 1 2 ? -79.353 -46.236 -13.289 1.00 78.32 2 SER C O 1
ATOM 4211 N N . ILE C 1 3 ? -78.500 -44.565 -14.586 1.00 61.19 3 ILE C N 1
ATOM 4212 C CA . ILE C 1 3 ? -77.669 -43.940 -13.540 1.00 57.13 3 ILE C CA 1
ATOM 4213 C C . ILE C 1 3 ? -77.587 -42.462 -13.816 1.00 56.22 3 ILE C C 1
ATOM 4214 O O . ILE C 1 3 ? -76.682 -42.003 -14.491 1.00 53.37 3 ILE C O 1
ATOM 4219 N N . ARG C 1 4 ? -78.527 -41.708 -13.274 1.00 60.30 4 ARG C N 1
ATOM 4220 C CA . ARG C 1 4 ? -78.610 -40.287 -13.584 1.00 61.68 4 ARG C CA 1
ATOM 4221 C C . ARG C 1 4 ? -78.196 -39.415 -12.389 1.00 55.67 4 ARG C C 1
ATOM 4222 O O . ARG C 1 4 ? -78.141 -38.194 -12.503 1.00 60.65 4 ARG C O 1
ATOM 4230 N N . THR C 1 5 ? -77.871 -40.047 -11.259 1.00 51.58 5 THR C N 1
ATOM 4231 C CA . THR C 1 5 ? -77.520 -39.340 -10.019 1.00 47.37 5 THR C CA 1
ATOM 4232 C C . THR C 1 5 ? -76.444 -40.088 -9.255 1.00 43.50 5 THR C C 1
ATOM 4233 O O . THR C 1 5 ? -76.560 -41.282 -8.968 1.00 39.57 5 THR C O 1
ATOM 4237 N N . VAL C 1 6 ? -75.418 -39.369 -8.872 1.00 38.37 6 VAL C N 1
ATOM 4238 C CA . VAL C 1 6 ? -74.348 -39.990 -8.187 1.00 39.31 6 VAL C CA 1
ATOM 4239 C C . VAL C 1 6 ? -74.257 -39.447 -6.773 1.00 40.77 6 VAL C C 1
ATOM 4240 O O . VAL C 1 6 ? -74.244 -38.220 -6.566 1.00 42.06 6 VAL C O 1
ATOM 4244 N N . GLY C 1 7 ? -74.191 -40.357 -5.804 1.00 38.73 7 GLY C N 1
ATOM 4245 C CA . GLY C 1 7 ? -73.880 -39.983 -4.437 1.00 40.30 7 GLY C CA 1
ATOM 4246 C C . GLY C 1 7 ? -72.387 -40.113 -4.190 1.00 40.77 7 GLY C C 1
ATOM 4247 O O . GLY C 1 7 ? -71.771 -41.077 -4.630 1.00 42.16 7 GLY C O 1
ATOM 4248 N N . ILE C 1 8 ? -71.817 -39.162 -3.460 1.00 38.42 8 ILE C N 1
ATOM 4249 C CA . ILE C 1 8 ? -70.384 -39.100 -3.260 1.00 37.18 8 ILE C CA 1
ATOM 4250 C C . ILE C 1 8 ? -70.096 -38.751 -1.818 1.00 38.50 8 ILE C C 1
ATOM 4251 O O . ILE C 1 8 ? -70.473 -37.679 -1.355 1.00 43.23 8 ILE C O 1
ATOM 4256 N N . VAL C 1 9 ? -69.388 -39.635 -1.115 1.00 39.23 9 VAL C N 1
ATOM 4257 C CA . VAL C 1 9 ? -69.049 -39.400 0.272 1.00 37.96 9 VAL C CA 1
ATOM 4258 C C . VAL C 1 9 ? -67.604 -38.937 0.369 1.00 37.22 9 VAL C C 1
ATOM 4259 O O . VAL C 1 9 ? -66.692 -39.665 0.022 1.00 37.26 9 VAL C O 1
ATOM 4263 N N . GLY C 1 10 ? -67.426 -37.721 0.870 1.00 38.48 10 GLY C N 1
ATOM 4264 C CA . GLY C 1 10 ? -66.142 -37.017 0.836 1.00 43.45 10 GLY C CA 1
ATOM 4265 C C . GLY C 1 10 ? -66.210 -35.842 -0.135 1.00 44.07 10 GLY C C 1
ATOM 4266 O O . GLY C 1 10 ? -66.542 -36.030 -1.299 1.00 51.34 10 GLY C O 1
ATOM 4267 N N . ALA C 1 11 ? -65.928 -34.634 0.338 1.00 41.53 11 ALA C N 1
ATOM 4268 C CA . ALA C 1 11 ? -65.849 -33.457 -0.541 1.00 40.97 11 ALA C CA 1
ATOM 4269 C C . ALA C 1 11 ? -64.434 -32.832 -0.607 1.00 40.45 11 ALA C C 1
ATOM 4270 O O . ALA C 1 11 ? -64.276 -31.608 -0.807 1.00 39.52 11 ALA C O 1
ATOM 4272 N N . GLY C 1 12 ? -63.426 -33.699 -0.470 1.00 38.31 12 GLY C N 1
ATOM 4273 C CA . GLY C 1 12 ? -62.025 -33.355 -0.693 1.00 38.14 12 GLY C CA 1
ATOM 4274 C C . GLY C 1 12 ? -61.501 -33.575 -2.108 1.00 41.62 12 GLY C C 1
ATOM 4275 O O . GLY C 1 12 ? -62.262 -33.821 -3.083 1.00 47.76 12 GLY C O 1
ATOM 4276 N N . THR C 1 13 ? -60.185 -33.477 -2.216 1.00 39.89 13 THR C N 1
ATOM 4277 C CA . THR C 1 13 ? -59.480 -33.536 -3.482 1.00 40.22 13 THR C CA 1
ATOM 4278 C C . THR C 1 13 ? -60.194 -34.520 -4.382 1.00 39.15 13 THR C C 1
ATOM 4279 O O . THR C 1 13 ? -60.847 -34.130 -5.353 1.00 39.98 13 THR C O 1
ATOM 4283 N N . MET C 1 14 ? -60.166 -35.788 -4.001 1.00 39.69 14 MET C N 1
ATOM 4284 C CA . MET C 1 14 ? -60.845 -36.826 -4.790 1.00 40.71 14 MET C CA 1
ATOM 4285 C C . MET C 1 14 ? -62.367 -36.640 -4.939 1.00 38.69 14 MET C C 1
ATOM 4286 O O . MET C 1 14 ? -62.905 -36.688 -6.056 1.00 36.57 14 MET C O 1
ATOM 4291 N N . GLY C 1 15 ? -63.047 -36.435 -3.823 1.00 36.68 15 GLY C N 1
ATOM 4292 C CA . GLY C 1 15 ? -64.492 -36.376 -3.817 1.00 38.42 15 GLY C CA 1
ATOM 4293 C C . GLY C 1 15 ? -65.074 -35.258 -4.670 1.00 38.78 15 GLY C C 1
ATOM 4294 O O . GLY C 1 15 ? -66.034 -35.513 -5.404 1.00 36.07 15 GLY C O 1
ATOM 4295 N N . ASN C 1 16 ? -64.508 -34.036 -4.570 1.00 39.04 16 ASN C N 1
ATOM 4296 C CA . ASN C 1 16 ? -64.945 -32.897 -5.418 1.00 41.10 16 ASN C CA 1
ATOM 4297 C C . ASN C 1 16 ? -64.459 -33.034 -6.868 1.00 43.64 16 ASN C C 1
ATOM 4298 O O . ASN C 1 16 ? -65.093 -32.512 -7.806 1.00 44.47 16 ASN C O 1
ATOM 4303 N N . GLY C 1 17 ? -63.353 -33.768 -7.045 1.00 42.34 17 GLY C N 1
ATOM 4304 C CA . GLY C 1 17 ? -62.902 -34.191 -8.360 1.00 42.07 17 GLY C CA 1
ATOM 4305 C C . GLY C 1 17 ? -63.977 -35.011 -9.045 1.00 41.57 17 GLY C C 1
ATOM 4306 O O . GLY C 1 17 ? -64.439 -34.657 -10.130 1.00 47.56 17 GLY C O 1
ATOM 4307 N N . ILE C 1 18 ? -64.403 -36.086 -8.405 1.00 37.25 18 ILE C N 1
ATOM 4308 C CA . ILE C 1 18 ? -65.437 -36.939 -8.985 1.00 38.94 18 ILE C CA 1
ATOM 4309 C C . ILE C 1 18 ? -66.709 -36.115 -9.193 1.00 38.04 18 ILE C C 1
ATOM 4310 O O . ILE C 1 18 ? -67.354 -36.181 -10.231 1.00 35.40 18 ILE C O 1
ATOM 4315 N N . ALA C 1 19 ? -67.039 -35.306 -8.200 1.00 40.80 19 ALA C N 1
ATOM 4316 C CA . ALA C 1 19 ? -68.160 -34.364 -8.293 1.00 42.96 19 ALA C CA 1
ATOM 4317 C C . ALA C 1 19 ? -68.209 -33.611 -9.603 1.00 43.14 19 ALA C C 1
ATOM 4318 O O . ALA C 1 19 ? -69.232 -33.660 -10.303 1.00 43.94 19 ALA C O 1
ATOM 4320 N N . GLN C 1 20 ? -67.106 -32.899 -9.899 1.00 41.70 20 GLN C N 1
ATOM 4321 C CA . GLN C 1 20 ? -67.050 -31.922 -10.999 1.00 39.33 20 GLN C CA 1
ATOM 4322 C C . GLN C 1 20 ? -67.158 -32.659 -12.317 1.00 38.70 20 GLN C C 1
ATOM 4323 O O . GLN C 1 20 ? -68.019 -32.379 -13.155 1.00 38.14 20 GLN C O 1
ATOM 4329 N N . ALA C 1 21 ? -66.283 -33.635 -12.461 1.00 39.78 21 ALA C N 1
ATOM 4330 C CA . ALA C 1 21 ? -66.345 -34.595 -13.533 1.00 39.59 21 ALA C CA 1
ATOM 4331 C C . ALA C 1 21 ? -67.782 -35.034 -13.797 1.00 42.43 21 ALA C C 1
ATOM 4332 O O . ALA C 1 21 ? -68.234 -35.001 -14.952 1.00 45.29 21 ALA C O 1
ATOM 4334 N N . CYS C 1 22 ? -68.514 -35.401 -12.739 1.00 43.44 22 CYS C N 1
ATOM 4335 C CA . CYS C 1 22 ? -69.937 -35.760 -12.891 1.00 47.68 22 CYS C CA 1
ATOM 4336 C C . CYS C 1 22 ? -70.789 -34.569 -13.306 1.00 47.56 22 CYS C C 1
ATOM 4337 O O . CYS C 1 22 ? -71.525 -34.615 -14.275 1.00 44.94 22 CYS C O 1
ATOM 4340 N N . ALA C 1 23 ? -70.683 -33.504 -12.544 1.00 50.05 23 ALA C N 1
ATOM 4341 C CA . ALA C 1 23 ? -71.462 -32.312 -12.810 1.00 52.73 23 ALA C CA 1
ATOM 4342 C C . ALA C 1 23 ? -71.361 -31.857 -14.281 1.00 50.02 23 ALA C C 1
ATOM 4343 O O . ALA C 1 23 ? -72.385 -31.499 -14.887 1.00 50.39 23 ALA C O 1
ATOM 4345 N N . VAL C 1 24 ? -70.146 -31.867 -14.846 1.00 44.53 24 VAL C N 1
ATOM 4346 C CA . VAL C 1 24 ? -69.923 -31.212 -16.154 1.00 44.75 24 VAL C CA 1
ATOM 4347 C C . VAL C 1 24 ? -70.509 -31.997 -17.320 1.00 40.64 24 VAL C C 1
ATOM 4348 O O . VAL C 1 24 ? -70.661 -31.476 -18.396 1.00 41.16 24 VAL C O 1
ATOM 4352 N N . VAL C 1 25 ? -70.855 -33.248 -17.122 1.00 42.50 25 VAL C N 1
ATOM 4353 C CA . VAL C 1 25 ? -71.544 -33.967 -18.194 1.00 43.88 25 VAL C CA 1
ATOM 4354 C C . VAL C 1 25 ? -73.020 -34.040 -17.866 1.00 40.07 25 VAL C C 1
ATOM 4355 O O . VAL C 1 25 ? -73.687 -34.923 -18.328 1.00 42.94 25 VAL C O 1
ATOM 4359 N N . GLY C 1 26 ? -73.520 -33.103 -17.062 1.00 39.34 26 GLY C N 1
ATOM 4360 C CA . GLY C 1 26 ? -74.924 -33.083 -16.682 1.00 39.90 26 GLY C CA 1
ATOM 4361 C C . GLY C 1 26 ? -75.420 -34.280 -15.871 1.00 42.65 26 GLY C C 1
ATOM 4362 O O . GLY C 1 26 ? -76.601 -34.631 -15.926 1.00 43.48 26 GLY C O 1
ATOM 4363 N N . LEU C 1 27 ? -74.534 -34.923 -15.121 1.00 44.54 27 LEU C N 1
ATOM 4364 C CA . LEU C 1 27 ? -74.957 -35.850 -14.081 1.00 42.24 27 LEU C CA 1
ATOM 4365 C C . LEU C 1 27 ? -75.279 -35.071 -12.802 1.00 43.28 27 LEU C C 1
ATOM 4366 O O . LEU C 1 27 ? -74.568 -34.136 -12.426 1.00 42.78 27 LEU C O 1
ATOM 4371 N N . ASN C 1 28 ? -76.362 -35.474 -12.148 1.00 44.35 28 ASN C N 1
ATOM 4372 C CA . ASN C 1 28 ? -76.709 -34.967 -10.845 1.00 47.17 28 ASN C CA 1
ATOM 4373 C C . ASN C 1 28 ? -75.799 -35.602 -9.826 1.00 48.91 28 ASN C C 1
ATOM 4374 O O . ASN C 1 28 ? -75.459 -36.792 -9.938 1.00 50.05 28 ASN C O 1
ATOM 4379 N N . VAL C 1 29 ? -75.420 -34.808 -8.834 1.00 46.56 29 VAL C N 1
ATOM 4380 C CA . VAL C 1 29 ? -74.463 -35.230 -7.832 1.00 48.40 29 VAL C CA 1
ATOM 4381 C C . VAL C 1 29 ? -75.027 -34.899 -6.458 1.00 50.14 29 VAL C C 1
ATOM 4382 O O . VAL C 1 29 ? -75.658 -33.846 -6.262 1.00 47.33 29 VAL C O 1
ATOM 4386 N N . VAL C 1 30 ? -74.809 -35.824 -5.520 1.00 49.49 30 VAL C N 1
ATOM 4387 C CA . VAL C 1 30 ? -75.110 -35.600 -4.113 1.00 48.29 30 VAL C CA 1
ATOM 4388 C C . VAL C 1 30 ? -73.815 -35.804 -3.345 1.00 45.37 30 VAL C C 1
ATOM 4389 O O . VAL C 1 30 ? -73.287 -36.914 -3.227 1.00 41.35 30 VAL C O 1
ATOM 4393 N N . MET C 1 31 ? -73.307 -34.706 -2.825 1.00 44.94 31 MET C N 1
ATOM 4394 C CA . MET C 1 31 ? -71.976 -34.697 -2.307 1.00 46.00 31 MET C CA 1
ATOM 4395 C C . MET C 1 31 ? -71.944 -34.479 -0.806 1.00 47.74 31 MET C C 1
ATOM 4396 O O . MET C 1 31 ? -72.006 -33.345 -0.323 1.00 41.93 31 MET C O 1
ATOM 4401 N N . VAL C 1 32 ? -71.749 -35.584 -0.097 1.00 46.59 32 VAL C N 1
ATOM 4402 C CA . VAL C 1 32 ? -71.876 -35.607 1.330 1.00 46.41 32 VAL C CA 1
ATOM 4403 C C . VAL C 1 32 ? -70.502 -35.518 1.972 1.00 46.18 32 VAL C C 1
ATOM 4404 O O . VAL C 1 32 ? -69.543 -36.151 1.515 1.00 41.64 32 VAL C O 1
ATOM 4408 N N . ASP C 1 33 ? -70.415 -34.710 3.023 1.00 45.21 33 ASP C N 1
ATOM 4409 C CA . ASP C 1 33 ? -69.236 -34.713 3.875 1.00 46.31 33 ASP C CA 1
ATOM 4410 C C . ASP C 1 33 ? -69.698 -34.540 5.297 1.00 45.73 33 ASP C C 1
ATOM 4411 O O . ASP C 1 33 ? -70.891 -34.392 5.544 1.00 48.36 33 ASP C O 1
ATOM 4416 N N . ILE C 1 34 ? -68.739 -34.558 6.220 1.00 47.58 34 ILE C N 1
ATOM 4417 C CA . ILE C 1 34 ? -68.989 -34.402 7.661 1.00 48.58 34 ILE C CA 1
ATOM 4418 C C . ILE C 1 34 ? -69.295 -32.954 8.138 1.00 49.13 34 ILE C C 1
ATOM 4419 O O . ILE C 1 34 ? -69.503 -32.769 9.323 1.00 56.16 34 ILE C O 1
ATOM 4424 N N . SER C 1 35 ? -69.321 -31.932 7.283 1.00 48.25 35 SER C N 1
ATOM 4425 C CA . SER C 1 35 ? -69.727 -30.593 7.768 1.00 49.80 35 SER C CA 1
ATOM 4426 C C . SER C 1 35 ? -69.987 -29.544 6.706 1.00 50.67 35 SER C C 1
ATOM 4427 O O . SER C 1 35 ? -69.380 -29.586 5.631 1.00 52.18 35 SER C O 1
ATOM 4430 N N . ASP C 1 36 ? -70.851 -28.578 7.046 1.00 49.03 36 ASP C N 1
ATOM 4431 C CA . ASP C 1 36 ? -71.106 -27.409 6.205 1.00 50.53 36 ASP C CA 1
ATOM 4432 C C . ASP C 1 36 ? -69.826 -26.801 5.678 1.00 52.42 36 ASP C C 1
ATOM 4433 O O . ASP C 1 36 ? -69.729 -26.469 4.499 1.00 55.85 36 ASP C O 1
ATOM 4438 N N . ALA C 1 37 ? -68.829 -26.659 6.537 1.00 54.92 37 ALA C N 1
ATOM 4439 C CA . ALA C 1 37 ? -67.585 -26.021 6.096 1.00 56.22 37 ALA C CA 1
ATOM 4440 C C . ALA C 1 37 ? -66.832 -26.884 5.082 1.00 55.10 37 ALA C C 1
ATOM 4441 O O . ALA C 1 37 ? -66.409 -26.362 4.066 1.00 59.88 37 ALA C O 1
ATOM 4443 N N . ALA C 1 38 ? -66.722 -28.195 5.340 1.00 56.30 38 ALA C N 1
ATOM 4444 C CA . ALA C 1 38 ? -66.025 -29.143 4.436 1.00 53.02 38 ALA C CA 1
ATOM 4445 C C . ALA C 1 38 ? -66.776 -29.407 3.128 1.00 50.61 38 ALA C C 1
ATOM 4446 O O . ALA C 1 38 ? -66.158 -29.566 2.073 1.00 53.51 38 ALA C O 1
ATOM 4448 N N . VAL C 1 39 ? -68.099 -29.468 3.195 1.00 49.56 39 VAL C N 1
ATOM 4449 C CA . VAL C 1 39 ? -68.924 -29.468 1.981 1.00 51.45 39 VAL C CA 1
ATOM 4450 C C . VAL C 1 39 ? -68.697 -28.178 1.174 1.00 52.75 39 VAL C C 1
ATOM 4451 O O . VAL C 1 39 ? -68.319 -28.225 0.006 1.00 51.19 39 VAL C O 1
ATOM 4455 N N . GLN C 1 40 ? -68.895 -27.034 1.820 1.00 56.95 40 GLN C N 1
ATOM 4456 C CA . GLN C 1 40 ? -68.785 -25.743 1.148 1.00 58.03 40 GLN C CA 1
ATOM 4457 C C . GLN C 1 40 ? -67.398 -25.476 0.593 1.00 52.29 40 GLN C C 1
ATOM 4458 O O . GLN C 1 40 ? -67.246 -24.728 -0.375 1.00 50.21 40 GLN C O 1
ATOM 4464 N N . LYS C 1 41 ? -66.400 -26.095 1.208 1.00 49.28 41 LYS C N 1
ATOM 4465 C CA . LYS C 1 41 ? -65.029 -26.041 0.728 1.00 48.47 41 LYS C CA 1
ATOM 4466 C C . LYS C 1 41 ? -64.827 -26.853 -0.571 1.00 52.64 41 LYS C C 1
ATOM 4467 O O . LYS C 1 41 ? -64.120 -26.417 -1.503 1.00 52.72 41 LYS C O 1
ATOM 4473 N N . GLY C 1 42 ? -65.418 -28.047 -0.633 1.00 51.94 42 GLY C N 1
ATOM 4474 C CA . GLY C 1 42 ? -65.379 -28.828 -1.865 1.00 50.60 42 GLY C CA 1
ATOM 4475 C C . GLY C 1 42 ? -65.965 -28.034 -3.027 1.00 46.68 42 GLY C C 1
ATOM 4476 O O . GLY C 1 42 ? -65.389 -27.965 -4.103 1.00 47.66 42 GLY C O 1
ATOM 4477 N N . VAL C 1 43 ? -67.122 -27.432 -2.802 1.00 45.31 43 VAL C N 1
ATOM 4478 C CA . VAL C 1 43 ? -67.759 -26.606 -3.820 1.00 47.31 43 VAL C CA 1
ATOM 4479 C C . VAL C 1 43 ? -66.848 -25.444 -4.194 1.00 49.63 43 VAL C C 1
ATOM 4480 O O . VAL C 1 43 ? -66.715 -25.115 -5.373 1.00 53.54 43 VAL C O 1
ATOM 4484 N N . ALA C 1 44 ? -66.211 -24.837 -3.199 1.00 50.25 44 ALA C N 1
ATOM 4485 C CA . ALA C 1 44 ? -65.262 -23.745 -3.454 1.00 50.48 44 ALA C CA 1
ATOM 4486 C C . ALA C 1 44 ? -64.195 -24.131 -4.456 1.00 48.00 44 ALA C C 1
ATOM 4487 O O . ALA C 1 44 ? -63.704 -23.286 -5.194 1.00 55.82 44 ALA C O 1
ATOM 4489 N N . THR C 1 45 ? -63.813 -25.399 -4.438 1.00 46.48 45 THR C N 1
ATOM 4490 C CA . THR C 1 45 ? -62.772 -25.938 -5.325 1.00 48.80 45 THR C CA 1
ATOM 4491 C C . THR C 1 45 ? -63.323 -26.192 -6.732 1.00 47.75 45 THR C C 1
ATOM 4492 O O . THR C 1 45 ? -62.705 -25.871 -7.738 1.00 45.13 45 THR C O 1
ATOM 4496 N N . VAL C 1 46 ? -64.493 -26.807 -6.778 1.00 46.09 46 VAL C N 1
ATOM 4497 C CA . VAL C 1 46 ? -65.178 -27.046 -8.022 1.00 43.65 46 VAL C CA 1
ATOM 4498 C C . VAL C 1 46 ? -65.339 -25.677 -8.701 1.00 41.91 46 VAL C C 1
ATOM 4499 O O . VAL C 1 46 ? -64.783 -25.443 -9.791 1.00 39.20 46 VAL C O 1
ATOM 4503 N N . ALA C 1 47 ? -66.023 -24.754 -8.023 1.00 42.28 47 ALA C N 1
ATOM 4504 C CA . ALA C 1 47 ? -66.241 -23.404 -8.567 1.00 43.59 47 ALA C CA 1
ATOM 4505 C C . ALA C 1 47 ? -64.913 -22.696 -8.885 1.00 42.56 47 ALA C C 1
ATOM 4506 O O . ALA C 1 47 ? -64.756 -22.093 -9.939 1.00 41.12 47 ALA C O 1
ATOM 4508 N N . SER C 1 48 ? -63.932 -22.839 -8.019 1.00 45.24 48 SER C N 1
ATOM 4509 C CA . SER C 1 48 ? -62.611 -22.284 -8.305 1.00 48.96 48 SER C CA 1
ATOM 4510 C C . SER C 1 48 ? -61.951 -22.857 -9.588 1.00 49.69 48 SER C C 1
ATOM 4511 O O . SER C 1 48 ? -61.507 -22.087 -10.443 1.00 52.13 48 SER C O 1
ATOM 4514 N N . SER C 1 49 ? -61.904 -24.186 -9.728 1.00 48.10 49 SER C N 1
ATOM 4515 C CA . SER C 1 49 ? -61.379 -24.836 -10.937 1.00 48.00 49 SER C CA 1
ATOM 4516 C C . SER C 1 49 ? -62.131 -24.478 -12.237 1.00 48.40 49 SER C C 1
ATOM 4517 O O . SER C 1 49 ? -61.511 -24.286 -13.278 1.00 46.26 49 SER C O 1
ATOM 4520 N N . LEU C 1 50 ? -63.458 -24.426 -12.192 1.00 47.45 50 LEU C N 1
ATOM 4521 C CA . LEU C 1 50 ? -64.220 -23.967 -13.355 1.00 49.89 50 LEU C CA 1
ATOM 4522 C C . LEU C 1 50 ? -63.798 -22.552 -13.788 1.00 54.21 50 LEU C C 1
ATOM 4523 O O . LEU C 1 50 ? -63.757 -22.264 -14.988 1.00 54.12 50 LEU C O 1
ATOM 4528 N N . ASP C 1 51 ? -63.474 -21.684 -12.824 1.00 54.77 51 ASP C N 1
ATOM 4529 C CA . ASP C 1 51 ? -62.941 -20.339 -13.120 1.00 56.27 51 ASP C CA 1
ATOM 4530 C C . ASP C 1 51 ? -61.592 -20.343 -13.883 1.00 57.74 51 ASP C C 1
ATOM 4531 O O . ASP C 1 51 ? -61.393 -19.559 -14.814 1.00 56.63 51 ASP C O 1
ATOM 4536 N N . ARG C 1 52 ? -60.659 -21.195 -13.465 1.00 56.74 52 ARG C N 1
ATOM 4537 C CA . ARG C 1 52 ? -59.396 -21.337 -14.178 1.00 59.93 52 ARG C CA 1
ATOM 4538 C C . ARG C 1 52 ? -59.658 -21.687 -15.664 1.00 59.87 52 ARG C C 1
ATOM 4539 O O . ARG C 1 52 ? -58.971 -21.217 -16.583 1.00 59.82 52 ARG C O 1
ATOM 4547 N N . LEU C 1 53 ? -60.659 -22.526 -15.886 1.00 54.16 53 LEU C N 1
ATOM 4548 C CA . LEU C 1 53 ? -61.059 -22.899 -17.231 1.00 52.44 53 LEU C CA 1
ATOM 4549 C C . LEU C 1 53 ? -61.757 -21.725 -17.961 1.00 53.72 53 LEU C C 1
ATOM 4550 O O . LEU C 1 53 ? -61.544 -21.485 -19.151 1.00 52.20 53 LEU C O 1
ATOM 4555 N N . ILE C 1 54 ? -62.594 -20.994 -17.245 1.00 50.18 54 ILE C N 1
ATOM 4556 C CA . ILE C 1 54 ? -63.269 -19.870 -17.837 1.00 50.28 54 ILE C CA 1
ATOM 4557 C C . ILE C 1 54 ? -62.254 -18.799 -18.207 1.00 51.00 54 ILE C C 1
ATOM 4558 O O . ILE C 1 54 ? -62.380 -18.148 -19.242 1.00 46.36 54 ILE C O 1
ATOM 4563 N N . LYS C 1 55 ? -61.250 -18.641 -17.355 1.00 53.97 55 LYS C N 1
ATOM 4564 C CA . LYS C 1 55 ? -60.111 -17.759 -17.610 1.00 60.80 55 LYS C CA 1
ATOM 4565 C C . LYS C 1 55 ? -59.325 -18.136 -18.875 1.00 58.46 55 LYS C C 1
ATOM 4566 O O . LYS C 1 55 ? -58.850 -17.257 -19.605 1.00 53.81 55 LYS C O 1
ATOM 4572 N N . LYS C 1 56 ? -59.178 -19.443 -19.111 1.00 58.91 56 LYS C N 1
ATOM 4573 C CA . LYS C 1 56 ? -58.522 -19.975 -20.311 1.00 58.39 56 LYS C CA 1
ATOM 4574 C C . LYS C 1 56 ? -59.507 -20.231 -21.484 1.00 58.58 56 LYS C C 1
ATOM 4575 O O . LYS C 1 56 ? -59.154 -20.860 -22.487 1.00 52.90 56 LYS C O 1
ATOM 4581 N N . GLU C 1 57 ? -60.741 -19.741 -21.330 1.00 59.64 57 GLU C N 1
ATOM 4582 C CA . GLU C 1 57 ? -61.757 -19.693 -22.401 1.00 61.49 57 GLU C CA 1
ATOM 4583 C C . GLU C 1 57 ? -62.075 -21.051 -22.978 1.00 57.87 57 GLU C C 1
ATOM 4584 O O . GLU C 1 57 ? -62.421 -21.199 -24.155 1.00 60.93 57 GLU C O 1
ATOM 4590 N N . LYS C 1 58 ? -61.960 -22.038 -22.107 1.00 54.01 58 LYS C N 1
ATOM 4591 C CA . LYS C 1 58 ? -62.325 -23.398 -22.413 1.00 52.40 58 LYS C CA 1
ATOM 4592 C C . LYS C 1 58 ? -63.779 -23.606 -21.966 1.00 54.55 58 LYS C C 1
ATOM 4593 O O . LYS C 1 58 ? -64.371 -24.646 -22.290 1.00 58.47 58 LYS C O 1
ATOM 4599 N N . LEU C 1 59 ? -64.356 -22.610 -21.268 1.00 48.73 59 LEU C N 1
ATOM 4600 C CA . LEU C 1 59 ? -65.737 -22.695 -20.834 1.00 49.42 59 LEU C CA 1
ATOM 4601 C C . LEU C 1 59 ? -66.404 -21.368 -20.762 1.00 50.92 59 LEU C C 1
ATOM 4602 O O . LEU C 1 59 ? -65.736 -20.355 -20.560 1.00 48.73 59 LEU C O 1
ATOM 4607 N N . THR C 1 60 ? -67.731 -21.391 -20.899 1.00 54.59 60 THR C N 1
ATOM 4608 C CA . THR C 1 60 ? -68.552 -20.243 -20.543 1.00 62.24 60 THR C CA 1
ATOM 4609 C C . THR C 1 60 ? -68.893 -20.271 -19.071 1.00 60.89 60 THR C C 1
ATOM 4610 O O . THR C 1 60 ? -68.788 -21.296 -18.417 1.00 58.66 60 THR C O 1
ATOM 4614 N N . GLU C 1 61 ? -69.316 -19.114 -18.573 1.00 62.45 61 GLU C N 1
ATOM 4615 C CA . GLU C 1 61 ? -69.880 -19.000 -17.246 1.00 63.59 61 GLU C CA 1
ATOM 4616 C C . GLU C 1 61 ? -71.128 -19.873 -17.189 1.00 65.63 61 GLU C C 1
ATOM 4617 O O . GLU C 1 61 ? -71.369 -20.558 -16.185 1.00 73.45 61 GLU C O 1
ATOM 4623 N N . ALA C 1 62 ? -71.914 -19.855 -18.263 1.00 57.30 62 ALA C N 1
ATOM 4624 C CA . ALA C 1 62 ? -73.081 -20.723 -18.361 1.00 56.58 62 ALA C CA 1
ATOM 4625 C C . ALA C 1 62 ? -72.697 -22.175 -18.065 1.00 59.99 62 ALA C C 1
ATOM 4626 O O . ALA C 1 62 ? -73.352 -22.848 -17.266 1.00 63.82 62 ALA C O 1
ATOM 4628 N N . ASP C 1 63 ? -71.620 -22.651 -18.686 1.00 58.49 63 ASP C N 1
ATOM 4629 C CA . ASP C 1 63 ? -71.145 -24.018 -18.440 1.00 58.47 63 ASP C CA 1
ATOM 4630 C C . ASP C 1 63 ? -70.972 -24.217 -16.941 1.00 59.49 63 ASP C C 1
ATOM 4631 O O . ASP C 1 63 ? -71.441 -25.215 -16.367 1.00 53.06 63 ASP C O 1
ATOM 4636 N N . LYS C 1 64 ? -70.264 -23.262 -16.331 1.00 57.32 64 LYS C N 1
ATOM 4637 C CA . LYS C 1 64 ? -69.995 -23.293 -14.902 1.00 58.85 64 LYS C CA 1
ATOM 4638 C C . LYS C 1 64 ? -71.278 -23.333 -14.076 1.00 54.18 64 LYS C C 1
ATOM 4639 O O . LYS C 1 64 ? -71.498 -24.248 -13.276 1.00 55.94 64 LYS C O 1
ATOM 4645 N N . ALA C 1 65 ? -72.138 -22.357 -14.280 1.00 46.55 65 ALA C N 1
ATOM 4646 C CA . ALA C 1 65 ? -73.385 -22.365 -13.563 1.00 48.66 65 ALA C CA 1
ATOM 4647 C C . ALA C 1 65 ? -74.153 -23.687 -13.763 1.00 47.97 65 ALA C C 1
ATOM 4648 O O . ALA C 1 65 ? -74.791 -24.170 -12.833 1.00 47.86 65 ALA C O 1
ATOM 4650 N N . SER C 1 66 ? -74.082 -24.282 -14.954 1.00 50.67 66 SER C N 1
ATOM 4651 C CA . SER C 1 66 ? -74.783 -25.570 -15.214 1.00 52.79 66 SER C CA 1
ATOM 4652 C C . SER C 1 66 ? -74.261 -26.714 -14.364 1.00 51.69 66 SER C C 1
ATOM 4653 O O . SER C 1 66 ? -75.042 -27.558 -13.881 1.00 48.73 66 SER C O 1
ATOM 4656 N N . ALA C 1 67 ? -72.942 -26.729 -14.199 1.00 47.13 67 ALA C N 1
ATOM 4657 C CA . ALA C 1 67 ? -72.294 -27.771 -13.445 1.00 48.45 67 ALA C CA 1
ATOM 4658 C C . ALA C 1 67 ? -72.613 -27.584 -11.970 1.00 47.86 67 ALA C C 1
ATOM 4659 O O . ALA C 1 67 ? -73.045 -28.519 -11.311 1.00 45.55 67 ALA C O 1
ATOM 4661 N N . LEU C 1 68 ? -72.432 -26.367 -11.463 1.00 49.31 68 LEU C N 1
ATOM 4662 C CA . LEU C 1 68 ? -72.779 -26.054 -10.068 1.00 46.79 68 LEU C CA 1
ATOM 4663 C C . LEU C 1 68 ? -74.213 -26.421 -9.739 1.00 41.63 68 LEU C C 1
ATOM 4664 O O . LEU C 1 68 ? -74.485 -27.059 -8.744 1.00 41.87 68 LEU C O 1
ATOM 4669 N N . ALA C 1 69 ? -75.146 -26.069 -10.588 1.00 42.54 69 ALA C N 1
ATOM 4670 C CA . ALA C 1 69 ? -76.522 -26.481 -10.314 1.00 47.56 69 ALA C CA 1
ATOM 4671 C C . ALA C 1 69 ? -76.689 -27.999 -10.124 1.00 48.53 69 ALA C C 1
ATOM 4672 O O . ALA C 1 69 ? -77.614 -28.418 -9.474 1.00 51.55 69 ALA C O 1
ATOM 4674 N N . ARG C 1 70 ? -75.798 -28.811 -10.688 1.00 52.90 70 ARG C N 1
ATOM 4675 C CA . ARG C 1 70 ? -75.893 -30.279 -10.581 1.00 55.13 70 ARG C CA 1
ATOM 4676 C C . ARG C 1 70 ? -75.500 -30.852 -9.222 1.00 55.54 70 ARG C C 1
ATOM 4677 O O . ARG C 1 70 ? -75.805 -32.014 -8.904 1.00 54.16 70 ARG C O 1
ATOM 4685 N N . ILE C 1 71 ? -74.817 -30.040 -8.431 1.00 55.63 71 ILE C N 1
ATOM 4686 C CA . ILE C 1 71 ? -74.200 -30.520 -7.220 1.00 55.04 71 ILE C CA 1
ATOM 4687 C C . ILE C 1 71 ? -75.019 -30.093 -6.031 1.00 53.86 71 ILE C C 1
ATOM 4688 O O . ILE C 1 71 ? -75.147 -28.904 -5.753 1.00 53.44 71 ILE C O 1
ATOM 4693 N N . LYS C 1 72 ? -75.574 -31.082 -5.343 1.00 54.64 72 LYS C N 1
ATOM 4694 C CA . LYS C 1 72 ? -76.274 -30.873 -4.086 1.00 51.38 72 LYS C CA 1
ATOM 4695 C C . LYS C 1 72 ? -75.305 -31.260 -2.947 1.00 50.48 72 LYS C C 1
ATOM 4696 O O . LYS C 1 72 ? -74.914 -32.427 -2.817 1.00 47.86 72 LYS C O 1
ATOM 4702 N N . GLY C 1 73 ? -74.909 -30.259 -2.154 1.00 48.87 73 GLY C N 1
ATOM 4703 C CA . GLY C 1 73 ? -74.037 -30.435 -0.976 1.00 46.26 73 GLY C CA 1
ATOM 4704 C C . GLY C 1 73 ? -74.842 -30.702 0.289 1.00 45.22 73 GLY C C 1
ATOM 4705 O O . GLY C 1 73 ? -75.971 -30.265 0.409 1.00 45.43 73 GLY C O 1
ATOM 4706 N N . SER C 1 74 ? -74.262 -31.415 1.244 1.00 44.10 74 SER C N 1
ATOM 4707 C CA . SER C 1 74 ? -75.065 -32.070 2.262 1.00 41.70 74 SER C CA 1
ATOM 4708 C C . SER C 1 74 ? -74.204 -32.702 3.307 1.00 43.28 74 SER C C 1
ATOM 4709 O O . SER C 1 74 ? -73.048 -33.079 3.063 1.00 49.27 74 SER C O 1
ATOM 4712 N N . THR C 1 75 ? -74.776 -32.826 4.488 1.00 43.63 75 THR C N 1
ATOM 4713 C CA . THR C 1 75 ? -74.123 -33.552 5.531 1.00 43.02 75 THR C CA 1
ATOM 4714 C C . THR C 1 75 ? -74.949 -34.714 5.978 1.00 39.41 75 THR C C 1
ATOM 4715 O O . THR C 1 75 ? -74.533 -35.409 6.890 1.00 40.36 75 THR C O 1
ATOM 4719 N N . SER C 1 76 ? -76.106 -34.952 5.362 1.00 38.85 76 SER C N 1
ATOM 4720 C CA . SER C 1 76 ? -76.889 -36.149 5.732 1.00 41.08 76 SER C CA 1
ATOM 4721 C C . SER C 1 76 ? -76.678 -37.240 4.745 1.00 41.52 76 SER C C 1
ATOM 4722 O O . SER C 1 76 ? -76.998 -37.093 3.564 1.00 42.10 76 SER C O 1
ATOM 4725 N N . TYR C 1 77 ? -76.222 -38.364 5.256 1.00 43.65 77 TYR C N 1
ATOM 4726 C CA . TYR C 1 77 ? -76.302 -39.629 4.526 1.00 44.81 77 TYR C CA 1
ATOM 4727 C C . TYR C 1 77 ? -77.717 -40.046 4.110 1.00 46.44 77 TYR C C 1
ATOM 4728 O O . TYR C 1 77 ? -77.865 -41.003 3.375 1.00 52.09 77 TYR C O 1
ATOM 4737 N N . ASP C 1 78 ? -78.751 -39.377 4.606 1.00 52.03 78 ASP C N 1
ATOM 4738 C CA . ASP C 1 78 ? -80.118 -39.623 4.140 1.00 53.34 78 ASP C CA 1
ATOM 4739 C C . ASP C 1 78 ? -80.305 -39.195 2.689 1.00 50.24 78 ASP C C 1
ATOM 4740 O O . ASP C 1 78 ? -81.087 -39.814 1.940 1.00 47.95 78 ASP C O 1
ATOM 4745 N N . ASP C 1 79 ? -79.595 -38.131 2.308 1.00 45.11 79 ASP C N 1
ATOM 4746 C CA . ASP C 1 79 ? -79.624 -37.616 0.948 1.00 43.85 79 ASP C CA 1
ATOM 4747 C C . ASP C 1 79 ? -79.122 -38.617 -0.109 1.00 42.78 79 ASP C C 1
ATOM 4748 O O . ASP C 1 79 ? -79.566 -38.568 -1.242 1.00 45.14 79 ASP C O 1
ATOM 4753 N N . LEU C 1 80 ? -78.214 -39.515 0.258 1.00 41.81 80 LEU C N 1
ATOM 4754 C CA . LEU C 1 80 ? -77.830 -40.637 -0.606 1.00 42.45 80 LEU C CA 1
ATOM 4755 C C . LEU C 1 80 ? -78.980 -41.612 -0.980 1.00 43.62 80 LEU C C 1
ATOM 4756 O O . LEU C 1 80 ? -78.922 -42.297 -1.994 1.00 41.99 80 LEU C O 1
ATOM 4761 N N . LYS C 1 81 ? -80.005 -41.709 -0.155 1.00 45.46 81 LYS C N 1
ATOM 4762 C CA . LYS C 1 81 ? -81.134 -42.545 -0.490 1.00 49.00 81 LYS C CA 1
ATOM 4763 C C . LYS C 1 81 ? -81.674 -42.187 -1.867 1.00 47.54 81 LYS C C 1
ATOM 4764 O O . LYS C 1 81 ? -82.117 -43.073 -2.603 1.00 42.91 81 LYS C O 1
ATOM 4770 N N . ALA C 1 82 ? -81.604 -40.905 -2.226 1.00 43.29 82 ALA C N 1
ATOM 4771 C CA . ALA C 1 82 ? -82.025 -40.456 -3.546 1.00 44.79 82 ALA C CA 1
ATOM 4772 C C . ALA C 1 82 ? -80.918 -40.499 -4.607 1.00 46.00 82 ALA C C 1
ATOM 4773 O O . ALA C 1 82 ? -80.793 -39.570 -5.399 1.00 52.17 82 ALA C O 1
ATOM 4775 N N . THR C 1 83 ? -80.091 -41.538 -4.629 1.00 43.13 83 THR C N 1
ATOM 4776 C CA . THR C 1 83 ? -79.076 -41.649 -5.679 1.00 41.84 83 THR C CA 1
ATOM 4777 C C . THR C 1 83 ? -79.096 -43.055 -6.231 1.00 39.94 83 THR C C 1
ATOM 4778 O O . THR C 1 83 ? -79.612 -43.951 -5.597 1.00 39.39 83 THR C O 1
ATOM 4782 N N . ASP C 1 84 ? -78.559 -43.208 -7.439 1.00 44.53 84 ASP C N 1
ATOM 4783 C CA . ASP C 1 84 ? -78.452 -44.498 -8.128 1.00 46.65 84 ASP C CA 1
ATOM 4784 C C . ASP C 1 84 ? -77.210 -45.303 -7.740 1.00 44.59 84 ASP C C 1
ATOM 4785 O O . ASP C 1 84 ? -77.207 -46.537 -7.818 1.00 45.02 84 ASP C O 1
ATOM 4790 N N . ILE C 1 85 ? -76.189 -44.590 -7.278 1.00 46.44 85 ILE C N 1
ATOM 4791 C CA . ILE C 1 85 ? -74.935 -45.181 -6.861 1.00 48.11 85 ILE C CA 1
ATOM 4792 C C . ILE C 1 85 ? -74.246 -44.263 -5.839 1.00 48.10 85 ILE C C 1
ATOM 4793 O O . ILE C 1 85 ? -74.423 -43.037 -5.875 1.00 47.21 85 ILE C O 1
ATOM 4798 N N . VAL C 1 86 ? -73.452 -44.845 -4.939 1.00 44.50 86 VAL C N 1
ATOM 4799 C CA . VAL C 1 86 ? -72.702 -44.029 -4.012 1.00 43.56 86 VAL C CA 1
ATOM 4800 C C . VAL C 1 86 ? -71.236 -44.393 -4.080 1.00 43.79 86 VAL C C 1
ATOM 4801 O O . VAL C 1 86 ? -70.848 -45.578 -4.108 1.00 40.14 86 VAL C O 1
ATOM 4805 N N . ILE C 1 87 ? -70.423 -43.347 -4.083 1.00 42.89 87 ILE C N 1
ATOM 4806 C CA . ILE C 1 87 ? -69.002 -43.496 -4.247 1.00 44.84 87 ILE C CA 1
ATOM 4807 C C . ILE C 1 87 ? -68.304 -42.939 -3.042 1.00 45.51 87 ILE C C 1
ATOM 4808 O O . ILE C 1 87 ? -68.517 -41.775 -2.683 1.00 46.27 87 ILE C O 1
ATOM 4813 N N . GLU C 1 88 ? -67.439 -43.764 -2.458 1.00 41.41 88 GLU C N 1
ATOM 4814 C CA . GLU C 1 88 ? -66.763 -43.436 -1.233 1.00 40.01 88 GLU C CA 1
ATOM 4815 C C . GLU C 1 88 ? -65.393 -42.933 -1.574 1.00 42.40 88 GLU C C 1
ATOM 4816 O O . GLU C 1 88 ? -64.549 -43.681 -2.131 1.00 46.29 88 GLU C O 1
ATOM 4822 N N . ALA C 1 89 ? -65.150 -41.674 -1.219 1.00 42.56 89 ALA C N 1
ATOM 4823 C CA . ALA C 1 89 ? -63.891 -41.036 -1.552 1.00 42.37 89 ALA C CA 1
ATOM 4824 C C . ALA C 1 89 ? -63.489 -40.121 -0.426 1.00 45.66 89 ALA C C 1
ATOM 4825 O O . ALA C 1 89 ? -63.225 -38.924 -0.603 1.00 43.33 89 ALA C O 1
ATOM 4827 N N . ALA C 1 90 ? -63.454 -40.714 0.759 1.00 49.18 90 ALA C N 1
ATOM 4828 C CA . ALA C 1 90 ? -63.297 -39.947 1.984 1.00 50.40 90 ALA C CA 1
ATOM 4829 C C . ALA C 1 90 ? -61.983 -40.255 2.690 1.00 48.93 90 ALA C C 1
ATOM 4830 O O . ALA C 1 90 ? -61.328 -39.341 3.204 1.00 47.88 90 ALA C O 1
ATOM 4832 N N . THR C 1 91 ? -61.598 -41.531 2.742 1.00 43.77 91 THR C N 1
ATOM 4833 C CA . THR C 1 91 ? -60.427 -41.884 3.509 1.00 42.87 91 THR C CA 1
ATOM 4834 C C . THR C 1 91 ? -59.760 -43.185 3.090 1.00 43.27 91 THR C C 1
ATOM 4835 O O . THR C 1 91 ? -60.417 -44.114 2.607 1.00 43.21 91 THR C O 1
ATOM 4839 N N . GLU C 1 92 ? -58.445 -43.241 3.281 1.00 40.96 92 GLU C N 1
ATOM 4840 C CA . GLU C 1 92 ? -57.714 -44.504 3.146 1.00 44.43 92 GLU C CA 1
ATOM 4841 C C . GLU C 1 92 ? -57.446 -45.233 4.505 1.00 41.98 92 GLU C C 1
ATOM 4842 O O . GLU C 1 92 ? -57.073 -46.407 4.508 1.00 37.31 92 GLU C O 1
ATOM 4848 N N . ASN C 1 93 ? -57.692 -44.579 5.638 1.00 41.80 93 ASN C N 1
ATOM 4849 C CA . ASN C 1 93 ? -57.768 -45.298 6.912 1.00 43.39 93 ASN C CA 1
ATOM 4850 C C . ASN C 1 93 ? -58.739 -46.458 6.835 1.00 40.42 93 ASN C C 1
ATOM 4851 O O . ASN C 1 93 ? -59.929 -46.248 6.702 1.00 38.38 93 ASN C O 1
ATOM 4856 N N . TYR C 1 94 ? -58.240 -47.674 6.952 1.00 40.81 94 TYR C N 1
ATOM 4857 C CA . TYR C 1 94 ? -59.070 -48.830 6.674 1.00 41.58 94 TYR C CA 1
ATOM 4858 C C . TYR C 1 94 ? -60.319 -48.871 7.560 1.00 43.19 94 TYR C C 1
ATOM 4859 O O . TYR C 1 94 ? -61.437 -49.061 7.083 1.00 43.03 94 TYR C O 1
ATOM 4868 N N . ASP C 1 95 ? -60.104 -48.674 8.851 1.00 46.03 95 ASP C N 1
ATOM 4869 C CA . ASP C 1 95 ? -61.186 -48.614 9.837 1.00 46.64 95 ASP C CA 1
ATOM 4870 C C . ASP C 1 95 ? -62.238 -47.532 9.546 1.00 46.42 95 ASP C C 1
ATOM 4871 O O . ASP C 1 95 ? -63.428 -47.824 9.611 1.00 45.10 95 ASP C O 1
ATOM 4876 N N . LEU C 1 96 ? -61.837 -46.297 9.247 1.00 44.02 96 LEU C N 1
ATOM 4877 C CA . LEU C 1 96 ? -62.856 -45.277 9.009 1.00 49.48 96 LEU C CA 1
ATOM 4878 C C . LEU C 1 96 ? -63.626 -45.666 7.779 1.00 45.92 96 LEU C C 1
ATOM 4879 O O . LEU C 1 96 ? -64.844 -45.551 7.749 1.00 43.36 96 LEU C O 1
ATOM 4884 N N . LYS C 1 97 ? -62.890 -46.136 6.776 1.00 43.91 97 LYS C N 1
ATOM 4885 C CA . LYS C 1 97 ? -63.458 -46.522 5.505 1.00 43.66 97 LYS C CA 1
ATOM 4886 C C . LYS C 1 97 ? -64.580 -47.522 5.735 1.00 43.57 97 LYS C C 1
ATOM 4887 O O . LYS C 1 97 ? -65.720 -47.323 5.311 1.00 39.14 97 LYS C O 1
ATOM 4893 N N . VAL C 1 98 ? -64.266 -48.587 6.452 1.00 40.56 98 VAL C N 1
ATOM 4894 C CA . VAL C 1 98 ? -65.254 -49.577 6.660 1.00 39.56 98 VAL C CA 1
ATOM 4895 C C . VAL C 1 98 ? -66.460 -49.022 7.396 1.00 40.41 98 VAL C C 1
ATOM 4896 O O . VAL C 1 98 ? -67.581 -49.435 7.134 1.00 45.44 98 VAL C O 1
ATOM 4900 N N . LYS C 1 99 ? -66.254 -48.122 8.336 1.00 41.69 99 LYS C N 1
ATOM 4901 C CA . LYS C 1 99 ? -67.389 -47.579 9.088 1.00 42.93 99 LYS C CA 1
ATOM 4902 C C . LYS C 1 99 ? -68.349 -46.879 8.125 1.00 42.45 99 LYS C C 1
ATOM 4903 O O . LYS C 1 99 ? -69.573 -47.004 8.230 1.00 43.44 99 LYS C O 1
ATOM 4909 N N . ILE C 1 100 ? -67.770 -46.187 7.156 1.00 39.87 100 ILE C N 1
ATOM 4910 C CA . ILE C 1 100 ? -68.532 -45.515 6.112 1.00 38.95 100 ILE C CA 1
ATOM 4911 C C . ILE C 1 100 ? -69.296 -46.473 5.180 1.00 38.75 100 ILE C C 1
ATOM 4912 O O . ILE C 1 100 ? -70.492 -46.322 4.971 1.00 44.03 100 ILE C O 1
ATOM 4917 N N . LEU C 1 101 ? -68.641 -47.493 4.663 1.00 39.32 101 LEU C N 1
ATOM 4918 C CA . LEU C 1 101 ? -69.332 -48.427 3.768 1.00 39.65 101 LEU C CA 1
ATOM 4919 C C . LEU C 1 101 ? -70.503 -49.094 4.469 1.00 39.12 101 LEU C C 1
ATOM 4920 O O . LEU C 1 101 ? -71.585 -49.233 3.908 1.00 37.93 101 LEU C O 1
ATOM 4925 N N . LYS C 1 102 ? -70.273 -49.483 5.710 1.00 40.60 102 LYS C N 1
ATOM 4926 C CA . LYS C 1 102 ? -71.332 -49.992 6.555 1.00 42.34 102 LYS C CA 1
ATOM 4927 C C . LYS C 1 102 ? -72.426 -48.935 6.731 1.00 43.14 102 LYS C C 1
ATOM 4928 O O . LYS C 1 102 ? -73.632 -49.235 6.563 1.00 41.83 102 LYS C O 1
ATOM 4934 N N . GLN C 1 103 ? -72.019 -47.699 7.020 1.00 41.13 103 GLN C N 1
ATOM 4935 C CA . GLN C 1 103 ? -73.008 -46.668 7.253 1.00 42.18 103 GLN C CA 1
ATOM 4936 C C . GLN C 1 103 ? -73.887 -46.452 6.036 1.00 45.23 103 GLN C C 1
ATOM 4937 O O . GLN C 1 103 ? -75.116 -46.382 6.149 1.00 46.64 103 GLN C O 1
ATOM 4943 N N . ILE C 1 104 ? -73.250 -46.380 4.874 1.00 42.07 104 ILE C N 1
ATOM 4944 C CA . ILE C 1 104 ? -73.973 -46.263 3.615 1.00 42.68 104 ILE C CA 1
ATOM 4945 C C . ILE C 1 104 ? -74.850 -47.484 3.360 1.00 38.83 104 ILE C C 1
ATOM 4946 O O . ILE C 1 104 ? -76.012 -47.380 3.004 1.00 36.75 104 ILE C O 1
ATOM 4951 N N . ASP C 1 105 ? -74.262 -48.646 3.533 1.00 37.65 105 ASP C N 1
ATOM 4952 C CA . ASP C 1 105 ? -74.988 -49.867 3.343 1.00 38.90 105 ASP C CA 1
ATOM 4953 C C . ASP C 1 105 ? -76.284 -49.799 4.161 1.00 39.97 105 ASP C C 1
ATOM 4954 O O . ASP C 1 105 ? -77.334 -50.243 3.697 1.00 38.35 105 ASP C O 1
ATOM 4959 N N . GLY C 1 106 ? -76.206 -49.249 5.371 1.00 38.81 106 GLY C N 1
ATOM 4960 C CA . GLY C 1 106 ? -77.382 -49.145 6.214 1.00 42.85 106 GLY C CA 1
ATOM 4961 C C . GLY C 1 106 ? -78.449 -48.239 5.622 1.00 49.43 106 GLY C C 1
ATOM 4962 O O . GLY C 1 106 ? -79.582 -48.659 5.506 1.00 52.05 106 GLY C O 1
ATOM 4963 N N . ILE C 1 107 ? -78.077 -47.023 5.192 1.00 49.76 107 ILE C N 1
ATOM 4964 C CA . ILE C 1 107 ? -79.052 -46.027 4.727 1.00 48.80 107 ILE C CA 1
ATOM 4965 C C . ILE C 1 107 ? -79.744 -46.353 3.380 1.00 49.43 107 ILE C C 1
ATOM 4966 O O . ILE C 1 107 ? -80.966 -46.341 3.290 1.00 49.12 107 ILE C O 1
ATOM 4971 N N . VAL C 1 108 ? -78.957 -46.594 2.329 1.00 52.05 108 VAL C N 1
ATOM 4972 C CA . VAL C 1 108 ? -79.444 -46.600 0.894 1.00 45.00 108 VAL C CA 1
ATOM 4973 C C . VAL C 1 108 ? -80.210 -47.863 0.566 1.00 39.31 108 VAL C C 1
ATOM 4974 O O . VAL C 1 108 ? -80.179 -48.797 1.338 1.00 34.61 108 VAL C O 1
ATOM 4978 N N . GLY C 1 109 ? -80.892 -47.878 -0.574 1.00 40.46 109 GLY C N 1
ATOM 4979 C CA . GLY C 1 109 ? -81.780 -49.003 -0.936 1.00 46.74 109 GLY C CA 1
ATOM 4980 C C . GLY C 1 109 ? -80.988 -50.241 -1.266 1.00 50.90 109 GLY C C 1
ATOM 4981 O O . GLY C 1 109 ? -79.768 -50.194 -1.228 1.00 57.50 109 GLY C O 1
ATOM 4982 N N . GLU C 1 110 ? -81.635 -51.358 -1.572 1.00 55.08 110 GLU C N 1
ATOM 4983 C CA . GLU C 1 110 ? -80.846 -52.522 -2.016 1.00 65.35 110 GLU C CA 1
ATOM 4984 C C . GLU C 1 110 ? -80.407 -52.400 -3.506 1.00 63.93 110 GLU C C 1
ATOM 4985 O O . GLU C 1 110 ? -79.476 -53.082 -3.922 1.00 57.20 110 GLU C O 1
ATOM 4991 N N . ASN C 1 111 ? -81.062 -51.518 -4.276 1.00 64.28 111 ASN C N 1
ATOM 4992 C CA . ASN C 1 111 ? -80.705 -51.251 -5.692 1.00 63.42 111 ASN C CA 1
ATOM 4993 C C . ASN C 1 111 ? -79.367 -50.573 -5.861 1.00 56.85 111 ASN C C 1
ATOM 4994 O O . ASN C 1 111 ? -78.667 -50.808 -6.847 1.00 50.00 111 ASN C O 1
ATOM 4999 N N . VAL C 1 112 ? -79.064 -49.682 -4.925 1.00 52.49 112 VAL C N 1
ATOM 5000 C CA . VAL C 1 112 ? -77.985 -48.747 -5.091 1.00 52.12 112 VAL C CA 1
ATOM 5001 C C . VAL C 1 112 ? -76.672 -49.480 -4.953 1.00 53.07 112 VAL C C 1
ATOM 5002 O O . VAL C 1 112 ? -76.537 -50.437 -4.200 1.00 51.81 112 VAL C O 1
ATOM 5006 N N . ILE C 1 113 ? -75.711 -49.048 -5.745 1.00 52.44 113 ILE C N 1
ATOM 5007 C CA . ILE C 1 113 ? -74.442 -49.708 -5.802 1.00 46.95 113 ILE C CA 1
ATOM 5008 C C . ILE C 1 113 ? -73.568 -48.897 -4.906 1.00 44.26 113 ILE C C 1
ATOM 5009 O O . ILE C 1 113 ? -73.685 -47.652 -4.818 1.00 42.41 113 ILE C O 1
ATOM 5014 N N . ILE C 1 114 ? -72.686 -49.601 -4.230 1.00 40.69 114 ILE C N 1
ATOM 5015 C CA . ILE C 1 114 ? -71.674 -48.932 -3.460 1.00 41.87 114 ILE C CA 1
ATOM 5016 C C . ILE C 1 114 ? -70.342 -49.128 -4.162 1.00 39.67 114 ILE C C 1
ATOM 5017 O O . ILE C 1 114 ? -70.024 -50.218 -4.605 1.00 35.96 114 ILE C O 1
ATOM 5022 N N . ALA C 1 115 ? -69.612 -48.033 -4.335 1.00 40.83 115 ALA C N 1
ATOM 5023 C CA . ALA C 1 115 ? -68.288 -48.096 -4.934 1.00 42.21 115 ALA C CA 1
ATOM 5024 C C . ALA C 1 115 ? -67.340 -47.243 -4.156 1.00 41.03 115 ALA C C 1
ATOM 5025 O O . ALA C 1 115 ? -67.736 -46.279 -3.526 1.00 45.55 115 ALA C O 1
ATOM 5027 N N . SER C 1 116 ? -66.075 -47.613 -4.206 1.00 42.00 116 SER C N 1
ATOM 5028 C CA . SER C 1 116 ? -65.074 -47.018 -3.341 1.00 42.76 116 SER C CA 1
ATOM 5029 C C . SER C 1 116 ? -63.888 -46.614 -4.141 1.00 40.54 116 SER C C 1
ATOM 5030 O O . SER C 1 116 ? -63.320 -47.426 -4.874 1.00 38.59 116 SER C O 1
ATOM 5033 N N . ASN C 1 117 ? -63.512 -45.354 -4.002 1.00 40.14 117 ASN C N 1
ATOM 5034 C CA . ASN C 1 117 ? -62.233 -44.951 -4.510 1.00 42.78 117 ASN C CA 1
ATOM 5035 C C . ASN C 1 117 ? -61.163 -45.307 -3.508 1.00 42.97 117 ASN C C 1
ATOM 5036 O O . ASN C 1 117 ? -61.239 -44.908 -2.348 1.00 48.52 117 ASN C O 1
ATOM 5041 N N . THR C 1 118 ? -60.159 -46.034 -3.955 1.00 42.12 118 THR C N 1
ATOM 5042 C CA . THR C 1 118 ? -59.052 -46.371 -3.083 1.00 43.97 118 THR C CA 1
ATOM 5043 C C . THR C 1 118 ? -57.827 -46.603 -3.891 1.00 43.00 118 THR C C 1
ATOM 5044 O O . THR C 1 118 ? -57.881 -47.249 -4.934 1.00 47.19 118 THR C O 1
ATOM 5048 N N . SER C 1 119 ? -56.703 -46.115 -3.404 1.00 39.04 119 SER C N 1
ATOM 5049 C CA . SER C 1 119 ? -55.527 -46.257 -4.185 1.00 41.28 119 SER C CA 1
ATOM 5050 C C . SER C 1 119 ? -54.868 -47.684 -4.019 1.00 43.38 119 SER C C 1
ATOM 5051 O O . SER C 1 119 ? -53.920 -48.012 -4.735 1.00 43.40 119 SER C O 1
ATOM 5054 N N . SER C 1 120 ? -55.421 -48.562 -3.170 1.00 45.13 120 SER C N 1
ATOM 5055 C CA . SER C 1 120 ? -54.864 -49.923 -3.033 1.00 42.76 120 SER C CA 1
ATOM 5056 C C . SER C 1 120 ? -55.562 -50.985 -2.140 1.00 41.47 120 SER C C 1
ATOM 5057 O O . SER C 1 120 ? -55.194 -52.169 -2.250 1.00 38.43 120 SER C O 1
ATOM 5060 N N . ILE C 1 121 ? -56.511 -50.597 -1.274 1.00 40.10 121 ILE C N 1
ATOM 5061 C CA . ILE C 1 121 ? -57.274 -51.555 -0.398 1.00 40.85 121 ILE C CA 1
ATOM 5062 C C . ILE C 1 121 ? -58.077 -52.679 -1.156 1.00 36.88 121 ILE C C 1
ATOM 5063 O O . ILE C 1 121 ? -58.776 -52.384 -2.093 1.00 30.78 121 ILE C O 1
ATOM 5068 N N . SER C 1 122 ? -58.014 -53.943 -0.699 1.00 38.30 122 SER C N 1
ATOM 5069 C CA . SER C 1 122 ? -58.776 -55.079 -1.298 1.00 38.20 122 SER C CA 1
ATOM 5070 C C . SER C 1 122 ? -60.252 -54.787 -1.457 1.00 38.87 122 SER C C 1
ATOM 5071 O O . SER C 1 122 ? -60.944 -54.459 -0.516 1.00 44.16 122 SER C O 1
ATOM 5074 N N . ILE C 1 123 ? -60.739 -54.935 -2.665 1.00 41.28 123 ILE C N 1
ATOM 5075 C CA . ILE C 1 123 ? -62.121 -54.608 -2.961 1.00 43.73 123 ILE C CA 1
ATOM 5076 C C . ILE C 1 123 ? -63.004 -55.753 -2.487 1.00 42.68 123 ILE C C 1
ATOM 5077 O O . ILE C 1 123 ? -64.126 -55.542 -2.024 1.00 41.88 123 ILE C O 1
ATOM 5082 N N . THR C 1 124 ? -62.483 -56.961 -2.610 1.00 42.82 124 THR C N 1
ATOM 5083 C CA . THR C 1 124 ? -63.137 -58.135 -2.059 1.00 43.02 124 THR C CA 1
ATOM 5084 C C . THR C 1 124 ? -63.276 -58.059 -0.531 1.00 45.45 124 THR C C 1
ATOM 5085 O O . THR C 1 124 ? -64.341 -58.304 0.028 1.00 45.73 124 THR C O 1
ATOM 5089 N N . LYS C 1 125 ? -62.182 -57.716 0.132 1.00 48.39 125 LYS C N 1
ATOM 5090 C CA . LYS C 1 125 ? -62.211 -57.482 1.564 1.00 48.02 125 LYS C CA 1
ATOM 5091 C C . LYS C 1 125 ? -63.231 -56.364 1.838 1.00 45.49 125 LYS C C 1
ATOM 5092 O O . LYS C 1 125 ? -64.173 -56.598 2.603 1.00 46.35 125 LYS C O 1
ATOM 5098 N N . LEU C 1 126 ? -63.124 -55.192 1.195 1.00 40.42 126 LEU C N 1
ATOM 5099 C CA . LEU C 1 126 ? -64.132 -54.125 1.466 1.00 40.17 126 LEU C CA 1
ATOM 5100 C C . LEU C 1 126 ? -65.578 -54.611 1.239 1.00 38.43 126 LEU C C 1
ATOM 5101 O O . LEU C 1 126 ? -66.473 -54.366 2.042 1.00 39.53 126 LEU C O 1
ATOM 5106 N N . ALA C 1 127 ? -65.791 -55.348 0.168 1.00 37.80 127 ALA C N 1
ATOM 5107 C CA . ALA C 1 127 ? -67.132 -55.774 -0.203 1.00 38.62 127 ALA C CA 1
ATOM 5108 C C . ALA C 1 127 ? -67.774 -56.620 0.880 1.00 39.35 127 ALA C C 1
ATOM 5109 O O . ALA C 1 127 ? -68.992 -56.568 1.082 1.00 45.11 127 ALA C O 1
ATOM 5111 N N . ALA C 1 128 ? -66.961 -57.434 1.548 1.00 38.30 128 ALA C N 1
ATOM 5112 C CA . ALA C 1 128 ? -67.477 -58.400 2.513 1.00 37.77 128 ALA C CA 1
ATOM 5113 C C . ALA C 1 128 ? -68.034 -57.703 3.770 1.00 38.79 128 ALA C C 1
ATOM 5114 O O . ALA C 1 128 ? -68.900 -58.240 4.485 1.00 39.51 128 ALA C O 1
ATOM 5116 N N . VAL C 1 129 ? -67.569 -56.480 4.006 1.00 36.42 129 VAL C N 1
ATOM 5117 C CA . VAL C 1 129 ? -68.045 -55.722 5.126 1.00 36.09 129 VAL C CA 1
ATOM 5118 C C . VAL C 1 129 ? -69.440 -55.180 4.887 1.00 37.87 129 VAL C C 1
ATOM 5119 O O . VAL C 1 129 ? -69.961 -54.532 5.762 1.00 41.00 129 VAL C O 1
ATOM 5123 N N . THR C 1 130 ? -70.027 -55.400 3.712 1.00 39.25 130 THR C N 1
ATOM 5124 C CA . THR C 1 130 ? -71.381 -54.943 3.431 1.00 43.38 130 THR C CA 1
ATOM 5125 C C . THR C 1 130 ? -72.290 -56.143 3.241 1.00 48.15 130 THR C C 1
ATOM 5126 O O . THR C 1 130 ? -71.830 -57.274 3.098 1.00 52.58 130 THR C O 1
ATOM 5130 N N . SER C 1 131 ? -73.585 -55.863 3.196 1.00 48.52 131 SER C N 1
ATOM 5131 C CA . SER C 1 131 ? -74.614 -56.862 2.978 1.00 47.32 131 SER C CA 1
ATOM 5132 C C . SER C 1 131 ? -74.814 -57.117 1.506 1.00 46.27 131 SER C C 1
ATOM 5133 O O . SER C 1 131 ? -75.858 -57.633 1.104 1.00 50.24 131 SER C O 1
ATOM 5136 N N . ARG C 1 132 ? -73.870 -56.712 0.673 1.00 46.52 132 ARG C N 1
ATOM 5137 C CA . ARG C 1 132 ? -74.189 -56.621 -0.746 1.00 49.17 132 ARG C CA 1
ATOM 5138 C C . ARG C 1 132 ? -73.008 -56.776 -1.661 1.00 49.05 132 ARG C C 1
ATOM 5139 O O . ARG C 1 132 ? -72.971 -56.142 -2.714 1.00 54.60 132 ARG C O 1
ATOM 5147 N N . ALA C 1 133 ? -72.058 -57.627 -1.282 1.00 46.56 133 ALA C N 1
ATOM 5148 C CA . ALA C 1 133 ? -70.778 -57.662 -1.978 1.00 43.68 133 ALA C CA 1
ATOM 5149 C C . ALA C 1 133 ? -70.960 -57.674 -3.511 1.00 42.70 133 ALA C C 1
ATOM 5150 O O . ALA C 1 133 ? -70.223 -56.983 -4.238 1.00 39.24 133 ALA C O 1
ATOM 5152 N N . ASP C 1 134 ? -71.975 -58.413 -3.981 1.00 44.90 134 ASP C N 1
ATOM 5153 C CA . ASP C 1 134 ? -72.365 -58.444 -5.412 1.00 45.39 134 ASP C CA 1
ATOM 5154 C C . ASP C 1 134 ? -72.654 -57.067 -6.041 1.00 44.27 134 ASP C C 1
ATOM 5155 O O . ASP C 1 134 ? -72.504 -56.910 -7.256 1.00 51.46 134 ASP C O 1
ATOM 5160 N N . ARG C 1 135 ? -73.069 -56.094 -5.232 1.00 39.62 135 ARG C N 1
ATOM 5161 C CA . ARG C 1 135 ? -73.309 -54.728 -5.695 1.00 42.39 135 ARG C CA 1
ATOM 5162 C C . ARG C 1 135 ? -72.229 -53.794 -5.171 1.00 40.14 135 ARG C C 1
ATOM 5163 O O . ARG C 1 135 ? -72.441 -52.600 -5.043 1.00 42.36 135 ARG C O 1
ATOM 5171 N N . PHE C 1 136 ? -71.056 -54.344 -4.892 1.00 40.69 136 PHE C N 1
ATOM 5172 C CA . PHE C 1 136 ? -69.911 -53.554 -4.484 1.00 41.47 136 PHE C CA 1
ATOM 5173 C C . PHE C 1 136 ? -68.847 -53.613 -5.569 1.00 41.53 136 PHE C C 1
ATOM 5174 O O . PHE C 1 136 ? -68.691 -54.647 -6.260 1.00 46.81 136 PHE C O 1
ATOM 5182 N N . ILE C 1 137 ? -68.105 -52.518 -5.703 1.00 36.29 137 ILE C N 1
ATOM 5183 C CA . ILE C 1 137 ? -67.097 -52.406 -6.731 1.00 36.25 137 ILE C CA 1
ATOM 5184 C C . ILE C 1 137 ? -66.153 -51.242 -6.450 1.00 36.27 137 ILE C C 1
ATOM 5185 O O . ILE C 1 137 ? -66.533 -50.236 -5.846 1.00 33.69 137 ILE C O 1
ATOM 5190 N N . GLY C 1 138 ? -64.911 -51.399 -6.872 1.00 34.07 138 GLY C N 1
ATOM 5191 C CA . GLY C 1 138 ? -63.946 -50.369 -6.676 1.00 36.64 138 GLY C CA 1
ATOM 5192 C C . GLY C 1 138 ? -63.988 -49.507 -7.902 1.00 38.12 138 GLY C C 1
ATOM 5193 O O . GLY C 1 138 ? -64.071 -50.041 -8.999 1.00 39.48 138 GLY C O 1
ATOM 5194 N N . MET C 1 139 ? -63.936 -48.183 -7.718 1.00 40.00 139 MET C N 1
ATOM 5195 C CA . MET C 1 139 ? -64.004 -47.238 -8.836 1.00 38.65 139 MET C CA 1
ATOM 5196 C C . MET C 1 139 ? -62.927 -46.214 -8.566 1.00 39.27 139 MET C C 1
ATOM 5197 O O . MET C 1 139 ? -63.149 -45.209 -7.904 1.00 44.77 139 MET C O 1
ATOM 5202 N N . HIS C 1 140 ? -61.742 -46.505 -9.064 1.00 37.80 140 HIS C N 1
ATOM 5203 C CA . HIS C 1 140 ? -60.540 -45.763 -8.726 1.00 37.56 140 HIS C CA 1
ATOM 5204 C C . HIS C 1 140 ? -60.314 -44.717 -9.803 1.00 36.82 140 HIS C C 1
ATOM 5205 O O . HIS C 1 140 ? -60.064 -45.063 -10.953 1.00 38.56 140 HIS C O 1
ATOM 5212 N N . PHE C 1 141 ? -60.437 -43.453 -9.429 1.00 36.13 141 PHE C N 1
ATOM 5213 C CA . PHE C 1 141 ? -60.226 -42.314 -10.335 1.00 36.90 141 PHE C CA 1
ATOM 5214 C C . PHE C 1 141 ? -58.853 -41.780 -10.030 1.00 37.88 141 PHE C C 1
ATOM 5215 O O . PHE C 1 141 ? -58.191 -42.318 -9.135 1.00 38.60 141 PHE C O 1
ATOM 5223 N N . PHE C 1 142 ? -58.430 -40.723 -10.737 1.00 39.30 142 PHE C N 1
ATOM 5224 C CA . PHE C 1 142 ? -57.084 -40.180 -10.554 1.00 39.33 142 PHE C CA 1
ATOM 5225 C C . PHE C 1 142 ? -56.959 -38.677 -10.616 1.00 41.38 142 PHE C C 1
ATOM 5226 O O . PHE C 1 142 ? -57.530 -38.051 -11.467 1.00 46.49 142 PHE C O 1
ATOM 5234 N N . ASN C 1 143 ? -56.189 -38.150 -9.676 1.00 51.04 143 ASN C N 1
ATOM 5235 C CA . ASN C 1 143 ? -55.406 -36.887 -9.718 1.00 57.78 143 ASN C CA 1
ATOM 5236 C C . ASN C 1 143 ? -55.028 -36.195 -11.010 1.00 51.83 143 ASN C C 1
ATOM 5237 O O . ASN C 1 143 ? -54.237 -36.739 -11.741 1.00 72.71 143 ASN C O 1
ATOM 5242 N N . PRO C 1 144 ? -55.543 -34.999 -11.324 1.00 45.66 144 PRO C N 1
ATOM 5243 C CA . PRO C 1 144 ? -56.811 -34.363 -11.037 1.00 44.04 144 PRO C CA 1
ATOM 5244 C C . PRO C 1 144 ? -57.906 -35.128 -11.696 1.00 37.79 144 PRO C C 1
ATOM 5245 O O . PRO C 1 144 ? -57.822 -35.331 -12.872 1.00 44.20 144 PRO C O 1
ATOM 5249 N N . VAL C 1 145 ? -58.941 -35.526 -10.981 1.00 37.85 145 VAL C N 1
ATOM 5250 C CA . VAL C 1 145 ? -60.029 -36.282 -11.612 1.00 39.15 145 VAL C CA 1
ATOM 5251 C C . VAL C 1 145 ? -60.738 -35.570 -12.746 1.00 39.56 145 VAL C C 1
ATOM 5252 O O . VAL C 1 145 ? -61.021 -36.205 -13.738 1.00 48.40 145 VAL C O 1
ATOM 5256 N N . PRO C 1 146 ? -60.999 -34.258 -12.650 1.00 42.87 146 PRO C N 1
ATOM 5257 C CA . PRO C 1 146 ? -61.754 -33.702 -13.803 1.00 42.58 146 PRO C CA 1
ATOM 5258 C C . PRO C 1 146 ? -60.967 -33.795 -15.119 1.00 41.72 146 PRO C C 1
ATOM 5259 O O . PRO C 1 146 ? -61.537 -33.652 -16.206 1.00 41.56 146 PRO C O 1
ATOM 5263 N N . VAL C 1 147 ? -59.676 -34.082 -15.010 1.00 37.07 147 VAL C N 1
ATOM 5264 C CA . VAL C 1 147 ? -58.809 -34.090 -16.142 1.00 35.92 147 VAL C CA 1
ATOM 5265 C C . VAL C 1 147 ? -58.354 -35.481 -16.510 1.00 37.87 147 VAL C C 1
ATOM 5266 O O . VAL C 1 147 ? -58.358 -35.812 -17.686 1.00 43.58 147 VAL C O 1
ATOM 5270 N N . MET C 1 148 ? -57.963 -36.324 -15.563 1.00 39.60 148 MET C N 1
ATOM 5271 C CA . MET C 1 148 ? -57.469 -37.648 -15.961 1.00 39.28 148 MET C CA 1
ATOM 5272 C C . MET C 1 148 ? -58.594 -38.540 -16.503 1.00 39.49 148 MET C C 1
ATOM 5273 O O . MET C 1 148 ? -59.670 -38.631 -15.932 1.00 38.52 148 MET C O 1
ATOM 5278 N N . ALA C 1 149 ? -58.335 -39.213 -17.609 1.00 45.25 149 ALA C N 1
ATOM 5279 C CA . ALA C 1 149 ? -59.389 -39.946 -18.327 1.00 47.82 149 ALA C CA 1
ATOM 5280 C C . ALA C 1 149 ? -59.670 -41.338 -17.793 1.00 47.93 149 ALA C C 1
ATOM 5281 O O . ALA C 1 149 ? -60.759 -41.873 -17.978 1.00 50.03 149 ALA C O 1
ATOM 5283 N N . LEU C 1 150 ? -58.669 -41.922 -17.155 1.00 45.46 150 LEU C N 1
ATOM 5284 C CA . LEU C 1 150 ? -58.719 -43.296 -16.779 1.00 45.37 150 LEU C CA 1
ATOM 5285 C C . LEU C 1 150 ? -59.616 -43.501 -15.572 1.00 44.67 150 LEU C C 1
ATOM 5286 O O . LEU C 1 150 ? -59.639 -42.676 -14.659 1.00 46.50 150 LEU C O 1
ATOM 5291 N N . VAL C 1 151 ? -60.341 -44.614 -15.585 1.00 44.25 151 VAL C N 1
ATOM 5292 C CA . VAL C 1 151 ? -61.081 -45.091 -14.413 1.00 45.01 151 VAL C CA 1
ATOM 5293 C C . VAL C 1 151 ? -60.745 -46.570 -14.208 1.00 44.07 151 VAL C C 1
ATOM 5294 O O . VAL C 1 151 ? -61.151 -47.415 -15.030 1.00 39.88 151 VAL C O 1
ATOM 5298 N N . GLU C 1 152 ? -60.022 -46.876 -13.119 1.00 41.32 152 GLU C N 1
ATOM 5299 C CA . GLU C 1 152 ? -59.721 -48.274 -12.770 1.00 40.63 152 GLU C CA 1
ATOM 5300 C C . GLU C 1 152 ? -60.914 -48.883 -12.031 1.00 39.79 152 GLU C C 1
ATOM 5301 O O . GLU C 1 152 ? -61.155 -48.566 -10.876 1.00 39.80 152 GLU C O 1
ATOM 5307 N N . LEU C 1 153 ? -61.681 -49.717 -12.734 1.00 40.84 153 LEU C N 1
ATOM 5308 C CA . LEU C 1 153 ? -62.770 -50.487 -12.141 1.00 41.58 153 LEU C CA 1
ATOM 5309 C C . LEU C 1 153 ? -62.236 -51.828 -11.652 1.00 43.40 153 LEU C C 1
ATOM 5310 O O . LEU C 1 153 ? -61.695 -52.628 -12.450 1.00 40.82 153 LEU C O 1
ATOM 5315 N N . ILE C 1 154 ? -62.400 -52.093 -10.359 1.00 40.33 154 ILE C N 1
ATOM 5316 C CA . ILE C 1 154 ? -61.810 -53.282 -9.789 1.00 37.92 154 ILE C CA 1
ATOM 5317 C C . ILE C 1 154 ? -62.939 -54.145 -9.286 1.00 36.97 154 ILE C C 1
ATOM 5318 O O . ILE C 1 154 ? -63.629 -53.773 -8.360 1.00 38.16 154 ILE C O 1
ATOM 5323 N N . ARG C 1 155 ? -63.125 -55.291 -9.916 1.00 36.63 155 ARG C N 1
ATOM 5324 C CA . ARG C 1 155 ? -64.049 -56.271 -9.417 1.00 38.59 155 ARG C CA 1
ATOM 5325 C C . ARG C 1 155 ? -63.431 -57.013 -8.251 1.00 40.73 155 ARG C C 1
ATOM 5326 O O . ARG C 1 155 ? -62.316 -57.533 -8.327 1.00 43.30 155 ARG C O 1
ATOM 5334 N N . GLY C 1 156 ? -64.168 -57.061 -7.155 1.00 39.89 156 GLY C N 1
ATOM 5335 C CA . GLY C 1 156 ? -63.910 -58.071 -6.158 1.00 39.13 156 GLY C CA 1
ATOM 5336 C C . GLY C 1 156 ? -64.524 -59.354 -6.656 1.00 37.08 156 GLY C C 1
ATOM 5337 O O . GLY C 1 156 ? -65.265 -59.346 -7.631 1.00 35.22 156 GLY C O 1
ATOM 5338 N N . LEU C 1 157 ? -64.213 -60.455 -5.975 1.00 37.91 157 LEU C N 1
ATOM 5339 C CA . LEU C 1 157 ? -64.736 -61.770 -6.344 1.00 38.33 157 LEU C CA 1
ATOM 5340 C C . LEU C 1 157 ? -66.242 -61.842 -6.373 1.00 37.37 157 LEU C C 1
ATOM 5341 O O . LEU C 1 157 ? -66.787 -62.655 -7.070 1.00 40.29 157 LEU C O 1
ATOM 5346 N N . GLN C 1 158 ? -66.904 -61.004 -5.592 1.00 40.21 158 GLN C N 1
ATOM 5347 C CA . GLN C 1 158 ? -68.346 -61.089 -5.396 1.00 41.70 158 GLN C CA 1
ATOM 5348 C C . GLN C 1 158 ? -69.114 -60.227 -6.384 1.00 43.05 158 GLN C C 1
ATOM 5349 O O . GLN C 1 158 ? -70.276 -60.526 -6.652 1.00 46.31 158 GLN C O 1
ATOM 5355 N N . THR C 1 159 ? -68.482 -59.150 -6.871 1.00 39.27 159 THR C N 1
ATOM 5356 C CA . THR C 1 159 ? -69.085 -58.201 -7.807 1.00 39.91 159 THR C CA 1
ATOM 5357 C C . THR C 1 159 ? -69.749 -58.873 -8.979 1.00 40.06 159 THR C C 1
ATOM 5358 O O . THR C 1 159 ? -69.134 -59.688 -9.600 1.00 45.55 159 THR C O 1
ATOM 5362 N N . SER C 1 160 ? -70.992 -58.530 -9.294 1.00 44.03 160 SER C N 1
ATOM 5363 C CA . SER C 1 160 ? -71.702 -59.165 -10.426 1.00 44.49 160 SER C CA 1
ATOM 5364 C C . SER C 1 160 ? -71.452 -58.468 -11.750 1.00 46.98 160 SER C C 1
ATOM 5365 O O . SER C 1 160 ? -71.048 -57.291 -11.802 1.00 50.32 160 SER C O 1
ATOM 5368 N N . ASP C 1 161 ? -71.732 -59.183 -12.829 1.00 46.83 161 ASP C N 1
ATOM 5369 C CA . ASP C 1 161 ? -71.621 -58.588 -14.154 1.00 46.77 161 ASP C CA 1
ATOM 5370 C C . ASP C 1 161 ? -72.504 -57.350 -14.275 1.00 45.27 161 ASP C C 1
ATOM 5371 O O . ASP C 1 161 ? -72.088 -56.356 -14.879 1.00 46.16 161 ASP C O 1
ATOM 5376 N N . THR C 1 162 ? -73.702 -57.405 -13.688 1.00 40.41 162 THR C N 1
ATOM 5377 C CA . THR C 1 162 ? -74.636 -56.296 -13.777 1.00 40.29 162 THR C CA 1
ATOM 5378 C C . THR C 1 162 ? -74.102 -54.999 -13.172 1.00 41.01 162 THR C C 1
ATOM 5379 O O . THR C 1 162 ? -74.350 -53.874 -13.670 1.00 38.23 162 THR C O 1
ATOM 5383 N N . THR C 1 163 ? -73.440 -55.178 -12.041 1.00 40.59 163 THR C N 1
ATOM 5384 C CA . THR C 1 163 ? -72.909 -54.068 -11.291 1.00 44.20 163 THR C CA 1
ATOM 5385 C C . THR C 1 163 ? -71.781 -53.527 -12.142 1.00 43.06 163 THR C C 1
ATOM 5386 O O . THR C 1 163 ? -71.652 -52.319 -12.375 1.00 42.44 163 THR C O 1
ATOM 5390 N N . HIS C 1 164 ? -70.967 -54.452 -12.624 1.00 39.47 164 HIS C N 1
ATOM 5391 C CA . HIS C 1 164 ? -69.873 -54.076 -13.472 1.00 38.89 164 HIS C CA 1
ATOM 5392 C C . HIS C 1 164 ? -70.396 -53.256 -14.639 1.00 40.24 164 HIS C C 1
ATOM 5393 O O . HIS C 1 164 ? -69.955 -52.124 -14.874 1.00 41.93 164 HIS C O 1
ATOM 5400 N N . ALA C 1 165 ? -71.352 -53.825 -15.360 1.00 37.31 165 ALA C N 1
ATOM 5401 C CA . ALA C 1 165 ? -71.917 -53.157 -16.506 1.00 36.18 165 ALA C CA 1
ATOM 5402 C C . ALA C 1 165 ? -72.246 -51.695 -16.198 1.00 37.37 165 ALA C C 1
ATOM 5403 O O . ALA C 1 165 ? -71.845 -50.762 -16.916 1.00 38.80 165 ALA C O 1
ATOM 5405 N N . ALA C 1 166 ? -72.983 -51.493 -15.122 1.00 34.86 166 ALA C N 1
ATOM 5406 C CA . ALA C 1 166 ? -73.535 -50.196 -14.864 1.00 35.94 166 ALA C CA 1
ATOM 5407 C C . ALA C 1 166 ? -72.461 -49.176 -14.700 1.00 35.68 166 ALA C C 1
ATOM 5408 O O . ALA C 1 166 ? -72.642 -47.990 -14.984 1.00 37.11 166 ALA C O 1
ATOM 5410 N N . VAL C 1 167 ? -71.344 -49.643 -14.188 1.00 37.24 167 VAL C N 1
ATOM 5411 C CA . VAL C 1 167 ? -70.290 -48.751 -13.752 1.00 40.72 167 VAL C CA 1
ATOM 5412 C C . VAL C 1 167 ? -69.314 -48.495 -14.896 1.00 37.60 167 VAL C C 1
ATOM 5413 O O . VAL C 1 167 ? -68.777 -47.409 -15.018 1.00 37.06 167 VAL C O 1
ATOM 5417 N N . GLU C 1 168 ? -69.108 -49.485 -15.748 1.00 37.73 168 GLU C N 1
ATOM 5418 C CA . GLU C 1 168 ? -68.510 -49.232 -17.062 1.00 41.83 168 GLU C CA 1
ATOM 5419 C C . GLU C 1 168 ? -69.244 -48.066 -17.766 1.00 41.10 168 GLU C C 1
ATOM 5420 O O . GLU C 1 168 ? -68.635 -47.062 -18.116 1.00 43.42 168 GLU C O 1
ATOM 5426 N N . ALA C 1 169 ? -70.564 -48.198 -17.886 1.00 39.32 169 ALA C N 1
ATOM 5427 C CA . ALA C 1 169 ? -71.429 -47.213 -18.513 1.00 39.86 169 ALA C CA 1
ATOM 5428 C C . ALA C 1 169 ? -71.300 -45.822 -17.892 1.00 43.46 169 ALA C C 1
ATOM 5429 O O . ALA C 1 169 ? -71.284 -44.796 -18.585 1.00 42.53 169 ALA C O 1
ATOM 5431 N N . LEU C 1 170 ? -71.223 -45.784 -16.576 1.00 44.62 170 LEU C N 1
ATOM 5432 C CA . LEU C 1 170 ? -71.090 -44.529 -15.903 1.00 44.25 170 LEU C CA 1
ATOM 5433 C C . LEU C 1 170 ? -69.756 -43.897 -16.257 1.00 46.45 170 LEU C C 1
ATOM 5434 O O . LEU C 1 170 ? -69.663 -42.682 -16.433 1.00 52.45 170 LEU C O 1
ATOM 5439 N N . SER C 1 171 ? -68.717 -44.712 -16.368 1.00 45.86 171 SER C N 1
ATOM 5440 C CA . SER C 1 171 ? -67.400 -44.188 -16.699 1.00 48.87 171 SER C CA 1
ATOM 5441 C C . SER C 1 171 ? -67.423 -43.552 -18.074 1.00 47.91 171 SER C C 1
ATOM 5442 O O . SER C 1 171 ? -66.796 -42.525 -18.323 1.00 47.50 171 SER C O 1
ATOM 5445 N N . LYS C 1 172 ? -68.137 -44.197 -18.981 1.00 45.86 172 LYS C N 1
ATOM 5446 C CA . LYS C 1 172 ? -68.282 -43.667 -20.320 1.00 47.06 172 LYS C CA 1
ATOM 5447 C C . LYS C 1 172 ? -69.121 -42.395 -20.313 1.00 46.92 172 LYS C C 1
ATOM 5448 O O . LYS C 1 172 ? -68.694 -41.366 -20.831 1.00 43.55 172 LYS C O 1
ATOM 5454 N N . GLN C 1 173 ? -70.301 -42.467 -19.707 1.00 47.22 173 GLN C N 1
ATOM 5455 C CA . GLN C 1 173 ? -71.106 -41.291 -19.487 1.00 46.93 173 GLN C CA 1
ATOM 5456 C C . GLN C 1 173 ? -70.227 -40.163 -19.015 1.00 44.93 173 GLN C C 1
ATOM 5457 O O . GLN C 1 173 ? -70.464 -39.003 -19.371 1.00 42.30 173 GLN C O 1
ATOM 5463 N N . LEU C 1 174 ? -69.224 -40.485 -18.203 1.00 42.01 174 LEU C N 1
ATOM 5464 C CA . LEU C 1 174 ? -68.332 -39.447 -17.701 1.00 44.72 174 LEU C CA 1
ATOM 5465 C C . LEU C 1 174 ? -67.313 -39.002 -18.720 1.00 46.22 174 LEU C C 1
ATOM 5466 O O . LEU C 1 174 ? -66.480 -38.150 -18.424 1.00 51.86 174 LEU C O 1
ATOM 5471 N N . GLY C 1 175 ? -67.376 -39.558 -19.921 1.00 46.38 175 GLY C N 1
ATOM 5472 C CA . GLY C 1 175 ? -66.317 -39.365 -20.890 1.00 48.00 175 GLY C CA 1
ATOM 5473 C C . GLY C 1 175 ? -64.993 -40.024 -20.500 1.00 48.90 175 GLY C C 1
ATOM 5474 O O . GLY C 1 175 ? -63.956 -39.708 -21.099 1.00 47.44 175 GLY C O 1
ATOM 5475 N N . LYS C 1 176 ? -65.012 -40.942 -19.529 1.00 44.65 176 LYS C N 1
ATOM 5476 C CA . LYS C 1 176 ? -63.770 -41.566 -19.065 1.00 47.78 176 LYS C CA 1
ATOM 5477 C C . LYS C 1 176 ? -63.586 -42.936 -19.700 1.00 44.48 176 LYS C C 1
ATOM 5478 O O . LYS C 1 176 ? -64.553 -43.604 -20.095 1.00 42.00 176 LYS C O 1
ATOM 5484 N N . TYR C 1 177 ? -62.320 -43.319 -19.793 1.00 40.72 177 TYR C N 1
ATOM 5485 C CA . TYR C 1 177 ? -61.925 -44.599 -20.293 1.00 42.62 177 TYR C CA 1
ATOM 5486 C C . TYR C 1 177 ? -61.873 -45.596 -19.148 1.00 42.33 177 TYR C C 1
ATOM 5487 O O . TYR C 1 177 ? -60.961 -45.534 -18.286 1.00 38.78 177 TYR C O 1
ATOM 5496 N N . PRO C 1 178 ? -62.832 -46.531 -19.127 1.00 45.06 178 PRO C N 1
ATOM 5497 C CA . PRO C 1 178 ? -62.873 -47.524 -18.067 1.00 47.00 178 PRO C CA 1
ATOM 5498 C C . PRO C 1 178 ? -61.980 -48.690 -18.410 1.00 48.20 178 PRO C C 1
ATOM 5499 O O . PRO C 1 178 ? -61.810 -49.018 -19.573 1.00 58.93 178 PRO C O 1
ATOM 5503 N N . ILE C 1 179 ? -61.453 -49.340 -17.394 1.00 49.98 179 ILE C N 1
ATOM 5504 C CA . ILE C 1 179 ? -60.536 -50.464 -17.575 1.00 50.36 179 ILE C CA 1
ATOM 5505 C C . ILE C 1 179 ? -60.885 -51.396 -16.435 1.00 45.73 179 ILE C C 1
ATOM 5506 O O . ILE C 1 179 ? -60.992 -50.947 -15.294 1.00 47.31 179 ILE C O 1
ATOM 5511 N N . THR C 1 180 ? -61.080 -52.672 -16.730 1.00 41.06 180 THR C N 1
ATOM 5512 C CA . THR C 1 180 ? -61.521 -53.642 -15.710 1.00 40.36 180 THR C CA 1
ATOM 5513 C C . THR C 1 180 ? -60.379 -54.528 -15.172 1.00 40.23 180 THR C C 1
ATOM 5514 O O . THR C 1 180 ? -59.859 -55.375 -15.879 1.00 41.13 180 THR C O 1
ATOM 5518 N N . VAL C 1 181 ? -60.053 -54.323 -13.895 1.00 42.87 181 VAL C N 1
ATOM 5519 C CA . VAL C 1 181 ? -59.025 -55.047 -13.126 1.00 41.95 181 VAL C CA 1
ATOM 5520 C C . VAL C 1 181 ? -59.552 -56.131 -12.152 1.00 44.31 181 VAL C C 1
ATOM 5521 O O . VAL C 1 181 ? -60.461 -55.897 -11.350 1.00 47.28 181 VAL C O 1
ATOM 5525 N N . LYS C 1 182 ? -58.938 -57.302 -12.163 1.00 45.42 182 LYS C N 1
ATOM 5526 C CA . LYS C 1 182 ? -59.250 -58.340 -11.168 1.00 47.59 182 LYS C CA 1
ATOM 5527 C C . LYS C 1 182 ? -58.560 -57.932 -9.845 1.00 48.79 182 LYS C C 1
ATOM 5528 O O . LYS C 1 182 ? -57.384 -57.523 -9.851 1.00 48.89 182 LYS C O 1
ATOM 5534 N N . ASN C 1 183 ? -59.271 -58.046 -8.720 1.00 42.15 183 ASN C N 1
ATOM 5535 C CA . ASN C 1 183 ? -58.805 -57.429 -7.507 1.00 38.79 183 ASN C CA 1
ATOM 5536 C C . ASN C 1 183 ? -57.466 -58.008 -7.051 1.00 37.50 183 ASN C C 1
ATOM 5537 O O . ASN C 1 183 ? -57.253 -59.204 -6.943 1.00 38.42 183 ASN C O 1
ATOM 5542 N N . SER C 1 184 ? -56.548 -57.116 -6.794 1.00 37.02 184 SER C N 1
ATOM 5543 C CA . SER C 1 184 ? -55.287 -57.514 -6.317 1.00 37.20 184 SER C CA 1
ATOM 5544 C C . SER C 1 184 ? -54.602 -56.274 -5.781 1.00 35.76 184 SER C C 1
ATOM 5545 O O . SER C 1 184 ? -55.030 -55.139 -6.079 1.00 31.61 184 SER C O 1
ATOM 5548 N N . PRO C 1 185 ? -53.540 -56.495 -4.984 1.00 36.56 185 PRO C N 1
ATOM 5549 C CA . PRO C 1 185 ? -52.927 -55.422 -4.234 1.00 37.59 185 PRO C CA 1
ATOM 5550 C C . PRO C 1 185 ? -52.388 -54.404 -5.171 1.00 38.85 185 PRO C C 1
ATOM 5551 O O . PRO C 1 185 ? -51.664 -54.780 -6.084 1.00 41.78 185 PRO C O 1
ATOM 5555 N N . GLY C 1 186 ? -52.806 -53.146 -4.979 1.00 39.42 186 GLY C N 1
ATOM 5556 C CA . GLY C 1 186 ? -52.460 -52.017 -5.872 1.00 40.26 186 GLY C CA 1
ATOM 5557 C C . GLY C 1 186 ? -53.102 -52.029 -7.264 1.00 39.59 186 GLY C C 1
ATOM 5558 O O . GLY C 1 186 ? -52.816 -51.170 -8.118 1.00 38.39 186 GLY C O 1
ATOM 5559 N N . PHE C 1 187 ? -53.967 -53.011 -7.495 1.00 40.75 187 PHE C N 1
ATOM 5560 C CA . PHE C 1 187 ? -54.626 -53.174 -8.783 1.00 44.44 187 PHE C CA 1
ATOM 5561 C C . PHE C 1 187 ? -53.594 -53.192 -9.924 1.00 44.03 187 PHE C C 1
ATOM 5562 O O . PHE C 1 187 ? -52.622 -53.974 -9.859 1.00 48.57 187 PHE C O 1
ATOM 5570 N N . VAL C 1 188 ? -53.801 -52.361 -10.950 1.00 40.89 188 VAL C N 1
ATOM 5571 C CA . VAL C 1 188 ? -52.914 -52.315 -12.087 1.00 37.26 188 VAL C CA 1
ATOM 5572 C C . VAL C 1 188 ? -51.967 -51.126 -12.086 1.00 35.14 188 VAL C C 1
ATOM 5573 O O . VAL C 1 188 ? -50.747 -51.288 -12.217 1.00 32.18 188 VAL C O 1
ATOM 5577 N N . VAL C 1 189 ? -52.520 -49.936 -11.944 1.00 34.79 189 VAL C N 1
ATOM 5578 C CA . VAL C 1 189 ? -51.727 -48.735 -12.131 1.00 33.21 189 VAL C CA 1
ATOM 5579 C C . VAL C 1 189 ? -50.663 -48.539 -11.046 1.00 32.89 189 VAL C C 1
ATOM 5580 O O . VAL C 1 189 ? -49.472 -48.508 -11.366 1.00 32.05 189 VAL C O 1
ATOM 5584 N N . ASN C 1 190 ? -51.088 -48.400 -9.786 1.00 34.78 190 ASN C N 1
ATOM 5585 C CA . ASN C 1 190 ? -50.177 -48.105 -8.672 1.00 38.66 190 ASN C CA 1
ATOM 5586 C C . ASN C 1 190 ? -49.242 -49.293 -8.459 1.00 38.83 190 ASN C C 1
ATOM 5587 O O . ASN C 1 190 ? -48.050 -49.147 -8.095 1.00 34.10 190 ASN C O 1
ATOM 5592 N N . ARG C 1 191 ? -49.839 -50.457 -8.688 1.00 35.65 191 ARG C N 1
ATOM 5593 C CA . ARG C 1 191 ? -49.158 -51.711 -8.649 1.00 38.15 191 ARG C CA 1
ATOM 5594 C C . ARG C 1 191 ? -47.903 -51.730 -9.506 1.00 41.42 191 ARG C C 1
ATOM 5595 O O . ARG C 1 191 ? -46.873 -52.291 -9.066 1.00 36.64 191 ARG C O 1
ATOM 5603 N N . ILE C 1 192 ? -48.007 -51.167 -10.721 1.00 40.77 192 ILE C N 1
ATOM 5604 C CA . ILE C 1 192 ? -46.833 -50.969 -11.596 1.00 41.22 192 ILE C CA 1
ATOM 5605 C C . ILE C 1 192 ? -46.077 -49.665 -11.257 1.00 40.53 192 ILE C C 1
ATOM 5606 O O . ILE C 1 192 ? -44.859 -49.613 -11.328 1.00 41.44 192 ILE C O 1
ATOM 5611 N N . LEU C 1 193 ? -46.793 -48.625 -10.872 1.00 40.16 193 LEU C N 1
ATOM 5612 C CA . LEU C 1 193 ? -46.198 -47.295 -10.810 1.00 43.75 193 LEU C CA 1
ATOM 5613 C C . LEU C 1 193 ? -45.430 -47.004 -9.527 1.00 44.34 193 LEU C C 1
ATOM 5614 O O . LEU C 1 193 ? -44.341 -46.421 -9.532 1.00 46.80 193 LEU C O 1
ATOM 5619 N N . CYS C 1 194 ? -46.050 -47.348 -8.414 1.00 42.67 194 CYS C N 1
ATOM 5620 C CA . CYS C 1 194 ? -45.516 -46.982 -7.133 1.00 38.60 194 CYS C CA 1
ATOM 5621 C C . CYS C 1 194 ? -44.212 -47.671 -6.859 1.00 38.68 194 CYS C C 1
ATOM 5622 O O . CYS C 1 194 ? -43.245 -46.994 -6.508 1.00 39.44 194 CYS C O 1
ATOM 5625 N N . PRO C 1 195 ? -44.144 -49.001 -7.089 1.00 37.45 195 PRO C N 1
ATOM 5626 C CA . PRO C 1 195 ? -42.843 -49.648 -6.942 1.00 36.44 195 PRO C CA 1
ATOM 5627 C C . PRO C 1 195 ? -41.768 -48.987 -7.787 1.00 37.93 195 PRO C C 1
ATOM 5628 O O . PRO C 1 195 ? -40.592 -48.873 -7.353 1.00 34.27 195 PRO C O 1
ATOM 5632 N N . MET C 1 196 ? -42.155 -48.526 -8.971 1.00 38.66 196 MET C N 1
ATOM 5633 C CA . MET C 1 196 ? -41.209 -47.738 -9.752 1.00 47.36 196 MET C CA 1
ATOM 5634 C C . MET C 1 196 ? -40.747 -46.533 -8.908 1.00 47.63 196 MET C C 1
ATOM 5635 O O . MET C 1 196 ? -39.530 -46.297 -8.725 1.00 44.86 196 MET C O 1
ATOM 5640 N N . ILE C 1 197 ? -41.705 -45.799 -8.347 1.00 44.24 197 ILE C N 1
ATOM 5641 C CA . ILE C 1 197 ? -41.339 -44.609 -7.594 1.00 47.21 197 ILE C CA 1
ATOM 5642 C C . ILE C 1 197 ? -40.477 -45.021 -6.432 1.00 41.44 197 ILE C C 1
ATOM 5643 O O . ILE C 1 197 ? -39.469 -44.395 -6.106 1.00 38.42 197 ILE C O 1
ATOM 5648 N N . ASN C 1 198 ? -40.846 -46.141 -5.853 1.00 38.22 198 ASN C N 1
ATOM 5649 C CA . ASN C 1 198 ? -40.059 -46.710 -4.785 1.00 37.42 198 ASN C CA 1
ATOM 5650 C C . ASN C 1 198 ? -38.582 -46.907 -5.208 1.00 37.75 198 ASN C C 1
ATOM 5651 O O . ASN C 1 198 ? -37.615 -46.597 -4.458 1.00 32.11 198 ASN C O 1
ATOM 5656 N N . GLU C 1 199 ? -38.402 -47.438 -6.416 1.00 36.51 199 GLU C N 1
ATOM 5657 C CA . GLU C 1 199 ? -37.067 -47.752 -6.834 1.00 34.39 199 GLU C CA 1
ATOM 5658 C C . GLU C 1 199 ? -36.280 -46.491 -7.007 1.00 34.23 199 GLU C C 1
ATOM 5659 O O . GLU C 1 199 ? -35.073 -46.507 -6.836 1.00 34.00 199 GLU C O 1
ATOM 5665 N N . ALA C 1 200 ? -36.955 -45.394 -7.338 1.00 33.56 200 ALA C N 1
ATOM 5666 C CA . ALA C 1 200 ? -36.257 -44.128 -7.436 1.00 33.76 200 ALA C CA 1
ATOM 5667 C C . ALA C 1 200 ? -35.667 -43.805 -6.104 1.00 35.04 200 ALA C C 1
ATOM 5668 O O . ALA C 1 200 ? -34.530 -43.345 -5.999 1.00 37.29 200 ALA C O 1
ATOM 5670 N N . PHE C 1 201 ? -36.452 -44.033 -5.070 1.00 36.60 201 PHE C N 1
ATOM 5671 C CA . PHE C 1 201 ? -35.977 -43.721 -3.743 1.00 41.19 201 PHE C CA 1
ATOM 5672 C C . PHE C 1 201 ? -34.800 -44.608 -3.367 1.00 44.06 201 PHE C C 1
ATOM 5673 O O . PHE C 1 201 ? -33.803 -44.107 -2.837 1.00 48.31 201 PHE C O 1
ATOM 5681 N N . CYS C 1 202 ? -34.876 -45.906 -3.662 1.00 39.93 202 CYS C N 1
ATOM 5682 C CA . CYS C 1 202 ? -33.750 -46.769 -3.347 1.00 39.25 202 CYS C CA 1
ATOM 5683 C C . CYS C 1 202 ? -32.505 -46.205 -3.987 1.00 38.32 202 CYS C C 1
ATOM 5684 O O . CYS C 1 202 ? -31.442 -46.161 -3.398 1.00 36.52 202 CYS C O 1
ATOM 5687 N N . VAL C 1 203 ? -32.655 -45.792 -5.227 1.00 39.01 203 VAL C N 1
ATOM 5688 C CA . VAL C 1 203 ? -31.548 -45.311 -5.974 1.00 42.56 203 VAL C CA 1
ATOM 5689 C C . VAL C 1 203 ? -30.985 -44.058 -5.295 1.00 47.99 203 VAL C C 1
ATOM 5690 O O . VAL C 1 203 ? -29.758 -43.959 -5.059 1.00 44.28 203 VAL C O 1
ATOM 5694 N N . LEU C 1 204 ? -31.891 -43.125 -4.975 1.00 47.76 204 LEU C N 1
ATOM 5695 C CA . LEU C 1 204 ? -31.530 -41.873 -4.328 1.00 46.00 204 LEU C CA 1
ATOM 5696 C C . LEU C 1 204 ? -30.854 -42.137 -3.025 1.00 43.24 204 LEU C C 1
ATOM 5697 O O . LEU C 1 204 ? -29.848 -41.508 -2.690 1.00 46.97 204 LEU C O 1
ATOM 5702 N N . GLY C 1 205 ? -31.442 -43.053 -2.274 1.00 38.82 205 GLY C N 1
ATOM 5703 C CA . GLY C 1 205 ? -30.893 -43.453 -1.001 1.00 38.94 205 GLY C CA 1
ATOM 5704 C C . GLY C 1 205 ? -29.610 -44.234 -1.150 1.00 40.16 205 GLY C C 1
ATOM 5705 O O . GLY C 1 205 ? -28.810 -44.262 -0.239 1.00 42.15 205 GLY C O 1
ATOM 5706 N N . GLU C 1 206 ? -29.405 -44.884 -2.289 1.00 40.89 206 GLU C N 1
ATOM 5707 C CA . GLU C 1 206 ? -28.149 -45.573 -2.522 1.00 42.78 206 GLU C CA 1
ATOM 5708 C C . GLU C 1 206 ? -27.002 -44.621 -2.921 1.00 47.54 206 GLU C C 1
ATOM 5709 O O . GLU C 1 206 ? -25.873 -45.073 -3.047 1.00 46.58 206 GLU C O 1
ATOM 5715 N N . GLY C 1 207 ? -27.282 -43.318 -3.081 1.00 53.94 207 GLY C N 1
ATOM 5716 C CA . GLY C 1 207 ? -26.259 -42.311 -3.418 1.00 56.14 207 GLY C CA 1
ATOM 5717 C C . GLY C 1 207 ? -25.702 -42.396 -4.841 1.00 59.47 207 GLY C C 1
ATOM 5718 O O . GLY C 1 207 ? -24.570 -41.939 -5.123 1.00 56.90 207 GLY C O 1
ATOM 5719 N N . LEU C 1 208 ? -26.496 -42.973 -5.741 1.00 55.11 208 LEU C N 1
ATOM 5720 C CA . LEU C 1 208 ? -26.063 -43.165 -7.123 1.00 54.56 208 LEU C CA 1
ATOM 5721 C C . LEU C 1 208 ? -26.079 -41.878 -7.927 1.00 51.56 208 LEU C C 1
ATOM 5722 O O . LEU C 1 208 ? -25.349 -41.773 -8.906 1.00 46.33 208 LEU C O 1
ATOM 5727 N N . ALA C 1 209 ? -26.922 -40.921 -7.526 1.00 47.78 209 ALA C N 1
ATOM 5728 C CA . ALA C 1 209 ? -27.136 -39.723 -8.309 1.00 47.36 209 ALA C CA 1
ATOM 5729 C C . ALA C 1 209 ? -28.130 -38.772 -7.650 1.00 47.99 209 ALA C C 1
ATOM 5730 O O . ALA C 1 209 ? -29.058 -39.203 -6.999 1.00 50.12 209 ALA C O 1
ATOM 5732 N N . SER C 1 210 ? -27.970 -37.476 -7.876 1.00 50.48 210 SER C N 1
ATOM 5733 C CA . SER C 1 210 ? -28.870 -36.481 -7.288 1.00 50.67 210 SER C CA 1
ATOM 5734 C C . SER C 1 210 ? -30.360 -36.659 -7.737 1.00 52.52 210 SER C C 1
ATOM 5735 O O . SER C 1 210 ? -30.639 -37.234 -8.781 1.00 46.03 210 SER C O 1
ATOM 5738 N N . PRO C 1 211 ? -31.321 -36.176 -6.925 1.00 59.74 211 PRO C N 1
ATOM 5739 C CA . PRO C 1 211 ? -32.733 -36.325 -7.294 1.00 65.00 211 PRO C CA 1
ATOM 5740 C C . PRO C 1 211 ? -33.072 -35.691 -8.624 1.00 67.09 211 PRO C C 1
ATOM 5741 O O . PRO C 1 211 ? -33.909 -36.219 -9.365 1.00 66.82 211 PRO C O 1
ATOM 5745 N N . GLU C 1 212 ? -32.441 -34.552 -8.895 1.00 65.81 212 GLU C N 1
ATOM 5746 C CA . GLU C 1 212 ? -32.672 -33.814 -10.136 1.00 69.02 212 GLU C CA 1
ATOM 5747 C C . GLU C 1 212 ? -32.293 -34.693 -11.314 1.00 63.65 212 GLU C C 1
ATOM 5748 O O . GLU C 1 212 ? -33.027 -34.800 -12.304 1.00 56.52 212 GLU C O 1
ATOM 5754 N N . GLU C 1 213 ? -31.134 -35.319 -11.169 1.00 57.30 213 GLU C N 1
ATOM 5755 C CA . GLU C 1 213 ? -30.605 -36.205 -12.169 1.00 58.05 213 GLU C CA 1
ATOM 5756 C C . GLU C 1 213 ? -31.410 -37.495 -12.317 1.00 54.45 213 GLU C C 1
ATOM 5757 O O . GLU C 1 213 ? -31.596 -37.964 -13.440 1.00 59.54 213 GLU C O 1
ATOM 5763 N N . ILE C 1 214 ? -31.857 -38.088 -11.208 1.00 48.56 214 ILE C N 1
ATOM 5764 C CA . ILE C 1 214 ? -32.802 -39.211 -11.291 1.00 46.89 214 ILE C CA 1
ATOM 5765 C C . ILE C 1 214 ? -34.032 -38.815 -12.135 1.00 48.67 214 ILE C C 1
ATOM 5766 O O . ILE C 1 214 ? -34.479 -39.597 -12.999 1.00 42.93 214 ILE C O 1
ATOM 5771 N N . ASP C 1 215 ? -34.561 -37.602 -11.876 1.00 47.86 215 ASP C N 1
ATOM 5772 C CA . ASP C 1 215 ? -35.814 -37.137 -12.472 1.00 48.66 215 ASP C CA 1
ATOM 5773 C C . ASP C 1 215 ? -35.646 -36.804 -13.941 1.00 51.60 215 ASP C C 1
ATOM 5774 O O . ASP C 1 215 ? -36.486 -37.180 -14.777 1.00 53.03 215 ASP C O 1
ATOM 5779 N N . GLU C 1 216 ? -34.549 -36.128 -14.264 1.00 58.32 216 GLU C N 1
ATOM 5780 C CA . GLU C 1 216 ? -34.188 -35.851 -15.660 1.00 56.30 216 GLU C CA 1
ATOM 5781 C C . GLU C 1 216 ? -34.025 -37.148 -16.451 1.00 52.30 216 GLU C C 1
ATOM 5782 O O . GLU C 1 216 ? -34.703 -37.332 -17.467 1.00 48.21 216 GLU C O 1
ATOM 5788 N N . GLY C 1 217 ? -33.157 -38.046 -15.969 1.00 45.48 217 GLY C N 1
ATOM 5789 C CA . GLY C 1 217 ? -33.141 -39.440 -16.433 1.00 44.27 217 GLY C CA 1
ATOM 5790 C C . GLY C 1 217 ? -34.485 -39.963 -16.966 1.00 45.27 217 GLY C C 1
ATOM 5791 O O . GLY C 1 217 ? -34.600 -40.454 -18.098 1.00 43.67 217 GLY C O 1
ATOM 5792 N N . MET C 1 218 ? -35.527 -39.832 -16.171 1.00 47.28 218 MET C N 1
ATOM 5793 C CA . MET C 1 218 ? -36.814 -40.409 -16.527 1.00 50.37 218 MET C CA 1
ATOM 5794 C C . MET C 1 218 ? -37.605 -39.620 -17.567 1.00 49.91 218 MET C C 1
ATOM 5795 O O . MET C 1 218 ? -38.283 -40.214 -18.429 1.00 48.33 218 MET C O 1
ATOM 5800 N N . LYS C 1 219 ? -37.510 -38.294 -17.487 1.00 50.84 219 LYS C N 1
ATOM 5801 C CA . LYS C 1 219 ? -38.208 -37.419 -18.420 1.00 51.46 219 LYS C CA 1
ATOM 5802 C C . LYS C 1 219 ? -37.558 -37.579 -19.766 1.00 47.43 219 LYS C C 1
ATOM 5803 O O . LYS C 1 219 ? -38.202 -37.911 -20.744 1.00 50.39 219 LYS C O 1
ATOM 5809 N N . LEU C 1 220 ? -36.256 -37.366 -19.794 1.00 42.41 220 LEU C N 1
ATOM 5810 C CA . LEU C 1 220 ? -35.529 -37.349 -21.028 1.00 43.33 220 LEU C CA 1
ATOM 5811 C C . LEU C 1 220 ? -35.455 -38.772 -21.515 1.00 45.91 220 LEU C C 1
ATOM 5812 O O . LEU C 1 220 ? -35.937 -39.085 -22.593 1.00 49.67 220 LEU C O 1
ATOM 5817 N N . GLY C 1 221 ? -34.905 -39.649 -20.692 1.00 47.72 221 GLY C N 1
ATOM 5818 C CA . GLY C 1 221 ? -34.663 -41.027 -21.098 1.00 49.97 221 GLY C CA 1
ATOM 5819 C C . GLY C 1 221 ? -35.872 -41.828 -21.549 1.00 49.32 221 GLY C C 1
ATOM 5820 O O . GLY C 1 221 ? -35.722 -42.716 -22.369 1.00 50.15 221 GLY C O 1
ATOM 5821 N N . CYS C 1 222 ? -37.054 -41.540 -21.010 1.00 48.31 222 CYS C N 1
ATOM 5822 C CA . CYS C 1 222 ? -38.245 -42.302 -21.358 1.00 45.38 222 CYS C CA 1
ATOM 5823 C C . CYS C 1 222 ? -39.435 -41.422 -21.630 1.00 46.05 222 CYS C C 1
ATOM 5824 O O . CYS C 1 222 ? -40.563 -41.929 -21.789 1.00 40.32 222 CYS C O 1
ATOM 5827 N N . ASN C 1 223 ? -39.184 -40.116 -21.695 1.00 48.06 223 ASN C N 1
ATOM 5828 C CA . ASN C 1 223 ? -40.210 -39.127 -22.008 1.00 56.00 223 ASN C CA 1
ATOM 5829 C C . ASN C 1 223 ? -41.373 -39.209 -21.029 1.00 54.96 223 ASN C C 1
ATOM 5830 O O . ASN C 1 223 ? -42.554 -39.106 -21.399 1.00 46.67 223 ASN C O 1
ATOM 5835 N N . HIS C 1 224 ? -41.007 -39.420 -19.765 1.00 55.52 224 HIS C N 1
ATOM 5836 C CA . HIS C 1 224 ? -41.958 -39.347 -18.680 1.00 53.63 224 HIS C CA 1
ATOM 5837 C C . HIS C 1 224 ? -42.313 -37.887 -18.493 1.00 54.10 224 HIS C C 1
ATOM 5838 O O . HIS C 1 224 ? -41.425 -37.015 -18.445 1.00 52.06 224 HIS C O 1
ATOM 5845 N N . PRO C 1 225 ? -43.615 -37.604 -18.388 1.00 53.18 225 PRO C N 1
ATOM 5846 C CA . PRO C 1 225 ? -44.017 -36.217 -18.264 1.00 52.88 225 PRO C CA 1
ATOM 5847 C C . PRO C 1 225 ? -43.393 -35.558 -17.030 1.00 57.63 225 PRO C C 1
ATOM 5848 O O . PRO C 1 225 ? -43.098 -34.369 -17.068 1.00 57.19 225 PRO C O 1
ATOM 5852 N N . ILE C 1 226 ? -43.160 -36.345 -15.970 1.00 62.32 226 ILE C N 1
ATOM 5853 C CA . ILE C 1 226 ? -42.603 -35.846 -14.715 1.00 58.28 226 ILE C CA 1
ATOM 5854 C C . ILE C 1 226 ? -41.759 -36.924 -14.011 1.00 55.01 226 ILE C C 1
ATOM 5855 O O . ILE C 1 226 ? -42.103 -38.095 -14.037 1.00 55.25 226 ILE C O 1
ATOM 5860 N N . GLY C 1 227 ? -40.626 -36.529 -13.432 1.00 53.40 227 GLY C N 1
ATOM 5861 C CA . GLY C 1 227 ? -39.697 -37.486 -12.814 1.00 52.95 227 GLY C CA 1
ATOM 5862 C C . GLY C 1 227 ? -40.190 -38.030 -11.469 1.00 56.80 227 GLY C C 1
ATOM 5863 O O . GLY C 1 227 ? -40.725 -37.275 -10.642 1.00 60.99 227 GLY C O 1
ATOM 5864 N N . PRO C 1 228 ? -39.971 -39.338 -11.213 1.00 52.14 228 PRO C N 1
ATOM 5865 C CA . PRO C 1 228 ? -40.599 -40.083 -10.117 1.00 47.97 228 PRO C CA 1
ATOM 5866 C C . PRO C 1 228 ? -40.547 -39.396 -8.751 1.00 45.45 228 PRO C C 1
ATOM 5867 O O . PRO C 1 228 ? -41.533 -39.383 -8.042 1.00 44.46 228 PRO C O 1
ATOM 5871 N N . LEU C 1 229 ? -39.398 -38.848 -8.387 1.00 41.90 229 LEU C N 1
ATOM 5872 C CA . LEU C 1 229 ? -39.261 -38.168 -7.121 1.00 44.01 229 LEU C CA 1
ATOM 5873 C C . LEU C 1 229 ? -40.182 -36.956 -7.088 1.00 44.40 229 LEU C C 1
ATOM 5874 O O . LEU C 1 229 ? -40.981 -36.822 -6.177 1.00 54.40 229 LEU C O 1
ATOM 5879 N N . ALA C 1 230 ? -40.098 -36.088 -8.086 1.00 41.27 230 ALA C N 1
ATOM 5880 C CA . ALA C 1 230 ? -41.032 -34.974 -8.190 1.00 42.23 230 ALA C CA 1
ATOM 5881 C C . ALA C 1 230 ? -42.490 -35.467 -8.201 1.00 44.87 230 ALA C C 1
ATOM 5882 O O . ALA C 1 230 ? -43.410 -34.802 -7.693 1.00 42.67 230 ALA C O 1
ATOM 5884 N N . LEU C 1 231 ? -42.710 -36.624 -8.803 1.00 43.91 231 LEU C N 1
ATOM 5885 C CA . LEU C 1 231 ? -44.040 -37.181 -8.801 1.00 44.47 231 LEU C CA 1
ATOM 5886 C C . LEU C 1 231 ? -44.384 -37.517 -7.356 1.00 45.55 231 LEU C C 1
ATOM 5887 O O . LEU C 1 231 ? -45.413 -37.104 -6.859 1.00 47.22 231 LEU C O 1
ATOM 5892 N N . ALA C 1 232 ? -43.495 -38.207 -6.653 1.00 46.42 232 ALA C N 1
ATOM 5893 C CA . ALA C 1 232 ? -43.790 -38.619 -5.276 1.00 46.37 232 ALA C CA 1
ATOM 5894 C C . ALA C 1 232 ? -44.228 -37.436 -4.441 1.00 47.66 232 ALA C C 1
ATOM 5895 O O . ALA C 1 232 ? -45.351 -37.456 -3.917 1.00 48.56 232 ALA C O 1
ATOM 5897 N N . ASP C 1 233 ? -43.368 -36.406 -4.350 1.00 49.56 233 ASP C N 1
ATOM 5898 C CA . ASP C 1 233 ? -43.673 -35.183 -3.580 1.00 49.28 233 ASP C CA 1
ATOM 5899 C C . ASP C 1 233 ? -45.095 -34.681 -3.912 1.00 51.46 233 ASP C C 1
ATOM 5900 O O . ASP C 1 233 ? -45.810 -34.225 -3.016 1.00 52.16 233 ASP C O 1
ATOM 5905 N N . MET C 1 234 ? -45.510 -34.801 -5.184 1.00 54.69 234 MET C N 1
ATOM 5906 C CA . MET C 1 234 ? -46.895 -34.447 -5.614 1.00 57.32 234 MET C CA 1
ATOM 5907 C C . MET C 1 234 ? -47.999 -35.359 -5.081 1.00 56.29 234 MET C C 1
ATOM 5908 O O . MET C 1 234 ? -49.025 -34.849 -4.658 1.00 55.57 234 MET C O 1
ATOM 5913 N N . ILE C 1 235 ? -47.831 -36.685 -5.140 1.00 57.10 235 ILE C N 1
ATOM 5914 C CA . ILE C 1 235 ? -48.912 -37.577 -4.695 1.00 59.69 235 ILE C CA 1
ATOM 5915 C C . ILE C 1 235 ? -48.990 -37.633 -3.178 1.00 56.19 235 ILE C C 1
ATOM 5916 O O . ILE C 1 235 ? -50.073 -37.873 -2.632 1.00 49.84 235 ILE C O 1
ATOM 5921 N N . GLY C 1 236 ? -47.845 -37.415 -2.526 1.00 51.62 236 GLY C N 1
ATOM 5922 C CA . GLY C 1 236 ? -47.718 -37.488 -1.067 1.00 51.03 236 GLY C CA 1
ATOM 5923 C C . GLY C 1 236 ? -46.790 -38.635 -0.672 1.00 49.82 236 GLY C C 1
ATOM 5924 O O . GLY C 1 236 ? -47.142 -39.807 -0.871 1.00 43.64 236 GLY C O 1
ATOM 5925 N N . LEU C 1 237 ? -45.621 -38.321 -0.108 1.00 45.82 237 LEU C N 1
ATOM 5926 C CA . LEU C 1 237 ? -44.699 -39.379 0.296 1.00 51.96 237 LEU C CA 1
ATOM 5927 C C . LEU C 1 237 ? -45.374 -40.361 1.255 1.00 54.42 237 LEU C C 1
ATOM 5928 O O . LEU C 1 237 ? -45.124 -41.566 1.220 1.00 61.65 237 LEU C O 1
ATOM 5933 N N . ASP C 1 238 ? -46.255 -39.848 2.094 1.00 52.67 238 ASP C N 1
ATOM 5934 C CA . ASP C 1 238 ? -47.015 -40.695 2.996 1.00 49.79 238 ASP C CA 1
ATOM 5935 C C . ASP C 1 238 ? -47.998 -41.605 2.269 1.00 47.20 238 ASP C C 1
ATOM 5936 O O . ASP C 1 238 ? -48.296 -42.699 2.732 1.00 48.74 238 ASP C O 1
ATOM 5941 N N . THR C 1 239 ? -48.531 -41.161 1.143 1.00 47.96 239 THR C N 1
ATOM 5942 C CA . THR C 1 239 ? -49.518 -41.972 0.421 1.00 48.71 239 THR C CA 1
ATOM 5943 C C . THR C 1 239 ? -48.779 -43.053 -0.347 1.00 51.07 239 THR C C 1
ATOM 5944 O O . THR C 1 239 ? -49.328 -44.126 -0.629 1.00 50.59 239 THR C O 1
ATOM 5948 N N . MET C 1 240 ? -47.522 -42.751 -0.668 1.00 48.19 240 MET C N 1
ATOM 5949 C CA . MET C 1 240 ? -46.692 -43.643 -1.426 1.00 48.56 240 MET C CA 1
ATOM 5950 C C . MET C 1 240 ? -46.291 -44.770 -0.535 1.00 44.47 240 MET C C 1
ATOM 5951 O O . MET C 1 240 ? -46.370 -45.951 -0.924 1.00 42.24 240 MET C O 1
ATOM 5956 N N . LEU C 1 241 ? -45.862 -44.380 0.658 1.00 40.18 241 LEU C N 1
ATOM 5957 C CA . LEU C 1 241 ? -45.490 -45.323 1.706 1.00 39.69 241 LEU C CA 1
ATOM 5958 C C . LEU C 1 241 ? -46.636 -46.243 2.033 1.00 40.03 241 LEU C C 1
ATOM 5959 O O . LEU C 1 241 ? -46.476 -47.465 2.097 1.00 41.23 241 LEU C O 1
ATOM 5964 N N . ALA C 1 242 ? -47.803 -45.648 2.226 1.00 42.28 242 ALA C N 1
ATOM 5965 C CA . ALA C 1 242 ? -49.007 -46.428 2.502 1.00 44.40 242 ALA C CA 1
ATOM 5966 C C . ALA C 1 242 ? -49.106 -47.570 1.516 1.00 42.26 242 ALA C C 1
ATOM 5967 O O . ALA C 1 242 ? -49.192 -48.732 1.900 1.00 38.63 242 ALA C O 1
ATOM 5969 N N . VAL C 1 243 ? -49.045 -47.214 0.238 1.00 43.54 243 VAL C N 1
ATOM 5970 C CA . VAL C 1 243 ? -49.246 -48.168 -0.840 1.00 41.98 243 VAL C CA 1
ATOM 5971 C C . VAL C 1 243 ? -48.205 -49.281 -0.804 1.00 40.85 243 VAL C C 1
ATOM 5972 O O . VAL C 1 243 ? -48.537 -50.474 -0.949 1.00 35.00 243 VAL C O 1
ATOM 5976 N N . MET C 1 244 ? -46.954 -48.899 -0.591 1.00 38.54 244 MET C N 1
ATOM 5977 C CA . MET C 1 244 ? -45.913 -49.892 -0.557 1.00 38.94 244 MET C CA 1
ATOM 5978 C C . MET C 1 244 ? -46.172 -50.818 0.595 1.00 40.57 244 MET C C 1
ATOM 5979 O O . MET C 1 244 ? -46.094 -52.050 0.453 1.00 40.20 244 MET C O 1
ATOM 5984 N N . GLU C 1 245 ? -46.570 -50.237 1.713 1.00 40.36 245 GLU C N 1
ATOM 5985 C CA . GLU C 1 245 ? -46.896 -51.050 2.861 1.00 42.59 245 GLU C CA 1
ATOM 5986 C C . GLU C 1 245 ? -48.024 -52.008 2.544 1.00 39.70 245 GLU C C 1
ATOM 5987 O O . GLU C 1 245 ? -48.011 -53.149 2.982 1.00 40.15 245 GLU C O 1
ATOM 5993 N N . VAL C 1 246 ? -48.988 -51.573 1.760 1.00 41.99 246 VAL C N 1
ATOM 5994 C CA . VAL C 1 246 ? -50.116 -52.441 1.447 1.00 43.17 246 VAL C CA 1
ATOM 5995 C C . VAL C 1 246 ? -49.635 -53.608 0.615 1.00 43.42 246 VAL C C 1
ATOM 5996 O O . VAL C 1 246 ? -50.102 -54.739 0.767 1.00 44.57 246 VAL C O 1
ATOM 6000 N N . LEU C 1 247 ? -48.700 -53.332 -0.271 1.00 42.06 247 LEU C N 1
ATOM 6001 C CA . LEU C 1 247 ? -48.229 -54.370 -1.145 1.00 44.34 247 LEU C CA 1
ATOM 6002 C C . LEU C 1 247 ? -47.412 -55.417 -0.366 1.00 43.87 247 LEU C C 1
ATOM 6003 O O . LEU C 1 247 ? -47.660 -56.634 -0.479 1.00 39.41 247 LEU C O 1
ATOM 6008 N N . TYR C 1 248 ? -46.443 -54.931 0.404 1.00 43.36 248 TYR C N 1
ATOM 6009 C CA . TYR C 1 248 ? -45.580 -55.792 1.205 1.00 44.28 248 TYR C CA 1
ATOM 6010 C C . TYR C 1 248 ? -46.407 -56.720 2.059 1.00 41.91 248 TYR C C 1
ATOM 6011 O O . TYR C 1 248 ? -46.147 -57.910 2.154 1.00 38.03 248 TYR C O 1
ATOM 6020 N N . THR C 1 249 ? -47.422 -56.150 2.674 1.00 39.80 249 THR C N 1
ATOM 6021 C CA . THR C 1 249 ? -48.244 -56.894 3.602 1.00 40.86 249 THR C CA 1
ATOM 6022 C C . THR C 1 249 ? -49.192 -57.838 2.917 1.00 40.75 249 THR C C 1
ATOM 6023 O O . THR C 1 249 ? -49.302 -58.984 3.287 1.00 42.94 249 THR C O 1
ATOM 6027 N N . GLU C 1 250 ? -49.905 -57.340 1.925 1.00 42.63 250 GLU C N 1
ATOM 6028 C CA . GLU C 1 250 ? -50.885 -58.143 1.274 1.00 42.12 250 GLU C CA 1
ATOM 6029 C C . GLU C 1 250 ? -50.208 -59.281 0.535 1.00 41.91 250 GLU C C 1
ATOM 6030 O O . GLU C 1 250 ? -50.637 -60.425 0.617 1.00 36.48 250 GLU C O 1
ATOM 6036 N N . PHE C 1 251 ? -49.129 -58.965 -0.179 1.00 45.70 251 PHE C N 1
ATOM 6037 C CA . PHE C 1 251 ? -48.338 -60.006 -0.872 1.00 45.50 251 PHE C CA 1
ATOM 6038 C C . PHE C 1 251 ? -47.470 -60.805 0.131 1.00 42.48 251 PHE C C 1
ATOM 6039 O O . PHE C 1 251 ? -47.209 -61.994 -0.074 1.00 39.66 251 PHE C O 1
ATOM 6047 N N . ALA C 1 252 ? -47.064 -60.162 1.224 1.00 38.30 252 ALA C N 1
ATOM 6048 C CA . ALA C 1 252 ? -46.165 -60.788 2.155 1.00 37.60 252 ALA C CA 1
ATOM 6049 C C . ALA C 1 252 ? -44.819 -61.071 1.439 1.00 40.71 252 ALA C C 1
ATOM 6050 O O . ALA C 1 252 ? -44.280 -62.172 1.534 1.00 42.48 252 ALA C O 1
ATOM 6052 N N . ASP C 1 253 ? -44.308 -60.070 0.711 1.00 38.46 253 ASP C N 1
ATOM 6053 C CA . ASP C 1 253 ? -43.154 -60.242 -0.148 1.00 38.09 253 ASP C CA 1
ATOM 6054 C C . ASP C 1 253 ? -42.219 -59.013 -0.109 1.00 41.53 253 ASP C C 1
ATOM 6055 O O . ASP C 1 253 ? -42.573 -57.930 -0.627 1.00 37.13 253 ASP C O 1
ATOM 6060 N N . PRO C 1 254 ? -40.989 -59.194 0.446 1.00 39.95 254 PRO C N 1
ATOM 6061 C CA . PRO C 1 254 ? -40.028 -58.105 0.614 1.00 36.86 254 PRO C CA 1
ATOM 6062 C C . PRO C 1 254 ? -39.627 -57.444 -0.677 1.00 36.22 254 PRO C C 1
ATOM 6063 O O . PRO C 1 254 ? -38.959 -56.414 -0.651 1.00 37.55 254 PRO C O 1
ATOM 6067 N N . LYS C 1 255 ? -40.037 -58.017 -1.798 1.00 37.10 255 LYS C N 1
ATOM 6068 C CA . LYS C 1 255 ? -39.936 -57.345 -3.087 1.00 39.22 255 LYS C CA 1
ATOM 6069 C C . LYS C 1 255 ? -40.516 -55.916 -3.034 1.00 41.58 255 LYS C C 1
ATOM 6070 O O . LYS C 1 255 ? -39.962 -54.962 -3.589 1.00 43.41 255 LYS C O 1
ATOM 6076 N N . TYR C 1 256 ? -41.615 -55.774 -2.318 1.00 42.60 256 TYR C N 1
ATOM 6077 C CA . TYR C 1 256 ? -42.270 -54.503 -2.183 1.00 43.46 256 TYR C CA 1
ATOM 6078 C C . TYR C 1 256 ? -41.881 -53.784 -0.914 1.00 44.79 256 TYR C C 1
ATOM 6079 O O . TYR C 1 256 ? -42.565 -52.842 -0.518 1.00 52.62 256 TYR C O 1
ATOM 6088 N N . ARG C 1 257 ? -40.774 -54.196 -0.290 1.00 43.99 257 ARG C N 1
ATOM 6089 C CA . ARG C 1 257 ? -40.273 -53.525 0.918 1.00 42.29 257 ARG C CA 1
ATOM 6090 C C . ARG C 1 257 ? -40.178 -52.028 0.623 1.00 38.04 257 ARG C C 1
ATOM 6091 O O . ARG C 1 257 ? -39.617 -51.638 -0.372 1.00 39.04 257 ARG C O 1
ATOM 6099 N N . PRO C 1 258 ? -40.756 -51.186 1.451 1.00 36.88 258 PRO C N 1
ATOM 6100 C CA . PRO C 1 258 ? -40.490 -49.782 1.155 1.00 38.15 258 PRO C CA 1
ATOM 6101 C C . PRO C 1 258 ? -39.024 -49.367 1.277 1.00 38.53 258 PRO C C 1
ATOM 6102 O O . PRO C 1 258 ? -38.305 -49.857 2.139 1.00 38.29 258 PRO C O 1
ATOM 6106 N N . ALA C 1 259 ? -38.622 -48.451 0.404 1.00 39.67 259 ALA C N 1
ATOM 6107 C CA . ALA C 1 259 ? -37.379 -47.701 0.538 1.00 41.48 259 ALA C CA 1
ATOM 6108 C C . ALA C 1 259 ? -37.192 -47.034 1.889 1.00 41.52 259 ALA C C 1
ATOM 6109 O O . ALA C 1 259 ? -38.009 -46.245 2.335 1.00 40.38 259 ALA C O 1
ATOM 6111 N N . MET C 1 260 ? -36.075 -47.332 2.520 1.00 47.62 260 MET C N 1
ATOM 6112 C CA . MET C 1 260 ? -35.761 -46.742 3.813 1.00 51.24 260 MET C CA 1
ATOM 6113 C C . MET C 1 260 ? -35.882 -45.225 3.779 1.00 49.38 260 MET C C 1
ATOM 6114 O O . MET C 1 260 ? -36.488 -44.601 4.658 1.00 48.59 260 MET C O 1
ATOM 6119 N N . LEU C 1 261 ? -35.329 -44.626 2.744 1.00 48.49 261 LEU C N 1
ATOM 6120 C CA . LEU C 1 261 ? -35.300 -43.196 2.735 1.00 47.70 261 LEU C CA 1
ATOM 6121 C C . LEU C 1 261 ? -36.688 -42.607 2.511 1.00 42.51 261 LEU C C 1
ATOM 6122 O O . LEU C 1 261 ? -36.894 -41.437 2.777 1.00 38.71 261 LEU C O 1
ATOM 6127 N N . MET C 1 262 ? -37.633 -43.409 2.036 1.00 42.94 262 MET C N 1
ATOM 6128 C CA . MET C 1 262 ? -39.031 -42.966 1.987 1.00 45.00 262 MET C CA 1
ATOM 6129 C C . MET C 1 262 ? -39.570 -42.944 3.395 1.00 45.12 262 MET C C 1
ATOM 6130 O O . MET C 1 262 ? -40.243 -42.001 3.800 1.00 42.12 262 MET C O 1
ATOM 6135 N N . ARG C 1 263 ? -39.267 -44.000 4.137 1.00 47.35 263 ARG C N 1
ATOM 6136 C CA . ARG C 1 263 ? -39.753 -44.128 5.503 1.00 46.05 263 ARG C CA 1
ATOM 6137 C C . ARG C 1 263 ? -39.233 -42.965 6.342 1.00 47.01 263 ARG C C 1
ATOM 6138 O O . ARG C 1 263 ? -39.988 -42.409 7.129 1.00 48.21 263 ARG C O 1
ATOM 6146 N N . GLU C 1 264 ? -37.949 -42.627 6.188 1.00 47.25 264 GLU C N 1
ATOM 6147 C CA . GLU C 1 264 ? -37.347 -41.490 6.892 1.00 51.30 264 GLU C CA 1
ATOM 6148 C C . GLU C 1 264 ? -38.114 -40.203 6.655 1.00 56.92 264 GLU C C 1
ATOM 6149 O O . GLU C 1 264 ? -38.523 -39.535 7.591 1.00 62.91 264 GLU C O 1
ATOM 6155 N N . MET C 1 265 ? -38.284 -39.840 5.395 1.00 55.82 265 MET C N 1
ATOM 6156 C CA . MET C 1 265 ? -38.873 -38.556 5.075 1.00 53.23 265 MET C CA 1
ATOM 6157 C C . MET C 1 265 ? -40.215 -38.454 5.747 1.00 52.26 265 MET C C 1
ATOM 6158 O O . MET C 1 265 ? -40.453 -37.550 6.530 1.00 56.11 265 MET C O 1
ATOM 6163 N N . VAL C 1 266 ? -41.066 -39.428 5.477 1.00 52.25 266 VAL C N 1
ATOM 6164 C CA . VAL C 1 266 ? -42.401 -39.492 6.066 1.00 49.90 266 VAL C CA 1
ATOM 6165 C C . VAL C 1 266 ? -42.363 -39.256 7.592 1.00 48.87 266 VAL C C 1
ATOM 6166 O O . VAL C 1 266 ? -43.179 -38.505 8.150 1.00 52.92 266 VAL C O 1
ATOM 6170 N N . ALA C 1 267 ? -41.403 -39.878 8.252 1.00 45.40 267 ALA C N 1
ATOM 6171 C CA . ALA C 1 267 ? -41.255 -39.746 9.702 1.00 49.07 267 ALA C CA 1
ATOM 6172 C C . ALA C 1 267 ? -40.855 -38.313 10.104 1.00 51.47 267 ALA C C 1
ATOM 6173 O O . ALA C 1 267 ? -41.204 -37.818 11.186 1.00 50.52 267 ALA C O 1
ATOM 6175 N N . ALA C 1 268 ? -40.117 -37.655 9.226 1.00 50.81 268 ALA C N 1
ATOM 6176 C CA . ALA C 1 268 ? -39.725 -36.285 9.457 1.00 52.83 268 ALA C CA 1
ATOM 6177 C C . ALA C 1 268 ? -40.870 -35.313 9.224 1.00 55.75 268 ALA C C 1
ATOM 6178 O O . ALA C 1 268 ? -40.711 -34.127 9.483 1.00 60.95 268 ALA C O 1
ATOM 6180 N N . GLY C 1 269 ? -42.006 -35.798 8.727 1.00 50.96 269 GLY C N 1
ATOM 6181 C CA . GLY C 1 269 ? -43.073 -34.922 8.345 1.00 49.44 269 GLY C CA 1
ATOM 6182 C C . GLY C 1 269 ? -42.865 -34.333 6.974 1.00 53.57 269 GLY C C 1
ATOM 6183 O O . GLY C 1 269 ? -43.694 -33.531 6.520 1.00 51.47 269 GLY C O 1
ATOM 6184 N N . TYR C 1 270 ? -41.782 -34.738 6.297 1.00 56.53 270 TYR C N 1
ATOM 6185 C CA . TYR C 1 270 ? -41.487 -34.245 4.956 1.00 54.52 270 TYR C CA 1
ATOM 6186 C C . TYR C 1 270 ? -42.338 -35.025 3.993 1.00 54.42 270 TYR C C 1
ATOM 6187 O O . TYR C 1 270 ? -41.882 -35.979 3.393 1.00 58.30 270 TYR C O 1
ATOM 6196 N N . LEU C 1 271 ? -43.580 -34.599 3.834 1.00 60.32 271 LEU C N 1
ATOM 6197 C CA . LEU C 1 271 ? -44.572 -35.337 3.037 1.00 61.88 271 LEU C CA 1
ATOM 6198 C C . LEU C 1 271 ? -44.738 -34.883 1.579 1.00 59.14 271 LEU C C 1
ATOM 6199 O O . LEU C 1 271 ? -45.680 -35.298 0.897 1.00 64.36 271 LEU C O 1
ATOM 6204 N N . GLY C 1 272 ? -43.818 -34.062 1.102 1.00 57.42 272 GLY C N 1
ATOM 6205 C CA . GLY C 1 272 ? -43.870 -33.547 -0.246 1.00 60.62 272 GLY C CA 1
ATOM 6206 C C . GLY C 1 272 ? -44.453 -32.151 -0.265 1.00 65.16 272 GLY C C 1
ATOM 6207 O O . GLY C 1 272 ? -44.088 -31.300 0.558 1.00 60.92 272 GLY C O 1
ATOM 6208 N N . ARG C 1 273 ? -45.369 -31.923 -1.204 1.00 72.89 273 ARG C N 1
ATOM 6209 C CA . ARG C 1 273 ? -45.854 -30.576 -1.481 1.00 79.98 273 ARG C CA 1
ATOM 6210 C C . ARG C 1 273 ? -46.732 -30.077 -0.349 1.00 79.17 273 ARG C C 1
ATOM 6211 O O . ARG C 1 273 ? -46.367 -29.113 0.319 1.00 73.33 273 ARG C O 1
ATOM 6219 N N . LYS C 1 274 ? -47.858 -30.756 -0.123 1.00 76.85 274 LYS C N 1
ATOM 6220 C CA . LYS C 1 274 ? -48.764 -30.497 1.013 1.00 69.95 274 LYS C CA 1
ATOM 6221 C C . LYS C 1 274 ? -48.134 -29.982 2.317 1.00 63.39 274 LYS C C 1
ATOM 6222 O O . LYS C 1 274 ? -48.838 -29.368 3.089 1.00 64.43 274 LYS C O 1
ATOM 6228 N N . THR C 1 275 ? -46.853 -30.266 2.583 1.00 61.33 275 THR C N 1
ATOM 6229 C CA . THR C 1 275 ? -46.118 -29.695 3.742 1.00 58.08 275 THR C CA 1
ATOM 6230 C C . THR C 1 275 ? -44.925 -28.809 3.340 1.00 57.60 275 THR C C 1
ATOM 6231 O O . THR C 1 275 ? -44.093 -28.409 4.189 1.00 52.94 275 THR C O 1
ATOM 6235 N N . GLY C 1 276 ? -44.825 -28.538 2.044 1.00 52.07 276 GLY C N 1
ATOM 6236 C CA . GLY C 1 276 ? -43.677 -27.858 1.491 1.00 53.48 276 GLY C CA 1
ATOM 6237 C C . GLY C 1 276 ? -42.329 -28.557 1.626 1.00 52.45 276 GLY C C 1
ATOM 6238 O O . GLY C 1 276 ? -41.286 -27.903 1.526 1.00 53.18 276 GLY C O 1
ATOM 6239 N N . ARG C 1 277 ? -42.309 -29.865 1.850 1.00 49.34 277 ARG C N 1
ATOM 6240 C CA . ARG C 1 277 ? -41.035 -30.560 1.780 1.00 57.87 277 ARG C CA 1
ATOM 6241 C C . ARG C 1 277 ? -41.226 -32.026 1.575 1.00 60.33 277 ARG C C 1
ATOM 6242 O O . ARG C 1 277 ? -42.157 -32.619 2.101 1.00 62.89 277 ARG C O 1
ATOM 6250 N N . GLY C 1 278 ? -40.313 -32.604 0.814 1.00 60.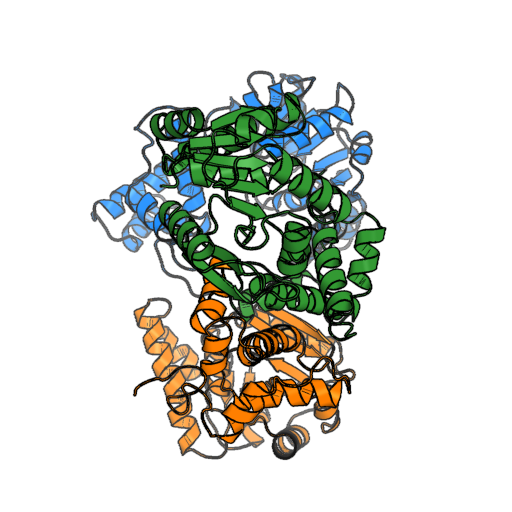74 278 GLY C N 1
ATOM 6251 C CA . GLY C 1 278 ? -40.276 -34.036 0.612 1.00 60.44 278 GLY C CA 1
ATOM 6252 C C . GLY C 1 278 ? -38.909 -34.356 0.064 1.00 59.99 278 GLY C C 1
ATOM 6253 O O . GLY C 1 278 ? -37.913 -34.312 0.801 1.00 53.62 278 GLY C O 1
ATOM 6254 N N . VAL C 1 279 ? -38.852 -34.638 -1.235 1.00 54.72 279 VAL C N 1
ATOM 6255 C CA . VAL C 1 279 ? -37.573 -34.859 -1.875 1.00 55.78 279 VAL C CA 1
ATOM 6256 C C . VAL C 1 279 ? -36.939 -33.485 -2.131 1.00 55.14 279 VAL C C 1
ATOM 6257 O O . VAL C 1 279 ? -35.785 -33.256 -1.771 1.00 45.09 279 VAL C O 1
ATOM 6261 N N . TYR C 1 280 ? -37.716 -32.590 -2.750 1.00 54.48 280 TYR C N 1
ATOM 6262 C CA . TYR C 1 280 ? -37.330 -31.196 -2.944 1.00 56.00 280 TYR C CA 1
ATOM 6263 C C . TYR C 1 280 ? -38.140 -30.316 -2.006 1.00 62.13 280 TYR C C 1
ATOM 6264 O O . TYR C 1 280 ? -39.083 -30.780 -1.359 1.00 60.46 280 TYR C O 1
ATOM 6273 N N . VAL C 1 281 ? -37.768 -29.038 -1.962 1.00 69.00 281 VAL C N 1
ATOM 6274 C CA . VAL C 1 281 ? -38.449 -28.010 -1.150 1.00 69.35 281 VAL C CA 1
ATOM 6275 C C . VAL C 1 281 ? -39.459 -27.198 -1.957 1.00 67.30 281 VAL C C 1
ATOM 6276 O O . VAL C 1 281 ? -39.236 -26.899 -3.124 1.00 65.49 281 VAL C O 1
ATOM 6280 N N . TYR C 1 282 ? -40.555 -26.820 -1.315 1.00 69.25 282 TYR C N 1
ATOM 6281 C CA . TYR C 1 282 ? -41.623 -26.051 -1.962 1.00 74.76 282 TYR C CA 1
ATOM 6282 C C . TYR C 1 282 ? -41.864 -24.801 -1.091 1.00 75.68 282 TYR C C 1
ATOM 6283 O O . TYR C 1 282 ? -41.109 -24.583 -0.136 1.00 67.04 282 TYR C O 1
ATOM 6292 N N . SER C 1 283 ? -42.857 -23.969 -1.421 1.00 77.03 283 SER C N 1
ATOM 6293 C CA . SER C 1 283 ? -43.027 -22.673 -0.727 1.00 75.85 283 SER C CA 1
ATOM 6294 C C . SER C 1 283 ? -43.723 -22.838 0.639 1.00 81.88 283 SER C C 1
ATOM 6295 O O . SER C 1 283 ? -44.257 -23.912 0.947 1.00 76.52 283 SER C O 1
ATOM 6298 N N . LYS C 1 284 ? -43.729 -21.755 1.430 1.00 85.60 284 LYS C N 1
ATOM 6299 C CA . LYS C 1 284 ? -44.361 -21.688 2.774 1.00 80.95 284 LYS C CA 1
ATOM 6300 C C . LYS C 1 284 ? -43.532 -22.438 3.796 1.00 79.93 284 LYS C C 1
ATOM 6301 O O . LYS C 1 284 ? -42.317 -22.537 3.656 1.00 79.09 284 LYS C O 1
#